Protein AF-0000000087316301 (afdb_homodimer)

Sequence (924 aa):
MLRKTLFSRLWYKPDTMFFTPKVFIKMDFHCPLSNSSPESSVLTDVFTRLLMDYLNDYAYDAEVAGLYYAVRPNDTGFHTMVGYNDKMRTLLDTVIGKIADFEVKIDRFSVIKETMTKGYENFKFRQPYQQAMYNCTLILEEQTWPWDEELAALSNLEARNLEDFLPRMLAKTFIECYFAGNIEPSEAESVVQHIEGILFNSSTSVCKSLPPSQHLTKRIVKLERGLRYYYPAMCLNQQDENSSLLHYIQIHQDDLKQNVLLQLLAVVAKQPAFHQLRSVEQLGYIALLRQRNDSGVRGLQFIIQSTVKDPSNLDARVEAFLKMFEVTLHEMPDAEFKSNVNALIDMKREKYKNIREESAFFWGEISQGTLKFDRKETEIAALEELKKEELIEFFDNHVKVGAPEKKILSIQIYGGLHSSEYEKIIHDAPPPHSHRITDIFSFRRSRPLYGSFRGGAGQMKLMLRKTLFSRLWYKPDTMFFTPKVFIKMDFHCPLSNSSPESSVLTDVFTRLLMDYLNDYAYDAEVAGLYYAVRPNDTGFHTMVGYNDKMRTLLDTVIGKIADFEVKIDRFSVIKETMTKGYENFKFRQPYQQAMYNCTLILEEQTWPWDEELAALSNLEARNLEDFLPRMLAKTFIECYFAGNIEPSEAESVVQHIEGILFNSSTSVCKSLPPSQHLTKRIVKLERGLRYYYPAMCLNQQDENSSLLHYIQIHQDDLKQNVLLQLLAVVAKQPAFHQLRSVEQLGYIALLRQRNDSGVRGLQFIIQSTVKDPSNLDARVEAFLKMFEVTLHEMPDAEFKSNVNALIDMKREKYKNIREESAFFWGEISQGTLKFDRKETEIAALEELKKEELIEFFDNHVKVGAPEKKILSIQIYGGLHSSEYEKIIHDAPPPHSHRITDIFSFRRSRPLYGSFRGGAGQMKL

pLDDT: mean 93.16, std 8.97, range [37.94, 98.81]

Foldseek 3Di:
DQDDDLAEDEAEAEDPDDPDLKKKKKKDKFFLQCQVDLLSVLLLQLQQVVLCVVCVVVQVVQVVQVWDKGWGADLGGIMIIIMDGDCRLVSVCVSLLCLQVPDQDQVSSVVSLVVVLVVLVCVLVDDQLVVLVVLVCLQWWQRDDDSVRSSVSSVPDGSVNSVVNSLNRQLEIHMYMYMYYPDDSVRSVVSVVVSCCRQDVDPSHSHDGHDLVSQDFIWTFDFDFLFAEEEEDARSPQQDLKKKKKKKKWADFADLLLVLLQVLCLLVCFVLQCCVCCPVVNFDPDWGWDWDDRLRTITIITMTMGNPDFHVVVVVSVLVSLQVVLVVLVPPDPVNSVVSLVVVLVVLPDDDPDPVRLSVLQVVCVVSLVNPNCSSVSSNVSSVVDDSVSSSVSCQQAPHDSHRRIGIYMYIYGHNSCVVVSVVVVPDDDDPSYDYDPDSNVSSVPGDIDGGSGSDDPSPPD/DQDDDLAEDEAEAEDPDDQDLKKKKKKDKFFLQCQVDLLSVLLLQLQQVVLCVVCVVVQVVQVVQVWDKGWGADLGGIMIIIMDGDCRLVSVCVSLLCLQVPDQDQVSSVVSLVVVLVVLVCVLVDDQLVVLVVLVCLQWWQRDDDSVRSSVSSVPDGSVNSVVNSLNRQLEIHMYMYMYYPDDSVRSVVSVVVSCCRQDVDPSHSHDGHDLVSQDFIWTFDFDFLFAEEEEDARSPQQDLKKKKKKKKWFDFADLLLVLLQVLCLLVCFVLQCCVCCPVVNFDPDWGWDWDDRLRTITIITMTMGNPDFHVVVVVSVLVSLQVVLVVLVPPDPVNSVVSLVVVLVVLPDDDDDPVRLSVLQVVCVVSLVNPNCSSVSSNVSSVPDDSVSSSVSCQQAPHDSHRRIGIYMYIYGHNSCVVVSVVVVPDDDDPSYDYDPDSNVSSVPGDIDGGSGSDDPSPPD

Nearest PDB structures (foldseek):
  4pfc-assembly1_B  TM=9.594E-01  e=7.165E-40  Homo sapiens
  4pf9-assembly1_A  TM=9.540E-01  e=2.425E-39  Homo sapiens
  5wob-assembly1_B  TM=9.587E-01  e=7.667E-38  Homo sapiens
  5wob-assembly3_F  TM=9.455E-01  e=6.927E-35  Homo sapiens
  1q2l-assembly1_A  TM=9.052E-01  e=5.558E-25  Escherichia coli str. K-12 substr. W3110

Organism: Triticum turgidum subsp. durum (NCBI:txid4567)

InterPro domains:
  IPR011249 Metalloenzyme, LuxS/M16 peptidase-like [SSF63411] (7-204)
  IPR011249 Metalloenzyme, LuxS/M16 peptidase-like [SSF63411] (237-450)
  IPR032632 Peptidase M16, middle/third domain [PF16187] (2-153)
  IPR050626 Peptidase M16 [PTHR43690] (2-448)
  IPR054734 Coenzyme PQQ synthesis protein F-like, C-terminal lobe, domain 4 [PF22456] (264-363)

Structure (mmCIF, N/CA/C/O backbone):
data_AF-0000000087316301-model_v1
#
loop_
_entity.id
_entity.type
_entity.pdbx_description
1 polymer 'Insulin-degrading enzyme-like 1, peroxisomal'
#
loop_
_atom_site.group_PDB
_atom_site.id
_atom_site.type_symbol
_atom_site.label_atom_id
_atom_site.label_alt_id
_atom_site.label_comp_id
_atom_site.label_asym_id
_atom_site.label_entity_id
_atom_site.label_seq_id
_atom_site.pdbx_PDB_ins_code
_atom_site.Cartn_x
_atom_site.Cartn_y
_atom_site.Cartn_z
_atom_site.occupancy
_atom_site.B_iso_or_equiv
_atom_site.auth_seq_id
_atom_site.auth_comp_id
_atom_site.auth_asym_id
_atom_site.auth_atom_id
_atom_site.pdbx_PDB_model_num
ATOM 1 N N . MET A 1 1 ? -8.906 21.391 -16.766 1 91.38 1 MET A N 1
ATOM 2 C CA . MET A 1 1 ? -7.625 20.891 -17.25 1 91.38 1 MET A CA 1
ATOM 3 C C . MET A 1 1 ? -7.328 21.391 -18.656 1 91.38 1 MET A C 1
ATOM 5 O O . MET A 1 1 ? -8.117 21.188 -19.578 1 91.38 1 MET A O 1
ATOM 9 N N . LEU A 1 2 ? -6.117 22.031 -18.797 1 91.94 2 LEU A N 1
ATOM 10 C CA . LEU A 1 2 ? -5.785 22.703 -20.047 1 91.94 2 LEU A CA 1
ATOM 11 C C . LEU A 1 2 ? -4.875 21.844 -20.906 1 91.94 2 LEU A C 1
ATOM 13 O O . LEU A 1 2 ? -4.891 21.938 -22.125 1 91.94 2 LEU A O 1
ATOM 17 N N . ARG A 1 3 ? -4.07 21.062 -20.266 1 92.56 3 ARG A N 1
ATOM 18 C CA . ARG A 1 3 ? -3.059 20.312 -21.016 1 92.56 3 ARG A CA 1
ATOM 19 C C . ARG A 1 3 ? -2.65 19.047 -20.266 1 92.56 3 ARG A C 1
ATOM 21 O O . ARG A 1 3 ? -2.584 19.047 -19.031 1 92.56 3 ARG A O 1
ATOM 28 N N . LYS A 1 4 ? -2.48 18.016 -21.031 1 92.69 4 LYS A N 1
ATOM 29 C CA . LYS A 1 4 ? -1.951 16.781 -20.484 1 92.69 4 LYS A CA 1
ATOM 30 C C . LYS A 1 4 ? -1.02 16.078 -21.484 1 92.69 4 LYS A C 1
ATOM 32 O O . LYS A 1 4 ? -1.376 15.891 -22.641 1 92.69 4 LYS A O 1
ATOM 37 N N . THR A 1 5 ? 0.149 15.812 -21.047 1 94.25 5 THR A N 1
ATOM 38 C CA . THR A 1 5 ? 1.132 15.07 -21.828 1 94.25 5 THR A CA 1
ATOM 39 C C . THR A 1 5 ? 1.73 13.93 -21.016 1 94.25 5 THR A C 1
ATOM 41 O O . THR A 1 5 ? 1.266 13.648 -19.906 1 94.25 5 THR A O 1
ATOM 44 N N . LEU A 1 6 ? 2.699 13.266 -21.562 1 92.75 6 LEU A N 1
ATOM 45 C CA . LEU A 1 6 ? 3.422 12.227 -20.828 1 92.75 6 LEU A CA 1
ATOM 46 C C . LEU A 1 6 ? 4.277 12.828 -19.719 1 92.75 6 LEU A C 1
ATOM 48 O O . LEU A 1 6 ? 4.672 12.133 -18.781 1 92.75 6 LEU A O 1
ATOM 52 N N . PHE A 1 7 ? 4.453 14.172 -19.828 1 95.5 7 PHE A N 1
ATOM 53 C CA . PHE A 1 7 ? 5.422 14.797 -18.938 1 95.5 7 PHE A CA 1
ATOM 54 C C . PHE A 1 7 ? 4.719 15.609 -17.859 1 95.5 7 PHE A C 1
ATOM 56 O O . PHE A 1 7 ? 5.254 15.797 -16.766 1 95.5 7 PHE A O 1
ATOM 63 N N . SER A 1 8 ? 3.504 16.109 -18.219 1 95.25 8 SER A N 1
ATOM 64 C CA . SER A 1 8 ? 2.904 17.031 -17.25 1 95.25 8 SER A CA 1
ATOM 65 C C . SER A 1 8 ? 1.4 17.156 -17.469 1 95.25 8 SER A C 1
ATOM 67 O O . SER A 1 8 ? 0.871 16.656 -18.469 1 95.25 8 SER A O 1
ATOM 69 N N . ARG A 1 9 ? 0.824 17.641 -16.469 1 95.56 9 ARG A N 1
ATOM 70 C CA . ARG A 1 9 ? -0.578 18.047 -16.5 1 95.56 9 ARG A CA 1
ATOM 71 C C . ARG A 1 9 ? -0.749 19.469 -15.984 1 95.56 9 ARG A C 1
ATOM 73 O O . ARG A 1 9 ? -0.106 19.859 -15.008 1 95.56 9 ARG A O 1
ATOM 80 N N . LEU A 1 10 ? -1.616 20.266 -16.688 1 97.25 10 LEU A N 1
ATOM 81 C CA . LEU A 1 10 ? -1.793 21.672 -16.328 1 97.25 10 LEU A CA 1
ATOM 82 C C . LEU A 1 10 ? -3.248 21.969 -15.992 1 97.25 10 LEU A C 1
ATOM 84 O O . LEU A 1 10 ? -4.129 21.859 -16.844 1 97.25 10 LEU A O 1
ATOM 88 N N . TRP A 1 11 ? -3.441 22.25 -14.695 1 96.94 11 TRP A N 1
ATOM 89 C CA . TRP A 1 11 ? -4.707 22.828 -14.25 1 96.94 11 TRP A CA 1
ATOM 90 C C . TRP A 1 11 ? -4.66 24.344 -14.312 1 96.94 11 TRP A C 1
ATOM 92 O O . TRP A 1 11 ? -3.639 24.953 -13.977 1 96.94 11 TRP A O 1
ATOM 102 N N . TYR A 1 12 ? -5.816 24.953 -14.812 1 95.81 12 TYR A N 1
ATOM 103 C CA . TYR A 1 12 ? -5.848 26.391 -15.055 1 95.81 12 TYR A CA 1
ATOM 104 C C . TYR A 1 12 ? -7.121 27.016 -14.484 1 95.81 12 TYR A C 1
ATOM 106 O O . TYR A 1 12 ? -8.211 26.469 -14.648 1 95.81 12 TYR A O 1
ATOM 114 N N . LYS A 1 13 ? -6.938 28.109 -13.695 1 94.81 13 LYS A N 1
ATOM 115 C CA . LYS A 1 13 ? -8.062 28.891 -13.172 1 94.81 13 LYS A CA 1
ATOM 116 C C . LYS A 1 13 ? -7.859 30.375 -13.406 1 94.81 13 LYS A C 1
ATOM 118 O O . LYS A 1 13 ? -7.062 31.016 -12.719 1 94.81 13 LYS A O 1
ATOM 123 N N . PRO A 1 14 ? -8.625 30.953 -14.305 1 91.44 14 PRO A N 1
ATOM 124 C CA . PRO A 1 14 ? -8.508 32.406 -14.508 1 91.44 14 PRO A CA 1
ATOM 125 C C . PRO A 1 14 ? -9.016 33.219 -13.32 1 91.44 14 PRO A C 1
ATOM 127 O O . PRO A 1 14 ? -9.859 32.719 -12.555 1 91.44 14 PRO A O 1
ATOM 130 N N . ASP A 1 15 ? -8.414 34.406 -13.203 1 89.5 15 ASP A N 1
ATOM 131 C CA . ASP A 1 15 ? -8.922 35.281 -12.164 1 89.5 15 ASP A CA 1
ATOM 132 C C . ASP A 1 15 ? -10.273 35.875 -12.555 1 89.5 15 ASP A C 1
ATOM 134 O O . ASP A 1 15 ? -10.344 36.75 -13.422 1 89.5 15 ASP A O 1
ATOM 138 N N . THR A 1 16 ? -11.266 35.5 -11.977 1 86.12 16 THR A N 1
ATOM 139 C CA . THR A 1 16 ? -12.594 36.031 -12.281 1 86.12 16 THR A CA 1
ATOM 140 C C . THR A 1 16 ? -13.148 36.812 -11.094 1 86.12 16 THR A C 1
ATOM 142 O O . THR A 1 16 ? -14.289 37.281 -11.133 1 86.12 16 THR A O 1
ATOM 145 N N . MET A 1 17 ? -12.406 36.969 -10.156 1 87.94 17 MET A N 1
ATOM 146 C CA . MET A 1 17 ? -12.969 37.5 -8.922 1 87.94 17 MET A CA 1
ATOM 147 C C . MET A 1 17 ? -12.156 38.688 -8.414 1 87.94 17 MET A C 1
ATOM 149 O O . MET A 1 17 ? -12.719 39.656 -7.918 1 87.94 17 MET A O 1
ATOM 153 N N . PHE A 1 18 ? -10.852 38.75 -8.578 1 88.69 18 PHE A N 1
ATOM 154 C CA . PHE A 1 18 ? -10.008 39.688 -7.867 1 88.69 18 PHE A CA 1
ATOM 155 C C . PHE A 1 18 ? -9.477 40.75 -8.82 1 88.69 18 PHE A C 1
ATOM 157 O O . PHE A 1 18 ? -9.148 41.875 -8.398 1 88.69 18 PHE A O 1
ATOM 164 N N . PHE A 1 19 ? -9.227 40.469 -10.008 1 86.44 19 PHE A N 1
ATOM 165 C CA . PHE A 1 19 ? -8.773 41.344 -11.055 1 86.44 19 PHE A CA 1
ATOM 166 C C . PHE A 1 19 ? -7.477 42.062 -10.648 1 86.44 19 PHE A C 1
ATOM 168 O O . PHE A 1 19 ? -7.348 43.281 -10.789 1 86.44 19 PHE A O 1
ATOM 175 N N . THR A 1 20 ? -6.68 41.281 -10.016 1 84.12 20 THR A N 1
ATOM 176 C CA . THR A 1 20 ? -5.34 41.75 -9.68 1 84.12 20 THR A CA 1
ATOM 177 C C . THR A 1 20 ? -4.316 41.25 -10.688 1 84.12 20 THR A C 1
ATOM 179 O O . THR A 1 20 ? -4.527 40.219 -11.328 1 84.12 20 THR A O 1
ATOM 182 N N . PRO A 1 21 ? -3.301 42.031 -10.922 1 84.56 21 PRO A N 1
ATOM 183 C CA . PRO A 1 21 ? -2.262 41.594 -11.859 1 84.56 21 PRO A CA 1
ATOM 184 C C . PRO A 1 21 ? -1.325 40.562 -11.258 1 84.56 21 PRO A C 1
ATOM 186 O O . PRO A 1 21 ? -0.102 40.688 -11.328 1 84.56 21 PRO A O 1
ATOM 189 N N . LYS A 1 22 ? -1.913 39.594 -10.562 1 86.19 22 LYS A N 1
ATOM 190 C CA . LYS A 1 22 ? -1.122 38.562 -9.875 1 86.19 22 LYS A CA 1
ATOM 191 C C . LYS A 1 22 ? -1.354 37.188 -10.477 1 86.19 22 LYS A C 1
ATOM 193 O O . LYS A 1 22 ? -2.453 36.875 -10.953 1 86.19 22 LYS A O 1
ATOM 198 N N . VAL A 1 23 ? -0.251 36.438 -10.531 1 89 23 VAL A N 1
ATOM 199 C CA . VAL A 1 23 ? -0.302 35.031 -10.992 1 89 23 VAL A CA 1
ATOM 200 C C . VAL A 1 23 ? 0.226 34.094 -9.906 1 89 23 VAL A C 1
ATOM 202 O O . VAL A 1 23 ? 1.167 34.469 -9.188 1 89 23 VAL A O 1
ATOM 205 N N . PHE A 1 24 ? -0.445 33.062 -9.734 1 90.75 24 PHE A N 1
ATOM 206 C CA . PHE A 1 24 ? -0.028 32.031 -8.781 1 90.75 24 PHE A CA 1
ATOM 207 C C . PHE A 1 24 ? 0.254 30.734 -9.5 1 90.75 24 PHE A C 1
ATOM 209 O O . PHE A 1 24 ? -0.617 30.188 -10.188 1 90.75 24 PHE A O 1
ATOM 216 N N . ILE A 1 25 ? 1.518 30.234 -9.328 1 93.19 25 ILE A N 1
ATOM 217 C CA . ILE A 1 25 ? 1.913 29 -10.008 1 93.19 25 ILE A CA 1
ATOM 218 C C . ILE A 1 25 ? 2.393 27.984 -8.977 1 93.19 25 ILE A C 1
ATOM 220 O O . ILE A 1 25 ? 3.217 28.297 -8.117 1 93.19 25 ILE A O 1
ATOM 224 N N . LYS A 1 26 ? 1.819 26.828 -9.031 1 94.44 26 LYS A N 1
ATOM 225 C CA . LYS A 1 26 ? 2.297 25.688 -8.258 1 94.44 26 LYS A CA 1
ATOM 226 C C . LYS A 1 26 ? 2.67 24.516 -9.172 1 94.44 26 LYS A C 1
ATOM 228 O O . LYS A 1 26 ? 1.974 24.25 -10.148 1 94.44 26 LYS A O 1
ATOM 233 N N . MET A 1 27 ? 3.812 23.938 -8.938 1 95.38 27 MET A N 1
ATOM 234 C CA . MET A 1 27 ? 4.258 22.766 -9.68 1 95.38 27 MET A CA 1
ATOM 235 C C . MET A 1 27 ? 4.699 21.656 -8.719 1 95.38 27 MET A C 1
ATOM 237 O O . MET A 1 27 ? 5.562 21.875 -7.871 1 95.38 27 MET A O 1
ATOM 241 N N . ASP A 1 28 ? 4.074 20.547 -8.852 1 95.56 28 ASP A N 1
ATOM 242 C CA . ASP A 1 28 ? 4.453 19.359 -8.086 1 95.56 28 ASP A CA 1
ATOM 243 C C . ASP A 1 28 ? 5.242 18.375 -8.938 1 95.56 28 ASP A C 1
ATOM 245 O O . ASP A 1 28 ? 4.742 17.891 -9.953 1 95.56 28 ASP A O 1
ATOM 249 N N . PHE A 1 29 ? 6.496 18.156 -8.57 1 96.56 29 PHE A N 1
ATOM 250 C CA . PHE A 1 29 ? 7.344 17.172 -9.242 1 96.56 29 PHE A CA 1
ATOM 251 C C . PHE A 1 29 ? 7.219 15.805 -8.578 1 96.56 29 PHE A C 1
ATOM 253 O O . PHE A 1 29 ? 7.672 15.617 -7.445 1 96.56 29 PHE A O 1
ATOM 260 N N . HIS A 1 30 ? 6.578 14.883 -9.297 1 95.81 30 HIS A N 1
ATOM 261 C CA . HIS A 1 30 ? 6.457 13.516 -8.812 1 95.81 30 HIS A CA 1
ATOM 262 C C . HIS A 1 30 ? 7.668 12.68 -9.211 1 95.81 30 HIS A C 1
ATOM 264 O O . HIS A 1 30 ? 7.887 12.43 -10.398 1 95.81 30 HIS A O 1
ATOM 270 N N . CYS A 1 31 ? 8.414 12.312 -8.25 1 96.56 31 CYS A N 1
ATOM 271 C CA . CYS A 1 31 ? 9.602 11.484 -8.43 1 96.56 31 CYS A CA 1
ATOM 272 C C . CYS A 1 31 ? 9.57 10.281 -7.492 1 96.56 31 CYS A C 1
ATOM 274 O O . CYS A 1 31 ? 9.938 10.391 -6.32 1 96.56 31 CYS A O 1
ATOM 276 N N . PRO A 1 32 ? 9.352 9.094 -7.977 1 94.31 32 PRO A N 1
ATOM 277 C CA . PRO A 1 32 ? 9.148 7.918 -7.133 1 94.31 32 PRO A CA 1
ATOM 278 C C . PRO A 1 32 ? 10.328 7.66 -6.191 1 94.31 32 PRO A C 1
ATOM 280 O O . PRO A 1 32 ? 10.133 7.211 -5.059 1 94.31 32 PRO A O 1
ATOM 283 N N . LEU A 1 33 ? 11.5 8.008 -6.578 1 95.44 33 LEU A N 1
ATOM 284 C CA . LEU A 1 33 ? 12.688 7.695 -5.793 1 95.44 33 LEU A CA 1
ATOM 285 C C . LEU A 1 33 ? 12.836 8.664 -4.625 1 95.44 33 LEU A C 1
ATOM 287 O O . LEU A 1 33 ? 13.586 8.398 -3.684 1 95.44 33 LEU A O 1
ATOM 291 N N . SER A 1 34 ? 12.117 9.781 -4.641 1 96.69 34 SER A N 1
ATOM 292 C CA . SER A 1 34 ? 12.32 10.883 -3.705 1 96.69 34 SER A CA 1
ATOM 293 C C . SER A 1 34 ? 12.062 10.445 -2.268 1 96.69 34 SER A C 1
ATOM 295 O O . SER A 1 34 ? 12.648 10.984 -1.331 1 96.69 34 SER A O 1
ATOM 297 N N . ASN A 1 35 ? 11.188 9.492 -2.09 1 95.44 35 ASN A N 1
ATOM 298 C CA . ASN A 1 35 ? 10.789 9.094 -0.746 1 95.44 35 ASN A CA 1
ATOM 299 C C . ASN A 1 35 ? 10.766 7.57 -0.604 1 95.44 35 ASN A C 1
ATOM 301 O O . ASN A 1 35 ? 9.961 7.027 0.158 1 95.44 35 ASN A O 1
ATOM 305 N N . SER A 1 36 ? 11.648 6.895 -1.312 1 93.62 36 SER A N 1
ATOM 306 C CA . SER A 1 36 ? 11.641 5.438 -1.368 1 93.62 36 SER A CA 1
ATOM 307 C C . SER A 1 36 ? 12.352 4.832 -0.162 1 93.62 36 SER A C 1
ATOM 309 O O . SER A 1 36 ? 12.219 3.635 0.107 1 93.62 36 SER A O 1
ATOM 311 N N . SER A 1 37 ? 13.094 5.57 0.572 1 94.81 37 SER A N 1
ATOM 312 C CA . SER A 1 37 ? 13.836 5.191 1.771 1 94.81 37 SER A CA 1
ATOM 313 C C . SER A 1 37 ? 14.156 6.41 2.631 1 94.81 37 SER A C 1
ATOM 315 O O . SER A 1 37 ? 13.992 7.551 2.188 1 94.81 37 SER A O 1
ATOM 317 N N . PRO A 1 38 ? 14.578 6.184 3.889 1 96 38 PRO A N 1
ATOM 318 C CA . PRO A 1 38 ? 15.008 7.332 4.691 1 96 38 PRO A CA 1
ATOM 319 C C . PRO A 1 38 ? 16.109 8.141 4.016 1 96 38 PRO A C 1
ATOM 321 O O . PRO A 1 38 ? 16.094 9.375 4.039 1 96 38 PRO A O 1
ATOM 324 N N . GLU A 1 39 ? 17.062 7.461 3.342 1 96.25 39 GLU A N 1
ATOM 325 C CA . GLU A 1 39 ? 18.141 8.133 2.641 1 96.25 39 GLU A CA 1
ATOM 326 C C . GLU A 1 39 ? 17.625 8.992 1.498 1 96.25 39 GLU A C 1
ATOM 328 O O . GLU A 1 39 ? 18.031 10.141 1.339 1 96.25 39 GLU A O 1
ATOM 333 N N . SER A 1 40 ? 16.719 8.398 0.729 1 96.56 40 SER A N 1
ATOM 334 C CA . SER A 1 40 ? 16.141 9.125 -0.398 1 96.56 40 SER A CA 1
ATOM 335 C C . SER A 1 40 ? 15.383 10.359 0.071 1 96.56 40 SER A C 1
ATOM 337 O O . SER A 1 40 ? 15.477 11.422 -0.545 1 96.56 40 SER A O 1
ATOM 339 N N . SER A 1 41 ? 14.625 10.148 1.132 1 97.38 41 SER A N 1
ATOM 340 C CA . SER A 1 41 ? 13.852 11.258 1.688 1 97.38 41 SER A CA 1
ATOM 341 C C . SER A 1 41 ? 14.766 12.391 2.141 1 97.38 41 SER A C 1
ATOM 343 O O . SER A 1 41 ? 14.516 13.562 1.835 1 97.38 41 SER A O 1
ATOM 345 N N . VAL A 1 42 ? 15.828 12.055 2.811 1 98.12 42 VAL A N 1
ATOM 346 C CA . VAL A 1 42 ? 16.781 13.031 3.328 1 98.12 42 VAL A CA 1
ATOM 347 C C . VAL A 1 42 ? 17.5 13.719 2.17 1 98.12 42 VAL A C 1
ATOM 349 O O . VAL A 1 42 ? 17.641 14.945 2.156 1 98.12 42 VAL A O 1
ATOM 352 N N . LEU A 1 43 ? 17.906 12.961 1.189 1 98.5 43 LEU A N 1
ATOM 353 C CA . LEU A 1 43 ? 18.609 13.523 0.037 1 98.5 43 LEU A CA 1
ATOM 354 C C . LEU A 1 43 ? 17.703 14.477 -0.738 1 98.5 43 LEU A C 1
ATOM 356 O O . LEU A 1 43 ? 18.156 15.508 -1.229 1 98.5 43 LEU A O 1
ATOM 360 N N . THR A 1 44 ? 16.453 14.102 -0.868 1 98.44 44 THR A N 1
ATOM 361 C CA . THR A 1 44 ? 15.492 14.992 -1.521 1 98.44 44 THR A CA 1
ATOM 362 C C . THR A 1 44 ? 15.352 16.297 -0.744 1 98.44 44 THR A C 1
ATOM 364 O O . THR A 1 44 ? 15.297 17.375 -1.338 1 98.44 44 THR A O 1
ATOM 367 N N . ASP A 1 45 ? 15.305 16.188 0.572 1 98.25 45 ASP A N 1
ATOM 368 C CA . ASP A 1 45 ? 15.227 17.375 1.421 1 98.25 45 ASP A CA 1
ATOM 369 C C . ASP A 1 45 ? 16.469 18.234 1.272 1 98.25 45 ASP A C 1
ATOM 371 O O . ASP A 1 45 ? 16.375 19.453 1.134 1 98.25 45 ASP A O 1
ATOM 375 N N . VAL A 1 46 ? 17.656 17.625 1.272 1 98.5 46 VAL A N 1
ATOM 376 C CA . VAL A 1 46 ? 18.906 18.359 1.078 1 98.5 46 VAL A CA 1
ATOM 377 C C . VAL A 1 46 ? 18.891 19.078 -0.271 1 98.5 46 VAL A C 1
ATOM 379 O O . VAL A 1 46 ? 19.25 20.25 -0.363 1 98.5 46 VAL A O 1
ATOM 382 N N . PHE A 1 47 ? 18.484 18.406 -1.303 1 98.25 47 PHE A N 1
ATOM 383 C CA . PHE A 1 47 ? 18.406 18.969 -2.648 1 98.25 47 PHE A CA 1
ATOM 384 C C . PHE A 1 47 ? 17.547 20.234 -2.658 1 98.25 47 PHE A C 1
ATOM 386 O O . PHE A 1 47 ? 17.984 21.266 -3.164 1 98.25 47 PHE A O 1
ATOM 393 N N . THR A 1 48 ? 16.297 20.109 -2.094 1 97.81 48 THR A N 1
ATOM 394 C CA . THR A 1 48 ? 15.383 21.234 -2.143 1 97.81 48 THR A CA 1
ATOM 395 C C . THR A 1 48 ? 15.914 22.406 -1.317 1 97.81 48 THR A C 1
ATOM 397 O O . THR A 1 48 ? 15.773 23.562 -1.707 1 97.81 48 THR A O 1
ATOM 400 N N . ARG A 1 49 ? 16.547 22.141 -0.212 1 96.94 49 ARG A N 1
ATOM 401 C CA . ARG A 1 49 ? 17.125 23.188 0.606 1 96.94 49 ARG A CA 1
ATOM 402 C C . ARG A 1 49 ? 18.312 23.844 -0.104 1 96.94 49 ARG A C 1
ATOM 404 O O . ARG A 1 49 ? 18.5 25.062 -0.043 1 96.94 49 ARG A O 1
ATOM 411 N N . LEU A 1 50 ? 19.156 23.047 -0.754 1 97 50 LEU A N 1
ATOM 412 C CA . LEU A 1 50 ? 20.266 23.578 -1.533 1 97 50 LEU A CA 1
ATOM 413 C C . LEU A 1 50 ? 19.766 24.453 -2.668 1 97 50 LEU A C 1
ATOM 415 O O . LEU A 1 50 ? 20.328 25.531 -2.922 1 97 50 LEU A O 1
ATOM 419 N N . LEU A 1 51 ? 18.75 23.953 -3.328 1 95.06 51 LEU A N 1
ATOM 420 C CA . LEU A 1 51 ? 18.172 24.719 -4.414 1 95.06 51 LEU A CA 1
ATOM 421 C C . LEU A 1 51 ? 17.703 26.094 -3.916 1 95.06 51 LEU A C 1
ATOM 423 O O . LEU A 1 51 ? 17.953 27.109 -4.559 1 95.06 51 LEU A O 1
ATOM 427 N N . MET A 1 52 ? 17.031 26.109 -2.768 1 93.31 52 MET A N 1
ATOM 428 C CA . MET A 1 52 ? 16.594 27.359 -2.16 1 93.31 52 MET A CA 1
ATOM 429 C C . MET A 1 52 ? 17.781 28.234 -1.808 1 93.31 52 MET A C 1
ATOM 431 O O . MET A 1 52 ? 17.734 29.453 -1.963 1 93.31 52 MET A O 1
ATOM 435 N N . ASP A 1 53 ? 18.797 27.578 -1.356 1 93 53 ASP A N 1
ATOM 436 C CA . ASP A 1 53 ? 20.031 28.297 -1.029 1 93 53 ASP A CA 1
ATOM 437 C C . ASP A 1 53 ? 20.625 28.953 -2.27 1 93 53 ASP A C 1
ATOM 439 O O . ASP A 1 53 ? 21.094 30.094 -2.213 1 93 53 ASP A O 1
ATOM 443 N N . TYR A 1 54 ? 20.609 28.234 -3.361 1 91.81 54 TYR A N 1
ATOM 444 C CA . TYR A 1 54 ? 21.156 28.75 -4.613 1 91.81 54 TYR A CA 1
ATOM 445 C C . TYR A 1 54 ? 20.312 29.906 -5.148 1 91.81 54 TYR A C 1
ATOM 447 O O . TYR A 1 54 ? 20.844 30.797 -5.82 1 91.81 54 TYR A O 1
ATOM 455 N N . LEU A 1 55 ? 19.078 29.859 -4.844 1 88.44 55 LEU A N 1
ATOM 456 C CA . LEU A 1 55 ? 18.156 30.859 -5.367 1 88.44 55 LEU A CA 1
ATOM 457 C C . LEU A 1 55 ? 18.141 32.094 -4.488 1 88.44 55 LEU A C 1
ATOM 459 O O . LEU A 1 55 ? 17.516 33.094 -4.832 1 88.44 55 LEU A O 1
ATOM 463 N N . ASN A 1 56 ? 18.781 32.031 -3.367 1 81.19 56 ASN A N 1
ATOM 464 C CA . ASN A 1 56 ? 18.75 33.125 -2.396 1 81.19 56 ASN A CA 1
ATOM 465 C C . ASN A 1 56 ? 19.219 34.438 -3.02 1 81.19 56 ASN A C 1
ATOM 467 O O . ASN A 1 56 ? 18.688 35.5 -2.699 1 81.19 56 ASN A O 1
ATOM 471 N N . ASP A 1 57 ? 20.188 34.344 -3.91 1 70.94 57 ASP A N 1
ATOM 472 C CA . ASP A 1 57 ? 20.656 35.594 -4.539 1 70.94 57 ASP A CA 1
ATOM 473 C C . ASP A 1 57 ? 19.547 36.219 -5.359 1 70.94 57 ASP A C 1
ATOM 475 O O . ASP A 1 57 ? 19.484 37.469 -5.488 1 70.94 57 ASP A O 1
ATOM 479 N N . TYR A 1 58 ? 18.641 35.375 -5.766 1 68 58 TYR A N 1
ATOM 480 C CA . TYR A 1 58 ? 17.516 35.875 -6.551 1 68 58 TYR A CA 1
ATOM 481 C C . TYR A 1 58 ? 16.359 36.281 -5.648 1 68 58 TYR A C 1
ATOM 483 O O . TYR A 1 58 ? 15.539 37.125 -6.02 1 68 58 TYR A O 1
ATOM 491 N N . ALA A 1 59 ? 16.281 35.625 -4.496 1 62.19 59 ALA A N 1
ATOM 492 C CA . ALA A 1 59 ? 15.188 35.781 -3.539 1 62.19 59 ALA A CA 1
ATOM 493 C C . ALA A 1 59 ? 15.141 37.219 -3.018 1 62.19 59 ALA A C 1
ATOM 495 O O . ALA A 1 59 ? 14.055 37.781 -2.877 1 62.19 59 ALA A O 1
ATOM 496 N N . TYR A 1 60 ? 16.297 37.688 -2.779 1 56.06 60 TYR A N 1
ATOM 497 C CA . TYR A 1 60 ? 16.328 39.062 -2.25 1 56.06 60 TYR A CA 1
ATOM 498 C C . TYR A 1 60 ? 15.656 40.031 -3.211 1 56.06 60 TYR A C 1
ATOM 500 O O . TYR A 1 60 ? 14.828 40.844 -2.799 1 56.06 60 TYR A O 1
ATOM 508 N N . ASP A 1 61 ? 15.953 39.875 -4.375 1 59.78 61 ASP A N 1
ATOM 509 C CA . ASP A 1 61 ? 15.359 40.75 -5.363 1 59.78 61 ASP A CA 1
ATOM 510 C C . ASP A 1 61 ? 13.867 40.5 -5.516 1 59.78 61 ASP A C 1
ATOM 512 O O . ASP A 1 61 ? 13.078 41.438 -5.652 1 59.78 61 ASP A O 1
ATOM 516 N N . ALA A 1 62 ? 13.547 39.25 -5.301 1 60.25 62 ALA A N 1
ATOM 517 C CA . ALA A 1 62 ? 12.156 38.812 -5.484 1 60.25 62 ALA A CA 1
ATOM 518 C C . ALA A 1 62 ? 11.281 39.281 -4.332 1 60.25 62 ALA A C 1
ATOM 520 O O . ALA A 1 62 ? 10.148 39.719 -4.547 1 60.25 62 ALA A O 1
ATOM 521 N N . GLU A 1 63 ? 11.805 39.125 -3.164 1 59.41 63 GLU A N 1
ATOM 522 C CA . GLU A 1 63 ? 11.031 39.531 -2.004 1 59.41 63 GLU A CA 1
ATOM 523 C C . GLU A 1 63 ? 10.75 41.031 -2.055 1 59.41 63 GLU A C 1
ATOM 525 O O . GLU A 1 63 ? 9.648 41.5 -1.735 1 59.41 63 GLU A O 1
ATOM 530 N N . VAL A 1 64 ? 11.734 41.75 -2.502 1 53.66 64 VAL A N 1
ATOM 531 C CA . VAL A 1 64 ? 11.617 43.188 -2.596 1 53.66 64 VAL A CA 1
ATOM 532 C C . VAL A 1 64 ? 10.539 43.562 -3.615 1 53.66 64 VAL A C 1
ATOM 534 O O . VAL A 1 64 ? 9.781 44.531 -3.42 1 53.66 64 VAL A O 1
ATOM 537 N N . ALA A 1 65 ? 10.383 42.781 -4.535 1 57.41 65 ALA A N 1
ATOM 538 C CA . ALA A 1 65 ? 9.438 43.094 -5.609 1 57.41 65 ALA A CA 1
ATOM 539 C C . ALA A 1 65 ? 8.086 42.438 -5.352 1 57.41 65 ALA A C 1
ATOM 541 O O . ALA A 1 65 ? 7.16 42.562 -6.156 1 57.41 65 ALA A O 1
ATOM 542 N N . GLY A 1 66 ? 7.941 41.844 -4.184 1 64.94 66 GLY A N 1
ATOM 543 C CA . GLY A 1 66 ? 6.688 41.188 -3.9 1 64.94 66 GLY A CA 1
ATOM 544 C C . GLY A 1 66 ? 6.594 39.812 -4.539 1 64.94 66 GLY A C 1
ATOM 545 O O . GLY A 1 66 ? 5.496 39.281 -4.723 1 64.94 66 GLY A O 1
ATOM 546 N N . LEU A 1 67 ? 7.762 39.406 -5 1 68.75 67 LEU A N 1
ATOM 547 C CA . LEU A 1 67 ? 7.859 38.062 -5.59 1 68.75 67 LEU A CA 1
ATOM 548 C C . LEU A 1 67 ? 8.211 37.031 -4.527 1 68.75 67 LEU A C 1
ATOM 550 O O . LEU A 1 67 ? 8.992 37.312 -3.613 1 68.75 67 LEU A O 1
ATOM 554 N N . TYR A 1 68 ? 7.328 35.969 -4.473 1 79.19 68 TYR A N 1
ATOM 555 C CA . TYR A 1 68 ? 7.734 34.938 -3.545 1 79.19 68 TYR A CA 1
ATOM 556 C C . TYR A 1 68 ? 7.82 33.594 -4.246 1 79.19 68 TYR A C 1
ATOM 558 O O . TYR A 1 68 ? 7.16 33.375 -5.266 1 79.19 68 TYR A O 1
ATOM 566 N N . TYR A 1 69 ? 8.859 32.875 -3.936 1 84.25 69 TYR A N 1
ATOM 567 C CA . TYR A 1 69 ? 9.047 31.516 -4.438 1 84.25 69 TYR A CA 1
ATOM 568 C C . TYR A 1 69 ? 9.438 30.562 -3.311 1 84.25 69 TYR A C 1
ATOM 570 O O . TYR A 1 69 ? 9.961 31 -2.279 1 84.25 69 TYR A O 1
ATOM 578 N N . ALA A 1 70 ? 9.078 29.359 -3.473 1 89.25 70 ALA A N 1
ATOM 579 C CA . ALA A 1 70 ? 9.469 28.344 -2.51 1 89.25 70 ALA A CA 1
ATOM 580 C C . ALA A 1 70 ? 9.633 26.984 -3.189 1 89.25 70 ALA A C 1
ATOM 582 O O . ALA A 1 70 ? 8.93 26.672 -4.156 1 89.25 70 ALA A O 1
ATOM 583 N N . VAL A 1 71 ? 10.641 26.234 -2.785 1 93.88 71 VAL A N 1
ATOM 584 C CA . VAL A 1 71 ? 10.844 24.844 -3.162 1 93.88 71 VAL A CA 1
ATOM 585 C C . VAL A 1 71 ? 10.906 23.969 -1.91 1 93.88 71 VAL A C 1
ATOM 587 O O . VAL A 1 71 ? 11.711 24.219 -1.011 1 93.88 71 VAL A O 1
ATOM 590 N N . ARG A 1 72 ? 10.055 23.016 -1.83 1 95.62 72 ARG A N 1
ATOM 591 C CA . ARG A 1 72 ? 9.992 22.156 -0.652 1 95.62 72 ARG A CA 1
ATOM 592 C C . ARG A 1 72 ? 9.75 20.703 -1.047 1 95.62 72 ARG A C 1
ATOM 594 O O . ARG A 1 72 ? 9.102 20.422 -2.059 1 95.62 72 ARG A O 1
ATOM 601 N N . PRO A 1 73 ? 10.312 19.781 -0.243 1 96 73 PRO A N 1
ATOM 602 C CA . PRO A 1 73 ? 9.961 18.391 -0.49 1 96 73 PRO A CA 1
ATOM 603 C C . PRO A 1 73 ? 8.508 18.062 -0.125 1 96 73 PRO A C 1
ATOM 605 O O . PRO A 1 73 ? 7.883 18.812 0.628 1 96 73 PRO A O 1
ATOM 608 N N . ASN A 1 74 ? 7.969 17.062 -0.72 1 91.31 74 ASN A N 1
ATOM 609 C CA . ASN A 1 74 ? 6.691 16.5 -0.308 1 91.31 74 ASN A CA 1
ATOM 610 C C . ASN A 1 74 ? 6.699 14.969 -0.402 1 91.31 74 ASN A C 1
ATOM 612 O O . ASN A 1 74 ? 7.758 14.359 -0.568 1 91.31 74 ASN A O 1
ATOM 616 N N . ASP A 1 75 ? 5.645 14.328 -0.248 1 88.44 75 ASP A N 1
ATOM 617 C CA . ASP A 1 75 ? 5.582 12.875 -0.105 1 88.44 75 ASP A CA 1
ATOM 618 C C . ASP A 1 75 ? 5.824 12.18 -1.442 1 88.44 75 ASP A C 1
ATOM 620 O O . ASP A 1 75 ? 6.105 10.984 -1.482 1 88.44 75 ASP A O 1
ATOM 624 N N . THR A 1 76 ? 5.73 12.859 -2.52 1 91.19 76 THR A N 1
ATOM 625 C CA . THR A 1 76 ? 5.859 12.227 -3.824 1 91.19 76 THR A CA 1
ATOM 626 C C . THR A 1 76 ? 7.035 12.812 -4.602 1 91.19 76 THR A C 1
ATOM 628 O O . THR A 1 76 ? 7.27 12.445 -5.754 1 91.19 76 THR A O 1
ATOM 631 N N . GLY A 1 77 ? 7.711 13.695 -4.051 1 95.38 77 GLY A N 1
ATOM 632 C CA . GLY A 1 77 ? 8.812 14.406 -4.68 1 95.38 77 GLY A CA 1
ATOM 633 C C . GLY A 1 77 ? 9.102 15.75 -4.043 1 95.38 77 GLY A C 1
ATOM 634 O O . GLY A 1 77 ? 9.477 15.82 -2.873 1 95.38 77 GLY A O 1
ATOM 635 N N . PHE A 1 78 ? 8.812 16.766 -4.832 1 96.5 78 PHE A N 1
ATOM 636 C CA . PHE A 1 78 ? 8.961 18.125 -4.336 1 96.5 78 PHE A CA 1
ATOM 637 C C . PHE A 1 78 ? 8.102 19.094 -5.141 1 96.5 78 PHE A C 1
ATOM 639 O O . PHE A 1 78 ? 7.59 18.734 -6.207 1 96.5 78 PHE A O 1
ATOM 646 N N . HIS A 1 79 ? 7.836 20.188 -4.531 1 94.69 79 HIS A N 1
ATOM 647 C CA . HIS A 1 79 ? 7.004 21.156 -5.246 1 94.69 79 HIS A CA 1
ATOM 648 C C . HIS A 1 79 ? 7.652 22.531 -5.254 1 94.69 79 HIS A C 1
ATOM 650 O O . HIS A 1 79 ? 8.492 22.844 -4.402 1 94.69 79 HIS A O 1
ATOM 656 N N . THR A 1 80 ? 7.27 23.359 -6.273 1 91.44 80 THR A N 1
ATOM 657 C CA . THR A 1 80 ? 7.66 24.75 -6.406 1 91.44 80 THR A CA 1
ATOM 658 C C . THR A 1 80 ? 6.434 25.656 -6.426 1 91.44 80 THR A C 1
ATOM 660 O O . THR A 1 80 ? 5.367 25.266 -6.906 1 91.44 80 THR A O 1
ATOM 663 N N . MET A 1 81 ? 6.598 26.719 -5.793 1 87.81 81 MET A N 1
ATOM 664 C CA . MET A 1 81 ? 5.551 27.75 -5.801 1 87.81 81 MET A CA 1
ATOM 665 C C . MET A 1 81 ? 6.121 29.109 -6.191 1 87.81 81 MET A C 1
ATOM 667 O O . MET A 1 81 ? 7.195 29.484 -5.727 1 87.81 81 MET A O 1
ATOM 671 N N . VAL A 1 82 ? 5.395 29.703 -7.125 1 81.31 82 VAL A N 1
ATOM 672 C CA . VAL A 1 82 ? 5.77 31.047 -7.551 1 81.31 82 VAL A CA 1
ATOM 673 C C . VAL A 1 82 ? 4.535 31.953 -7.555 1 81.31 82 VAL A C 1
ATOM 675 O O . VAL A 1 82 ? 3.473 31.562 -8.039 1 81.31 82 VAL A O 1
ATOM 678 N N . GLY A 1 83 ? 4.68 33.062 -6.828 1 78 83 GLY A N 1
ATOM 679 C CA . GLY A 1 83 ? 3.586 34 -6.801 1 78 83 GLY A CA 1
ATOM 680 C C . GLY A 1 83 ? 4.016 35.406 -7.164 1 78 83 GLY A C 1
ATOM 681 O O . GLY A 1 83 ? 5.059 35.906 -6.703 1 78 83 GLY A O 1
ATOM 682 N N . TYR A 1 84 ? 3.736 35.969 -8.305 1 71.19 84 TYR A N 1
ATOM 683 C CA . TYR A 1 84 ? 4.109 37.375 -8.508 1 71.19 84 TYR A CA 1
ATOM 684 C C . TYR A 1 84 ? 3.42 37.938 -9.75 1 71.19 84 TYR A C 1
ATOM 686 O O . TYR A 1 84 ? 2.789 37.219 -10.508 1 71.19 84 TYR A O 1
ATOM 694 N N . ASN A 1 85 ? 3.477 39.281 -9.867 1 65.88 85 ASN A N 1
ATOM 695 C CA . ASN A 1 85 ? 2.855 40.062 -10.93 1 65.88 85 ASN A CA 1
ATOM 696 C C . ASN A 1 85 ? 3.668 40 -12.219 1 65.88 85 ASN A C 1
ATOM 698 O O . ASN A 1 85 ? 3.4 39.156 -13.086 1 65.88 85 ASN A O 1
ATOM 702 N N . ASP A 1 86 ? 4.684 40.656 -12.406 1 64 86 ASP A N 1
ATOM 703 C CA . ASP A 1 86 ? 5.176 41 -13.734 1 64 86 ASP A CA 1
ATOM 704 C C . ASP A 1 86 ? 6.418 40.188 -14.094 1 64 86 ASP A C 1
ATOM 706 O O . ASP A 1 86 ? 6.766 40.062 -15.273 1 64 86 ASP A O 1
ATOM 710 N N . LYS A 1 87 ? 6.914 39.5 -13.102 1 74.44 87 LYS A N 1
ATOM 711 C CA . LYS A 1 87 ? 8.164 38.812 -13.414 1 74.44 87 LYS A CA 1
ATOM 712 C C . LYS A 1 87 ? 8.07 37.312 -13.117 1 74.44 87 LYS A C 1
ATOM 714 O O . LYS A 1 87 ? 9.078 36.688 -12.828 1 74.44 87 LYS A O 1
ATOM 719 N N . MET A 1 88 ? 6.887 36.875 -13.242 1 78.25 88 MET A N 1
ATOM 720 C CA . MET A 1 88 ? 6.66 35.469 -12.898 1 78.25 88 MET A CA 1
ATOM 721 C C . MET A 1 88 ? 7.406 34.531 -13.852 1 78.25 88 MET A C 1
ATOM 723 O O . MET A 1 88 ? 8.031 33.562 -13.43 1 78.25 88 MET A O 1
ATOM 727 N N . ARG A 1 89 ? 7.434 34.875 -15.07 1 80.19 89 ARG A N 1
ATOM 728 C CA . ARG A 1 89 ? 8.055 34.031 -16.094 1 80.19 89 ARG A CA 1
ATOM 729 C C . ARG A 1 89 ? 9.562 33.938 -15.883 1 80.19 89 ARG A C 1
ATOM 731 O O . ARG A 1 89 ? 10.133 32.844 -15.961 1 80.19 89 ARG A O 1
ATOM 738 N N . THR A 1 90 ? 10.141 35.094 -15.617 1 82.38 90 THR A N 1
ATOM 739 C CA . THR A 1 90 ? 11.586 35.125 -15.406 1 82.38 90 THR A CA 1
ATOM 740 C C . THR A 1 90 ? 11.969 34.312 -14.172 1 82.38 90 THR A C 1
ATOM 742 O O . THR A 1 90 ? 12.953 33.562 -14.188 1 82.38 90 THR A O 1
ATOM 745 N N . LEU A 1 91 ? 11.219 34.5 -13.148 1 83.31 91 LEU A N 1
ATOM 746 C CA . LEU A 1 91 ? 11.5 33.781 -11.914 1 83.31 91 LEU A CA 1
ATOM 747 C C . LEU A 1 91 ? 11.328 32.281 -12.117 1 83.31 91 LEU A C 1
ATOM 749 O O . LEU A 1 91 ? 12.164 31.484 -11.664 1 83.31 91 LEU A O 1
ATOM 753 N N . LEU A 1 92 ? 10.25 31.938 -12.766 1 88.38 92 LEU A N 1
ATOM 754 C CA . LEU A 1 92 ? 9.992 30.531 -13.023 1 88.38 92 LEU A CA 1
ATOM 755 C C . LEU A 1 92 ? 11.102 29.922 -13.875 1 88.38 92 LEU A C 1
ATOM 757 O O . LEU A 1 92 ? 11.57 28.812 -13.594 1 88.38 92 LEU A O 1
ATOM 761 N N . ASP A 1 93 ? 11.523 30.625 -14.797 1 88.62 93 ASP A N 1
ATOM 762 C CA . ASP A 1 93 ? 12.609 30.172 -15.664 1 88.62 93 ASP A CA 1
ATOM 763 C C . ASP A 1 93 ? 13.898 29.969 -14.859 1 88.62 93 ASP A C 1
ATOM 765 O O . ASP A 1 93 ? 14.656 29.047 -15.125 1 88.62 93 ASP A O 1
ATOM 769 N N . THR A 1 94 ? 14.086 30.859 -13.992 1 88.38 94 THR A N 1
ATOM 770 C CA . THR A 1 94 ? 15.273 30.75 -13.156 1 88.38 94 THR A CA 1
ATOM 771 C C . THR A 1 94 ? 15.227 29.5 -12.297 1 88.38 94 THR A C 1
ATOM 773 O O . THR A 1 94 ? 16.203 28.766 -12.203 1 88.38 94 THR A O 1
ATOM 776 N N . VAL A 1 95 ? 14.117 29.281 -11.656 1 90.88 95 VAL A N 1
ATOM 777 C CA . VAL A 1 95 ? 13.961 28.109 -10.797 1 90.88 95 VAL A CA 1
ATOM 778 C C . VAL A 1 95 ? 14.148 26.844 -11.617 1 90.88 95 VAL A C 1
ATOM 780 O O . VAL A 1 95 ? 14.922 25.953 -11.234 1 90.88 95 VAL A O 1
ATOM 783 N N . ILE A 1 96 ? 13.5 26.766 -12.758 1 93 96 ILE A N 1
ATOM 784 C CA . ILE A 1 96 ? 13.547 25.594 -13.625 1 93 96 ILE A CA 1
ATOM 785 C C . ILE A 1 96 ? 14.961 25.406 -14.172 1 93 96 ILE A C 1
ATOM 787 O O . ILE A 1 96 ? 15.461 24.281 -14.25 1 93 96 ILE A O 1
ATOM 791 N N . GLY A 1 97 ? 15.555 26.469 -14.547 1 91.31 97 GLY A N 1
ATOM 792 C CA . GLY A 1 97 ? 16.938 26.406 -15.016 1 91.31 97 GLY A CA 1
ATOM 793 C C . GLY A 1 97 ? 17.891 25.859 -13.969 1 91.31 97 GLY A C 1
ATOM 794 O O . GLY A 1 97 ? 18.781 25.062 -14.289 1 91.31 97 GLY A O 1
ATOM 795 N N . LYS A 1 98 ? 17.688 26.297 -12.719 1 91.94 98 LYS A N 1
ATOM 796 C CA . LYS A 1 98 ? 18.547 25.828 -11.633 1 91.94 98 LYS A CA 1
ATOM 797 C C . LYS A 1 98 ? 18.328 24.344 -11.383 1 91.94 98 LYS A C 1
ATOM 799 O O . LYS A 1 98 ? 19.266 23.625 -11 1 91.94 98 LYS A O 1
ATOM 804 N N . ILE A 1 99 ? 17.125 23.875 -11.516 1 93.62 99 ILE A N 1
ATOM 805 C CA . ILE A 1 99 ? 16.859 22.453 -11.383 1 93.62 99 ILE A CA 1
ATOM 806 C C . ILE A 1 99 ? 17.562 21.688 -12.492 1 93.62 99 ILE A C 1
ATOM 808 O O . ILE A 1 99 ? 18.203 20.672 -12.242 1 93.62 99 ILE A O 1
ATOM 812 N N . ALA A 1 100 ? 17.469 22.172 -13.688 1 92.75 100 ALA A N 1
ATOM 813 C CA . ALA A 1 100 ? 18.016 21.5 -14.867 1 92.75 100 ALA A CA 1
ATOM 814 C C . ALA A 1 100 ? 19.531 21.422 -14.789 1 92.75 100 ALA A C 1
ATOM 816 O O . ALA A 1 100 ? 20.141 20.406 -15.164 1 92.75 100 ALA A O 1
ATOM 817 N N . ASP A 1 101 ? 20.141 22.484 -14.258 1 91.38 101 ASP A N 1
ATOM 818 C CA . ASP A 1 101 ? 21.594 22.578 -14.234 1 91.38 101 ASP A CA 1
ATOM 819 C C . ASP A 1 101 ? 22.125 22.453 -12.812 1 91.38 101 ASP A C 1
ATOM 821 O O . ASP A 1 101 ? 23.141 23.062 -12.469 1 91.38 101 ASP A O 1
ATOM 825 N N . PHE A 1 102 ? 21.438 21.75 -12.062 1 94 102 PHE A N 1
ATOM 826 C CA . PHE A 1 102 ? 21.766 21.688 -10.648 1 94 102 PHE A CA 1
ATOM 827 C C . PHE A 1 102 ? 23.156 21.094 -10.438 1 94 102 PHE A C 1
ATOM 829 O O . PHE A 1 102 ? 23.484 20.062 -11.023 1 94 102 PHE A O 1
ATOM 836 N N . GLU A 1 103 ? 23.969 21.719 -9.664 1 95.12 103 GLU A N 1
ATOM 837 C CA . GLU A 1 103 ? 25.281 21.25 -9.266 1 95.12 103 GLU A CA 1
ATOM 838 C C . GLU A 1 103 ? 25.453 21.281 -7.746 1 95.12 103 GLU A C 1
ATOM 840 O O . GLU A 1 103 ? 25.094 22.266 -7.102 1 95.12 103 GLU A O 1
ATOM 845 N N . VAL A 1 104 ? 26.016 20.266 -7.203 1 97.44 104 VAL A N 1
ATOM 846 C CA . VAL A 1 104 ? 26.188 20.188 -5.758 1 97.44 104 VAL A CA 1
ATOM 847 C C . VAL A 1 104 ? 27.453 20.938 -5.352 1 97.44 104 VAL A C 1
ATOM 849 O O . VAL A 1 104 ? 28.562 20.594 -5.801 1 97.44 104 VAL A O 1
ATOM 852 N N . LYS A 1 105 ? 27.297 21.953 -4.602 1 97.06 105 LYS A N 1
ATOM 853 C CA . LYS A 1 105 ? 28.438 22.625 -3.977 1 97.06 105 LYS A CA 1
ATOM 854 C C . LYS A 1 105 ? 28.734 22.047 -2.6 1 97.06 105 LYS A C 1
ATOM 856 O O . LYS A 1 105 ? 27.922 22.172 -1.675 1 97.06 105 LYS A O 1
ATOM 861 N N . ILE A 1 106 ? 29.906 21.547 -2.428 1 97.5 106 ILE A N 1
ATOM 862 C CA . ILE A 1 106 ? 30.297 20.766 -1.257 1 97.5 106 ILE A CA 1
ATOM 863 C C . ILE A 1 106 ? 30.172 21.625 -0 1 97.5 106 ILE A C 1
ATOM 865 O O . ILE A 1 106 ? 29.703 21.156 1.039 1 97.5 106 ILE A O 1
ATOM 869 N N . ASP A 1 107 ? 30.641 22.828 -0.089 1 97.19 107 ASP A N 1
ATOM 870 C CA . ASP A 1 107 ? 30.609 23.719 1.069 1 97.19 107 ASP A CA 1
ATOM 871 C C . ASP A 1 107 ? 29.172 24 1.496 1 97.19 107 ASP A C 1
ATOM 873 O O . ASP A 1 107 ? 28.859 24 2.688 1 97.19 107 ASP A O 1
ATOM 877 N N . ARG A 1 108 ? 28.312 24.25 0.483 1 96.81 108 ARG A N 1
ATOM 878 C CA . ARG A 1 108 ? 26.906 24.531 0.792 1 96.81 108 ARG A CA 1
ATOM 879 C C . ARG A 1 108 ? 26.203 23.281 1.31 1 96.81 108 ARG A C 1
ATOM 881 O O . ARG A 1 108 ? 25.344 23.359 2.189 1 96.81 108 ARG A O 1
ATOM 888 N N . PHE A 1 109 ? 26.578 22.109 0.744 1 98.19 109 PHE A N 1
ATOM 889 C CA . PHE A 1 109 ? 26.047 20.844 1.238 1 98.19 109 PHE A CA 1
ATOM 890 C C . PHE A 1 109 ? 26.312 20.688 2.73 1 98.19 109 PHE A C 1
ATOM 892 O O . PHE A 1 109 ? 25.422 20.312 3.492 1 98.19 109 PHE A O 1
ATOM 899 N N . SER A 1 110 ? 27.5 21.016 3.135 1 97.88 110 SER A N 1
ATOM 900 C CA . SER A 1 110 ? 27.891 20.859 4.531 1 97.88 110 SER A CA 1
ATOM 901 C C . SER A 1 110 ? 27.078 21.75 5.441 1 97.88 110 SER A C 1
ATOM 903 O O . SER A 1 110 ? 26.703 21.359 6.547 1 97.88 110 SER A O 1
ATOM 905 N N . VAL A 1 111 ? 26.812 22.922 4.98 1 97.75 111 VAL A N 1
ATOM 906 C CA . VAL A 1 111 ? 26.031 23.875 5.762 1 97.75 111 VAL A CA 1
ATOM 907 C C . VAL A 1 111 ? 24.609 23.359 5.93 1 97.75 111 VAL A C 1
ATOM 909 O O . VAL A 1 111 ? 24.062 23.359 7.035 1 97.75 111 VAL A O 1
ATOM 912 N N . ILE A 1 112 ? 24 22.906 4.852 1 97.94 112 ILE A N 1
ATOM 913 C CA . ILE A 1 112 ? 22.625 22.391 4.875 1 97.94 112 ILE A CA 1
ATOM 914 C C . ILE A 1 112 ? 22.562 21.156 5.777 1 97.94 112 ILE A C 1
ATOM 916 O O . ILE A 1 112 ? 21.641 21.016 6.582 1 97.94 112 ILE A O 1
ATOM 920 N N . LYS A 1 113 ? 23.516 20.234 5.598 1 98.25 113 LYS A N 1
ATOM 921 C CA . LYS A 1 113 ? 23.578 19.031 6.418 1 98.25 113 LYS A CA 1
ATOM 922 C C . LYS A 1 113 ? 23.609 19.391 7.902 1 98.25 113 LYS A C 1
ATOM 924 O O . LYS A 1 113 ? 22.906 18.766 8.703 1 98.25 113 LYS A O 1
ATOM 929 N N . GLU A 1 114 ? 24.391 20.344 8.312 1 97.94 114 GLU A N 1
ATOM 930 C CA . GLU A 1 114 ? 24.484 20.766 9.703 1 97.94 114 GLU A CA 1
ATOM 931 C C . GLU A 1 114 ? 23.156 21.312 10.211 1 97.94 114 GLU A C 1
ATOM 933 O O . GLU A 1 114 ? 22.719 20.984 11.312 1 97.94 114 GLU A O 1
ATOM 938 N N . THR A 1 115 ? 22.594 22.188 9.383 1 97.69 115 THR A N 1
ATOM 939 C CA . THR A 1 115 ? 21.312 22.781 9.75 1 97.69 115 THR A CA 1
ATOM 940 C C . THR A 1 115 ? 20.25 21.703 9.938 1 97.69 115 THR A C 1
ATOM 942 O O . THR A 1 115 ? 19.484 21.734 10.898 1 97.69 115 THR A O 1
ATOM 945 N N . MET A 1 116 ? 20.203 20.781 9.031 1 97.88 116 MET A N 1
ATOM 946 C CA . MET A 1 116 ? 19.234 19.688 9.109 1 97.88 116 MET A CA 1
ATOM 947 C C . MET A 1 116 ? 19.5 18.828 10.336 1 97.88 116 MET A C 1
ATOM 949 O O . MET A 1 116 ? 18.562 18.375 11 1 97.88 116 MET A O 1
ATOM 953 N N . THR A 1 117 ? 20.766 18.5 10.586 1 98.25 117 THR A N 1
ATOM 954 C CA . THR A 1 117 ? 21.125 17.703 11.742 1 98.25 117 THR A CA 1
ATOM 955 C C . THR A 1 117 ? 20.609 18.344 13.031 1 98.25 117 THR A C 1
ATOM 957 O O . THR A 1 117 ? 20.016 17.656 13.867 1 98.25 117 THR A O 1
ATOM 960 N N . LYS A 1 118 ? 20.766 19.641 13.133 1 97.19 118 LYS A N 1
ATOM 961 C CA . LYS A 1 118 ? 20.25 20.359 14.289 1 97.19 118 LYS A CA 1
ATOM 962 C C . LYS A 1 118 ? 18.734 20.266 14.367 1 97.19 118 LYS A C 1
ATOM 964 O O . LYS A 1 118 ? 18.172 20.125 15.445 1 97.19 118 LYS A O 1
ATOM 969 N N . GLY A 1 119 ? 18.156 20.422 13.219 1 96.12 119 GLY A N 1
ATOM 970 C CA . GLY A 1 119 ? 16.719 20.281 13.172 1 96.12 119 GLY A CA 1
ATOM 971 C C . GLY A 1 119 ? 16.234 18.938 13.68 1 96.12 119 GLY A C 1
ATOM 972 O O . GLY A 1 119 ? 15.273 18.875 14.461 1 96.12 119 GLY A O 1
ATOM 973 N N . TYR A 1 120 ? 16.828 17.844 13.234 1 95.75 120 TYR A N 1
ATOM 974 C CA . TYR A 1 120 ? 16.484 16.516 13.688 1 95.75 120 TYR A CA 1
ATOM 975 C C . TYR A 1 120 ? 16.734 16.344 15.18 1 95.75 120 TYR A C 1
ATOM 977 O O . TYR A 1 120 ? 15.922 15.773 15.898 1 95.75 120 TYR A O 1
ATOM 985 N N . GLU A 1 121 ? 17.828 16.875 15.672 1 94.62 121 GLU A N 1
ATOM 986 C CA . GLU A 1 121 ? 18.188 16.75 17.078 1 94.62 121 GLU A CA 1
ATOM 987 C C . GLU A 1 121 ? 17.203 17.516 17.969 1 94.62 121 GLU A C 1
ATOM 989 O O . GLU A 1 121 ? 16.953 17.109 19.109 1 94.62 121 GLU A O 1
ATOM 994 N N . ASN A 1 122 ? 16.672 18.531 17.422 1 94.5 122 ASN A N 1
ATOM 995 C CA . ASN A 1 122 ? 15.734 19.344 18.172 1 94.5 122 ASN A CA 1
ATOM 996 C C . ASN A 1 122 ? 14.359 18.688 18.25 1 94.5 122 ASN A C 1
ATOM 998 O O . ASN A 1 122 ? 13.484 19.156 18.984 1 94.5 122 ASN A O 1
ATOM 1002 N N . PHE A 1 123 ? 14.227 17.672 17.531 1 93.44 123 PHE A N 1
ATOM 1003 C CA . PHE A 1 123 ? 12.953 16.953 17.562 1 93.44 123 PHE A CA 1
ATOM 1004 C C . PHE A 1 123 ? 12.609 16.5 18.969 1 93.44 123 PHE A C 1
ATOM 1006 O O . PHE A 1 123 ? 11.445 16.516 19.375 1 93.44 123 PHE A O 1
ATOM 1013 N N . LYS A 1 124 ? 13.547 16.109 19.734 1 92.06 124 LYS A N 1
ATOM 1014 C CA . LYS A 1 124 ? 13.359 15.57 21.078 1 92.06 124 LYS A CA 1
ATOM 1015 C C . LYS A 1 124 ? 12.797 16.625 22.016 1 92.06 124 LYS A C 1
ATOM 1017 O O . LYS A 1 124 ? 12.242 16.312 23.078 1 92.06 124 LYS A O 1
ATOM 1022 N N . PHE A 1 125 ? 12.906 17.875 21.641 1 94.25 125 PHE A N 1
ATOM 1023 C CA . PHE A 1 125 ? 12.492 18.969 22.516 1 94.25 125 PHE A CA 1
ATOM 1024 C C . PHE A 1 125 ? 11.141 19.531 22.078 1 94.25 125 PHE A C 1
ATOM 1026 O O . PHE A 1 125 ? 10.656 20.5 22.641 1 94.25 125 PHE A O 1
ATOM 1033 N N . ARG A 1 126 ? 10.594 18.906 21.078 1 95.56 126 ARG A N 1
ATOM 1034 C CA . ARG A 1 126 ? 9.234 19.297 20.719 1 95.56 126 ARG A CA 1
ATOM 1035 C C . ARG A 1 126 ? 8.258 19 21.844 1 95.56 126 ARG A C 1
ATOM 1037 O O . ARG A 1 126 ? 8.469 18.062 22.625 1 95.56 126 ARG A O 1
ATOM 1044 N N . GLN A 1 127 ? 7.207 19.766 21.844 1 96.12 127 GLN A N 1
ATOM 1045 C CA . GLN A 1 127 ? 6.199 19.562 22.875 1 96.12 127 GLN A CA 1
ATOM 1046 C C . GLN A 1 127 ? 5.508 18.219 22.719 1 96.12 127 GLN A C 1
ATOM 1048 O O . GLN A 1 127 ? 5.441 17.672 21.625 1 96.12 127 GLN A O 1
ATOM 1053 N N . PRO A 1 128 ? 5.004 17.703 23.844 1 97.38 128 PRO A N 1
ATOM 1054 C CA . PRO A 1 128 ? 4.383 16.375 23.812 1 97.38 128 PRO A CA 1
ATOM 1055 C C . PRO A 1 128 ? 3.248 16.281 22.797 1 97.38 128 PRO A C 1
ATOM 1057 O O . PRO A 1 128 ? 3.104 15.258 22.125 1 97.38 128 PRO A O 1
ATOM 1060 N N . TYR A 1 129 ? 2.42 17.328 22.688 1 97.81 129 TYR A N 1
ATOM 1061 C CA . TYR A 1 129 ? 1.319 17.234 21.734 1 97.81 129 TYR A CA 1
ATOM 1062 C C . TYR A 1 129 ? 1.841 17.156 20.312 1 97.81 129 TYR A C 1
ATOM 1064 O O . TYR A 1 129 ? 1.232 16.5 19.453 1 97.81 129 TYR A O 1
ATOM 1072 N N . GLN A 1 130 ? 2.973 17.812 20.031 1 97.88 130 GLN A N 1
ATOM 1073 C CA . GLN A 1 130 ? 3.59 17.719 18.719 1 97.88 130 GLN A CA 1
ATOM 1074 C C . GLN A 1 130 ? 4.121 16.312 18.469 1 97.88 130 GLN A C 1
ATOM 1076 O O . GLN A 1 130 ? 4.031 15.797 17.344 1 97.88 130 GLN A O 1
ATOM 1081 N N . GLN A 1 131 ? 4.676 15.695 19.484 1 97.94 131 GLN A N 1
ATOM 1082 C CA . GLN A 1 131 ? 5.152 14.32 19.359 1 97.94 131 GLN A CA 1
ATOM 1083 C C . GLN A 1 131 ? 3.994 13.352 19.141 1 97.94 131 GLN A C 1
ATOM 1085 O O . GLN A 1 131 ? 4.125 12.383 18.391 1 97.94 131 GLN A O 1
ATOM 1090 N N . ALA A 1 132 ? 2.877 13.641 19.812 1 98.38 132 ALA A N 1
ATOM 1091 C CA . ALA A 1 132 ? 1.686 12.828 19.594 1 98.38 132 ALA A CA 1
ATOM 1092 C C . ALA A 1 132 ? 1.216 12.906 18.141 1 98.38 132 ALA A C 1
ATOM 1094 O O . ALA A 1 132 ? 0.902 11.883 17.531 1 98.38 132 ALA A O 1
ATOM 1095 N N . MET A 1 133 ? 1.2 14.117 17.656 1 97.94 133 MET A N 1
ATOM 1096 C CA . MET A 1 133 ? 0.778 14.312 16.281 1 97.94 133 MET A CA 1
ATOM 1097 C C . MET A 1 133 ? 1.721 13.609 15.312 1 97.94 133 MET A C 1
ATOM 1099 O O . MET A 1 133 ? 1.274 12.984 14.352 1 97.94 133 MET A O 1
ATOM 1103 N N . TYR A 1 134 ? 2.998 13.703 15.594 1 97.31 134 TYR A N 1
ATOM 1104 C CA . TYR A 1 134 ? 4.008 13.039 14.773 1 97.31 134 TYR A CA 1
ATOM 1105 C C . TYR A 1 134 ? 3.789 11.531 14.758 1 97.31 134 TYR A C 1
ATOM 1107 O O . TYR A 1 134 ? 3.771 10.914 13.695 1 97.31 134 TYR A O 1
ATOM 1115 N N . ASN A 1 135 ? 3.588 10.969 15.898 1 98.19 135 ASN A N 1
ATOM 1116 C CA . ASN A 1 135 ? 3.404 9.523 16 1 98.19 135 ASN A CA 1
ATOM 1117 C C . ASN A 1 135 ? 2.113 9.07 15.328 1 98.19 135 ASN A C 1
ATOM 1119 O O . ASN A 1 135 ? 2.055 7.988 14.742 1 98.19 135 ASN A O 1
ATOM 1123 N N . CYS A 1 136 ? 1.123 9.898 15.398 1 98.38 136 CYS A N 1
ATOM 1124 C CA . CYS A 1 136 ? -0.133 9.586 14.727 1 98.38 136 CYS A CA 1
ATOM 1125 C C . CYS A 1 136 ? 0.073 9.453 13.219 1 98.38 136 CYS A C 1
ATOM 1127 O O . CYS A 1 136 ? -0.388 8.484 12.609 1 98.38 136 CYS A O 1
ATOM 1129 N N . THR A 1 137 ? 0.806 10.383 12.664 1 97.44 137 THR A N 1
ATOM 1130 C CA . THR A 1 137 ? 1.103 10.352 11.234 1 97.44 137 THR A CA 1
ATOM 1131 C C . THR A 1 137 ? 1.947 9.133 10.883 1 97.44 137 THR A C 1
ATOM 1133 O O . THR A 1 137 ? 1.682 8.453 9.883 1 97.44 137 THR A O 1
ATOM 1136 N N . LEU A 1 138 ? 2.912 8.852 11.703 1 97.44 138 LEU A N 1
ATOM 1137 C CA . LEU A 1 138 ? 3.801 7.715 11.477 1 97.44 138 LEU A CA 1
ATOM 1138 C C . LEU A 1 138 ? 3.02 6.406 11.477 1 97.44 138 LEU A C 1
ATOM 1140 O O . LEU A 1 138 ? 3.309 5.508 10.688 1 97.44 138 LEU A O 1
ATOM 1144 N N . ILE A 1 139 ? 2.004 6.312 12.281 1 98.06 139 ILE A N 1
ATOM 1145 C CA . ILE A 1 139 ? 1.216 5.098 12.438 1 98.06 139 ILE A CA 1
ATOM 1146 C C . ILE A 1 139 ? 0.233 4.973 11.273 1 98.06 139 ILE A C 1
ATOM 1148 O O . ILE A 1 139 ? 0.015 3.875 10.75 1 98.06 139 ILE A O 1
ATOM 1152 N N . LEU A 1 140 ? -0.312 6.078 10.781 1 98.25 140 LEU A N 1
ATOM 1153 C CA . LEU A 1 140 ? -1.453 6.027 9.875 1 98.25 140 LEU A CA 1
ATOM 1154 C C . LEU A 1 140 ? -0.994 6.051 8.422 1 98.25 140 LEU A C 1
ATOM 1156 O O . LEU A 1 140 ? -1.66 5.496 7.547 1 98.25 140 LEU A O 1
ATOM 1160 N N . GLU A 1 141 ? 0.117 6.688 8.188 1 96.5 141 GLU A N 1
ATOM 1161 C CA . GLU A 1 141 ? 0.502 6.898 6.793 1 96.5 141 GLU A CA 1
ATOM 1162 C C . GLU A 1 141 ? 1.532 5.867 6.344 1 96.5 141 GLU A C 1
ATOM 1164 O O . GLU A 1 141 ? 2.576 5.703 6.977 1 96.5 141 GLU A O 1
ATOM 1169 N N . GLU A 1 142 ? 1.311 5.133 5.266 1 91.31 142 GLU A N 1
ATOM 1170 C CA . GLU A 1 142 ? 2.098 4 4.785 1 91.31 142 GLU A CA 1
ATOM 1171 C C . GLU A 1 142 ? 3.51 4.434 4.402 1 91.31 142 GLU A C 1
ATOM 1173 O O . GLU A 1 142 ? 4.477 3.721 4.676 1 91.31 142 GLU A O 1
ATOM 1178 N N . GLN A 1 143 ? 3.834 5.496 3.758 1 88.44 143 GLN A N 1
ATOM 1179 C CA . GLN A 1 143 ? 5.145 5.871 3.24 1 88.44 143 GLN A CA 1
ATOM 1180 C C . GLN A 1 143 ? 5.742 7.027 4.039 1 88.44 143 GLN A C 1
ATOM 1182 O O . GLN A 1 143 ? 6.09 8.062 3.477 1 88.44 143 GLN A O 1
ATOM 1187 N N . THR A 1 144 ? 5.902 6.762 5.309 1 94.81 144 THR A N 1
ATOM 1188 C CA . THR A 1 144 ? 6.566 7.711 6.191 1 94.81 144 THR A CA 1
ATOM 1189 C C . THR A 1 144 ? 7.742 7.051 6.91 1 94.81 144 THR A C 1
ATOM 1191 O O . THR A 1 144 ? 7.727 5.844 7.148 1 94.81 144 THR A O 1
ATOM 1194 N N . TRP A 1 145 ? 8.797 7.844 7.195 1 96.56 145 TRP A N 1
ATOM 1195 C CA . TRP A 1 145 ? 10.008 7.359 7.844 1 96.56 145 TRP A CA 1
ATOM 1196 C C . TRP A 1 145 ? 10.227 8.047 9.188 1 96.56 145 TRP A C 1
ATOM 1198 O O . TRP A 1 145 ? 9.984 9.25 9.32 1 96.56 145 TRP A O 1
ATOM 1208 N N . PRO A 1 146 ? 10.633 7.324 10.188 1 96.75 146 PRO A N 1
ATOM 1209 C CA . PRO A 1 146 ? 10.859 7.961 11.492 1 96.75 146 PRO A CA 1
ATOM 1210 C C . PRO A 1 146 ? 12.07 8.898 11.492 1 96.75 146 PRO A C 1
ATOM 1212 O O . PRO A 1 146 ? 13.055 8.633 10.797 1 96.75 146 PRO A O 1
ATOM 1215 N N . TRP A 1 147 ? 12.016 9.883 12.32 1 95.94 147 TRP A N 1
ATOM 1216 C CA . TRP A 1 147 ? 13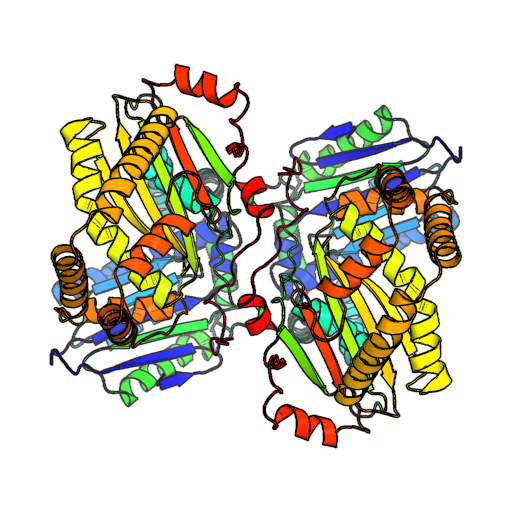.008 10.953 12.344 1 95.94 147 TRP A CA 1
ATOM 1217 C C . TRP A 1 147 ? 14.391 10.398 12.688 1 95.94 147 TRP A C 1
ATOM 1219 O O . TRP A 1 147 ? 15.406 10.883 12.188 1 95.94 147 TRP A O 1
ATOM 1229 N N . ASP A 1 148 ? 14.461 9.43 13.555 1 95.69 148 ASP A N 1
ATOM 1230 C CA . ASP A 1 148 ? 15.75 8.906 14.008 1 95.69 148 ASP A CA 1
ATOM 1231 C C . ASP A 1 148 ? 16.438 8.117 12.898 1 95.69 148 ASP A C 1
ATOM 1233 O O . ASP A 1 148 ? 17.672 8.156 12.781 1 95.69 148 ASP A O 1
ATOM 1237 N N . GLU A 1 149 ? 15.68 7.41 12.078 1 96.06 149 GLU A N 1
ATOM 1238 C CA . GLU A 1 149 ? 16.266 6.742 10.922 1 96.06 149 GLU A CA 1
ATOM 1239 C C . GLU A 1 149 ? 16.734 7.754 9.875 1 96.06 149 GLU A C 1
ATOM 1241 O O . GLU A 1 149 ? 17.766 7.555 9.227 1 96.06 149 GLU A O 1
ATOM 1246 N N . GLU A 1 150 ? 15.992 8.797 9.672 1 97.19 150 GLU A N 1
ATOM 1247 C CA . GLU A 1 150 ? 16.406 9.852 8.758 1 97.19 150 GLU A CA 1
ATOM 1248 C C . GLU A 1 150 ? 17.672 10.547 9.258 1 97.19 150 GLU A C 1
ATOM 1250 O O . GLU A 1 150 ? 18.578 10.859 8.461 1 97.19 150 GLU A O 1
ATOM 1255 N N . LEU A 1 151 ? 17.719 10.805 10.578 1 97.69 151 LEU A N 1
ATOM 1256 C CA . LEU A 1 151 ? 18.906 11.406 11.156 1 97.69 151 LEU A CA 1
ATOM 1257 C C . LEU A 1 151 ? 20.125 10.508 10.961 1 97.69 151 LEU A C 1
ATOM 1259 O O . LEU A 1 151 ? 21.203 10.977 10.602 1 97.69 151 LEU A O 1
ATOM 1263 N N . ALA A 1 152 ? 19.953 9.219 11.219 1 95.88 152 ALA A N 1
ATOM 1264 C CA . ALA A 1 152 ? 21.016 8.258 11.008 1 95.88 152 ALA A CA 1
ATOM 1265 C C . ALA A 1 152 ? 21.484 8.258 9.547 1 95.88 152 ALA A C 1
ATOM 1267 O O . ALA A 1 152 ? 22.688 8.219 9.273 1 95.88 152 ALA A O 1
ATOM 1268 N N . ALA A 1 153 ? 20.562 8.344 8.648 1 95.75 153 ALA A N 1
ATOM 1269 C CA . ALA A 1 153 ? 20.891 8.414 7.227 1 95.75 153 ALA A CA 1
ATOM 1270 C C . ALA A 1 153 ? 21.688 9.672 6.91 1 95.75 153 ALA A C 1
ATOM 1272 O O . ALA A 1 153 ? 22.719 9.609 6.23 1 95.75 153 ALA A O 1
ATOM 1273 N N . LEU A 1 154 ? 21.234 10.773 7.422 1 97.88 154 LEU A N 1
ATOM 1274 C CA . LEU A 1 154 ? 21.875 12.055 7.168 1 97.88 154 LEU A CA 1
ATOM 1275 C C . LEU A 1 154 ? 23.328 12.031 7.629 1 97.88 154 LEU A C 1
ATOM 1277 O O . LEU A 1 154 ? 24.203 12.57 6.949 1 97.88 154 LEU A O 1
ATOM 1281 N N . SER A 1 155 ? 23.562 11.461 8.75 1 96.62 155 SER A N 1
ATOM 1282 C CA . SER A 1 155 ? 24.906 11.43 9.344 1 96.62 155 SER A CA 1
ATOM 1283 C C . SER A 1 155 ? 25.906 10.742 8.43 1 96.62 155 SER A C 1
ATOM 1285 O O . SER A 1 155 ? 27.078 11.086 8.422 1 96.62 155 SER A O 1
ATOM 1287 N N . ASN A 1 156 ? 25.453 9.828 7.602 1 92.75 156 ASN A N 1
ATOM 1288 C CA . ASN A 1 156 ? 26.344 9.023 6.77 1 92.75 156 ASN A CA 1
ATOM 1289 C C . ASN A 1 156 ? 26.375 9.539 5.332 1 92.75 156 ASN A C 1
ATOM 1291 O O . ASN A 1 156 ? 27.047 8.953 4.477 1 92.75 156 ASN A O 1
ATOM 1295 N N . LEU A 1 157 ? 25.672 10.562 5.051 1 96.5 157 LEU A N 1
ATOM 1296 C CA . LEU A 1 157 ? 25.578 11.055 3.682 1 96.5 157 LEU A CA 1
ATOM 1297 C C . LEU A 1 157 ? 26.625 12.133 3.416 1 96.5 157 LEU A C 1
ATOM 1299 O O . LEU A 1 157 ? 26.969 12.914 4.309 1 96.5 157 LEU A O 1
ATOM 1303 N N . GLU A 1 158 ? 27.172 12.125 2.256 1 97.25 158 GLU A N 1
ATOM 1304 C CA . GLU A 1 158 ? 28.109 13.125 1.742 1 97.25 158 GLU A CA 1
ATOM 1305 C C . GLU A 1 158 ? 27.594 13.75 0.449 1 97.25 158 GLU A C 1
ATOM 1307 O O . GLU A 1 158 ? 26.594 13.289 -0.116 1 97.25 158 GLU A O 1
ATOM 1312 N N . ALA A 1 159 ? 28.297 14.812 0.05 1 98 159 ALA A N 1
ATOM 1313 C CA . ALA A 1 159 ? 27.891 15.539 -1.149 1 98 159 ALA A CA 1
ATOM 1314 C C . ALA A 1 159 ? 27.828 14.609 -2.359 1 98 159 ALA A C 1
ATOM 1316 O O . ALA A 1 159 ? 26.938 14.742 -3.197 1 98 159 ALA A O 1
ATOM 1317 N N . ARG A 1 160 ? 28.703 13.711 -2.414 1 96.69 160 ARG A N 1
ATOM 1318 C CA . ARG A 1 160 ? 28.781 12.773 -3.535 1 96.69 160 ARG A CA 1
ATOM 1319 C C . ARG A 1 160 ? 27.516 11.922 -3.619 1 96.69 160 ARG A C 1
ATOM 1321 O O . ARG A 1 160 ? 27.078 11.57 -4.711 1 96.69 160 ARG A O 1
ATOM 1328 N N . ASN A 1 161 ? 26.938 11.562 -2.502 1 96.5 161 ASN A N 1
ATOM 1329 C CA . ASN A 1 161 ? 25.703 10.789 -2.492 1 96.5 161 ASN A CA 1
ATOM 1330 C C . ASN A 1 161 ? 24.578 11.539 -3.199 1 96.5 161 ASN A C 1
ATOM 1332 O O . ASN A 1 161 ? 23.781 10.93 -3.924 1 96.5 161 ASN A O 1
ATOM 1336 N N . LEU A 1 162 ? 24.484 12.828 -2.967 1 98.06 162 LEU A N 1
ATOM 1337 C CA . LEU A 1 162 ? 23.484 13.633 -3.641 1 98.06 162 LEU A CA 1
ATOM 1338 C C . LEU A 1 162 ? 23.75 13.711 -5.137 1 98.06 162 LEU A C 1
ATOM 1340 O O . LEU A 1 162 ? 22.828 13.633 -5.953 1 98.06 162 LEU A O 1
ATOM 1344 N N . GLU A 1 163 ? 25.016 13.852 -5.492 1 96.94 163 GLU A N 1
ATOM 1345 C CA . GLU A 1 163 ? 25.422 13.922 -6.895 1 96.94 163 GLU A CA 1
ATOM 1346 C C . GLU A 1 163 ? 25 12.664 -7.648 1 96.94 163 GLU A C 1
ATOM 1348 O O . GLU A 1 163 ? 24.562 12.742 -8.805 1 96.94 163 GLU A O 1
ATOM 1353 N N . ASP A 1 164 ? 25.109 11.617 -7 1 93.81 164 ASP A N 1
ATOM 1354 C CA . ASP A 1 164 ? 24.766 10.336 -7.605 1 93.81 164 ASP A CA 1
ATOM 1355 C C . ASP A 1 164 ? 23.25 10.133 -7.617 1 93.81 164 ASP A C 1
ATOM 1357 O O . ASP A 1 164 ? 22.703 9.508 -8.531 1 93.81 164 ASP A O 1
ATOM 1361 N N . PHE A 1 165 ? 22.594 10.617 -6.637 1 95.94 165 PHE A N 1
ATOM 1362 C CA . PHE A 1 165 ? 21.188 10.383 -6.379 1 95.94 165 PHE A CA 1
ATOM 1363 C C . PHE A 1 165 ? 20.312 11.227 -7.309 1 95.94 165 PHE A C 1
ATOM 1365 O O . PHE A 1 165 ? 19.328 10.734 -7.855 1 95.94 165 PHE A O 1
ATOM 1372 N N . LEU A 1 166 ? 20.625 12.414 -7.488 1 96.19 166 LEU A N 1
ATOM 1373 C CA . LEU A 1 166 ? 19.734 13.398 -8.094 1 96.19 166 LEU A CA 1
ATOM 1374 C C . LEU A 1 166 ? 19.375 13.008 -9.523 1 96.19 166 LEU A C 1
ATOM 1376 O O . LEU A 1 166 ? 18.203 13 -9.891 1 96.19 166 LEU A O 1
ATOM 1380 N N . PRO A 1 167 ? 20.406 12.609 -10.359 1 93.81 167 PRO A N 1
ATOM 1381 C CA . PRO A 1 167 ? 20.031 12.195 -11.711 1 93.81 167 PRO A CA 1
ATOM 1382 C C . PRO A 1 167 ? 19.094 10.984 -11.727 1 93.81 167 PRO A C 1
ATOM 1384 O O . PRO A 1 167 ? 18.203 10.898 -12.578 1 93.81 167 PRO A O 1
ATOM 1387 N N . ARG A 1 168 ? 19.25 10.117 -10.828 1 92.62 168 ARG A N 1
ATOM 1388 C CA . ARG A 1 168 ? 18.375 8.938 -10.742 1 92.62 168 ARG A CA 1
ATOM 1389 C C . ARG A 1 168 ? 16.969 9.328 -10.328 1 92.62 168 ARG A C 1
ATOM 1391 O O . ARG A 1 168 ? 15.984 8.773 -10.836 1 92.62 168 ARG A O 1
ATOM 1398 N N . MET A 1 169 ? 16.875 10.227 -9.375 1 95.5 169 MET A N 1
ATOM 1399 C CA . MET A 1 169 ? 15.578 10.688 -8.898 1 95.5 169 MET A CA 1
ATOM 1400 C C . MET A 1 169 ? 14.812 11.383 -10.023 1 95.5 169 MET A C 1
ATOM 1402 O O . MET A 1 169 ? 13.625 11.117 -10.219 1 95.5 169 MET A O 1
ATOM 1406 N N . LEU A 1 170 ? 15.508 12.188 -10.789 1 95.5 170 LEU A N 1
ATOM 1407 C CA . LEU A 1 170 ? 14.867 13 -11.82 1 95.5 170 LEU A CA 1
ATOM 1408 C C . LEU A 1 170 ? 14.633 12.188 -13.086 1 95.5 170 LEU A C 1
ATOM 1410 O O . LEU A 1 170 ? 13.875 12.609 -13.969 1 95.5 170 LEU A O 1
ATOM 1414 N N . ALA A 1 171 ? 15.258 11.031 -13.18 1 92.69 171 ALA A N 1
ATOM 1415 C CA . ALA A 1 171 ? 15.133 10.172 -14.359 1 92.69 171 ALA A CA 1
ATOM 1416 C C . ALA A 1 171 ? 13.703 9.672 -14.523 1 92.69 171 ALA A C 1
ATOM 1418 O O . ALA A 1 171 ? 13.328 9.18 -15.594 1 92.69 171 ALA A O 1
ATOM 1419 N N . LYS A 1 172 ? 12.906 9.82 -13.594 1 94.62 172 LYS A N 1
ATOM 1420 C CA . LYS A 1 172 ? 11.469 9.57 -13.633 1 94.62 172 LYS A CA 1
ATOM 1421 C C . LYS A 1 172 ? 10.703 10.711 -12.961 1 94.62 172 LYS A C 1
ATOM 1423 O O . LYS A 1 172 ? 10.672 10.805 -11.734 1 94.62 172 LYS A O 1
ATOM 1428 N N . THR A 1 173 ? 10.062 11.484 -13.758 1 95.94 173 THR A N 1
ATOM 1429 C CA . THR A 1 173 ? 9.43 12.688 -13.219 1 95.94 173 THR A CA 1
ATOM 1430 C C . THR A 1 173 ? 8.125 12.992 -13.961 1 95.94 173 THR A C 1
ATOM 1432 O O . THR A 1 173 ? 8.047 12.828 -15.18 1 95.94 173 THR A O 1
ATOM 1435 N N . PHE A 1 174 ? 7.125 13.273 -13.305 1 96.06 174 PHE A N 1
ATOM 1436 C CA . PHE A 1 174 ? 5.883 13.82 -13.828 1 96.06 174 PHE A CA 1
ATOM 1437 C C . PHE A 1 174 ? 5.516 15.117 -13.109 1 96.06 174 PHE A C 1
ATOM 1439 O O . PHE A 1 174 ? 5.562 15.188 -11.883 1 96.06 174 PHE A O 1
ATOM 1446 N N . ILE A 1 175 ? 5.125 16.156 -13.828 1 96.12 175 ILE A N 1
ATOM 1447 C CA . ILE A 1 175 ? 4.895 17.453 -13.211 1 96.12 175 ILE A CA 1
ATOM 1448 C C . ILE A 1 175 ? 3.402 17.781 -13.25 1 96.12 175 ILE A C 1
ATOM 1450 O O . ILE A 1 175 ? 2.785 17.797 -14.312 1 96.12 175 ILE A O 1
ATOM 1454 N N . GLU A 1 176 ? 2.852 18.016 -12.109 1 95.38 176 GLU A N 1
ATOM 1455 C CA . GLU A 1 176 ? 1.501 18.562 -12 1 95.38 176 GLU A CA 1
ATOM 1456 C C . GLU A 1 176 ? 1.527 20.062 -11.781 1 95.38 176 GLU A C 1
ATOM 1458 O O . GLU A 1 176 ? 2.076 20.547 -10.789 1 95.38 176 GLU A O 1
ATOM 1463 N N . CYS A 1 177 ? 0.882 20.766 -12.703 1 96.12 177 CYS A N 1
ATOM 1464 C CA . CYS A 1 177 ? 0.944 22.219 -12.672 1 96.12 177 CYS A CA 1
ATOM 1465 C C . CYS A 1 177 ? -0.428 22.828 -12.383 1 96.12 177 CYS A C 1
ATOM 1467 O O . CYS A 1 177 ? -1.444 22.312 -12.867 1 96.12 177 CYS A O 1
ATOM 1469 N N . TYR A 1 178 ? -0.402 23.859 -11.609 1 96.44 178 TYR A N 1
ATOM 1470 C CA . TYR A 1 178 ? -1.576 24.688 -11.359 1 96.44 178 TYR A CA 1
ATOM 1471 C C . TYR A 1 178 ? -1.254 26.172 -11.547 1 96.44 178 TYR A C 1
ATOM 1473 O O . TYR A 1 178 ? -0.36 26.703 -10.891 1 96.44 178 TYR A O 1
ATOM 1481 N N . PHE A 1 179 ? -1.932 26.766 -12.547 1 94.69 179 PHE A N 1
ATOM 1482 C CA . PHE A 1 179 ? -1.793 28.188 -12.836 1 94.69 179 PHE A CA 1
ATOM 1483 C C . PHE A 1 179 ? -3.088 28.938 -12.531 1 94.69 179 PHE A C 1
ATOM 1485 O O . PHE A 1 179 ? -4.164 28.516 -12.961 1 94.69 179 PHE A O 1
ATOM 1492 N N . ALA A 1 180 ? -2.945 29.953 -11.789 1 93.31 180 ALA A N 1
ATOM 1493 C CA . ALA A 1 180 ? -4.113 30.766 -11.477 1 93.31 180 ALA A CA 1
ATOM 1494 C C . ALA A 1 180 ? -3.773 32.25 -11.523 1 93.31 180 ALA A C 1
ATOM 1496 O O . ALA A 1 180 ? -2.641 32.656 -11.234 1 93.31 180 ALA A O 1
ATOM 1497 N N . GLY A 1 181 ? -4.816 33.062 -11.891 1 91.69 181 GLY A N 1
ATOM 1498 C CA . GLY A 1 181 ? -4.648 34.5 -11.82 1 91.69 181 GLY A CA 1
ATOM 1499 C C . GLY A 1 181 ? -4.656 35.188 -13.18 1 91.69 181 GLY A C 1
ATOM 1500 O O . GLY A 1 181 ? -5.41 34.781 -14.07 1 91.69 181 GLY A O 1
ATOM 1501 N N . ASN A 1 182 ? -3.873 36.25 -13.273 1 89.31 182 ASN A N 1
ATOM 1502 C CA . ASN A 1 182 ? -3.857 37.094 -14.461 1 89.31 182 ASN A CA 1
ATOM 1503 C C . ASN A 1 182 ? -2.902 36.562 -15.523 1 89.31 182 ASN A C 1
ATOM 1505 O O . ASN A 1 182 ? -1.922 37.219 -15.875 1 89.31 182 ASN A O 1
ATOM 1509 N N . ILE A 1 183 ? -3.289 35.5 -16.125 1 90.44 183 ILE A N 1
ATOM 1510 C CA . ILE A 1 183 ? -2.539 34.844 -17.188 1 90.44 183 ILE A CA 1
ATOM 1511 C C . ILE A 1 183 ? -3.504 34.188 -18.188 1 90.44 183 ILE A C 1
ATOM 1513 O O . ILE A 1 183 ? -4.512 33.594 -17.781 1 90.44 183 ILE A O 1
ATOM 1517 N N . GLU A 1 184 ? -3.256 34.344 -19.391 1 92 184 GLU A N 1
ATOM 1518 C CA . GLU A 1 184 ? -4.098 33.719 -20.422 1 92 184 GLU A CA 1
ATOM 1519 C C . GLU A 1 184 ? -3.807 32.25 -20.562 1 92 184 GLU A C 1
ATOM 1521 O O . GLU A 1 184 ? -2.682 31.797 -20.328 1 92 184 GLU A O 1
ATOM 1526 N N . PRO A 1 185 ? -4.859 31.516 -20.906 1 94.56 185 PRO A N 1
ATOM 1527 C CA . PRO A 1 185 ? -4.672 30.062 -21.078 1 94.56 185 PRO A CA 1
ATOM 1528 C C . PRO A 1 185 ? -3.551 29.719 -22.062 1 94.56 185 PRO A C 1
ATOM 1530 O O . PRO A 1 185 ? -2.773 28.797 -21.812 1 94.56 185 PRO A O 1
ATOM 1533 N N . SER A 1 186 ? -3.465 30.438 -23.125 1 95.88 186 SER A N 1
ATOM 1534 C CA . SER A 1 186 ? -2.432 30.188 -24.125 1 95.88 186 SER A CA 1
ATOM 1535 C C . SER A 1 186 ? -1.039 30.453 -23.562 1 95.88 186 SER A C 1
ATOM 1537 O O . SER A 1 186 ? -0.09 29.719 -23.875 1 95.88 186 SER A O 1
ATOM 1539 N N . GLU A 1 187 ? -0.963 31.438 -22.797 1 92.81 187 GLU A N 1
ATOM 1540 C CA . GLU A 1 187 ? 0.31 31.75 -22.156 1 92.81 187 GLU A CA 1
ATOM 1541 C C . GLU A 1 187 ? 0.698 30.672 -21.141 1 92.81 187 GLU A C 1
ATOM 1543 O O . GLU A 1 187 ? 1.853 30.25 -21.094 1 92.81 187 GLU A O 1
ATOM 1548 N N . ALA A 1 188 ? -0.273 30.281 -20.344 1 93.88 188 ALA A N 1
ATOM 1549 C CA . ALA A 1 188 ? -0.025 29.219 -19.375 1 93.88 188 ALA A CA 1
ATOM 1550 C C . ALA A 1 188 ? 0.48 27.953 -20.047 1 93.88 188 ALA A C 1
ATOM 1552 O O . ALA A 1 188 ? 1.453 27.344 -19.609 1 93.88 188 ALA A O 1
ATOM 1553 N N . GLU A 1 189 ? -0.143 27.594 -21.125 1 96.44 189 GLU A N 1
ATOM 1554 C CA . GLU A 1 189 ? 0.259 26.406 -21.891 1 96.44 189 GLU A CA 1
ATOM 1555 C C . GLU A 1 189 ? 1.673 26.578 -22.453 1 96.44 189 GLU A C 1
ATOM 1557 O O . GLU A 1 189 ? 2.465 25.625 -22.422 1 96.44 189 GLU A O 1
ATOM 1562 N N . SER A 1 190 ? 1.936 27.781 -22.953 1 95.38 190 SER A N 1
ATOM 1563 C CA . SER A 1 190 ? 3.25 28.047 -23.516 1 95.38 190 SER A CA 1
ATOM 1564 C C . SER A 1 190 ? 4.348 27.938 -22.469 1 95.38 190 SER A C 1
ATOM 1566 O O . SER A 1 190 ? 5.438 27.438 -22.75 1 95.38 190 SER A O 1
ATOM 1568 N N . VAL A 1 191 ? 4.02 28.391 -21.312 1 94.06 191 VAL A N 1
ATOM 1569 C CA . VAL A 1 191 ? 4.98 28.312 -20.203 1 94.06 191 VAL A CA 1
ATOM 1570 C C . VAL A 1 191 ? 5.281 26.844 -19.891 1 94.06 191 VAL A C 1
ATOM 1572 O O . VAL A 1 191 ? 6.445 26.453 -19.766 1 94.06 191 VAL A O 1
ATOM 1575 N N . VAL A 1 192 ? 4.285 25.969 -19.781 1 95.94 192 VAL A N 1
ATOM 1576 C CA . VAL A 1 192 ? 4.457 24.562 -19.469 1 95.94 192 VAL A CA 1
ATOM 1577 C C . VAL A 1 192 ? 5.223 23.859 -20.578 1 95.94 192 VAL A C 1
ATOM 1579 O O . VAL A 1 192 ? 6.078 23.016 -20.328 1 95.94 192 VAL A O 1
ATOM 1582 N N . GLN A 1 193 ? 4.926 24.25 -21.812 1 95.81 193 GLN A N 1
ATOM 1583 C CA . GLN A 1 193 ? 5.656 23.703 -22.953 1 95.81 193 GLN A CA 1
ATOM 1584 C C . GLN A 1 193 ? 7.141 24.031 -22.859 1 95.81 193 GLN A C 1
ATOM 1586 O O . GLN A 1 193 ? 7.992 23.188 -23.156 1 95.81 193 GLN A O 1
ATOM 1591 N N . HIS A 1 194 ? 7.363 25.25 -22.516 1 94.62 194 HIS A N 1
ATOM 1592 C CA . HIS A 1 194 ? 8.742 25.703 -22.359 1 94.62 194 HIS A CA 1
ATOM 1593 C C . HIS A 1 194 ? 9.453 24.906 -21.266 1 94.62 194 HIS A C 1
ATOM 1595 O O . HIS A 1 194 ? 10.594 24.484 -21.453 1 94.62 194 HIS A O 1
ATOM 1601 N N . ILE A 1 195 ? 8.789 24.719 -20.203 1 94.75 195 ILE A N 1
ATOM 1602 C CA . ILE A 1 195 ? 9.344 23.984 -19.078 1 94.75 195 ILE A CA 1
ATOM 1603 C C . ILE A 1 195 ? 9.633 22.547 -19.5 1 94.75 195 ILE A C 1
ATOM 1605 O O . ILE A 1 195 ? 10.695 22 -19.203 1 94.75 195 ILE A O 1
ATOM 1609 N N . GLU A 1 196 ? 8.672 21.891 -20.188 1 95.62 196 GLU A N 1
ATOM 1610 C CA . GLU A 1 196 ? 8.883 20.547 -20.703 1 95.62 196 GLU A CA 1
ATOM 1611 C C . GLU A 1 196 ? 10.109 20.5 -21.625 1 95.62 196 GLU A C 1
ATOM 1613 O O . GLU A 1 196 ? 10.875 19.547 -21.594 1 95.62 196 GLU A O 1
ATOM 1618 N N . GLY A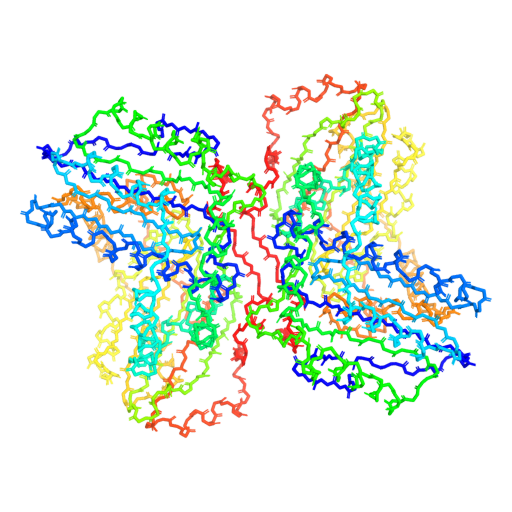 1 197 ? 10.289 21.531 -22.453 1 94.62 197 GLY A N 1
ATOM 1619 C CA . GLY A 1 197 ? 11.43 21.625 -23.344 1 94.62 197 GLY A CA 1
ATOM 1620 C C . GLY A 1 197 ? 12.758 21.656 -22.609 1 94.62 197 GLY A C 1
ATOM 1621 O O . GLY A 1 197 ? 13.711 21 -23.016 1 94.62 197 GLY A O 1
ATOM 1622 N N . ILE A 1 198 ? 12.766 22.359 -21.5 1 93.69 198 ILE A N 1
ATOM 1623 C CA . ILE A 1 198 ? 13.992 22.516 -20.734 1 93.69 198 ILE A CA 1
ATOM 1624 C C . ILE A 1 198 ? 14.32 21.234 -19.984 1 93.69 198 ILE A C 1
ATOM 1626 O O . ILE A 1 198 ? 15.461 20.766 -20 1 93.69 198 ILE A O 1
ATOM 1630 N N . LEU A 1 199 ? 13.352 20.609 -19.391 1 95.25 199 LEU A N 1
ATOM 1631 C CA . LEU A 1 199 ? 13.602 19.531 -18.422 1 95.25 199 LEU A CA 1
ATOM 1632 C C . LEU A 1 199 ? 13.633 18.172 -19.109 1 95.25 199 LEU A C 1
ATOM 1634 O O . LEU A 1 199 ? 14.32 17.266 -18.656 1 95.25 199 LEU A O 1
ATOM 1638 N N . PHE A 1 200 ? 12.859 18.016 -20.219 1 94.19 200 PHE A N 1
ATOM 1639 C CA . PHE A 1 200 ? 12.688 16.688 -20.781 1 94.19 200 PHE A CA 1
ATOM 1640 C C . PHE A 1 200 ? 13.289 16.594 -22.172 1 94.19 200 PHE A C 1
ATOM 1642 O O . PHE A 1 200 ? 13.727 15.531 -22.609 1 94.19 200 PHE A O 1
ATOM 1649 N N . ASN A 1 201 ? 13.242 17.641 -22.938 1 86.81 201 ASN A N 1
ATOM 1650 C CA . ASN A 1 201 ? 13.547 17.547 -24.375 1 86.81 201 ASN A CA 1
ATOM 1651 C C . ASN A 1 201 ? 14.93 18.109 -24.688 1 86.81 201 ASN A C 1
ATOM 1653 O O . ASN A 1 201 ? 15.352 18.109 -25.844 1 86.81 201 ASN A O 1
ATOM 1657 N N . SER A 1 202 ? 15.57 18.5 -23.688 1 82.06 202 SER A N 1
ATOM 1658 C CA . SER A 1 202 ? 16.938 18.969 -23.922 1 82.06 202 SER A CA 1
ATOM 1659 C C . SER A 1 202 ? 17.906 17.797 -24.031 1 82.06 202 SER A C 1
ATOM 1661 O O . SER A 1 202 ? 17.656 16.719 -23.484 1 82.06 202 SER A O 1
ATOM 1663 N N . SER A 1 203 ? 18.906 17.906 -24.859 1 77.88 203 SER A N 1
ATOM 1664 C CA . SER A 1 203 ? 19.891 16.859 -25.109 1 77.88 203 SER A CA 1
ATOM 1665 C C . SER A 1 203 ? 20.594 16.438 -23.828 1 77.88 203 SER A C 1
ATOM 1667 O O . SER A 1 203 ? 21.094 15.32 -23.719 1 77.88 203 SER A O 1
ATOM 1669 N N . THR A 1 204 ? 20.625 17.266 -22.938 1 74.88 204 THR A N 1
ATOM 1670 C CA . THR A 1 204 ? 21.359 16.984 -21.703 1 74.88 204 THR A CA 1
ATOM 1671 C C . THR A 1 204 ? 20.406 16.688 -20.562 1 74.88 204 THR A C 1
ATOM 1673 O O . THR A 1 204 ? 20.828 16.531 -19.406 1 74.88 204 THR A O 1
ATOM 1676 N N . SER A 1 205 ? 19.156 16.516 -20.938 1 82 205 SER A N 1
ATOM 1677 C CA . SER A 1 205 ? 18.172 16.406 -19.875 1 82 205 SER A CA 1
ATOM 1678 C C . SER A 1 205 ? 18.219 15.031 -19.219 1 82 205 SER A C 1
ATOM 1680 O O . SER A 1 205 ? 18.266 14.008 -19.906 1 82 205 SER A O 1
ATOM 1682 N N . VAL A 1 206 ? 18.219 15.133 -17.938 1 83.44 206 VAL A N 1
ATOM 1683 C CA . VAL A 1 206 ? 18.203 13.914 -17.141 1 83.44 206 VAL A CA 1
ATOM 1684 C C . VAL A 1 206 ? 16.75 13.484 -16.875 1 83.44 206 VAL A C 1
ATOM 1686 O O . VAL A 1 206 ? 16.484 12.305 -16.641 1 83.44 206 VAL A O 1
ATOM 1689 N N . CYS A 1 207 ? 15.812 14.367 -17.031 1 90.94 207 CYS A N 1
ATOM 1690 C CA . CYS A 1 207 ? 14.406 14.078 -16.75 1 90.94 207 CYS A CA 1
ATOM 1691 C C . CYS A 1 207 ? 13.789 13.242 -17.859 1 90.94 207 CYS A C 1
ATOM 1693 O O . CYS A 1 207 ? 13.992 13.516 -19.047 1 90.94 207 CYS A O 1
ATOM 1695 N N . LYS A 1 208 ? 13.195 12.211 -17.469 1 91.19 208 LYS A N 1
ATOM 1696 C CA . LYS A 1 208 ? 12.391 11.391 -18.375 1 91.19 208 LYS A CA 1
ATOM 1697 C C . LYS A 1 208 ? 10.984 11.195 -17.812 1 91.19 208 LYS A C 1
ATOM 1699 O O . LYS A 1 208 ? 10.711 11.508 -16.656 1 91.19 208 LYS A O 1
ATOM 1704 N N . SER A 1 209 ? 10.133 10.727 -18.719 1 92.81 209 SER A N 1
ATOM 1705 C CA . SER A 1 209 ? 8.742 10.555 -18.328 1 92.81 209 SER A CA 1
ATOM 1706 C C . SER A 1 209 ? 8.594 9.469 -17.266 1 92.81 209 SER A C 1
ATOM 1708 O O . SER A 1 209 ? 9.445 8.586 -17.156 1 92.81 209 SER A O 1
ATOM 1710 N N . LEU A 1 210 ? 7.57 9.539 -16.516 1 93.56 210 LEU A N 1
ATOM 1711 C CA . LEU A 1 210 ? 7.203 8.578 -15.477 1 93.56 210 LEU A CA 1
ATOM 1712 C C . LEU A 1 210 ? 6.234 7.535 -16.031 1 93.56 210 LEU A C 1
ATOM 1714 O O . LEU A 1 210 ? 5.117 7.875 -16.438 1 93.56 210 LEU A O 1
ATOM 1718 N N . PRO A 1 211 ? 6.664 6.23 -16.047 1 92.75 211 PRO A N 1
ATOM 1719 C CA . PRO A 1 211 ? 5.734 5.207 -16.531 1 92.75 211 PRO A CA 1
ATOM 1720 C C . PRO A 1 211 ? 4.496 5.066 -15.648 1 92.75 211 PRO A C 1
ATOM 1722 O O . PRO A 1 211 ? 4.559 5.332 -14.445 1 92.75 211 PRO A O 1
ATOM 1725 N N . PRO A 1 212 ? 3.389 4.57 -16.219 1 90.62 212 PRO A N 1
ATOM 1726 C CA . PRO A 1 212 ? 2.121 4.48 -15.492 1 90.62 212 PRO A CA 1
ATOM 1727 C C . PRO A 1 212 ? 2.221 3.619 -14.234 1 90.62 212 PRO A C 1
ATOM 1729 O O . PRO A 1 212 ? 1.598 3.93 -13.211 1 90.62 212 PRO A O 1
ATOM 1732 N N . SER A 1 213 ? 3.018 2.613 -14.242 1 93.5 213 SER A N 1
ATOM 1733 C CA . SER A 1 213 ? 3.084 1.672 -13.133 1 93.5 213 SER A CA 1
ATOM 1734 C C . SER A 1 213 ? 3.811 2.279 -11.938 1 93.5 213 SER A C 1
ATOM 1736 O O . SER A 1 213 ? 3.738 1.75 -10.82 1 93.5 213 SER A O 1
ATOM 1738 N N . GLN A 1 214 ? 4.48 3.426 -12.148 1 93.56 214 GLN A N 1
ATOM 1739 C CA . GLN A 1 214 ? 5.359 3.93 -11.094 1 93.56 214 GLN A CA 1
ATOM 1740 C C . GLN A 1 214 ? 4.785 5.188 -10.453 1 93.56 214 GLN A C 1
ATOM 1742 O O . GLN A 1 214 ? 5.418 5.793 -9.586 1 93.56 214 GLN A O 1
ATOM 1747 N N . HIS A 1 215 ? 3.578 5.582 -10.914 1 92.25 215 HIS A N 1
ATOM 1748 C CA . HIS A 1 215 ? 2.936 6.699 -10.227 1 92.25 215 HIS A CA 1
ATOM 1749 C C . HIS A 1 215 ? 2.701 6.383 -8.75 1 92.25 215 HIS A C 1
ATOM 1751 O O . HIS A 1 215 ? 2.342 5.258 -8.406 1 92.25 215 HIS A O 1
ATOM 1757 N N . LEU A 1 216 ? 2.918 7.352 -7.926 1 89.31 216 LEU A N 1
ATOM 1758 C CA . LEU A 1 216 ? 2.93 7.133 -6.484 1 89.31 216 LEU A CA 1
ATOM 1759 C C . LEU A 1 216 ? 1.517 7.199 -5.914 1 89.31 216 LEU A C 1
ATOM 1761 O O . LEU A 1 216 ? 0.627 7.805 -6.516 1 89.31 216 LEU A O 1
ATOM 1765 N N . THR A 1 217 ? 1.393 6.508 -4.832 1 91.94 217 THR A N 1
ATOM 1766 C CA . THR A 1 217 ? 0.146 6.504 -4.074 1 91.94 217 THR A CA 1
ATOM 1767 C C . THR A 1 217 ? 0.351 7.117 -2.693 1 91.94 217 THR A C 1
ATOM 1769 O O . THR A 1 217 ? 1.484 7.238 -2.223 1 91.94 217 THR A O 1
ATOM 1772 N N . LYS A 1 218 ? -0.657 7.652 -2.16 1 93.19 218 LYS A N 1
ATOM 1773 C CA . LYS A 1 218 ? -0.75 8.008 -0.748 1 93.19 218 LYS A CA 1
ATOM 1774 C C . LYS A 1 218 ? -1.861 7.223 -0.056 1 93.19 218 LYS A C 1
ATOM 1776 O O . LYS A 1 218 ? -3.045 7.492 -0.27 1 93.19 218 LYS A O 1
ATOM 1781 N N . ARG A 1 219 ? -1.423 6.273 0.725 1 95.81 219 ARG A N 1
ATOM 1782 C CA . ARG A 1 219 ? -2.414 5.406 1.356 1 95.81 219 ARG A CA 1
ATOM 1783 C C . ARG A 1 219 ? -2.395 5.566 2.873 1 95.81 219 ARG A C 1
ATOM 1785 O O . ARG A 1 219 ? -1.342 5.824 3.461 1 95.81 219 ARG A O 1
ATOM 1792 N N . ILE A 1 220 ? -3.578 5.422 3.451 1 97.88 220 ILE A N 1
ATOM 1793 C CA . ILE A 1 220 ? -3.779 5.594 4.883 1 97.88 220 ILE A CA 1
ATOM 1794 C C . ILE A 1 220 ? -4.281 4.293 5.5 1 97.88 220 ILE A C 1
ATOM 1796 O O . ILE A 1 220 ? -5.121 3.605 4.91 1 97.88 220 ILE A O 1
ATOM 1800 N N . VAL A 1 221 ? -3.754 3.967 6.641 1 98.31 221 VAL A N 1
ATOM 1801 C CA . VAL A 1 221 ? -4.164 2.777 7.379 1 98.31 221 VAL A CA 1
ATOM 1802 C C . VAL A 1 221 ? -5.664 2.838 7.664 1 98.31 221 VAL A C 1
ATOM 1804 O O . VAL A 1 221 ? -6.188 3.887 8.047 1 98.31 221 VAL A O 1
ATOM 1807 N N . LYS A 1 222 ? -6.383 1.777 7.438 1 98 222 LYS A N 1
ATOM 1808 C CA . LYS A 1 222 ? -7.785 1.642 7.82 1 98 222 LYS A CA 1
ATOM 1809 C C . LYS A 1 222 ? -7.918 0.959 9.18 1 98 222 LYS A C 1
ATOM 1811 O O . LYS A 1 222 ? -7.582 -0.218 9.32 1 98 222 LYS A O 1
ATOM 1816 N N . LEU A 1 223 ? -8.398 1.682 10.133 1 98.12 223 LEU A N 1
ATOM 1817 C CA . LEU A 1 223 ? -8.578 1.136 11.477 1 98.12 223 LEU A CA 1
ATOM 1818 C C . LEU A 1 223 ? -9.789 0.215 11.531 1 98.12 223 LEU A C 1
ATOM 1820 O O . LEU A 1 223 ? -10.672 0.292 10.672 1 98.12 223 LEU A O 1
ATOM 1824 N N . GLU A 1 224 ? -9.828 -0.653 12.516 1 95.88 224 GLU A N 1
ATOM 1825 C CA . GLU A 1 224 ? -10.883 -1.658 12.641 1 95.88 224 GLU A CA 1
ATOM 1826 C C . GLU A 1 224 ? -12.086 -1.104 13.398 1 95.88 224 GLU A C 1
ATOM 1828 O O . GLU A 1 224 ? -11.93 -0.398 14.391 1 95.88 224 GLU A O 1
ATOM 1833 N N . ARG A 1 225 ? -13.25 -1.408 12.906 1 95.19 225 ARG A N 1
ATOM 1834 C CA . ARG A 1 225 ? -14.484 -0.975 13.555 1 95.19 225 ARG A CA 1
ATOM 1835 C C . ARG A 1 225 ? -14.656 -1.655 14.906 1 95.19 225 ARG A C 1
ATOM 1837 O O . ARG A 1 225 ? -14.344 -2.838 15.055 1 95.19 225 ARG A O 1
ATOM 1844 N N . GLY A 1 226 ? -15.07 -0.929 15.844 1 91.88 226 GLY A N 1
ATOM 1845 C CA . GLY A 1 226 ? -15.406 -1.475 17.141 1 91.88 226 GLY A CA 1
ATOM 1846 C C . GLY A 1 226 ? -14.188 -1.784 18 1 91.88 226 GLY A C 1
ATOM 1847 O O . GLY A 1 226 ? -14.297 -2.418 19.047 1 91.88 226 GLY A O 1
ATOM 1848 N N . LEU A 1 227 ? -13.039 -1.418 17.547 1 91.94 227 LEU A N 1
ATOM 1849 C CA . LEU A 1 227 ? -11.797 -1.69 18.266 1 91.94 227 LEU A CA 1
ATOM 1850 C C . LEU A 1 227 ? -11.062 -0.394 18.594 1 91.94 227 LEU A C 1
ATOM 1852 O O . LEU A 1 227 ? -11.109 0.562 17.812 1 91.94 227 LEU A O 1
ATOM 1856 N N . ARG A 1 228 ? -10.438 -0.405 19.734 1 95.38 228 ARG A N 1
ATOM 1857 C CA . ARG A 1 228 ? -9.648 0.736 20.188 1 95.38 228 ARG A CA 1
ATOM 1858 C C . ARG A 1 228 ? -8.156 0.413 20.188 1 95.38 228 ARG A C 1
ATOM 1860 O O . ARG A 1 228 ? -7.711 -0.502 20.875 1 95.38 228 ARG A O 1
ATOM 1867 N N . TYR A 1 229 ? -7.457 1.147 19.391 1 97.62 229 TYR A N 1
ATOM 1868 C CA . TYR A 1 229 ? -6 1.043 19.406 1 97.62 229 TYR A CA 1
ATOM 1869 C C . TYR A 1 229 ? -5.383 2.152 20.25 1 97.62 229 TYR A C 1
ATOM 1871 O O . TYR A 1 229 ? -5.887 3.277 20.266 1 97.62 229 TYR A O 1
ATOM 1879 N N . TYR A 1 230 ? -4.336 1.845 20.969 1 98.06 230 TYR A N 1
ATOM 1880 C CA . TYR A 1 230 ? -3.611 2.895 21.672 1 98.06 230 TYR A CA 1
ATOM 1881 C C . TYR A 1 230 ? -2.109 2.637 21.641 1 98.06 230 TYR A C 1
ATOM 1883 O O . TYR A 1 230 ? -1.67 1.486 21.578 1 98.06 230 TYR A O 1
ATOM 1891 N N . TYR A 1 231 ? -1.317 3.684 21.594 1 98.5 231 TYR A N 1
ATOM 1892 C CA . TYR A 1 231 ? 0.141 3.672 21.547 1 98.5 231 TYR A CA 1
ATOM 1893 C C . TYR A 1 231 ? 0.73 4.539 22.656 1 98.5 231 TYR A C 1
ATOM 1895 O O . TYR A 1 231 ? 0.867 5.754 22.484 1 98.5 231 TYR A O 1
ATOM 1903 N N . PRO A 1 232 ? 1.115 3.893 23.734 1 98.44 232 PRO A N 1
ATOM 1904 C CA . PRO A 1 232 ? 1.8 4.629 24.797 1 98.44 232 PRO A CA 1
ATOM 1905 C C . PRO A 1 232 ? 3.293 4.801 24.531 1 98.44 232 PRO A C 1
ATOM 1907 O O . PRO A 1 232 ? 3.955 3.863 24.078 1 98.44 232 PRO A O 1
ATOM 1910 N N . ALA A 1 233 ? 3.789 5.957 24.766 1 97.94 233 ALA A N 1
ATOM 1911 C CA . ALA A 1 233 ? 5.219 6.238 24.656 1 97.94 233 ALA A CA 1
ATOM 1912 C C . ALA A 1 233 ? 5.648 7.305 25.656 1 97.94 233 ALA A C 1
ATOM 1914 O O . ALA A 1 233 ? 4.855 8.172 26.031 1 97.94 233 ALA A O 1
ATOM 1915 N N . MET A 1 234 ? 6.859 7.227 26.109 1 97.44 234 MET A N 1
ATOM 1916 C CA . MET A 1 234 ? 7.434 8.297 26.922 1 97.44 234 MET A CA 1
ATOM 1917 C C . MET A 1 234 ? 7.836 9.484 26.047 1 97.44 234 MET A C 1
ATOM 1919 O O . MET A 1 234 ? 8.289 9.305 24.922 1 97.44 234 MET A O 1
ATOM 1923 N N . CYS A 1 235 ? 7.613 10.602 26.594 1 97.06 235 CYS A N 1
ATOM 1924 C CA . CYS A 1 235 ? 8.125 11.797 25.922 1 97.06 235 CYS A CA 1
ATOM 1925 C C . CYS A 1 235 ? 9.625 11.68 25.688 1 97.06 235 CYS A C 1
ATOM 1927 O O . CYS A 1 235 ? 10.359 11.188 26.547 1 97.06 235 CYS A O 1
ATOM 1929 N N . LEU A 1 236 ? 10.102 12.156 24.547 1 95.69 236 LEU A N 1
ATOM 1930 C CA . LEU A 1 236 ? 11.516 12.047 24.203 1 95.69 236 LEU A CA 1
ATOM 1931 C C . LEU A 1 236 ? 12.375 12.852 25.172 1 95.69 236 LEU A C 1
ATOM 1933 O O . LEU A 1 236 ? 13.492 12.445 25.516 1 95.69 236 LEU A O 1
ATOM 1937 N N . ASN A 1 237 ? 11.883 14.039 25.547 1 95 237 ASN A N 1
ATOM 1938 C CA . ASN A 1 237 ? 12.484 14.797 26.641 1 95 237 ASN A CA 1
ATOM 1939 C C . ASN A 1 237 ? 11.875 14.43 27.984 1 95 237 ASN A C 1
ATOM 1941 O O . ASN A 1 237 ? 10.836 14.977 28.375 1 95 237 ASN A O 1
ATOM 1945 N N . GLN A 1 238 ? 12.523 13.703 28.688 1 89.38 238 GLN A N 1
ATOM 1946 C CA . GLN A 1 238 ? 11.969 13.133 29.906 1 89.38 238 GLN A CA 1
ATOM 1947 C C . GLN A 1 238 ? 11.781 14.203 30.984 1 89.38 238 GLN A C 1
ATOM 1949 O O . GLN A 1 238 ? 11.062 13.992 31.969 1 89.38 238 GLN A O 1
ATOM 1954 N N . GLN A 1 239 ? 12.406 15.289 30.812 1 92.94 239 GLN A N 1
ATOM 1955 C CA . GLN A 1 239 ? 12.266 16.375 31.781 1 92.94 239 GLN A CA 1
ATOM 1956 C C . GLN A 1 239 ? 10.969 17.141 31.562 1 92.94 239 GLN A C 1
ATOM 1958 O O . GLN A 1 239 ? 10.555 17.938 32.406 1 92.94 239 GLN A O 1
ATOM 1963 N N . ASP A 1 240 ? 10.406 16.938 30.406 1 95.06 240 ASP A N 1
ATOM 1964 C CA . ASP A 1 240 ? 9.133 17.609 30.141 1 95.06 240 ASP A CA 1
ATOM 1965 C C . ASP A 1 240 ? 8.039 17.109 31.078 1 95.06 240 ASP A C 1
ATOM 1967 O O . ASP A 1 240 ? 7.758 15.914 31.141 1 95.06 240 ASP A O 1
ATOM 1971 N N . GLU A 1 241 ? 7.418 18 31.797 1 95.75 241 GLU A N 1
ATOM 1972 C CA . GLU A 1 241 ? 6.402 17.656 32.781 1 95.75 241 GLU A CA 1
ATOM 1973 C C . GLU A 1 241 ? 5.059 17.359 32.125 1 95.75 241 GLU A C 1
ATOM 1975 O O . GLU A 1 241 ? 4.215 16.656 32.688 1 95.75 241 GLU A O 1
ATOM 1980 N N . ASN A 1 242 ? 4.914 17.844 30.922 1 96.62 242 ASN A N 1
ATOM 1981 C CA . ASN A 1 242 ? 3.631 17.719 30.234 1 96.62 242 ASN A CA 1
ATOM 1982 C C . ASN A 1 242 ? 3.463 16.328 29.625 1 96.62 242 ASN A C 1
ATOM 1984 O O . ASN A 1 242 ? 4.434 15.727 29.156 1 96.62 242 ASN A O 1
ATOM 1988 N N . SER A 1 243 ? 2.305 15.781 29.797 1 98.19 243 SER A N 1
ATOM 1989 C CA . SER A 1 243 ? 1.853 14.648 29 1 98.19 243 SER A CA 1
ATOM 1990 C C . SER A 1 243 ? 0.872 15.094 27.906 1 98.19 243 SER A C 1
ATOM 1992 O O . SER A 1 243 ? 0.45 16.25 27.891 1 98.19 243 SER A O 1
ATOM 1994 N N . SER A 1 244 ? 0.588 14.219 26.984 1 98.62 244 SER A N 1
ATOM 1995 C CA . SER A 1 244 ? -0.351 14.602 25.938 1 98.62 244 SER A CA 1
ATOM 1996 C C . SER A 1 244 ? -1.135 13.391 25.438 1 98.62 244 SER A C 1
ATOM 1998 O O . SER A 1 244 ? -0.626 12.266 25.438 1 98.62 244 SER A O 1
ATOM 2000 N N . LEU A 1 245 ? -2.365 13.672 25.047 1 98.75 245 LEU A N 1
ATOM 2001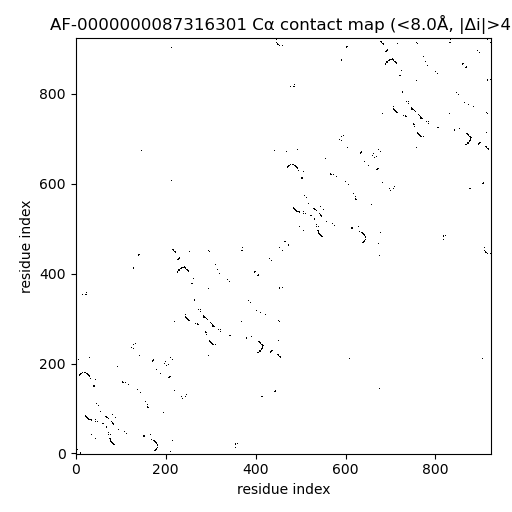 C CA . LEU A 1 245 ? -3.242 12.695 24.422 1 98.75 245 LEU A CA 1
ATOM 2002 C C . LEU A 1 245 ? -3.711 13.188 23.047 1 98.75 245 LEU A C 1
ATOM 2004 O O . LEU A 1 245 ? -4.133 14.336 22.922 1 98.75 245 LEU A O 1
ATOM 2008 N N . LEU A 1 246 ? -3.533 12.398 22.062 1 98.81 246 LEU A N 1
ATOM 2009 C CA . LEU A 1 246 ? -4.258 12.539 20.797 1 98.81 246 LEU A CA 1
ATOM 2010 C C . LEU A 1 246 ? -5.242 11.391 20.609 1 98.81 246 LEU A C 1
ATOM 2012 O O . LEU A 1 246 ? -4.836 10.242 20.422 1 98.81 246 LEU A O 1
ATOM 2016 N N . HIS A 1 247 ? -6.48 11.672 20.797 1 98.81 247 HIS A N 1
ATOM 2017 C CA . HIS A 1 247 ? -7.574 10.734 20.609 1 98.81 247 HIS A CA 1
ATOM 2018 C C . HIS A 1 247 ? -8.219 10.906 19.25 1 98.81 247 HIS A C 1
ATOM 2020 O O . HIS A 1 247 ? -9.008 11.844 19.031 1 98.81 247 HIS A O 1
ATOM 2026 N N . TYR A 1 248 ? -7.914 10.008 18.328 1 98.75 248 TYR A N 1
ATOM 2027 C CA . TYR A 1 248 ? -8.352 10.102 16.938 1 98.75 248 TYR A CA 1
ATOM 2028 C C . TYR A 1 248 ? -9.477 9.117 16.656 1 98.75 248 TYR A C 1
ATOM 2030 O O . TYR A 1 248 ? -9.383 7.938 17 1 98.75 248 TYR A O 1
ATOM 2038 N N . ILE A 1 249 ? -10.539 9.578 16.109 1 98.69 249 ILE A N 1
ATOM 2039 C CA . ILE A 1 249 ? -11.648 8.766 15.617 1 98.69 249 ILE A CA 1
ATOM 2040 C C . ILE A 1 249 ? -11.695 8.812 14.094 1 98.69 249 ILE A C 1
ATOM 2042 O O . ILE A 1 249 ? -12.07 9.828 13.508 1 98.69 249 ILE A O 1
ATOM 2046 N N . GLN A 1 250 ? -11.32 7.73 13.438 1 98.62 250 GLN A N 1
ATOM 2047 C CA . GLN A 1 250 ? -11.352 7.645 11.977 1 98.62 250 GLN A CA 1
ATOM 2048 C C . GLN A 1 250 ? -12.758 7.344 11.469 1 98.62 250 GLN A C 1
ATOM 2050 O O . GLN A 1 250 ? -13.43 6.449 11.992 1 98.62 250 GLN A O 1
ATOM 2055 N N . ILE A 1 251 ? -13.18 7.996 10.477 1 98 251 ILE A N 1
ATOM 2056 C CA . ILE A 1 251 ? -14.594 7.883 10.156 1 98 251 ILE A CA 1
ATOM 2057 C C . ILE A 1 251 ? -14.758 7.348 8.734 1 98 251 ILE A C 1
ATOM 2059 O O . ILE A 1 251 ? -15.32 6.273 8.531 1 98 251 ILE A O 1
ATOM 2063 N N . HIS A 1 252 ? -14.328 8.109 7.688 1 96.94 252 HIS A N 1
ATOM 2064 C CA . HIS A 1 252 ? -14.609 7.73 6.309 1 96.94 252 HIS A CA 1
ATOM 2065 C C . HIS A 1 252 ? -13.555 8.297 5.359 1 96.94 252 HIS A C 1
ATOM 2067 O O . HIS A 1 252 ? -12.664 9.031 5.781 1 96.94 252 HIS A O 1
ATOM 2073 N N . GLN A 1 253 ? -13.703 7.902 4.098 1 96.31 253 GLN A N 1
ATOM 2074 C CA . GLN A 1 253 ? -12.867 8.508 3.07 1 96.31 253 GLN A CA 1
ATOM 2075 C C . GLN A 1 253 ? -13.703 9.305 2.076 1 96.31 253 GLN A C 1
ATOM 2077 O O . GLN A 1 253 ? -14.422 8.727 1.262 1 96.31 253 GLN A O 1
ATOM 2082 N N . ASP A 1 254 ? -13.688 10.508 2.143 1 94.81 254 ASP A N 1
ATOM 2083 C CA . ASP A 1 254 ? -14.211 11.586 1.303 1 94.81 254 ASP A CA 1
ATOM 2084 C C . ASP A 1 254 ? -15.578 11.219 0.733 1 94.81 254 ASP A C 1
ATOM 2086 O O . ASP A 1 254 ? -15.789 11.289 -0.479 1 94.81 254 ASP A O 1
ATOM 2090 N N . ASP A 1 255 ? -16.562 11.094 1.421 1 95.31 255 ASP A N 1
ATOM 2091 C CA . ASP A 1 255 ? -17.969 10.93 1.091 1 95.31 255 ASP A CA 1
ATOM 2092 C C . ASP A 1 255 ? -18.75 12.211 1.368 1 95.31 255 ASP A C 1
ATOM 2094 O O . ASP A 1 255 ? -18.656 12.781 2.455 1 95.31 255 ASP A O 1
ATOM 2098 N N . LEU A 1 256 ? -19.5 12.688 0.422 1 97.12 256 LEU A N 1
ATOM 2099 C CA . LEU A 1 256 ? -20.141 13.992 0.495 1 97.12 256 LEU A CA 1
ATOM 2100 C C . LEU A 1 256 ? -20.969 14.117 1.764 1 97.12 256 LEU A C 1
ATOM 2102 O O . LEU A 1 256 ? -20.781 15.039 2.557 1 97.12 256 LEU A O 1
ATOM 2106 N N . LYS A 1 257 ? -21.891 13.195 1.957 1 97.62 257 LYS A N 1
ATOM 2107 C CA . LYS A 1 257 ? -22.781 13.258 3.109 1 97.62 257 LYS A CA 1
ATOM 2108 C C . LYS A 1 257 ? -22.016 13.125 4.414 1 97.62 257 LYS A C 1
ATOM 2110 O O . LYS A 1 257 ? -22.234 13.883 5.359 1 97.62 257 LYS A O 1
ATOM 2115 N N . GLN A 1 258 ? -21.094 12.188 4.473 1 97.88 258 GLN A N 1
ATOM 2116 C CA . GLN A 1 258 ? -20.297 11.992 5.676 1 97.88 258 GLN A CA 1
ATOM 2117 C C . GLN A 1 258 ? -19.422 13.211 5.957 1 97.88 258 GLN A C 1
ATOM 2119 O O . GLN A 1 258 ? -19.188 13.562 7.117 1 97.88 258 GLN A O 1
ATOM 2124 N N . ASN A 1 259 ? -18.922 13.836 4.887 1 98.06 259 ASN A N 1
ATOM 2125 C CA . ASN A 1 259 ? -18.109 15.047 5.047 1 98.06 259 ASN A CA 1
ATOM 2126 C C . ASN A 1 259 ? -18.891 16.141 5.789 1 98.06 259 ASN A C 1
ATOM 2128 O O . ASN A 1 259 ? -18.406 16.688 6.777 1 98.06 259 ASN A O 1
ATOM 2132 N N . VAL A 1 260 ? -20.078 16.406 5.309 1 98.44 260 VAL A N 1
ATOM 2133 C CA . VAL A 1 260 ? -20.828 17.516 5.867 1 98.44 260 VAL A CA 1
ATOM 2134 C C . VAL A 1 260 ? -21.297 17.172 7.281 1 98.44 260 VAL A C 1
ATOM 2136 O O . VAL A 1 260 ? -21.359 18.047 8.148 1 98.44 260 VAL A O 1
ATOM 2139 N N . LEU A 1 261 ? -21.625 15.898 7.508 1 98.69 261 LEU A N 1
ATOM 2140 C CA . LEU A 1 261 ? -22.016 15.477 8.844 1 98.69 261 LEU A CA 1
ATOM 2141 C C . LEU A 1 261 ? -20.844 15.625 9.82 1 98.69 261 LEU A C 1
ATOM 2143 O O . LEU A 1 261 ? -21.031 16.109 10.945 1 98.69 261 LEU A O 1
ATOM 2147 N N . LEU A 1 262 ? -19.688 15.242 9.422 1 98.56 262 LEU A N 1
ATOM 2148 C CA . LEU A 1 262 ? -18.484 15.359 10.25 1 98.56 262 LEU A CA 1
ATOM 2149 C C . LEU A 1 262 ? -18.188 16.828 10.547 1 98.56 262 LEU A C 1
ATOM 2151 O O . LEU A 1 262 ? -17.875 17.188 11.68 1 98.56 262 LEU A O 1
ATOM 2155 N N . GLN A 1 263 ? -18.219 17.641 9.539 1 98.44 263 GLN A N 1
ATOM 2156 C CA . GLN A 1 263 ? -17.953 19.078 9.703 1 98.44 263 GLN A CA 1
ATOM 2157 C C . GLN A 1 263 ? -18.953 19.703 10.672 1 98.44 263 GLN A C 1
ATOM 2159 O O . GLN A 1 263 ? -18.562 20.484 11.547 1 98.44 263 GLN A O 1
ATOM 2164 N N . LEU A 1 264 ? -20.203 19.359 10.461 1 98.56 264 LEU A N 1
ATOM 2165 C CA . LEU A 1 264 ? -21.234 19.922 11.328 1 98.56 264 LEU A CA 1
ATOM 2166 C C . LEU A 1 264 ? -21.031 19.469 12.766 1 98.56 264 LEU A C 1
ATOM 2168 O O . LEU A 1 264 ? -21.172 20.266 13.695 1 98.56 264 LEU A O 1
ATOM 2172 N N . LEU A 1 265 ? -20.734 18.203 12.922 1 98.44 265 LEU A N 1
ATOM 2173 C CA . LEU A 1 265 ? -20.469 17.688 14.266 1 98.44 265 LEU A CA 1
ATOM 2174 C C . LEU A 1 265 ? -19.328 18.453 14.93 1 98.44 265 LEU A C 1
ATOM 2176 O O . LEU A 1 265 ? -19.391 18.766 16.109 1 98.44 265 LEU A O 1
ATOM 2180 N N . ALA A 1 266 ? -18.25 18.672 14.188 1 97.81 266 ALA A N 1
ATOM 2181 C CA . ALA A 1 266 ? -17.109 19.406 14.711 1 97.81 266 ALA A CA 1
ATOM 2182 C C . ALA A 1 266 ? -17.531 20.812 15.164 1 97.81 266 ALA A C 1
ATOM 2184 O O . ALA A 1 266 ? -17.062 21.297 16.203 1 97.81 266 ALA A O 1
ATOM 2185 N N . VAL A 1 267 ? -18.391 21.438 14.414 1 96.5 267 VAL A N 1
ATOM 2186 C CA . VAL A 1 267 ? -18.859 22.781 14.734 1 96.5 267 VAL A CA 1
ATOM 2187 C C . VAL A 1 267 ? -19.688 22.75 16.016 1 96.5 267 VAL A C 1
ATOM 2189 O O . VAL A 1 267 ? -19.484 23.562 16.922 1 96.5 267 VAL A O 1
ATOM 2192 N N . VAL A 1 268 ? -20.547 21.781 16.125 1 97.19 268 VAL A N 1
ATOM 2193 C CA . VAL A 1 268 ? -21.484 21.703 17.25 1 97.19 268 VAL A CA 1
ATOM 2194 C C . VAL A 1 268 ? -20.734 21.312 18.516 1 97.19 268 VAL A C 1
ATOM 2196 O O . VAL A 1 268 ? -21.078 21.766 19.609 1 97.19 268 VAL A O 1
ATOM 2199 N N . ALA A 1 269 ? -19.719 20.531 18.375 1 97.62 269 ALA A N 1
ATOM 2200 C CA . ALA A 1 269 ? -19.078 19.938 19.547 1 97.62 269 ALA A CA 1
ATOM 2201 C C . ALA A 1 269 ? -17.891 20.766 20 1 97.62 269 ALA A C 1
ATOM 2203 O O . ALA A 1 269 ? -17.375 20.594 21.109 1 97.62 269 ALA A O 1
ATOM 2204 N N . LYS A 1 270 ? -17.391 21.625 19.219 1 96.81 270 LYS A N 1
ATOM 2205 C CA . LYS A 1 270 ? -16.141 22.344 19.484 1 96.81 270 LYS A CA 1
ATOM 2206 C C . LYS A 1 270 ? -16.203 23.094 20.812 1 96.81 270 LYS A C 1
ATOM 2208 O O . LYS A 1 270 ? -15.367 22.891 21.688 1 96.81 270 LYS A O 1
ATOM 2213 N N . GLN A 1 271 ? -17.203 23.953 20.969 1 95.62 271 GLN A N 1
ATOM 2214 C CA . GLN A 1 271 ? -17.312 24.781 22.172 1 95.62 271 GLN A CA 1
ATOM 2215 C C . GLN A 1 271 ? -17.609 23.938 23.406 1 95.62 271 GLN A C 1
ATOM 2217 O O . GLN A 1 271 ? -17 24.109 24.453 1 95.62 271 GLN A O 1
ATOM 2222 N N . PRO A 1 272 ? -18.562 23.016 23.281 1 97.06 272 PRO A N 1
ATOM 2223 C CA . PRO A 1 272 ? -18.797 22.141 24.422 1 97.06 272 PRO A CA 1
ATOM 2224 C C . PRO A 1 272 ? -17.547 21.375 24.859 1 97.06 272 PRO A C 1
ATOM 2226 O O . PRO A 1 272 ? -17.281 21.219 26.047 1 97.06 272 PRO A O 1
ATOM 2229 N N . ALA A 1 273 ? -16.781 20.859 23.953 1 97.75 273 ALA A N 1
ATOM 2230 C CA . ALA A 1 273 ? -15.57 20.125 24.266 1 97.75 273 ALA A CA 1
ATOM 2231 C C . ALA A 1 273 ? -14.555 21 24.969 1 97.75 273 ALA A C 1
ATOM 2233 O O . ALA A 1 273 ? -13.977 20.609 25.984 1 97.75 273 ALA A O 1
ATOM 2234 N N . PHE A 1 274 ? -14.375 22.172 24.422 1 96.88 274 PHE A N 1
ATOM 2235 C CA . PHE A 1 274 ? -13.445 23.125 25.047 1 96.88 274 PHE A CA 1
ATOM 2236 C C . PHE A 1 274 ? -13.898 23.484 26.453 1 96.88 274 PHE A C 1
ATOM 2238 O O . PHE A 1 274 ? -13.094 23.453 27.391 1 96.88 274 PHE A O 1
ATOM 2245 N N . HIS A 1 275 ? -15.148 23.844 26.547 1 96.69 275 HIS A N 1
ATOM 2246 C CA . HIS A 1 275 ? -15.688 24.25 27.844 1 96.69 275 HIS A CA 1
ATOM 2247 C C . HIS A 1 275 ? -15.523 23.141 28.891 1 96.69 275 HIS A C 1
ATOM 2249 O O . HIS A 1 275 ? -15.07 23.391 30 1 96.69 275 HIS A O 1
ATOM 2255 N N . GLN A 1 276 ? -15.828 21.938 28.531 1 97.62 276 GLN A N 1
ATOM 2256 C CA . GLN A 1 276 ? -15.797 20.828 29.469 1 97.62 276 GLN A CA 1
ATOM 2257 C C . GLN A 1 276 ? -14.367 20.422 29.812 1 97.62 276 GLN A C 1
ATOM 2259 O O . GLN A 1 276 ? -14 20.328 30.984 1 97.62 276 GLN A O 1
ATOM 2264 N N . LEU A 1 277 ? -13.5 20.219 28.828 1 97.94 277 LEU A N 1
ATOM 2265 C CA . LEU A 1 277 ? -12.18 19.625 29.031 1 97.94 277 LEU A CA 1
ATOM 2266 C C . LEU A 1 277 ? -11.188 20.672 29.531 1 97.94 277 LEU A C 1
ATOM 2268 O O . LEU A 1 277 ? -10.336 20.375 30.359 1 97.94 277 LEU A O 1
ATOM 2272 N N . ARG A 1 278 ? -11.297 21.891 28.984 1 97 278 ARG A N 1
ATOM 2273 C CA . ARG A 1 278 ? -10.352 22.938 29.344 1 97 278 ARG A CA 1
ATOM 2274 C C . ARG A 1 278 ? -10.836 23.734 30.562 1 97 278 ARG A C 1
ATOM 2276 O O . ARG A 1 278 ? -10.117 23.891 31.547 1 97 278 ARG A O 1
ATOM 2283 N N . SER A 1 279 ? -12.094 24.219 30.531 1 96.5 279 SER A N 1
ATOM 2284 C CA . SER A 1 279 ? -12.555 25.188 31.516 1 96.5 279 SER A CA 1
ATOM 2285 C C . SER A 1 279 ? -13.062 24.5 32.781 1 96.5 279 SER A C 1
ATOM 2287 O O . SER A 1 279 ? -12.734 24.906 33.906 1 96.5 279 SER A O 1
ATOM 2289 N N . VAL A 1 280 ? -13.875 23.516 32.594 1 97.5 280 VAL A N 1
ATOM 2290 C CA . VAL A 1 280 ? -14.5 22.859 33.75 1 97.5 280 VAL A CA 1
ATOM 2291 C C . VAL A 1 280 ? -13.508 21.891 34.375 1 97.5 280 VAL A C 1
ATOM 2293 O O . VAL A 1 280 ? -13.219 21.984 35.594 1 97.5 280 VAL A O 1
ATOM 2296 N N . GLU A 1 281 ? -12.875 21.016 33.625 1 97.12 281 GLU A N 1
ATOM 2297 C CA . GLU A 1 281 ? -12 19.984 34.156 1 97.12 281 GLU A CA 1
ATOM 2298 C C . GLU A 1 281 ? -10.562 20.484 34.281 1 97.12 281 GLU A C 1
ATOM 2300 O O . GLU A 1 281 ? -9.75 19.875 35 1 97.12 281 GLU A O 1
ATOM 2305 N N . GLN A 1 282 ? -10.242 21.516 33.562 1 96.88 282 GLN A N 1
ATOM 2306 C CA . GLN A 1 282 ? -8.945 22.172 33.625 1 96.88 282 GLN A CA 1
ATOM 2307 C C . GLN A 1 282 ? -7.816 21.203 33.312 1 96.88 282 GLN A C 1
ATOM 2309 O O . GLN A 1 282 ? -6.836 21.109 34.062 1 96.88 282 GLN A O 1
ATOM 2314 N N . LEU A 1 283 ? -7.992 20.469 32.25 1 95.62 283 LEU A N 1
ATOM 2315 C CA . LEU A 1 283 ? -7.043 19.406 31.922 1 95.62 283 LEU A CA 1
ATOM 2316 C C . LEU A 1 283 ? -5.777 19.984 31.297 1 95.62 283 LEU A C 1
ATOM 2318 O O . LEU A 1 283 ? -4.758 19.312 31.203 1 95.62 283 LEU A O 1
ATOM 2322 N N . GLY A 1 284 ? -5.754 21.219 30.906 1 88.88 284 GLY A N 1
ATOM 2323 C CA . GLY A 1 284 ? -4.566 21.844 30.328 1 88.88 284 GLY A CA 1
ATOM 2324 C C . GLY A 1 284 ? -4.887 23 29.406 1 88.88 284 GLY A C 1
ATOM 2325 O O . GLY A 1 284 ? -6.055 23.25 29.094 1 88.88 284 GLY A O 1
ATOM 2326 N N . TYR A 1 285 ? -3.781 23.656 29.031 1 88.25 285 TYR A N 1
ATOM 2327 C CA . TYR A 1 285 ? -3.93 24.828 28.156 1 88.25 285 TYR A CA 1
ATOM 2328 C C . TYR A 1 285 ? -4.332 24.406 26.75 1 88.25 285 TYR A C 1
ATOM 2330 O O . TYR A 1 285 ? -5.078 25.109 26.078 1 88.25 285 TYR A O 1
ATOM 2338 N N . ILE A 1 286 ? -3.822 23.328 26.375 1 96.25 286 ILE A N 1
ATOM 2339 C CA . ILE A 1 286 ? -4.18 22.812 25.062 1 96.25 286 ILE A CA 1
ATOM 2340 C C . ILE A 1 286 ? -5.246 21.719 25.203 1 96.25 286 ILE A C 1
ATOM 2342 O O . ILE A 1 286 ? -4.973 20.641 25.719 1 96.25 286 ILE A O 1
ATOM 2346 N N . ALA A 1 287 ? -6.387 21.953 24.875 1 97.06 287 ALA A N 1
ATOM 2347 C CA . ALA A 1 287 ? -7.523 21.047 24.75 1 97.06 287 ALA A CA 1
ATOM 2348 C C . ALA A 1 287 ? -8.383 21.391 23.547 1 97.06 287 ALA A C 1
ATOM 2350 O O . ALA A 1 287 ? -9.25 22.266 23.625 1 97.06 287 ALA A O 1
ATOM 2351 N N . LEU A 1 288 ? -8.148 20.672 22.516 1 96 288 LEU A N 1
ATOM 2352 C CA . LEU A 1 288 ? -8.719 21.047 21.234 1 96 288 LEU A CA 1
ATOM 2353 C C . LEU A 1 288 ? -9.469 19.891 20.594 1 96 288 LEU A C 1
ATOM 2355 O O . LEU A 1 288 ? -9.086 18.734 20.781 1 96 288 LEU A O 1
ATOM 2359 N N . LEU A 1 289 ? -10.602 20.188 19.984 1 97.88 289 LEU A N 1
ATOM 2360 C CA . LEU A 1 289 ? -11.289 19.297 19.062 1 97.88 289 LEU A CA 1
ATOM 2361 C C . LEU A 1 289 ? -11.133 19.781 17.625 1 97.88 289 LEU A C 1
ATOM 2363 O O . LEU A 1 289 ? -11.445 20.938 17.312 1 97.88 289 LEU A O 1
ATOM 2367 N N . ARG A 1 290 ? -10.586 18.922 16.797 1 96.5 290 ARG A N 1
ATOM 2368 C CA . ARG A 1 290 ? -10.336 19.297 15.406 1 96.5 290 ARG A CA 1
ATOM 2369 C C . ARG A 1 290 ? -10.688 18.141 14.461 1 96.5 290 ARG A C 1
ATOM 2371 O O . ARG A 1 290 ? -10.758 16.984 14.883 1 96.5 290 ARG A O 1
ATOM 2378 N N . GLN A 1 291 ? -11.039 18.562 13.242 1 97.19 291 GLN A N 1
ATOM 2379 C CA . GLN A 1 291 ? -11.117 17.562 12.18 1 97.19 291 GLN A CA 1
ATOM 2380 C C . GLN A 1 291 ? -9.727 17.172 11.695 1 97.19 291 GLN A C 1
ATOM 2382 O O . GLN A 1 291 ? -8.773 17.938 11.836 1 97.19 291 GLN A O 1
ATOM 2387 N N . ARG A 1 292 ? -9.641 16.016 11.281 1 96.69 292 ARG A N 1
ATOM 2388 C CA . ARG A 1 292 ? -8.406 15.531 10.664 1 96.69 292 ARG A CA 1
ATOM 2389 C C . ARG A 1 292 ? -8.672 15.023 9.25 1 96.69 292 ARG A C 1
ATOM 2391 O O . ARG A 1 292 ? -9.695 14.398 8.992 1 96.69 292 ARG A O 1
ATOM 2398 N N . ASN A 1 293 ? -7.809 15.344 8.375 1 96 293 ASN A N 1
ATOM 2399 C CA . ASN A 1 293 ? -7.871 14.898 6.988 1 96 293 ASN A CA 1
ATOM 2400 C C . ASN A 1 293 ? -6.535 14.328 6.52 1 96 293 ASN A C 1
ATOM 2402 O O . ASN A 1 293 ? -5.559 15.07 6.363 1 96 293 ASN A O 1
ATOM 2406 N N . ASP A 1 294 ? -6.488 13.07 6.359 1 95.12 294 ASP A N 1
ATOM 2407 C CA . ASP A 1 294 ? -5.312 12.383 5.828 1 95.12 294 ASP A CA 1
ATOM 2408 C C . ASP A 1 294 ? -5.559 11.898 4.402 1 95.12 294 ASP A C 1
ATOM 2410 O O . ASP A 1 294 ? -5.988 10.758 4.195 1 95.12 294 ASP A O 1
ATOM 2414 N N . SER A 1 295 ? -5.191 12.672 3.445 1 92.81 295 SER A N 1
ATOM 2415 C CA . SER A 1 295 ? -5.348 12.312 2.039 1 92.81 295 SER A CA 1
ATOM 2416 C C . SER A 1 295 ? -6.754 11.781 1.758 1 92.81 295 SER A C 1
ATOM 2418 O O . SER A 1 295 ? -6.914 10.719 1.156 1 92.81 295 SER A O 1
ATOM 2420 N N . GLY A 1 296 ? -7.727 12.453 2.314 1 94.38 296 GLY A N 1
ATOM 2421 C CA . GLY A 1 296 ? -9.117 12.117 2.043 1 94.38 296 GLY A CA 1
ATOM 2422 C C . GLY A 1 296 ? -9.758 11.297 3.145 1 94.38 296 GLY A C 1
ATOM 2423 O O . GLY A 1 296 ? -10.984 11.188 3.209 1 94.38 296 GLY A O 1
ATOM 2424 N N . VAL A 1 297 ? -8.953 10.641 3.943 1 97.5 297 VAL A N 1
ATOM 2425 C CA . VAL A 1 297 ? -9.492 9.922 5.094 1 97.5 297 VAL A CA 1
ATOM 2426 C C . VAL A 1 297 ? -9.742 10.898 6.242 1 97.5 297 VAL A C 1
ATOM 2428 O O . VAL A 1 297 ? -8.812 11.555 6.723 1 97.5 297 VAL A O 1
ATOM 2431 N N . ARG A 1 298 ? -10.977 10.953 6.676 1 97.94 298 ARG A N 1
ATOM 2432 C CA . ARG A 1 298 ? -11.375 12.016 7.598 1 97.94 298 ARG A CA 1
ATOM 2433 C C . ARG A 1 298 ? -11.797 11.445 8.945 1 97.94 298 ARG A C 1
ATOM 2435 O O . ARG A 1 298 ? -12.211 10.281 9.031 1 97.94 298 ARG A O 1
ATOM 2442 N N . GLY A 1 299 ? -11.617 12.266 9.914 1 98.19 299 GLY A N 1
ATOM 2443 C CA . GLY A 1 299 ? -12.023 11.906 11.266 1 98.19 299 GLY A CA 1
ATOM 2444 C C . GLY A 1 299 ? -11.969 13.07 12.234 1 98.19 299 GLY A C 1
ATOM 2445 O O . GLY A 1 299 ? -11.883 14.227 11.82 1 98.19 299 GLY A O 1
ATOM 2446 N N . LEU A 1 300 ? -12.211 12.766 13.484 1 98.12 300 LEU A N 1
ATOM 2447 C CA . LEU A 1 300 ? -12.172 13.703 14.602 1 98.12 300 LEU A CA 1
ATOM 2448 C C . LEU A 1 300 ? -10.992 13.406 15.523 1 98.12 300 LEU A C 1
ATOM 2450 O O . LEU A 1 300 ? -10.648 12.242 15.742 1 98.12 300 LEU A O 1
ATOM 2454 N N . GLN A 1 301 ? -10.438 14.484 16.016 1 98.5 301 GLN A N 1
ATOM 2455 C CA . GLN A 1 301 ? -9.359 14.227 16.969 1 98.5 301 GLN A CA 1
ATOM 2456 C C . GLN A 1 301 ? -9.406 15.203 18.141 1 98.5 301 GLN A C 1
ATOM 2458 O O . GLN A 1 301 ? -9.695 16.391 17.953 1 98.5 301 GLN A O 1
ATOM 2463 N N . PHE A 1 302 ? -9.258 14.719 19.297 1 98.62 302 PHE A N 1
ATOM 2464 C CA . PHE A 1 302 ? -9.039 15.492 20.516 1 98.62 302 PHE A CA 1
ATOM 2465 C C . PHE A 1 302 ? -7.555 15.57 20.844 1 98.62 302 PHE A C 1
ATOM 2467 O O . PHE A 1 302 ? -6.863 14.547 20.859 1 98.62 302 PHE A O 1
ATOM 2474 N N . ILE A 1 303 ? -7.047 16.688 21.047 1 98.62 303 ILE A N 1
ATOM 2475 C CA . ILE A 1 303 ? -5.66 16.891 21.453 1 98.62 303 ILE A CA 1
ATOM 2476 C C . ILE A 1 303 ? -5.605 17.594 22.797 1 98.62 303 ILE A C 1
ATOM 2478 O O . ILE A 1 303 ? -6.125 18.703 22.953 1 98.62 303 ILE A O 1
ATOM 2482 N N . ILE A 1 304 ? -5.039 16.938 23.75 1 98.69 304 ILE A N 1
ATOM 2483 C CA . ILE A 1 304 ? -4.945 17.5 25.094 1 98.69 304 ILE A CA 1
ATOM 2484 C C . ILE A 1 304 ? -3.508 17.391 25.609 1 98.69 304 ILE A C 1
ATOM 2486 O O . ILE A 1 304 ? -2.879 16.344 25.484 1 98.69 304 ILE A O 1
ATOM 2490 N N . GLN A 1 305 ? -2.936 18.438 25.984 1 98.38 305 GLN A N 1
ATOM 2491 C CA . GLN A 1 305 ? -1.667 18.453 26.703 1 98.38 305 GLN A CA 1
ATOM 2492 C C . GLN A 1 305 ? -1.871 18.844 28.172 1 98.38 305 GLN A C 1
ATOM 2494 O O . GLN A 1 305 ? -2.508 19.859 28.453 1 98.38 305 GLN A O 1
ATOM 2499 N N . SER A 1 306 ? -1.329 18 29.125 1 97.75 306 SER A N 1
ATOM 2500 C CA . SER A 1 306 ? -1.729 18.172 30.516 1 97.75 306 SER A CA 1
ATOM 2501 C C . SER A 1 306 ? -0.596 17.797 31.469 1 97.75 306 SER A C 1
ATOM 2503 O O . SER A 1 306 ? 0.17 16.875 31.188 1 97.75 306 SER A O 1
ATOM 2505 N N . THR A 1 307 ? -0.483 18.547 32.594 1 96.94 307 THR A N 1
ATOM 2506 C CA . THR A 1 307 ? 0.342 18.141 33.719 1 96.94 307 THR A CA 1
ATOM 2507 C C . THR A 1 307 ? -0.515 17.5 34.812 1 96.94 307 THR A C 1
ATOM 2509 O O . THR A 1 307 ? 0.013 16.938 35.781 1 96.94 307 THR A O 1
ATOM 2512 N N . VAL A 1 308 ? -1.77 17.547 34.594 1 96.69 308 VAL A N 1
ATOM 2513 C CA . VAL A 1 308 ? -2.713 17.219 35.656 1 96.69 308 VAL A CA 1
ATOM 2514 C C . VAL A 1 308 ? -3.027 15.719 35.594 1 96.69 308 VAL A C 1
ATOM 2516 O O . VAL A 1 308 ? -3.086 15.062 36.625 1 96.69 308 VAL A O 1
ATOM 2519 N N . LYS A 1 309 ? -3.273 15.203 34.438 1 97.38 309 LYS A N 1
ATOM 2520 C CA . LYS A 1 309 ? -3.648 13.805 34.281 1 97.38 309 LYS A CA 1
ATOM 2521 C C . LYS A 1 309 ? -2.758 13.102 33.281 1 97.38 309 LYS A C 1
ATOM 2523 O O . LYS A 1 309 ? -2.277 13.719 32.312 1 97.38 309 LYS A O 1
ATOM 2528 N N . ASP A 1 310 ? -2.543 11.805 33.5 1 97.88 310 ASP A N 1
ATOM 2529 C CA . ASP A 1 310 ? -1.798 11.016 32.531 1 97.88 310 ASP A CA 1
ATOM 2530 C C . ASP A 1 310 ? -2.652 10.703 31.297 1 97.88 310 ASP A C 1
ATOM 2532 O O . ASP A 1 310 ? -3.881 10.805 31.344 1 97.88 310 ASP A O 1
ATOM 2536 N N . PRO A 1 311 ? -2.082 10.312 30.219 1 98.38 311 PRO A N 1
ATOM 2537 C CA . PRO A 1 311 ? -2.777 10.18 28.938 1 98.38 311 PRO A CA 1
ATOM 2538 C C . PRO A 1 311 ? -3.914 9.156 28.984 1 98.38 311 PRO A C 1
ATOM 2540 O O . PRO A 1 311 ? -4.949 9.352 28.344 1 98.38 311 PRO A O 1
ATOM 2543 N N . SER A 1 312 ? -3.742 8.055 29.641 1 97.62 312 SER A N 1
ATOM 2544 C CA . SER A 1 312 ? -4.82 7.074 29.766 1 97.62 312 SER A CA 1
ATOM 2545 C C . SER A 1 312 ? -6.047 7.684 30.438 1 97.62 312 SER A C 1
ATOM 2547 O O . SER A 1 312 ? -7.176 7.453 30 1 97.62 312 SER A O 1
ATOM 2549 N N . ASN A 1 313 ? -5.836 8.422 31.453 1 97.81 313 ASN A N 1
ATOM 2550 C CA . ASN A 1 313 ? -6.934 9.102 32.125 1 97.81 313 ASN A CA 1
ATOM 2551 C C . ASN A 1 313 ? -7.52 10.211 31.266 1 97.81 313 ASN A C 1
ATOM 2553 O O . ASN A 1 313 ? -8.719 10.484 31.312 1 97.81 313 ASN A O 1
ATOM 2557 N N . LEU A 1 314 ? -6.633 10.938 30.562 1 98.38 314 LEU A N 1
ATOM 2558 C CA . LEU A 1 314 ? -7.141 11.914 29.609 1 98.38 314 LEU A CA 1
ATOM 2559 C C . LEU A 1 314 ? -8.086 11.258 28.609 1 98.38 314 LEU A C 1
ATOM 2561 O O . LEU A 1 314 ? -9.125 11.836 28.266 1 98.38 314 LEU A O 1
ATOM 2565 N N . ASP A 1 315 ? -7.715 10.078 28.125 1 97.62 315 ASP A N 1
ATOM 2566 C CA . ASP A 1 315 ? -8.57 9.312 27.234 1 97.62 315 ASP A CA 1
ATOM 2567 C C . ASP A 1 315 ? -9.938 9.047 27.859 1 97.62 315 ASP A C 1
ATOM 2569 O O . ASP A 1 315 ? -10.969 9.172 27.188 1 97.62 315 ASP A O 1
ATOM 2573 N N . ALA A 1 316 ? -9.906 8.703 29.094 1 97.31 316 ALA A N 1
ATOM 2574 C CA . ALA A 1 316 ? -11.148 8.453 29.828 1 97.31 316 ALA A CA 1
ATOM 2575 C C . ALA A 1 316 ? -12 9.719 29.906 1 97.31 316 ALA A C 1
ATOM 2577 O O . ALA A 1 316 ? -13.227 9.648 29.875 1 97.31 316 ALA A O 1
ATOM 2578 N N . ARG A 1 317 ? -11.352 10.828 30.047 1 98.12 317 ARG A N 1
ATOM 2579 C CA . ARG A 1 317 ? -12.086 12.086 30.141 1 98.12 317 ARG A CA 1
ATOM 2580 C C . ARG A 1 317 ? -12.734 12.43 28.797 1 98.12 317 ARG A C 1
ATOM 2582 O O . ARG A 1 317 ? -13.828 13 28.766 1 98.12 317 ARG A O 1
ATOM 2589 N N . VAL A 1 318 ? -12.055 12.141 27.688 1 98.25 318 VAL A N 1
ATOM 2590 C CA . VAL A 1 318 ? -12.648 12.344 26.375 1 98.25 318 VAL A CA 1
ATOM 2591 C C . VAL A 1 318 ? -13.898 11.477 26.234 1 98.25 318 VAL A C 1
ATOM 2593 O O . VAL A 1 318 ? -14.938 11.945 25.75 1 98.25 318 VAL A O 1
ATOM 2596 N N . GLU A 1 319 ? -13.844 10.258 26.641 1 97.5 319 GLU A N 1
ATOM 2597 C CA . GLU A 1 319 ? -14.992 9.359 26.578 1 97.5 319 GLU A CA 1
ATOM 2598 C C . GLU A 1 319 ? -16.141 9.875 27.453 1 97.5 319 GLU A C 1
ATOM 2600 O O . GLU A 1 319 ? -17.297 9.789 27.047 1 97.5 319 GLU A O 1
ATOM 2605 N N . ALA A 1 320 ? -15.766 10.352 28.578 1 98.06 320 ALA A N 1
ATOM 2606 C CA . ALA A 1 320 ? -16.781 10.93 29.453 1 98.06 320 ALA A CA 1
ATOM 2607 C C . ALA A 1 320 ? -17.453 12.125 28.797 1 98.06 320 ALA A C 1
ATOM 2609 O O . ALA A 1 320 ? -18.672 12.297 28.906 1 98.06 320 ALA A O 1
ATOM 2610 N N . PHE A 1 321 ? -16.719 12.969 28.266 1 98.31 321 PHE A N 1
ATOM 2611 C CA . PHE A 1 321 ? -17.281 14.102 27.547 1 98.31 321 PHE A CA 1
ATOM 2612 C C . PHE A 1 321 ? -18.25 13.633 26.453 1 98.31 321 PHE A C 1
ATOM 2614 O O . PHE A 1 321 ? -19.328 14.188 26.312 1 98.31 321 PHE A O 1
ATOM 2621 N N . LEU A 1 322 ? -17.797 12.617 25.625 1 98.31 322 LEU A N 1
ATOM 2622 C CA . LEU A 1 322 ? -18.625 12.117 24.531 1 98.31 322 LEU A CA 1
ATOM 2623 C C . LEU A 1 322 ? -19.953 11.578 25.047 1 98.31 322 LEU A C 1
ATOM 2625 O O . LEU A 1 322 ? -21 11.742 24.406 1 98.31 322 LEU A O 1
ATOM 2629 N N . LYS A 1 323 ? -19.891 10.953 26.203 1 97.69 323 LYS A N 1
ATOM 2630 C CA . LYS A 1 323 ? -21.109 10.469 26.828 1 97.69 323 LYS A CA 1
ATOM 2631 C C . LYS A 1 323 ? -22.047 11.625 27.203 1 97.69 323 LYS A C 1
ATOM 2633 O O . LYS A 1 323 ? -23.25 11.57 26.953 1 97.69 323 LYS A O 1
ATOM 2638 N N . MET A 1 324 ? -21.453 12.609 27.781 1 96.81 324 MET A N 1
ATOM 2639 C CA . MET A 1 324 ? -22.219 13.805 28.141 1 96.81 324 MET A CA 1
ATOM 2640 C C . MET A 1 324 ? -22.781 14.484 26.891 1 96.81 324 MET A C 1
ATOM 2642 O O . MET A 1 324 ? -23.922 14.945 26.891 1 96.81 324 MET A O 1
ATOM 2646 N N . PHE A 1 325 ? -21.969 14.562 25.922 1 97.62 325 PHE A N 1
ATOM 2647 C CA . PHE A 1 325 ? -22.328 15.266 24.688 1 97.62 325 PHE A CA 1
ATOM 2648 C C . PHE A 1 325 ? -23.453 14.547 23.969 1 97.62 325 PHE A C 1
ATOM 2650 O O . PHE A 1 325 ? -24.234 15.172 23.25 1 97.62 325 PHE A O 1
ATOM 2657 N N . GLU A 1 326 ? -23.516 13.242 24.094 1 97.38 326 GLU A N 1
ATOM 2658 C CA . GLU A 1 326 ? -24.609 12.461 23.531 1 97.38 326 GLU A CA 1
ATOM 2659 C C . GLU A 1 326 ? -25.953 13.016 23.953 1 97.38 326 GLU A C 1
ATOM 2661 O O . GLU A 1 326 ? -26.859 13.188 23.125 1 97.38 326 GLU A O 1
ATOM 2666 N N . VAL A 1 327 ? -26.094 13.328 25.188 1 96.56 327 VAL A N 1
ATOM 2667 C CA . VAL A 1 327 ? -27.344 13.875 25.703 1 96.56 327 VAL A CA 1
ATOM 2668 C C . VAL A 1 327 ? -27.609 15.25 25.094 1 96.5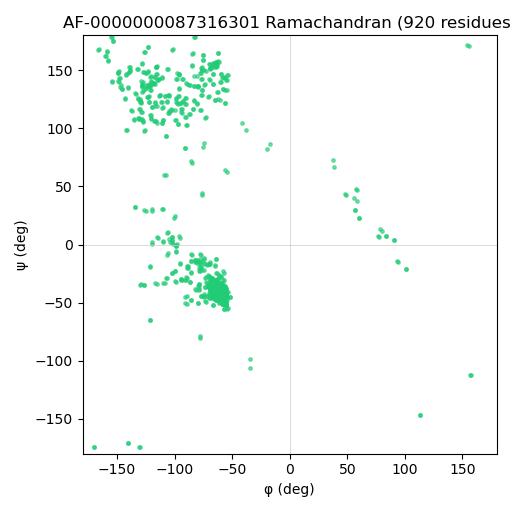6 327 VAL A C 1
ATOM 2670 O O . VAL A 1 327 ? -28.719 15.539 24.656 1 96.56 327 VAL A O 1
ATOM 2673 N N . THR A 1 328 ? -26.531 16.031 25.078 1 95.25 328 THR A N 1
ATOM 2674 C CA . THR A 1 328 ? -26.625 17.375 24.516 1 95.25 328 THR A CA 1
ATOM 2675 C C . THR A 1 328 ? -27.094 17.312 23.062 1 95.25 328 THR A C 1
ATOM 2677 O O . THR A 1 328 ? -27.953 18.094 22.641 1 95.25 328 THR A O 1
ATOM 2680 N N . LEU A 1 329 ? -26.594 16.406 22.297 1 96.62 329 LEU A N 1
ATOM 2681 C CA . LEU A 1 329 ? -26.906 16.266 20.875 1 96.62 329 LEU A CA 1
ATOM 2682 C C . LEU A 1 329 ? -28.359 15.805 20.688 1 96.62 329 LEU A C 1
ATOM 2684 O O . LEU A 1 329 ? -29.078 16.344 19.844 1 96.62 329 LEU A O 1
ATOM 2688 N N . HIS A 1 330 ? -28.797 14.844 21.469 1 95.81 330 HIS A N 1
ATOM 2689 C CA . HIS A 1 330 ? -30.125 14.281 21.359 1 95.81 330 HIS A CA 1
ATOM 2690 C C . HIS A 1 330 ? -31.188 15.281 21.797 1 95.81 330 HIS A C 1
ATOM 2692 O O . HIS A 1 330 ? -32.312 15.266 21.297 1 95.81 330 HIS A O 1
ATOM 2698 N N . GLU A 1 331 ? -30.859 16.172 22.656 1 96.06 331 GLU A N 1
ATOM 2699 C CA . GLU A 1 331 ? -31.812 17.141 23.203 1 96.06 331 GLU A CA 1
ATOM 2700 C C . GLU A 1 331 ? -31.703 18.484 22.484 1 96.06 331 GLU A C 1
ATOM 2702 O O . GLU A 1 331 ? -32.406 19.438 22.828 1 96.06 331 GLU A O 1
ATOM 2707 N N . MET A 1 332 ? -30.844 18.594 21.547 1 96.25 332 MET A N 1
ATOM 2708 C CA . MET A 1 332 ? -30.656 19.844 20.828 1 96.25 332 MET A CA 1
ATOM 2709 C C . MET A 1 332 ? -31.938 20.266 20.109 1 96.25 332 MET A C 1
ATOM 2711 O O . MET A 1 332 ? -32.5 19.5 19.328 1 96.25 332 MET A O 1
ATOM 2715 N N . PRO A 1 333 ? -32.438 21.484 20.375 1 96.94 333 PRO A N 1
ATOM 2716 C CA . PRO A 1 333 ? -33.625 21.953 19.672 1 96.94 333 PRO A CA 1
ATOM 2717 C C . PRO A 1 333 ? -33.375 22.109 18.172 1 96.94 333 PRO A C 1
ATOM 2719 O O . PRO A 1 333 ? -32.25 22.438 17.75 1 96.94 333 PRO A O 1
ATOM 2722 N N . ASP A 1 334 ? -34.406 22 17.438 1 97 334 ASP A N 1
ATOM 2723 C CA . ASP A 1 334 ? -34.344 22.125 15.977 1 97 334 ASP A CA 1
ATOM 2724 C C . ASP A 1 334 ? -33.812 23.5 15.578 1 97 334 ASP A C 1
ATOM 2726 O O . ASP A 1 334 ? -33.062 23.609 14.594 1 97 334 ASP A O 1
ATOM 2730 N N . ALA A 1 335 ? -34.219 24.453 16.344 1 97.31 335 ALA A N 1
ATOM 2731 C CA . ALA A 1 335 ? -33.75 25.797 16.047 1 97.31 335 ALA A CA 1
ATOM 2732 C C . ALA A 1 335 ? -32.25 25.906 16.188 1 97.31 335 ALA A C 1
ATOM 2734 O O . ALA A 1 335 ? -31.578 26.578 15.375 1 97.31 335 ALA A O 1
ATOM 2735 N N . GLU A 1 336 ? -31.719 25.344 17.172 1 97 336 GLU A N 1
ATOM 2736 C CA . GLU A 1 336 ? -30.281 25.344 17.391 1 97 336 GLU A CA 1
ATOM 2737 C C . GLU A 1 336 ? -29.562 24.547 16.297 1 97 336 GLU A C 1
ATOM 2739 O O . GLU A 1 336 ? -28.5 24.953 15.82 1 97 336 GLU A O 1
ATOM 2744 N N . PHE A 1 337 ? -30.109 23.422 15.953 1 97.81 337 PHE A N 1
ATOM 2745 C CA . PHE A 1 337 ? -29.578 22.625 14.852 1 97.81 337 PHE A CA 1
ATOM 2746 C C . PHE A 1 337 ? -29.5 23.453 13.578 1 97.81 337 PHE A C 1
ATOM 2748 O O . PHE A 1 337 ? -28.453 23.516 12.93 1 97.81 337 PHE A O 1
ATOM 2755 N N . LYS A 1 338 ? -30.562 24.047 13.25 1 97.81 338 LYS A N 1
ATOM 2756 C CA . LYS A 1 338 ? -30.625 24.859 12.031 1 97.81 338 LYS A CA 1
ATOM 2757 C C . LYS A 1 338 ? -29.641 26.016 12.086 1 97.81 338 LYS A C 1
ATOM 2759 O O . LYS A 1 338 ? -29.047 26.375 11.07 1 97.81 338 LYS A O 1
ATOM 2764 N N . SER A 1 339 ? -29.547 26.578 13.25 1 97.88 339 SER A N 1
ATOM 2765 C CA . SER A 1 339 ? -28.578 27.656 13.422 1 97.88 339 SER A CA 1
ATOM 2766 C C . SER A 1 339 ? -27.156 27.188 13.141 1 97.88 339 SER A C 1
ATOM 2768 O O . SER A 1 339 ? -26.375 27.891 12.5 1 97.88 339 SER A O 1
ATOM 2770 N N . ASN A 1 340 ? -26.812 26.047 13.664 1 97.81 340 ASN A N 1
ATOM 2771 C CA . ASN A 1 340 ? -25.5 25.484 13.43 1 97.81 340 ASN A CA 1
ATOM 2772 C C . ASN A 1 340 ? -25.281 25.156 11.953 1 97.81 340 ASN A C 1
ATOM 2774 O O . ASN A 1 340 ? -24.188 25.375 11.422 1 97.81 340 ASN A O 1
ATOM 2778 N N . VAL A 1 341 ? -26.25 24.562 11.297 1 98.56 341 VAL A N 1
ATOM 2779 C CA . VAL A 1 341 ? -26.172 24.281 9.867 1 98.56 341 VAL A CA 1
ATOM 2780 C C . VAL A 1 341 ? -25.906 25.578 9.094 1 98.56 341 VAL A C 1
ATOM 2782 O O . VAL A 1 341 ? -25.016 25.609 8.234 1 98.56 341 VAL A O 1
ATOM 2785 N N . ASN A 1 342 ? -26.672 26.594 9.445 1 98.19 342 ASN A N 1
ATOM 2786 C CA . ASN A 1 342 ? -26.531 27.875 8.758 1 98.19 342 ASN A CA 1
ATOM 2787 C C . ASN A 1 342 ? -25.156 28.484 9.016 1 98.19 342 ASN A C 1
ATOM 2789 O O . ASN A 1 342 ? -24.578 29.109 8.125 1 98.19 342 ASN A O 1
ATOM 2793 N N . ALA A 1 343 ? -24.734 28.375 10.18 1 97.5 343 ALA A N 1
ATOM 2794 C CA . ALA A 1 343 ? -23.391 28.859 10.5 1 97.5 343 ALA A CA 1
ATOM 2795 C C . ALA A 1 343 ? -22.344 28.203 9.617 1 97.5 343 ALA A C 1
ATOM 2797 O O . ALA A 1 343 ? -21.438 28.875 9.102 1 97.5 343 ALA A O 1
ATOM 2798 N N . LEU A 1 344 ? -22.422 26.891 9.508 1 98.12 344 LEU A N 1
ATOM 2799 C CA . LEU A 1 344 ? -21.484 26.156 8.672 1 98.12 344 LEU A CA 1
ATOM 2800 C C . LEU A 1 344 ? -21.609 26.562 7.211 1 98.12 344 LEU A C 1
ATOM 2802 O O . LEU A 1 344 ? -20.609 26.703 6.5 1 98.12 344 LEU A O 1
ATOM 2806 N N . ILE A 1 345 ? -22.812 26.703 6.719 1 98.44 345 ILE A N 1
ATOM 2807 C CA . ILE A 1 345 ? -23.062 27.125 5.348 1 98.44 345 ILE A CA 1
ATOM 2808 C C . ILE A 1 345 ? -22.438 28.5 5.117 1 98.44 345 ILE A C 1
ATOM 2810 O O . ILE A 1 345 ? -21.781 28.734 4.098 1 98.44 345 ILE A O 1
ATOM 2814 N N . ASP A 1 346 ? -22.609 29.406 6.082 1 97.56 346 ASP A N 1
ATOM 2815 C CA . ASP A 1 346 ? -22.062 30.75 5.973 1 97.56 346 ASP A CA 1
ATOM 2816 C C . ASP A 1 346 ? -20.531 30.719 5.91 1 97.56 346 ASP A C 1
ATOM 2818 O O . ASP A 1 346 ? -19.922 31.469 5.145 1 97.56 346 ASP A O 1
ATOM 2822 N N . MET A 1 347 ? -20.047 29.906 6.707 1 96.38 347 MET A N 1
ATOM 2823 C CA . MET A 1 347 ? -18.594 29.75 6.672 1 96.38 347 MET A CA 1
ATOM 2824 C C . MET A 1 347 ? -18.141 29.281 5.297 1 96.38 347 MET A C 1
ATOM 2826 O O . MET A 1 347 ? -17.125 29.781 4.781 1 96.38 347 MET A O 1
ATOM 2830 N N . LYS A 1 348 ? -18.812 28.359 4.699 1 96.56 348 LYS A N 1
ATOM 2831 C CA . LYS A 1 348 ? -18.438 27.797 3.402 1 96.56 348 LYS A CA 1
ATOM 2832 C C . LYS A 1 348 ? -18.703 28.797 2.277 1 96.56 348 LYS A C 1
ATOM 2834 O O . LYS A 1 348 ? -18.047 28.766 1.238 1 96.56 348 LYS A O 1
ATOM 2839 N N . ARG A 1 349 ? -19.672 29.656 2.49 1 95.19 349 ARG A N 1
ATOM 2840 C CA . ARG A 1 349 ? -20.031 30.625 1.476 1 95.19 349 ARG A CA 1
ATOM 2841 C C . ARG A 1 349 ? -19.078 31.812 1.485 1 95.19 349 ARG A C 1
ATOM 2843 O O . ARG A 1 349 ? -19.047 32.594 0.531 1 95.19 349 ARG A O 1
ATOM 2850 N N . GLU A 1 350 ? -18.359 31.875 2.506 1 94.38 350 GLU A N 1
ATOM 2851 C CA . GLU A 1 350 ? -17.422 33 2.588 1 94.38 350 GLU A CA 1
ATOM 2852 C C . GLU A 1 350 ? -16.531 33.062 1.357 1 94.38 350 GLU A C 1
ATOM 2854 O O . GLU A 1 350 ? -15.992 32.031 0.919 1 94.38 350 GLU A O 1
ATOM 2859 N N . LYS A 1 351 ? -16.406 34.25 0.796 1 92.75 351 LYS A N 1
ATOM 2860 C CA . LYS A 1 351 ? -15.586 34.438 -0.392 1 92.75 351 LYS A CA 1
ATOM 2861 C C . LYS A 1 351 ? -14.102 34.406 -0.041 1 92.75 351 LYS A C 1
ATOM 2863 O O . LYS A 1 351 ? -13.711 34.812 1.059 1 92.75 351 LYS A O 1
ATOM 2868 N N . TYR A 1 352 ? -13.383 33.969 -0.989 1 93.25 352 TYR A N 1
ATOM 2869 C CA . TYR A 1 352 ? -11.93 34 -0.81 1 93.25 352 TYR A CA 1
ATOM 2870 C C . TYR A 1 352 ? -11.438 35.438 -0.746 1 93.25 352 TYR A C 1
ATOM 2872 O O . TYR A 1 352 ? -11.914 36.312 -1.481 1 93.25 352 TYR A O 1
ATOM 2880 N N . LYS A 1 353 ? -10.461 35.688 -0.018 1 92.62 353 LYS A N 1
ATOM 2881 C CA . LYS A 1 353 ? -9.953 37.062 0.191 1 92.62 353 LYS A CA 1
ATOM 2882 C C . LYS A 1 353 ? -8.961 37.438 -0.898 1 92.62 353 LYS A C 1
ATOM 2884 O O . LYS A 1 353 ? -8.812 38.625 -1.215 1 92.62 353 LYS A O 1
ATOM 2889 N N . ASN A 1 354 ? -8.25 36.562 -1.384 1 90.25 354 ASN A N 1
ATOM 2890 C CA . ASN A 1 354 ? -7.254 36.781 -2.422 1 90.25 354 ASN A CA 1
ATOM 2891 C C . ASN A 1 354 ? -6.992 35.531 -3.238 1 90.25 354 ASN A C 1
ATOM 2893 O O . ASN A 1 354 ? -7.57 34.469 -2.959 1 90.25 354 ASN A O 1
ATOM 2897 N N . ILE A 1 355 ? -6.156 35.656 -4.172 1 88.44 355 ILE A N 1
ATOM 2898 C CA . ILE A 1 355 ? -5.883 34.594 -5.129 1 88.44 355 ILE A CA 1
ATOM 2899 C C . ILE A 1 355 ? -5.156 33.438 -4.426 1 88.44 355 ILE A C 1
ATOM 2901 O O . ILE A 1 355 ? -5.348 32.281 -4.77 1 88.44 355 ILE A O 1
ATOM 2905 N N . ARG A 1 356 ? -4.367 33.781 -3.479 1 87.5 356 ARG A N 1
ATOM 2906 C CA . ARG A 1 356 ? -3.635 32.75 -2.744 1 87.5 356 ARG A CA 1
ATOM 2907 C C . ARG A 1 356 ? -4.594 31.828 -2.006 1 87.5 356 ARG A C 1
ATOM 2909 O O . ARG A 1 356 ? -4.43 30.609 -2.039 1 87.5 356 ARG A O 1
ATOM 2916 N N . GLU A 1 357 ? -5.551 32.438 -1.38 1 91.94 357 GLU A N 1
ATOM 2917 C CA . GLU A 1 357 ? -6.543 31.656 -0.647 1 91.94 357 GLU A CA 1
ATOM 2918 C C . GLU A 1 357 ? -7.355 30.766 -1.589 1 91.94 357 GLU A C 1
ATOM 2920 O O . GLU A 1 357 ? -7.598 29.594 -1.291 1 91.94 357 GLU A O 1
ATOM 2925 N N . GLU A 1 358 ? -7.789 31.359 -2.66 1 93.44 358 GLU A N 1
ATOM 2926 C CA . GLU A 1 358 ? -8.531 30.578 -3.646 1 93.44 358 GLU A CA 1
ATOM 2927 C C . GLU A 1 358 ? -7.676 29.453 -4.219 1 93.44 358 GLU A C 1
ATOM 2929 O O . GLU A 1 358 ? -8.148 28.312 -4.367 1 93.44 358 GLU A O 1
ATOM 2934 N N . SER A 1 359 ? -6.41 29.797 -4.492 1 92.5 359 SER A N 1
ATOM 2935 C CA . SER A 1 359 ? -5.492 28.812 -5.059 1 92.5 359 SER A CA 1
ATOM 2936 C C . SER A 1 359 ? -5.223 27.672 -4.078 1 92.5 359 SER A C 1
ATOM 2938 O O . SER A 1 359 ? -5.023 26.531 -4.488 1 92.5 359 SER A O 1
ATOM 2940 N N . ALA A 1 360 ? -5.242 28.016 -2.869 1 93.69 360 ALA A N 1
ATOM 2941 C CA . ALA A 1 360 ? -5.031 26.984 -1.854 1 93.69 360 ALA A CA 1
ATOM 2942 C C . ALA A 1 360 ? -6.137 25.938 -1.902 1 93.69 360 ALA A C 1
ATOM 2944 O O . ALA A 1 360 ? -5.871 24.734 -1.729 1 93.69 360 ALA A O 1
ATOM 2945 N N . PHE A 1 361 ? -7.32 26.344 -2.176 1 94.94 361 PHE A N 1
ATOM 2946 C CA . PHE A 1 361 ? -8.438 25.406 -2.277 1 94.94 361 PHE A CA 1
ATOM 2947 C C . PHE A 1 361 ? -8.258 24.484 -3.48 1 94.94 361 PHE A C 1
ATOM 2949 O O . PHE A 1 361 ? -8.281 23.25 -3.34 1 94.94 361 PHE A O 1
ATOM 2956 N N . PHE A 1 362 ? -8.039 25.047 -4.602 1 95.12 362 PHE A N 1
ATOM 2957 C CA . PHE A 1 362 ? -7.957 24.25 -5.828 1 95.12 362 PHE A CA 1
ATOM 2958 C C . PHE A 1 362 ? -6.727 23.359 -5.816 1 95.12 362 PHE A C 1
ATOM 2960 O O . PHE A 1 362 ? -6.797 22.188 -6.219 1 95.12 362 PHE A O 1
ATOM 2967 N N . TRP A 1 363 ? -5.688 23.906 -5.336 1 94.19 363 TRP A N 1
ATOM 2968 C CA . TRP A 1 363 ? -4.48 23.094 -5.238 1 94.19 363 TRP A CA 1
ATOM 2969 C C . TRP A 1 363 ? -4.68 21.938 -4.258 1 94.19 363 TRP A C 1
ATOM 2971 O O . TRP A 1 363 ? -4.148 20.844 -4.461 1 94.19 363 TRP A O 1
ATOM 2981 N N . GLY A 1 364 ? -5.375 22.219 -3.193 1 93.31 364 GLY A N 1
ATOM 2982 C CA . GLY A 1 364 ? -5.688 21.156 -2.248 1 93.31 364 GLY A CA 1
ATOM 2983 C C . GLY A 1 364 ? -6.395 19.984 -2.887 1 93.31 364 GLY A C 1
ATOM 2984 O O . GLY A 1 364 ? -6.051 18.828 -2.621 1 93.31 364 GLY A O 1
ATOM 2985 N N . GLU A 1 365 ? -7.359 20.234 -3.773 1 94.25 365 GLU A N 1
ATOM 2986 C CA . GLU A 1 365 ? -8.078 19.188 -4.504 1 94.25 365 GLU A CA 1
ATOM 2987 C C . GLU A 1 365 ? -7.145 18.438 -5.441 1 94.25 365 GLU A C 1
ATOM 2989 O O . GLU A 1 365 ? -7.207 17.203 -5.527 1 94.25 365 GLU A O 1
ATOM 2994 N N . ILE A 1 366 ? -6.258 19.188 -6.059 1 93.06 366 ILE A N 1
ATOM 2995 C CA . ILE A 1 366 ? -5.344 18.594 -7.031 1 93.06 366 ILE A CA 1
ATOM 2996 C C . ILE A 1 366 ? -4.312 17.734 -6.312 1 93.06 366 ILE A C 1
ATOM 2998 O O . ILE A 1 366 ? -4.082 16.578 -6.695 1 93.06 366 ILE A O 1
ATOM 3002 N N . SER A 1 367 ? -3.773 18.234 -5.234 1 91.06 367 SER A N 1
ATOM 3003 C CA . SER A 1 367 ? -2.693 17.562 -4.523 1 91.06 367 SER A CA 1
ATOM 3004 C C . SER A 1 367 ? -3.191 16.281 -3.85 1 91.06 367 SER A C 1
ATOM 3006 O O . SER A 1 367 ? -2.453 15.305 -3.746 1 91.06 367 SER A O 1
ATOM 3008 N N . GLN A 1 368 ? -4.469 16.281 -3.461 1 90.62 368 GLN A N 1
ATOM 3009 C CA . GLN A 1 368 ? -5.043 15.102 -2.824 1 90.62 368 GLN A CA 1
ATOM 3010 C C . GLN A 1 368 ? -5.555 14.109 -3.865 1 90.62 368 GLN A C 1
ATOM 3012 O O . GLN A 1 368 ? -5.754 12.93 -3.564 1 90.62 368 GLN A O 1
ATOM 3017 N N . GLY A 1 369 ? -5.848 14.586 -5 1 91.56 369 GLY A N 1
ATOM 3018 C CA . GLY A 1 369 ? -6.348 13.734 -6.07 1 91.56 369 GLY A CA 1
ATOM 3019 C C . GLY A 1 369 ? -7.863 13.625 -6.082 1 91.56 369 GLY A C 1
ATOM 3020 O O . GLY A 1 369 ? -8.422 12.859 -6.875 1 91.56 369 GLY A O 1
ATOM 3021 N N . THR A 1 370 ? -8.625 14.336 -5.211 1 92.38 370 THR A N 1
ATOM 3022 C CA . THR A 1 370 ? -10.078 14.25 -5.152 1 92.38 370 THR A CA 1
ATOM 3023 C C . THR A 1 370 ? -10.711 14.961 -6.344 1 92.38 370 THR A C 1
ATOM 3025 O O . THR A 1 370 ? -11.781 14.562 -6.812 1 92.38 370 THR A O 1
ATOM 3028 N N . LEU A 1 371 ? -10.141 16.078 -6.785 1 93.06 371 LEU A N 1
ATOM 3029 C CA . LEU A 1 371 ? -10.516 16.844 -7.977 1 93.06 371 LEU A CA 1
ATOM 3030 C C . LEU A 1 371 ? -11.984 17.25 -7.914 1 93.06 371 LEU A C 1
ATOM 3032 O O . LEU A 1 371 ? -12.688 17.219 -8.93 1 93.06 371 LEU A O 1
ATOM 3036 N N . LYS A 1 372 ? -12.484 17.422 -6.727 1 94.38 372 LYS A N 1
ATOM 3037 C CA . LYS A 1 372 ? -13.836 17.938 -6.547 1 94.38 372 LYS A CA 1
ATOM 3038 C C . LYS A 1 372 ? -13.828 19.469 -6.438 1 94.38 372 LYS A C 1
ATOM 3040 O O . LYS A 1 372 ? -14 20.016 -5.352 1 94.38 372 LYS A O 1
ATOM 3045 N N . PHE A 1 373 ? -13.812 20.109 -7.543 1 95.12 373 PHE A N 1
ATOM 3046 C CA . PHE A 1 373 ? -13.609 21.547 -7.598 1 95.12 373 PHE A CA 1
ATOM 3047 C C . PHE A 1 373 ? -14.875 22.297 -7.207 1 95.12 373 PHE A C 1
ATOM 3049 O O . PHE A 1 373 ? -14.844 23.484 -6.91 1 95.12 373 PHE A O 1
ATOM 3056 N N . ASP A 1 374 ? -16.031 21.625 -7.25 1 96.06 374 ASP A N 1
ATOM 3057 C CA . ASP A 1 374 ? -17.297 22.219 -6.836 1 96.06 374 ASP A CA 1
ATOM 3058 C C . ASP A 1 374 ? -17.672 21.766 -5.43 1 96.06 374 ASP A C 1
ATOM 3060 O O . ASP A 1 374 ? -18.859 21.688 -5.094 1 96.06 374 ASP A O 1
ATOM 3064 N N . ARG A 1 375 ? -16.734 21.359 -4.641 1 96.25 375 ARG A N 1
ATOM 3065 C CA . ARG A 1 375 ? -16.984 20.797 -3.318 1 96.25 375 ARG A CA 1
ATOM 3066 C C . ARG A 1 375 ? -17.781 21.75 -2.449 1 96.25 375 ARG A C 1
ATOM 3068 O O . ARG A 1 375 ? -18.734 21.344 -1.769 1 96.25 375 ARG A O 1
ATOM 3075 N N . LYS A 1 376 ? -17.453 23.031 -2.4 1 96 376 LYS A N 1
ATOM 3076 C CA . LYS A 1 376 ? -18.156 24.016 -1.576 1 96 376 LYS A CA 1
ATOM 3077 C C . LYS A 1 376 ? -19.656 24.031 -1.892 1 96 376 LYS A C 1
ATOM 3079 O O . LYS A 1 376 ? -20.484 23.906 -0.989 1 96 376 LYS A O 1
ATOM 3084 N N . GLU A 1 377 ? -19.969 24.125 -3.18 1 97.12 377 GLU A N 1
ATOM 3085 C CA . GLU A 1 377 ? -21.359 24.203 -3.613 1 97.12 377 GLU A CA 1
ATOM 3086 C C . GLU A 1 377 ? -22.094 22.906 -3.305 1 97.12 377 GLU A C 1
ATOM 3088 O O . GLU A 1 377 ? -23.234 22.938 -2.828 1 97.12 377 GLU A O 1
ATOM 3093 N N . THR A 1 378 ? -21.453 21.828 -3.586 1 97.75 378 THR A N 1
ATOM 3094 C CA . THR A 1 378 ? -22.094 20.531 -3.377 1 97.75 378 THR A CA 1
ATOM 3095 C C . THR A 1 378 ? -22.312 20.281 -1.889 1 97.75 378 THR A C 1
ATOM 3097 O O . THR A 1 378 ? -23.344 19.719 -1.495 1 97.75 378 THR A O 1
ATOM 3100 N N . GLU A 1 379 ? -21.391 20.641 -1.077 1 98.12 379 GLU A N 1
ATOM 3101 C CA . GLU A 1 379 ? -21.531 20.45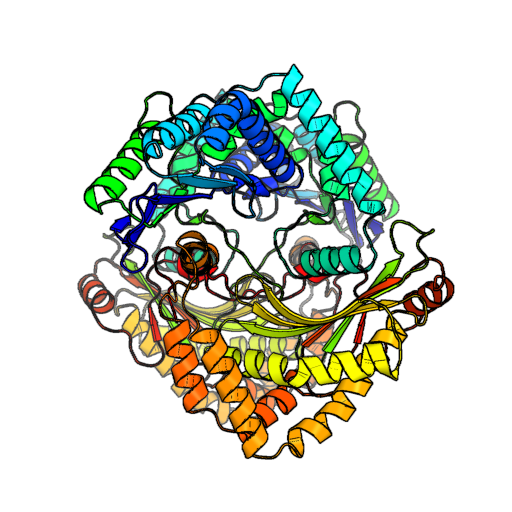3 0.362 1 98.12 379 GLU A CA 1
ATOM 3102 C C . GLU A 1 379 ? -22.594 21.375 0.939 1 98.12 379 GLU A C 1
ATOM 3104 O O . GLU A 1 379 ? -23.344 21 1.848 1 98.12 379 GLU A O 1
ATOM 3109 N N . ILE A 1 380 ? -22.656 22.578 0.454 1 98.38 380 ILE A N 1
ATOM 3110 C CA . ILE A 1 380 ? -23.688 23.516 0.896 1 98.38 380 ILE A CA 1
ATOM 3111 C C . ILE A 1 380 ? -25.062 22.938 0.572 1 98.38 380 ILE A C 1
ATOM 3113 O O . ILE A 1 380 ? -25.969 22.938 1.416 1 98.38 380 ILE A O 1
ATOM 3117 N N . ALA A 1 381 ? -25.203 22.438 -0.679 1 98.5 381 ALA A N 1
ATOM 3118 C CA . ALA A 1 381 ? -26.469 21.828 -1.084 1 98.5 381 ALA A CA 1
ATOM 3119 C C . ALA A 1 381 ? -26.828 20.672 -0.171 1 98.5 381 ALA A C 1
ATOM 3121 O O . ALA A 1 381 ? -28 20.516 0.212 1 98.5 381 ALA A O 1
ATOM 3122 N N . ALA A 1 382 ? -25.859 19.891 0.145 1 98.31 382 ALA A N 1
ATOM 3123 C CA . ALA A 1 382 ? -26.094 18.766 1.035 1 98.31 382 ALA A CA 1
ATOM 3124 C C . ALA A 1 382 ? -26.484 19.234 2.432 1 98.31 382 ALA A C 1
ATOM 3126 O O . ALA A 1 382 ? -27.344 18.625 3.078 1 98.31 382 ALA A O 1
ATOM 3127 N N . LEU A 1 383 ? -25.875 20.297 2.918 1 98.5 383 LEU A N 1
ATOM 3128 C CA . LEU A 1 383 ? -26.172 20.859 4.234 1 98.5 383 LEU A CA 1
ATOM 3129 C C . LEU A 1 383 ? -27.609 21.375 4.293 1 98.5 383 LEU A C 1
ATOM 3131 O O . LEU A 1 383 ? -28.281 21.219 5.305 1 98.5 383 LEU A O 1
ATOM 3135 N N . GLU A 1 384 ? -28 22 3.238 1 98 384 GLU A N 1
ATOM 3136 C CA . GLU A 1 384 ? -29.344 22.578 3.188 1 98 384 GLU A CA 1
ATOM 3137 C C . GLU A 1 384 ? -30.422 21.516 3.334 1 98 384 GLU A C 1
ATOM 3139 O O . GLU A 1 384 ? -31.5 21.781 3.855 1 98 384 GLU A O 1
ATOM 3144 N N . GLU A 1 385 ? -30.078 20.297 2.939 1 97.75 385 GLU A N 1
ATOM 3145 C CA . GLU A 1 385 ? -31.062 19.219 2.965 1 97.75 385 GLU A CA 1
ATOM 3146 C C . GLU A 1 385 ? -30.906 18.359 4.215 1 97.75 385 GLU A C 1
ATOM 3148 O O . GLU A 1 385 ? -31.688 17.438 4.445 1 97.75 385 GLU A O 1
ATOM 3153 N N . LEU A 1 386 ? -29.984 18.656 5.008 1 97.81 386 LEU A N 1
ATOM 3154 C CA . LEU A 1 386 ? -29.609 17.797 6.129 1 97.81 386 LEU A CA 1
ATOM 3155 C C . LEU A 1 386 ? -30.656 17.875 7.238 1 97.81 386 LEU A C 1
ATOM 3157 O O . LEU A 1 386 ? -31.156 18.953 7.559 1 97.81 386 LEU A O 1
ATOM 3161 N N . LYS A 1 387 ? -30.984 16.734 7.805 1 97.38 387 LYS A N 1
ATOM 3162 C CA . LYS A 1 387 ? -31.906 16.656 8.938 1 97.38 387 LYS A CA 1
ATOM 3163 C C . LYS A 1 387 ? -31.156 16.344 10.234 1 97.38 387 LYS A C 1
ATOM 3165 O O . LYS A 1 387 ? -30.109 15.703 10.211 1 97.38 387 LYS A O 1
ATOM 3170 N N . LYS A 1 388 ? -31.75 16.844 11.312 1 97.62 388 LYS A N 1
ATOM 3171 C CA . LYS A 1 388 ? -31.156 16.656 12.625 1 97.62 388 LYS A CA 1
ATOM 3172 C C . LYS A 1 388 ? -30.938 15.18 12.93 1 97.62 388 LYS A C 1
ATOM 3174 O O . LYS A 1 388 ? -29.922 14.797 13.508 1 97.62 388 LYS A O 1
ATOM 3179 N N . GLU A 1 389 ? -31.859 14.312 12.5 1 97.88 389 GLU A N 1
ATOM 3180 C CA . GLU A 1 389 ? -31.797 12.875 12.75 1 97.88 389 GLU A CA 1
ATOM 3181 C C . GLU A 1 389 ? -30.562 12.258 12.102 1 97.88 389 GLU A C 1
ATOM 3183 O O . GLU A 1 389 ? -30 11.297 12.625 1 97.88 389 GLU A O 1
ATOM 3188 N N . GLU A 1 390 ? -30.141 12.781 11 1 98.19 390 GLU A N 1
ATOM 3189 C CA . GLU A 1 390 ? -28.969 12.258 10.305 1 98.19 390 GLU A CA 1
ATOM 3190 C C . GLU A 1 390 ? -27.688 12.531 11.094 1 98.19 390 GLU A C 1
ATOM 3192 O O . GLU A 1 390 ? -26.781 11.695 11.117 1 98.19 390 GLU A O 1
ATOM 3197 N N . LEU A 1 391 ? -27.625 13.727 11.711 1 98.44 391 LEU A N 1
ATOM 3198 C CA . LEU A 1 391 ? -26.484 14.055 12.547 1 98.44 391 LEU A CA 1
ATOM 3199 C C . LEU A 1 391 ? -26.422 13.133 13.766 1 98.44 391 LEU A C 1
ATOM 3201 O O . LEU A 1 391 ? -25.344 12.656 14.141 1 98.44 391 LEU A O 1
ATOM 3205 N N . ILE A 1 392 ? -27.578 12.93 14.367 1 98.19 392 ILE A N 1
ATOM 3206 C CA . ILE A 1 392 ? -27.656 12.07 15.539 1 98.19 392 ILE A CA 1
ATOM 3207 C C . ILE A 1 392 ? -27.25 10.648 15.164 1 98.19 392 ILE A C 1
ATOM 3209 O O . ILE A 1 392 ? -26.469 10.008 15.875 1 98.19 392 ILE A O 1
ATOM 3213 N N . GLU A 1 393 ? -27.766 10.164 14.047 1 98.06 393 GLU A N 1
ATOM 3214 C CA . GLU A 1 393 ? -27.422 8.828 13.57 1 98.06 393 GLU A CA 1
ATOM 3215 C C . GLU A 1 393 ? -25.922 8.711 13.289 1 98.06 393 GLU A C 1
ATOM 3217 O O . GLU A 1 393 ? -25.312 7.688 13.594 1 98.06 393 GLU A O 1
ATOM 3222 N N . PHE A 1 394 ? -25.438 9.719 12.688 1 98.31 394 PHE A N 1
ATOM 3223 C CA . PHE A 1 394 ? -24 9.766 12.406 1 98.31 394 PHE A CA 1
ATOM 3224 C C . PHE A 1 394 ? -23.188 9.656 13.695 1 98.31 394 PHE A C 1
ATOM 3226 O O . PHE A 1 394 ? -22.266 8.844 13.789 1 98.31 394 PHE A O 1
ATOM 3233 N N . PHE A 1 395 ? -23.5 10.461 14.672 1 98.56 395 PHE A N 1
ATOM 3234 C CA . PHE A 1 395 ? -22.844 10.438 15.969 1 98.56 395 PHE A CA 1
ATOM 3235 C C . PHE A 1 395 ? -22.984 9.07 16.625 1 98.56 395 PHE A C 1
ATOM 3237 O O . PHE A 1 395 ? -22 8.508 17.125 1 98.56 395 PHE A O 1
ATOM 3244 N N . ASP A 1 396 ? -24.156 8.484 16.531 1 97.94 396 ASP A N 1
ATOM 3245 C CA . ASP A 1 396 ? -24.469 7.223 17.203 1 97.94 396 ASP A CA 1
ATOM 3246 C C . ASP A 1 396 ? -23.734 6.055 16.547 1 97.94 396 ASP A C 1
ATOM 3248 O O . ASP A 1 396 ? -23.438 5.059 17.203 1 97.94 396 ASP A O 1
ATOM 3252 N N . ASN A 1 397 ? -23.422 6.176 15.32 1 97.19 397 ASN A N 1
ATOM 3253 C CA . ASN A 1 397 ? -22.812 5.066 14.594 1 97.19 397 ASN A CA 1
ATOM 3254 C C . ASN A 1 397 ? -21.281 5.16 14.602 1 97.19 397 ASN A C 1
ATOM 3256 O O . ASN A 1 397 ? -20.594 4.137 14.578 1 97.19 397 ASN A O 1
ATOM 3260 N N . HIS A 1 398 ? -20.719 6.414 14.648 1 97.75 398 HIS A N 1
ATOM 3261 C CA . HIS A 1 398 ? -19.297 6.535 14.352 1 97.75 398 HIS A CA 1
ATOM 3262 C C . HIS A 1 398 ? -18.531 7.145 15.523 1 97.75 398 HIS A C 1
ATOM 3264 O O . HIS A 1 398 ? -17.312 7.02 15.609 1 97.75 398 HIS A O 1
ATOM 3270 N N . VAL A 1 399 ? -19.203 7.859 16.516 1 98.12 399 VAL A N 1
ATOM 3271 C CA . VAL A 1 399 ? -18.453 8.68 17.453 1 98.12 399 VAL A CA 1
ATOM 3272 C C . VAL A 1 399 ? -18.828 8.305 18.875 1 98.12 399 VAL A C 1
ATOM 3274 O O . VAL A 1 399 ? -17.969 8.242 19.766 1 98.12 399 VAL A O 1
ATOM 3277 N N . LYS A 1 400 ? -20.062 7.953 19.078 1 96.81 400 LYS A N 1
ATOM 3278 C CA . LYS A 1 400 ? -20.609 7.629 20.391 1 96.81 400 LYS A CA 1
ATOM 3279 C C . LYS A 1 400 ? -19.781 6.551 21.078 1 96.81 400 LYS A C 1
ATOM 3281 O O . LYS A 1 400 ? -19.172 5.711 20.422 1 96.81 400 LYS A O 1
ATOM 3286 N N . VAL A 1 401 ? -19.719 6.707 22.422 1 95.44 401 VAL A N 1
ATOM 3287 C CA . VAL A 1 401 ? -19.031 5.668 23.188 1 95.44 401 VAL A CA 1
ATOM 3288 C C . VAL A 1 401 ? -19.672 4.312 22.891 1 95.44 401 VAL A C 1
ATOM 3290 O O . VAL A 1 401 ? -20.891 4.152 23.016 1 95.44 401 VAL A O 1
ATOM 3293 N N . GLY A 1 402 ? -18.859 3.381 22.406 1 92.38 402 GLY A N 1
ATOM 3294 C CA . GLY A 1 402 ? -19.359 2.041 22.141 1 92.38 402 GLY A CA 1
ATOM 3295 C C . GLY A 1 402 ? -20.047 1.916 20.797 1 92.38 402 GLY A C 1
ATOM 3296 O O . GLY A 1 402 ? -20.719 0.915 20.516 1 92.38 402 GLY A O 1
ATOM 3297 N N . ALA A 1 403 ? -19.969 2.951 20 1 95.44 403 ALA A N 1
ATOM 3298 C CA . ALA A 1 403 ? -20.609 2.9 18.688 1 95.44 403 ALA A CA 1
ATOM 3299 C C . ALA A 1 403 ? -20.062 1.735 17.859 1 95.44 403 ALA A C 1
ATOM 3301 O O . ALA A 1 403 ? -18.859 1.436 17.906 1 95.44 403 ALA A O 1
ATOM 3302 N N . PRO A 1 404 ? -20.906 1.057 17.031 1 93.81 404 PRO A N 1
ATOM 3303 C CA . PRO A 1 404 ? -20.516 -0.146 16.297 1 93.81 404 PRO A CA 1
ATOM 3304 C C . PRO A 1 404 ? -19.469 0.139 15.219 1 93.81 404 PRO A C 1
ATOM 3306 O O . PRO A 1 404 ? -18.656 -0.729 14.898 1 93.81 404 PRO A O 1
ATOM 3309 N N . GLU A 1 405 ? -19.5 1.306 14.648 1 95.56 405 GLU A N 1
ATOM 3310 C CA . GLU A 1 405 ? -18.594 1.611 13.539 1 95.56 405 GLU A CA 1
ATOM 3311 C C . GLU A 1 405 ? -17.422 2.465 14.008 1 95.56 405 GLU A C 1
ATOM 3313 O O . GLU A 1 405 ? -16.656 2.982 13.18 1 95.56 405 GLU A O 1
ATOM 3318 N N . LYS A 1 406 ? -17.344 2.66 15.32 1 97 406 LYS A N 1
ATOM 3319 C CA . LYS A 1 406 ? -16.328 3.566 15.859 1 97 406 LYS A CA 1
ATOM 3320 C C . LYS A 1 406 ? -14.93 2.973 15.719 1 97 406 LYS A C 1
ATOM 3322 O O . LYS A 1 406 ? -14.711 1.805 16.047 1 97 406 LYS A O 1
ATOM 3327 N N . LYS A 1 407 ? -14 3.725 15.141 1 97.44 407 LYS A N 1
ATOM 3328 C CA . LYS A 1 407 ? -12.586 3.373 14.977 1 97.44 407 LYS A CA 1
ATOM 3329 C C . LYS A 1 407 ? -11.688 4.34 15.75 1 97.44 407 LYS A C 1
ATOM 3331 O O . LYS A 1 407 ? -11.594 5.516 15.391 1 97.44 407 LYS A O 1
ATOM 3336 N N . ILE A 1 408 ? -10.914 3.783 16.719 1 98.12 408 ILE A N 1
ATOM 3337 C CA . ILE A 1 408 ? -10.203 4.688 17.609 1 98.12 408 ILE A CA 1
ATOM 3338 C C . ILE A 1 408 ? -8.711 4.395 17.562 1 98.12 408 ILE A C 1
ATOM 3340 O O . ILE A 1 408 ? -8.297 3.232 17.531 1 98.12 408 ILE A O 1
ATOM 3344 N N . LEU A 1 409 ? -7.941 5.445 17.5 1 98.69 409 LEU A N 1
ATOM 3345 C CA . LEU A 1 409 ? -6.5 5.422 17.719 1 98.69 409 LEU A CA 1
ATOM 3346 C C . LEU A 1 409 ? -6.09 6.469 18.75 1 98.69 409 LEU A C 1
ATOM 3348 O O . LEU A 1 409 ? -6.266 7.672 18.531 1 98.69 409 LEU A O 1
ATOM 3352 N N . SER A 1 410 ? -5.617 6.023 19.875 1 98.5 410 SER A N 1
ATOM 3353 C CA . SER A 1 410 ? -5.164 6.902 20.938 1 98.5 410 SER A CA 1
ATOM 3354 C C . SER A 1 410 ? -3.643 6.934 21.031 1 98.5 410 SER A C 1
ATOM 3356 O O . SER A 1 410 ? -3.01 5.914 21.312 1 98.5 410 SER A O 1
ATOM 3358 N N . ILE A 1 411 ? -3.057 8.078 20.719 1 98.81 411 ILE A N 1
ATOM 3359 C CA . ILE A 1 411 ? -1.628 8.273 20.938 1 98.81 411 ILE A CA 1
ATOM 3360 C C . ILE A 1 411 ? -1.395 8.898 22.312 1 98.81 411 ILE A C 1
ATOM 3362 O O . ILE A 1 411 ? -1.898 9.992 22.594 1 98.81 411 ILE A O 1
ATOM 3366 N N . GLN A 1 412 ? -0.607 8.219 23.094 1 98.75 412 GLN A N 1
ATOM 3367 C CA . GLN A 1 412 ? -0.426 8.609 24.484 1 98.75 412 GLN A CA 1
ATOM 3368 C C . GLN A 1 412 ? 1.039 8.922 24.781 1 98.75 412 GLN A C 1
ATOM 3370 O O . GLN A 1 412 ? 1.874 8.016 24.828 1 98.75 412 GLN A O 1
ATOM 3375 N N . ILE A 1 413 ? 1.334 10.211 24.984 1 98.69 413 ILE A N 1
ATOM 3376 C CA . ILE A 1 413 ? 2.697 10.625 25.297 1 98.69 413 ILE A CA 1
ATOM 3377 C C . ILE A 1 413 ? 2.805 10.961 26.781 1 98.69 413 ILE A C 1
ATOM 3379 O O . ILE A 1 413 ? 2.18 11.914 27.25 1 98.69 413 ILE A O 1
ATOM 3383 N N . TYR A 1 414 ? 3.59 10.188 27.516 1 98.44 414 TYR A N 1
ATOM 3384 C CA . TYR A 1 414 ? 3.732 10.352 28.969 1 98.44 414 TYR A CA 1
ATOM 3385 C C . TYR A 1 414 ? 4.941 11.219 29.297 1 98.44 414 TYR A C 1
ATOM 3387 O O . TYR A 1 414 ? 6.062 10.906 28.891 1 98.44 414 TYR A O 1
ATOM 3395 N N . GLY A 1 415 ? 4.699 12.305 29.984 1 97.31 415 GLY A N 1
ATOM 3396 C CA . GLY A 1 415 ? 5.77 13.164 30.469 1 97.31 415 GLY A CA 1
ATOM 3397 C C . GLY A 1 415 ? 6.387 12.664 31.766 1 97.31 415 GLY A C 1
ATOM 3398 O O . GLY A 1 415 ? 6 11.617 32.281 1 97.31 415 GLY A O 1
ATOM 3399 N N . GLY A 1 416 ? 7.387 13.414 32.219 1 96 416 GLY A N 1
ATOM 3400 C CA . GLY A 1 416 ? 8.148 13.016 33.406 1 96 416 GLY A CA 1
ATOM 3401 C C . GLY A 1 416 ? 7.277 12.828 34.625 1 96 416 GLY A C 1
ATOM 3402 O O . GLY A 1 416 ? 7.52 11.922 35.438 1 96 416 GLY A O 1
ATOM 3403 N N . LEU A 1 417 ? 6.223 13.648 34.781 1 96.88 417 LEU A N 1
ATOM 3404 C CA . LEU A 1 417 ? 5.363 13.602 35.969 1 96.88 417 LEU A CA 1
ATOM 3405 C C . LEU A 1 417 ? 4.527 12.328 35.969 1 96.88 417 LEU A C 1
ATOM 3407 O O . LEU A 1 417 ? 3.973 11.961 37 1 96.88 417 LEU A O 1
ATOM 3411 N N . HIS A 1 418 ? 4.434 11.695 34.844 1 97.69 418 HIS A N 1
ATOM 3412 C CA . HIS A 1 418 ? 3.545 10.547 34.719 1 97.69 418 HIS A CA 1
ATOM 3413 C C . HIS A 1 418 ? 4.316 9.289 34.344 1 97.69 418 HIS A C 1
ATOM 3415 O O . HIS A 1 418 ? 3.777 8.406 33.688 1 97.69 418 HIS A O 1
ATOM 3421 N N . SER A 1 419 ? 5.555 9.188 34.719 1 96.81 419 SER A N 1
ATOM 3422 C CA . SER A 1 419 ? 6.414 8.055 34.375 1 96.81 419 SER A CA 1
ATOM 3423 C C . SER A 1 419 ? 5.914 6.77 35.031 1 96.81 419 SER A C 1
ATOM 3425 O O . SER A 1 419 ? 6.016 5.691 34.438 1 96.81 419 SER A O 1
ATOM 3427 N N . SER A 1 420 ? 5.383 6.879 36.219 1 97.06 420 SER A N 1
ATOM 3428 C CA . SER A 1 420 ? 4.867 5.703 36.906 1 97.06 420 SER A CA 1
ATOM 3429 C C . SER A 1 420 ? 3.643 5.133 36.219 1 97.06 420 SER A C 1
ATOM 3431 O O . SER A 1 420 ? 3.486 3.914 36.125 1 97.06 420 SER A O 1
ATOM 3433 N N . GLU A 1 421 ? 2.814 5.973 35.75 1 97.25 421 GLU A N 1
ATOM 3434 C CA . GLU A 1 421 ? 1.633 5.543 35.031 1 97.25 421 GLU A CA 1
ATOM 3435 C C . GLU A 1 421 ? 2.021 4.863 33.719 1 97.25 421 GLU A C 1
ATOM 3437 O O . GLU A 1 421 ? 1.369 3.908 33.281 1 97.25 421 GLU A O 1
ATOM 3442 N N . TYR A 1 422 ? 3.074 5.352 33.094 1 97.5 422 TYR A N 1
ATOM 3443 C CA . TYR A 1 422 ? 3.574 4.727 31.859 1 97.5 422 TYR A CA 1
ATOM 3444 C C . TYR A 1 422 ? 4.02 3.293 32.125 1 97.5 422 TYR A C 1
ATOM 3446 O O . TYR A 1 422 ? 3.68 2.381 31.375 1 97.5 422 TYR A O 1
ATOM 3454 N N . GLU A 1 423 ? 4.766 3.111 33.156 1 97 423 GLU A N 1
ATOM 3455 C CA . GLU A 1 423 ? 5.238 1.776 33.531 1 97 423 GLU A CA 1
ATOM 3456 C C . GLU A 1 423 ? 4.066 0.825 33.75 1 97 423 GLU A C 1
ATOM 3458 O O . GLU A 1 423 ? 4.125 -0.344 33.375 1 97 423 GLU A O 1
ATOM 3463 N N . LYS A 1 424 ? 3.082 1.374 34.281 1 96.38 424 LYS A N 1
ATOM 3464 C CA . LYS A 1 424 ? 1.905 0.56 34.594 1 96.38 424 LYS A CA 1
ATOM 3465 C C . LYS A 1 424 ? 1.205 0.125 33.312 1 96.38 424 LYS A C 1
ATOM 3467 O O . LYS A 1 424 ? 0.852 -1.046 33.156 1 96.38 424 LYS A O 1
ATOM 3472 N N . ILE A 1 425 ? 1.023 1.042 32.406 1 95.38 425 ILE A N 1
ATOM 3473 C CA . ILE A 1 425 ? 0.245 0.773 31.219 1 95.38 425 ILE A CA 1
ATOM 3474 C C . ILE A 1 425 ? 0.991 -0.22 30.328 1 95.38 425 ILE A C 1
ATOM 3476 O O . ILE A 1 425 ? 0.372 -1.045 29.656 1 95.38 425 ILE A O 1
ATOM 3480 N N . ILE A 1 426 ? 2.297 -0.18 30.25 1 94.75 426 ILE A N 1
ATOM 3481 C CA . ILE A 1 426 ? 3.057 -1.054 29.359 1 94.75 426 ILE A CA 1
ATOM 3482 C C . ILE A 1 426 ? 3.09 -2.469 29.938 1 94.75 426 ILE A C 1
ATOM 3484 O O . ILE A 1 426 ? 3.33 -3.434 29.203 1 94.75 426 ILE A O 1
ATOM 3488 N N . HIS A 1 427 ? 2.875 -2.645 31.25 1 94.38 427 HIS A N 1
ATOM 3489 C CA . HIS A 1 427 ? 2.959 -3.957 31.875 1 94.38 427 HIS A CA 1
ATOM 3490 C C . HIS A 1 427 ? 1.574 -4.566 32.062 1 94.38 427 HIS A C 1
ATOM 3492 O O . HIS A 1 427 ? 1.437 -5.785 32.156 1 94.38 427 HIS A O 1
ATOM 3498 N N . ASP A 1 428 ? 0.61 -3.699 32.094 1 93.31 428 ASP A N 1
ATOM 3499 C CA . ASP A 1 428 ? -0.756 -4.18 32.281 1 93.31 428 ASP A CA 1
ATOM 3500 C C . ASP A 1 428 ? -1.305 -4.777 30.984 1 93.31 428 ASP A C 1
ATOM 3502 O O . ASP A 1 428 ? -0.886 -4.395 29.891 1 93.31 428 ASP A O 1
ATOM 3506 N N . ALA A 1 429 ? -2.23 -5.719 31.172 1 91.62 429 ALA A N 1
ATOM 3507 C CA . ALA A 1 429 ? -2.955 -6.246 30.016 1 91.62 429 ALA A CA 1
ATOM 3508 C C . ALA A 1 429 ? -3.891 -5.191 29.438 1 91.62 429 ALA A C 1
ATOM 3510 O O . ALA A 1 429 ? -4.496 -4.41 30.172 1 91.62 429 ALA A O 1
ATOM 3511 N N . PRO A 1 430 ? -4 -5.137 28.125 1 92.06 430 PRO A N 1
ATOM 3512 C CA . PRO A 1 430 ? -4.934 -4.18 27.531 1 92.06 430 PRO A CA 1
ATOM 3513 C C . PRO A 1 430 ? -6.375 -4.398 27.969 1 92.06 430 PRO A C 1
ATOM 3515 O O . PRO A 1 430 ? -6.789 -5.539 28.203 1 92.06 430 PRO A O 1
ATOM 3518 N N . PRO A 1 431 ? -7.094 -3.336 28.078 1 89.44 431 PRO A N 1
ATOM 3519 C CA . PRO A 1 431 ? -8.516 -3.479 28.375 1 89.44 431 PRO A CA 1
ATOM 3520 C C . PRO A 1 431 ? -9.273 -4.234 27.281 1 89.44 431 PRO A C 1
ATOM 3522 O O . PRO A 1 431 ? -8.75 -4.426 26.188 1 89.44 431 PRO A O 1
ATOM 3525 N N . PRO A 1 432 ? -10.484 -4.676 27.625 1 88 432 PRO A N 1
ATOM 3526 C CA . PRO A 1 432 ? -11.289 -5.363 26.609 1 88 432 PRO A CA 1
ATOM 3527 C C . PRO A 1 432 ? -11.492 -4.523 25.359 1 88 432 PRO A C 1
ATOM 3529 O O . PRO A 1 432 ? -11.664 -3.303 25.438 1 88 432 PRO A O 1
ATOM 3532 N N . HIS A 1 433 ? -11.5 -5.129 24.203 1 89.75 433 HIS A N 1
ATOM 3533 C CA . HIS A 1 433 ? -11.727 -4.52 22.906 1 89.75 433 HIS A CA 1
ATOM 3534 C C . HIS A 1 433 ? -10.68 -3.451 22.609 1 89.75 433 HIS A C 1
ATOM 3536 O O . HIS A 1 433 ? -10.977 -2.438 21.969 1 89.75 433 HIS A O 1
ATOM 3542 N N . SER A 1 434 ? -9.562 -3.559 23.266 1 93.88 434 SER A N 1
ATOM 3543 C CA . SER A 1 434 ? -8.461 -2.637 23 1 93.88 434 SER A CA 1
ATOM 3544 C C . SER A 1 434 ? -7.191 -3.385 22.594 1 93.88 434 SER A C 1
ATOM 3546 O O . SER A 1 434 ? -7.016 -4.551 22.953 1 93.88 434 SER A O 1
ATOM 3548 N N . HIS A 1 435 ? -6.453 -2.754 21.812 1 94.81 435 HIS A N 1
ATOM 3549 C CA . HIS A 1 435 ? -5.176 -3.297 21.375 1 94.81 435 HIS A CA 1
ATOM 3550 C C . HIS A 1 435 ? -4.055 -2.281 21.547 1 94.81 435 HIS A C 1
ATOM 3552 O O . HIS A 1 435 ? -4.145 -1.158 21.047 1 94.81 435 HIS A O 1
ATOM 3558 N N . ARG A 1 436 ? -3.035 -2.664 22.281 1 96.81 436 ARG A N 1
ATOM 3559 C CA . ARG A 1 436 ? -1.87 -1.802 22.438 1 96.81 436 ARG A CA 1
ATOM 3560 C C . ARG A 1 436 ? -0.907 -1.955 21.266 1 96.81 436 ARG A C 1
ATOM 3562 O O . ARG A 1 436 ? -0.51 -3.07 20.938 1 96.81 436 ARG A O 1
ATOM 3569 N N . ILE A 1 437 ? -0.584 -0.927 20.609 1 96.75 437 ILE A N 1
ATOM 3570 C CA . ILE A 1 437 ? 0.433 -0.934 19.578 1 96.75 437 ILE A CA 1
ATOM 3571 C C . ILE A 1 437 ? 1.822 -0.937 20.203 1 96.75 437 ILE A C 1
ATOM 3573 O O . ILE A 1 437 ? 2.217 0.033 20.859 1 96.75 437 ILE A O 1
ATOM 3577 N N . THR A 1 438 ? 2.594 -1.948 20.016 1 94.06 438 THR A N 1
ATOM 3578 C CA . THR A 1 438 ? 3.912 -2.08 20.625 1 94.06 438 THR A CA 1
ATOM 3579 C C . THR A 1 438 ? 5.008 -1.758 19.609 1 94.06 438 THR A C 1
ATOM 3581 O O . THR A 1 438 ? 6.137 -1.444 20 1 94.06 438 THR A O 1
ATOM 3584 N N . ASP A 1 439 ? 4.715 -1.918 18.328 1 93.81 439 ASP A N 1
ATOM 3585 C CA . ASP A 1 439 ? 5.594 -1.594 17.203 1 93.81 439 ASP A CA 1
ATOM 3586 C C . ASP A 1 439 ? 4.824 -0.901 16.078 1 93.81 439 ASP A C 1
ATOM 3588 O O . ASP A 1 439 ? 3.965 -1.512 15.445 1 93.81 439 ASP A O 1
ATOM 3592 N N . ILE A 1 440 ? 5.176 0.293 15.859 1 96 440 ILE A N 1
ATOM 3593 C CA . ILE A 1 440 ? 4.449 1.143 14.93 1 96 440 ILE A CA 1
ATOM 3594 C C . ILE A 1 440 ? 4.469 0.512 13.539 1 96 440 ILE A C 1
ATOM 3596 O O . ILE A 1 440 ? 3.436 0.439 12.867 1 96 440 ILE A O 1
ATOM 3600 N N . PHE A 1 441 ? 5.57 0.023 13.117 1 95.12 441 PHE A N 1
ATOM 3601 C CA . PHE A 1 441 ? 5.734 -0.403 11.734 1 95.12 441 PHE A CA 1
ATOM 3602 C C . PHE A 1 441 ? 5.098 -1.77 11.508 1 95.12 441 PHE A C 1
ATOM 3604 O O . PHE A 1 441 ? 4.512 -2.023 10.453 1 95.12 441 PHE A O 1
ATOM 3611 N N . SER A 1 442 ? 5.223 -2.658 12.461 1 93.5 442 SER A N 1
ATOM 3612 C CA . SER A 1 442 ? 4.504 -3.926 12.359 1 93.5 442 SER A CA 1
ATOM 3613 C C . SER A 1 442 ? 2.998 -3.707 12.297 1 93.5 442 SER A C 1
ATOM 3615 O O . SER A 1 442 ? 2.299 -4.375 11.531 1 93.5 442 SER A O 1
ATOM 3617 N N . PHE A 1 443 ? 2.518 -2.789 13.148 1 95.75 443 PHE A N 1
ATOM 3618 C CA . PHE A 1 443 ? 1.102 -2.441 13.133 1 95.75 443 PHE A CA 1
ATOM 3619 C C . PHE A 1 443 ? 0.683 -1.928 11.758 1 95.75 443 PHE A C 1
ATOM 3621 O O . PHE A 1 443 ? -0.296 -2.406 11.188 1 95.75 443 PHE A O 1
ATOM 3628 N N . ARG A 1 444 ? 1.416 -0.991 11.266 1 95.56 444 ARG A N 1
ATOM 3629 C CA . ARG A 1 444 ? 1.117 -0.381 9.969 1 95.56 444 ARG A CA 1
ATOM 3630 C C . ARG A 1 444 ? 1.067 -1.433 8.867 1 95.56 444 ARG A C 1
ATOM 3632 O O . ARG A 1 444 ? 0.155 -1.429 8.039 1 95.56 444 ARG A O 1
ATOM 3639 N N . ARG A 1 445 ? 1.989 -2.348 8.812 1 94.44 445 ARG A N 1
ATOM 3640 C CA . ARG A 1 445 ? 2.074 -3.365 7.77 1 94.44 445 ARG A CA 1
ATOM 3641 C C . ARG A 1 445 ? 0.913 -4.348 7.867 1 94.44 445 ARG A C 1
ATOM 3643 O O . ARG A 1 445 ? 0.45 -4.871 6.852 1 94.44 445 ARG A O 1
ATOM 3650 N N . SER A 1 446 ? 0.404 -4.539 9.062 1 94.31 446 SER A N 1
ATOM 3651 C CA . SER A 1 446 ? -0.596 -5.578 9.297 1 94.31 446 SER A CA 1
ATOM 3652 C C . SER A 1 446 ? -2 -5.074 8.984 1 94.31 446 SER A C 1
ATOM 3654 O O . SER A 1 446 ? -2.934 -5.867 8.844 1 94.31 446 SER A O 1
ATOM 3656 N N . ARG A 1 447 ? -2.164 -3.791 8.844 1 96 447 ARG A N 1
ATOM 3657 C CA . ARG A 1 447 ? -3.504 -3.23 8.703 1 96 447 ARG A CA 1
ATOM 3658 C C . ARG A 1 447 ? -3.852 -3.014 7.23 1 96 447 ARG A C 1
ATOM 3660 O O . ARG A 1 447 ? -2.969 -2.762 6.41 1 96 447 ARG A O 1
ATOM 3667 N N . PRO A 1 448 ? -5.164 -3.182 6.914 1 97.12 448 PRO A N 1
ATOM 3668 C CA . PRO A 1 448 ? -5.582 -2.801 5.562 1 97.12 448 PRO A CA 1
ATOM 3669 C C . PRO A 1 448 ? -5.383 -1.314 5.281 1 97.12 448 PRO A C 1
ATOM 3671 O O . PRO A 1 448 ? -5.238 -0.519 6.211 1 97.12 448 PRO A O 1
ATOM 3674 N N . LEU A 1 449 ? -5.289 -0.967 4.008 1 98 449 LEU A N 1
ATOM 3675 C CA . LEU A 1 449 ? -5.105 0.418 3.588 1 98 449 LEU A CA 1
ATOM 3676 C C . LEU A 1 449 ? -6.285 0.889 2.744 1 98 449 LEU A C 1
ATOM 3678 O O . LEU A 1 449 ? -6.855 0.11 1.976 1 98 449 LEU A O 1
ATOM 3682 N N . TYR A 1 450 ? -6.637 2.176 2.91 1 97.75 450 TYR A N 1
ATOM 3683 C CA . TYR A 1 450 ? -7.578 2.809 1.994 1 97.75 450 TYR A CA 1
ATOM 3684 C C . TYR A 1 450 ? -6.98 2.934 0.598 1 97.75 450 TYR A C 1
ATOM 3686 O O . TYR A 1 450 ? -5.762 2.898 0.433 1 97.75 450 TYR A O 1
ATOM 3694 N N . GLY A 1 451 ? -7.879 3.021 -0.392 1 96.06 451 GLY A N 1
ATOM 3695 C CA . GLY A 1 451 ? -7.41 3.381 -1.722 1 96.06 451 GLY A CA 1
ATOM 3696 C C . GLY A 1 451 ? -6.816 4.773 -1.789 1 96.06 451 GLY A C 1
ATOM 3697 O O . GLY A 1 451 ? -7.066 5.605 -0.914 1 96.06 451 GLY A O 1
ATOM 3698 N N . SER A 1 452 ? -5.988 4.988 -2.75 1 95.31 452 SER A N 1
ATOM 3699 C CA . SER A 1 452 ? -5.363 6.293 -2.945 1 95.31 452 SER A CA 1
ATOM 3700 C C . SER A 1 452 ? -6.121 7.121 -3.98 1 95.31 452 SER A C 1
ATOM 3702 O O . SER A 1 452 ? -6.555 6.594 -5.008 1 95.31 452 SER A O 1
ATOM 3704 N N . PHE A 1 453 ? -6.359 8.383 -3.668 1 93.12 453 PHE A N 1
ATOM 3705 C CA . PHE A 1 453 ? -6.918 9.289 -4.664 1 93.12 453 PHE A CA 1
ATOM 3706 C C . PHE A 1 453 ? -5.84 9.766 -5.629 1 93.12 453 PHE A C 1
ATOM 3708 O O . PHE A 1 453 ? -6.137 10.133 -6.766 1 93.12 453 PHE A O 1
ATOM 3715 N N . ARG A 1 454 ? -4.555 9.672 -5.059 1 86.56 454 ARG A N 1
ATOM 3716 C CA . ARG A 1 454 ? -3.434 10.133 -5.867 1 86.56 454 ARG A CA 1
ATOM 3717 C C . ARG A 1 454 ? -2.957 9.047 -6.82 1 86.56 454 ARG A C 1
ATOM 3719 O O . ARG A 1 454 ? -3.105 7.855 -6.539 1 86.56 454 ARG A O 1
ATOM 3726 N N . GLY A 1 455 ? -2.139 9.43 -7.859 1 66.75 455 GLY A N 1
ATOM 3727 C CA . GLY A 1 455 ? -1.422 8.523 -8.742 1 66.75 455 GLY A CA 1
ATOM 3728 C C . GLY A 1 455 ? -2.188 8.203 -10.016 1 66.75 455 GLY A C 1
ATOM 3729 O O . GLY A 1 455 ? -1.742 7.387 -10.82 1 66.75 455 GLY A O 1
ATOM 3730 N N . GLY A 1 456 ? -3.586 8.508 -10.117 1 57.28 456 GLY A N 1
ATOM 3731 C CA . GLY A 1 456 ? -4.359 8.094 -11.281 1 57.28 456 GLY A CA 1
ATOM 3732 C C . GLY A 1 456 ? -4.516 9.195 -12.312 1 57.28 456 GLY A C 1
ATOM 3733 O O . GLY A 1 456 ? -4.418 10.383 -11.984 1 57.28 456 GLY A O 1
ATOM 3734 N N . ALA A 1 457 ? -4.066 8.867 -13.359 1 49.97 457 ALA A N 1
ATOM 3735 C CA . ALA A 1 457 ? -4.609 9.797 -14.344 1 49.97 457 ALA A CA 1
ATOM 3736 C C . ALA A 1 457 ? -6.035 10.211 -13.984 1 49.97 457 ALA A C 1
ATOM 3738 O O . ALA A 1 457 ? -6.273 11.336 -13.539 1 49.97 457 ALA A O 1
ATOM 3739 N N . GLY A 1 458 ? -7.133 9.734 -14.672 1 47 458 GLY A N 1
ATOM 3740 C CA . GLY A 1 458 ? -8.562 9.961 -14.578 1 47 458 GLY A CA 1
ATOM 3741 C C . GLY A 1 458 ? -9.203 9.273 -13.383 1 47 458 GLY A C 1
ATOM 3742 O O . GLY A 1 458 ? -8.977 8.086 -13.148 1 47 458 GLY A O 1
ATOM 3743 N N . GLN A 1 459 ? -9.234 9.977 -12.07 1 48.16 459 GLN A N 1
ATOM 3744 C CA . GLN A 1 459 ? -9.984 9.469 -10.93 1 48.16 459 GLN A CA 1
ATOM 3745 C C . GLN A 1 459 ? -11.023 8.438 -11.367 1 48.16 459 GLN A C 1
ATOM 3747 O O . GLN A 1 459 ? -11.93 8.75 -12.133 1 48.16 459 GLN A O 1
ATOM 3752 N N . MET A 1 460 ? -10.641 7.238 -11.461 1 45.22 460 MET A N 1
ATOM 3753 C CA . MET A 1 460 ? -11.727 6.301 -11.703 1 45.22 460 MET A CA 1
ATOM 3754 C C . MET A 1 460 ? -12.82 6.445 -10.648 1 45.22 460 MET A C 1
ATOM 3756 O O . MET A 1 460 ? -12.555 6.305 -9.453 1 45.22 460 MET A O 1
ATOM 3760 N N . LYS A 1 461 ? -13.469 7.496 -10.5 1 43.34 461 LYS A N 1
ATOM 3761 C CA . LYS A 1 461 ? -14.672 7.465 -9.672 1 43.34 461 LYS A CA 1
ATOM 3762 C C . LYS A 1 461 ? -15.438 6.16 -9.867 1 43.34 461 LYS A C 1
ATOM 3764 O O . LYS A 1 461 ? -15.781 5.801 -11 1 43.34 461 LYS A O 1
ATOM 3769 N N . LEU A 1 462 ? -15.281 5.191 -8.992 1 37.94 462 LEU A N 1
ATOM 3770 C CA . LEU A 1 462 ? -16.203 4.059 -9.055 1 37.94 462 LEU A CA 1
ATOM 3771 C C . LEU A 1 462 ? -17.641 4.523 -8.945 1 37.94 462 LEU A C 1
ATOM 3773 O O . LEU A 1 462 ? -17.938 5.453 -8.195 1 37.94 462 LEU A O 1
ATOM 3777 N N . MET B 1 1 ? 11.172 -21.312 16.25 1 91.38 1 MET B N 1
ATOM 3778 C CA . MET B 1 1 ? 12.195 -20.312 15.961 1 91.38 1 MET B CA 1
ATOM 3779 C C . MET B 1 1 ? 13.406 -20.5 16.859 1 91.38 1 MET B C 1
ATOM 3781 O O . MET B 1 1 ? 13.281 -20.484 18.094 1 91.38 1 MET B O 1
ATOM 3785 N N . LEU B 1 2 ? 14.586 -20.641 16.203 1 91.75 2 LEU B N 1
ATOM 3786 C CA . LEU B 1 2 ? 15.797 -20.984 16.938 1 91.75 2 LEU B CA 1
ATOM 3787 C C . LEU B 1 2 ? 16.641 -19.75 17.219 1 91.75 2 LEU B C 1
ATOM 3789 O O . LEU B 1 2 ? 17.375 -19.703 18.219 1 91.75 2 LEU B O 1
ATOM 3793 N N . ARG B 1 3 ? 16.594 -18.812 16.344 1 92.5 3 ARG B N 1
ATOM 3794 C CA . ARG B 1 3 ? 17.469 -17.656 16.469 1 92.5 3 ARG B CA 1
ATOM 3795 C C . ARG B 1 3 ? 16.875 -16.438 15.781 1 92.5 3 ARG B C 1
ATOM 3797 O O . ARG B 1 3 ? 16.219 -16.562 14.75 1 92.5 3 ARG B O 1
ATOM 3804 N N . LYS B 1 4 ? 17.062 -15.32 16.438 1 92.62 4 LYS B N 1
ATOM 3805 C CA . LYS B 1 4 ? 16.672 -14.047 15.836 1 92.62 4 LYS B CA 1
ATOM 3806 C C . LYS B 1 4 ? 17.672 -12.945 16.203 1 92.62 4 LYS B C 1
ATOM 3808 O O . LYS B 1 4 ? 18 -12.766 17.375 1 92.62 4 LYS B O 1
ATOM 3813 N N . THR B 1 5 ? 18.172 -12.312 15.227 1 94.12 5 THR B N 1
ATOM 3814 C CA . THR B 1 5 ? 19.062 -11.164 15.391 1 94.12 5 THR B CA 1
ATOM 3815 C C . THR B 1 5 ? 18.609 -10 14.523 1 94.12 5 THR B C 1
ATOM 3817 O O . THR B 1 5 ? 17.531 -10.039 13.93 1 94.12 5 THR B O 1
ATOM 3820 N N . LEU B 1 6 ? 19.375 -8.969 14.492 1 92.62 6 LEU B N 1
ATOM 3821 C CA . LEU B 1 6 ? 19.109 -7.828 13.625 1 92.62 6 LEU B CA 1
ATOM 3822 C C . LEU B 1 6 ? 19.312 -8.195 12.156 1 92.62 6 LEU B C 1
ATOM 3824 O O . LEU B 1 6 ? 18.812 -7.516 11.266 1 92.62 6 LEU B O 1
ATOM 3828 N N . PHE B 1 7 ? 20.016 -9.344 11.984 1 95.44 7 PHE B N 1
ATOM 3829 C CA . PHE B 1 7 ? 20.438 -9.664 10.633 1 95.44 7 PHE B CA 1
ATOM 3830 C C . PHE B 1 7 ? 19.609 -10.805 10.055 1 95.44 7 PHE B C 1
ATOM 3832 O O . PHE B 1 7 ? 19.453 -10.914 8.836 1 95.44 7 PHE B O 1
ATOM 3839 N N . SER B 1 8 ? 19.125 -11.672 10.969 1 95.19 8 SER B N 1
ATOM 3840 C CA . SER B 1 8 ? 18.484 -12.867 10.422 1 95.19 8 SER B CA 1
ATOM 3841 C C . SER B 1 8 ? 17.547 -13.516 11.438 1 95.19 8 SER B C 1
ATOM 3843 O O . SER B 1 8 ? 17.562 -13.141 12.609 1 95.19 8 SER B O 1
ATOM 3845 N N . ARG B 1 9 ? 16.734 -14.297 10.891 1 95.5 9 ARG B N 1
ATOM 3846 C CA . ARG B 1 9 ? 15.883 -15.188 11.664 1 95.5 9 ARG B CA 1
ATOM 3847 C C . ARG B 1 9 ? 15.984 -16.625 11.164 1 95.5 9 ARG B C 1
ATOM 3849 O O . ARG B 1 9 ? 16.047 -16.859 9.961 1 95.5 9 ARG B O 1
ATOM 3856 N N . LEU B 1 10 ? 16.062 -17.578 12.133 1 97.12 10 LEU B N 1
ATOM 3857 C CA . LEU B 1 10 ? 16.25 -18.984 11.781 1 97.12 10 LEU B CA 1
ATOM 3858 C C . LEU B 1 10 ? 15.102 -19.844 12.297 1 97.12 10 LEU B C 1
ATOM 3860 O O . LEU B 1 10 ? 14.898 -19.953 13.508 1 97.12 10 LEU B O 1
ATOM 3864 N N . TRP B 1 11 ? 14.336 -20.344 11.32 1 96.81 11 TRP B N 1
ATOM 3865 C CA . TRP B 1 11 ? 13.375 -21.391 11.625 1 96.81 11 TRP B CA 1
ATOM 3866 C C . TRP B 1 11 ? 14.016 -22.766 11.453 1 96.81 11 TRP B C 1
ATOM 3868 O O . TRP B 1 11 ? 14.797 -22.984 10.523 1 96.81 11 TRP B O 1
ATOM 3878 N N . TYR B 1 12 ? 13.672 -23.703 12.445 1 95.69 12 TYR B N 1
ATOM 3879 C CA . TYR B 1 12 ? 14.328 -25.016 12.484 1 95.69 12 TYR B CA 1
ATOM 3880 C C . TYR B 1 12 ? 13.305 -26.125 12.68 1 95.69 12 TYR B C 1
ATOM 3882 O O . TYR B 1 12 ? 12.398 -26 13.5 1 95.69 12 TYR B O 1
ATOM 3890 N N . LYS B 1 13 ? 13.406 -27.172 11.797 1 94.69 13 LYS B N 1
ATOM 3891 C CA . LYS B 1 13 ? 12.57 -28.359 11.93 1 94.69 13 LYS B CA 1
ATOM 3892 C C . LYS B 1 13 ? 13.414 -29.641 11.82 1 94.69 13 LYS B C 1
ATOM 3894 O O . LYS B 1 13 ? 13.836 -30.016 10.727 1 94.69 13 LYS B O 1
ATOM 3899 N N . PRO B 1 14 ? 13.586 -30.344 12.914 1 91.19 14 PRO B N 1
ATOM 3900 C CA . PRO B 1 14 ? 14.328 -31.594 12.836 1 91.19 14 PRO B CA 1
ATOM 3901 C C . PRO B 1 14 ? 13.578 -32.688 12.062 1 91.19 14 PRO B C 1
ATOM 3903 O O . PRO B 1 14 ? 12.344 -32.656 11.984 1 91.19 14 PRO B O 1
ATOM 3906 N N . ASP B 1 15 ? 14.398 -33.562 11.469 1 89.19 15 ASP B N 1
ATOM 3907 C CA . ASP B 1 15 ? 13.766 -34.688 10.805 1 89.19 15 ASP B CA 1
ATOM 3908 C C . ASP B 1 15 ? 13.227 -35.688 11.828 1 89.19 15 ASP B C 1
ATOM 3910 O O . ASP B 1 15 ? 13.992 -36.438 12.461 1 89.19 15 ASP B O 1
ATOM 3914 N N . THR B 1 16 ? 12.023 -35.812 11.977 1 85.94 16 THR B N 1
ATOM 3915 C CA . THR B 1 16 ? 11.422 -36.75 12.914 1 85.94 16 THR B CA 1
ATOM 3916 C C . THR B 1 16 ? 10.633 -37.812 12.172 1 85.94 16 THR B C 1
ATOM 3918 O O . THR B 1 16 ? 10 -38.656 12.797 1 85.94 16 THR B O 1
ATOM 3921 N N . MET B 1 17 ? 10.703 -37.812 10.969 1 87.75 17 MET B N 1
ATOM 3922 C CA . MET B 1 17 ? 9.781 -38.656 10.227 1 87.75 17 MET B CA 1
ATOM 3923 C C . MET B 1 17 ? 10.523 -39.5 9.203 1 87.75 17 MET B C 1
ATOM 3925 O O . MET B 1 17 ? 10.203 -40.688 9 1 87.75 17 MET B O 1
ATOM 3929 N N . PHE B 1 18 ? 11.586 -39.031 8.57 1 88.5 18 PHE B N 1
ATOM 3930 C CA . PHE B 1 18 ? 12.148 -39.688 7.395 1 88.5 18 PHE B CA 1
ATOM 3931 C C . PHE B 1 18 ? 13.477 -40.344 7.734 1 88.5 18 PHE B C 1
ATOM 3933 O O . PHE B 1 18 ? 13.891 -41.312 7.059 1 88.5 18 PHE B O 1
ATOM 3940 N N . PHE B 1 19 ? 14.234 -39.844 8.578 1 86.38 19 PHE B N 1
ATOM 3941 C CA . PHE B 1 19 ? 15.508 -40.375 9.055 1 86.38 19 PHE B CA 1
ATOM 3942 C C . PHE B 1 19 ? 16.484 -40.562 7.895 1 86.38 19 PHE B C 1
ATOM 3944 O O . PHE B 1 19 ? 17.109 -41.625 7.785 1 86.38 19 PHE B O 1
ATOM 3951 N N . THR B 1 20 ? 16.406 -39.656 7.016 1 84.06 20 THR B N 1
ATOM 3952 C CA . THR B 1 20 ? 17.359 -39.594 5.914 1 84.06 20 THR B CA 1
ATOM 3953 C C . THR B 1 20 ? 18.5 -38.625 6.207 1 84.06 20 THR B C 1
ATOM 3955 O O . THR B 1 20 ? 18.328 -37.688 6.98 1 84.06 20 THR B O 1
ATOM 3958 N N . PRO B 1 21 ? 19.656 -38.938 5.73 1 84.44 21 PRO B N 1
ATOM 3959 C CA . PRO B 1 21 ? 20.781 -38.031 5.949 1 84.44 21 PRO B CA 1
ATOM 3960 C C . PRO B 1 21 ? 20.734 -36.812 5.059 1 84.44 21 PRO B C 1
ATOM 3962 O O . PRO B 1 21 ? 21.719 -36.469 4.406 1 84.44 21 PRO B O 1
ATOM 3965 N N . LYS B 1 22 ? 19.531 -36.25 4.934 1 85.88 22 LYS B N 1
ATOM 3966 C CA . LYS B 1 22 ? 19.344 -35.094 4.051 1 85.88 22 LYS B CA 1
ATOM 3967 C C . LYS B 1 22 ? 19 -33.844 4.852 1 85.88 22 LYS B C 1
ATOM 3969 O O . LYS B 1 22 ? 18.359 -33.906 5.895 1 85.88 22 LYS B O 1
ATOM 3974 N N . VAL B 1 23 ? 19.562 -32.719 4.363 1 88.88 23 VAL B N 1
ATOM 3975 C CA . VAL B 1 23 ? 19.266 -31.406 4.941 1 88.88 23 VAL B CA 1
ATOM 3976 C C . VAL B 1 23 ? 18.688 -30.484 3.875 1 88.88 23 VAL B C 1
ATOM 3978 O O . VAL B 1 23 ? 19.078 -30.547 2.709 1 88.88 23 VAL B O 1
ATOM 3981 N N . PHE B 1 24 ? 17.703 -29.797 4.238 1 90.62 24 PHE B N 1
ATOM 3982 C CA . PHE B 1 24 ? 17.078 -28.812 3.359 1 90.62 24 PHE B CA 1
ATOM 3983 C C . PHE B 1 24 ? 17.203 -27.406 3.941 1 90.62 24 PHE B C 1
ATOM 3985 O O . PHE B 1 24 ? 16.766 -27.156 5.062 1 90.62 24 PHE B O 1
ATOM 3992 N N . ILE B 1 25 ? 17.844 -26.5 3.143 1 93.06 25 ILE B N 1
ATOM 3993 C CA . ILE B 1 25 ? 18.047 -25.141 3.615 1 93.06 25 ILE B CA 1
ATOM 3994 C C . ILE B 1 25 ? 17.422 -24.141 2.637 1 93.06 25 ILE B C 1
ATOM 3996 O O . ILE B 1 25 ? 17.641 -24.234 1.427 1 93.06 25 ILE B O 1
ATOM 4000 N N . LYS B 1 26 ? 16.609 -23.297 3.154 1 94.31 26 LYS B N 1
ATOM 4001 C CA . LYS B 1 26 ? 16.094 -22.156 2.398 1 94.31 26 LYS B CA 1
ATOM 4002 C C . LYS B 1 26 ? 16.453 -20.844 3.068 1 94.31 26 LYS B C 1
ATOM 4004 O O . LYS B 1 26 ? 16.406 -20.719 4.293 1 94.31 26 LYS B O 1
ATOM 4009 N N . MET B 1 27 ? 16.938 -19.906 2.297 1 95.25 27 MET B N 1
ATOM 4010 C CA . MET B 1 27 ? 17.25 -18.562 2.785 1 95.25 27 MET B CA 1
ATOM 4011 C C . MET B 1 27 ? 16.609 -17.5 1.899 1 95.25 27 MET B C 1
ATOM 4013 O O . MET B 1 27 ? 16.828 -17.484 0.687 1 95.25 27 MET B O 1
ATOM 4017 N N . ASP B 1 28 ? 15.828 -16.688 2.498 1 95.44 28 ASP B N 1
ATOM 4018 C CA . ASP B 1 28 ? 15.227 -15.547 1.804 1 95.44 28 ASP B CA 1
ATOM 4019 C C . ASP B 1 28 ? 15.93 -14.242 2.17 1 95.44 28 ASP B C 1
ATOM 4021 O O . ASP B 1 28 ? 15.969 -13.859 3.342 1 95.44 28 ASP B O 1
ATOM 4025 N N . PHE B 1 29 ? 16.547 -13.609 1.184 1 96.44 29 PHE B N 1
ATOM 4026 C CA . PHE B 1 29 ? 17.188 -12.312 1.362 1 96.44 29 PHE B CA 1
ATOM 4027 C C . PHE B 1 29 ? 16.203 -11.188 1.066 1 96.44 29 PHE B C 1
ATOM 4029 O O . PHE B 1 29 ? 15.812 -10.977 -0.085 1 96.44 29 PHE B O 1
ATOM 4036 N N . HIS B 1 30 ? 15.812 -10.484 2.127 1 95.75 30 HIS B N 1
ATOM 4037 C CA . HIS B 1 30 ? 14.938 -9.336 1.969 1 95.75 30 HIS B CA 1
ATOM 4038 C C . HIS B 1 30 ? 15.734 -8.062 1.708 1 95.75 30 HIS B C 1
ATOM 4040 O O . HIS B 1 30 ? 16.484 -7.609 2.574 1 95.75 30 HIS B O 1
ATOM 4046 N N . CYS B 1 31 ? 15.594 -7.551 0.55 1 96.5 31 CYS B N 1
ATOM 4047 C CA . CYS B 1 31 ? 16.266 -6.324 0.121 1 96.5 31 CYS B CA 1
ATOM 4048 C C . CYS B 1 31 ? 15.258 -5.34 -0.469 1 96.5 31 CYS B C 1
ATOM 4050 O O . CYS B 1 31 ? 14.883 -5.453 -1.638 1 96.5 31 CYS B O 1
ATOM 4052 N N . PRO B 1 32 ? 14.93 -4.281 0.198 1 94.25 32 PRO B N 1
ATOM 4053 C CA . PRO B 1 32 ? 13.859 -3.373 -0.228 1 94.25 32 PRO B CA 1
ATOM 4054 C C . PRO B 1 32 ? 14.086 -2.816 -1.631 1 94.25 32 PRO B C 1
ATOM 4056 O O . PRO B 1 32 ? 13.125 -2.613 -2.379 1 94.25 32 PRO B O 1
ATOM 4059 N N . LEU B 1 33 ? 15.297 -2.648 -2.029 1 95.44 33 LEU B N 1
ATOM 4060 C CA . LEU B 1 33 ? 15.594 -2.016 -3.309 1 95.44 33 LEU B CA 1
ATOM 4061 C C . LEU B 1 33 ? 15.391 -2.996 -4.461 1 95.44 33 LEU B C 1
ATOM 4063 O O . LEU B 1 33 ? 15.305 -2.588 -5.621 1 95.44 33 LEU B O 1
ATOM 4067 N N . SER B 1 34 ? 15.289 -4.289 -4.176 1 96.62 34 SER B N 1
ATOM 4068 C CA . SER B 1 34 ? 15.32 -5.344 -5.184 1 96.62 34 SER B CA 1
ATOM 4069 C C . SER B 1 34 ? 14.141 -5.211 -6.148 1 96.62 34 SER B C 1
ATOM 4071 O O . SER B 1 34 ? 14.242 -5.594 -7.316 1 96.62 34 SER B O 1
ATOM 4073 N N . ASN B 1 35 ? 13.047 -4.688 -5.688 1 95.38 35 ASN B N 1
ATOM 4074 C CA . ASN B 1 35 ? 11.844 -4.621 -6.504 1 95.38 35 ASN B CA 1
ATOM 4075 C C . ASN B 1 35 ? 11.18 -3.25 -6.418 1 95.38 35 ASN B C 1
ATOM 4077 O O . ASN B 1 35 ? 9.953 -3.141 -6.512 1 95.38 35 ASN B O 1
ATOM 4081 N N . SER B 1 36 ? 11.984 -2.221 -6.25 1 93.56 36 SER B N 1
ATOM 4082 C CA . SER B 1 36 ? 11.469 -0.874 -6.02 1 93.56 36 SER B CA 1
ATOM 4083 C C . SER B 1 36 ? 11.07 -0.202 -7.328 1 93.56 36 SER B C 1
ATOM 4085 O O . SER B 1 36 ? 10.375 0.816 -7.324 1 93.56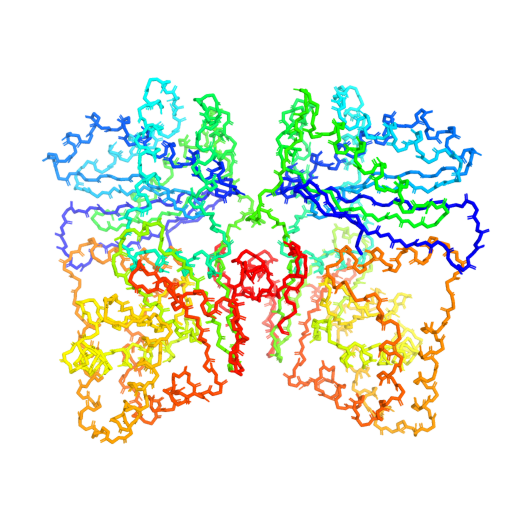 36 SER B O 1
ATOM 4087 N N . SER B 1 37 ? 11.469 -0.695 -8.445 1 94.75 37 SER B N 1
ATOM 4088 C CA . SER B 1 37 ? 11.188 -0.219 -9.797 1 94.75 37 SER B CA 1
ATOM 4089 C C . SER B 1 37 ? 11.383 -1.325 -10.828 1 94.75 37 SER B C 1
ATOM 4091 O O . SER B 1 37 ? 11.938 -2.379 -10.516 1 94.75 37 SER B O 1
ATOM 4093 N N . PRO B 1 38 ? 10.883 -1.114 -12.062 1 96 38 PRO B N 1
ATOM 4094 C CA . PRO B 1 38 ? 11.172 -2.107 -13.102 1 96 38 PRO B CA 1
ATOM 4095 C C . PRO B 1 38 ? 12.672 -2.354 -13.281 1 96 38 PRO B C 1
ATOM 4097 O O . PRO B 1 38 ? 13.094 -3.502 -13.438 1 96 38 PRO B O 1
ATOM 4100 N N . GLU B 1 39 ? 13.484 -1.287 -13.188 1 96.19 39 GLU B N 1
ATOM 4101 C CA . GLU B 1 39 ? 14.93 -1.41 -13.328 1 96.19 39 GLU B CA 1
ATOM 4102 C C . GLU B 1 39 ? 15.523 -2.26 -12.203 1 96.19 39 GLU B C 1
ATOM 4104 O O . GLU B 1 39 ? 16.344 -3.143 -12.461 1 96.19 39 GLU B O 1
ATOM 4109 N N . SER B 1 40 ? 15.078 -1.958 -10.992 1 96.5 40 SER B N 1
ATOM 4110 C CA . SER B 1 40 ? 15.57 -2.701 -9.836 1 96.5 40 SER B CA 1
ATOM 4111 C C . SER B 1 40 ? 15.211 -4.18 -9.938 1 96.5 40 SER B C 1
ATOM 4113 O O . SER B 1 40 ? 16.031 -5.047 -9.625 1 96.5 40 SER B O 1
ATOM 4115 N N . SER B 1 41 ? 13.969 -4.398 -10.336 1 97.38 41 SER B N 1
ATOM 4116 C CA . SER B 1 41 ? 13.5 -5.773 -10.484 1 97.38 41 SER B CA 1
ATOM 4117 C C . SER B 1 41 ? 14.336 -6.535 -11.516 1 97.38 41 SER B C 1
ATOM 4119 O O . SER B 1 41 ? 14.758 -7.664 -11.266 1 97.38 41 SER B O 1
ATOM 4121 N N . VAL B 1 42 ? 14.602 -5.906 -12.633 1 98.12 42 VAL B N 1
ATOM 4122 C CA . VAL B 1 42 ? 15.359 -6.523 -13.711 1 98.12 42 VAL B CA 1
ATOM 4123 C C . VAL B 1 42 ? 16.797 -6.746 -13.266 1 98.12 42 VAL B C 1
ATOM 4125 O O . VAL B 1 42 ? 17.375 -7.816 -13.484 1 98.12 42 VAL B O 1
ATOM 4128 N N . LEU B 1 43 ? 17.391 -5.77 -12.609 1 98.5 43 LEU B N 1
ATOM 4129 C CA . LEU B 1 43 ? 18.766 -5.883 -12.148 1 98.5 43 LEU B CA 1
ATOM 4130 C C . LEU B 1 43 ? 18.891 -7 -11.117 1 98.5 43 LEU B C 1
ATOM 4132 O O . LEU B 1 43 ? 19.891 -7.727 -11.109 1 98.5 43 LEU B O 1
ATOM 4136 N N . THR B 1 44 ? 17.922 -7.113 -10.25 1 98.38 44 THR B N 1
ATOM 4137 C CA . THR B 1 44 ? 17.922 -8.203 -9.281 1 98.38 44 THR B CA 1
ATOM 4138 C C . THR B 1 44 ? 17.859 -9.555 -9.992 1 98.38 44 THR B C 1
ATOM 4140 O O . THR B 1 44 ? 18.562 -10.492 -9.617 1 98.38 44 THR B O 1
ATOM 4143 N N . ASP B 1 45 ? 17.031 -9.641 -11.023 1 98.25 45 ASP B N 1
ATOM 4144 C CA . ASP B 1 45 ? 16.922 -10.859 -11.812 1 98.25 45 ASP B CA 1
ATOM 4145 C C . ASP B 1 45 ? 18.25 -11.172 -12.516 1 98.25 45 ASP B C 1
ATOM 4147 O O . ASP B 1 45 ? 18.703 -12.312 -12.492 1 98.25 45 ASP B O 1
ATOM 4151 N N . VAL B 1 46 ? 18.891 -10.172 -13.109 1 98.5 46 VAL B N 1
ATOM 4152 C CA . VAL B 1 46 ? 20.172 -10.352 -13.766 1 98.5 46 VAL B CA 1
ATOM 4153 C C . VAL B 1 46 ? 21.203 -10.852 -12.742 1 98.5 46 VAL B C 1
ATOM 4155 O O . VAL B 1 46 ? 21.953 -11.789 -13.023 1 98.5 46 VAL B O 1
ATOM 4158 N N . PHE B 1 47 ? 21.25 -10.266 -11.594 1 98.25 47 PHE B N 1
ATOM 4159 C CA . PHE B 1 47 ? 22.172 -10.641 -10.523 1 98.25 47 PHE B CA 1
ATOM 4160 C C . PHE B 1 47 ? 22.031 -12.117 -10.188 1 98.25 47 PHE B C 1
ATOM 4162 O O . PHE B 1 47 ? 23.016 -12.859 -10.156 1 98.25 47 PHE B O 1
ATOM 4169 N N . THR B 1 48 ? 20.75 -12.547 -9.922 1 97.75 48 THR B N 1
ATOM 4170 C CA . THR B 1 48 ? 20.516 -13.922 -9.492 1 97.75 48 THR B CA 1
ATOM 4171 C C . THR B 1 48 ? 20.875 -14.898 -10.617 1 97.75 48 THR B C 1
ATOM 4173 O O . THR B 1 48 ? 21.422 -15.969 -10.359 1 97.75 48 THR B O 1
ATOM 4176 N N . ARG B 1 49 ? 20.594 -14.547 -11.836 1 96.88 49 ARG B N 1
ATOM 4177 C CA . ARG B 1 49 ? 20.953 -15.398 -12.969 1 96.88 49 ARG B CA 1
ATOM 4178 C C . ARG B 1 49 ? 22.453 -15.469 -13.148 1 96.88 49 ARG B C 1
ATOM 4180 O O . ARG B 1 49 ? 23.016 -16.531 -13.453 1 96.88 49 ARG B O 1
ATOM 4187 N N . LEU B 1 50 ? 23.156 -14.344 -13.008 1 96.94 50 LEU B N 1
ATOM 4188 C CA . LEU B 1 50 ? 24.609 -14.32 -13.078 1 96.94 50 LEU B CA 1
ATOM 4189 C C . LEU B 1 50 ? 25.219 -15.18 -11.977 1 96.94 50 LEU B C 1
ATOM 4191 O O . LEU B 1 50 ? 26.172 -15.93 -12.227 1 96.94 50 LEU B O 1
ATOM 4195 N N . LEU B 1 51 ? 24.672 -15.016 -10.797 1 94.94 51 LEU B N 1
ATOM 4196 C CA . LEU B 1 51 ? 25.156 -15.82 -9.68 1 94.94 51 LEU B CA 1
ATOM 4197 C C . LEU B 1 51 ? 25.031 -17.312 -9.992 1 94.94 51 LEU B C 1
ATOM 4199 O O . LEU B 1 51 ? 25.969 -18.078 -9.75 1 94.94 51 LEU B O 1
ATOM 4203 N N . MET B 1 52 ? 23.891 -17.719 -10.539 1 93.19 52 MET B N 1
ATOM 4204 C CA . MET B 1 52 ? 23.688 -19.109 -10.938 1 93.19 52 MET B CA 1
ATOM 4205 C C . MET B 1 52 ? 24.688 -19.516 -12.016 1 93.19 52 MET B C 1
ATOM 4207 O O . MET B 1 52 ? 25.203 -20.641 -12.016 1 93.19 52 MET B O 1
ATOM 4211 N N . ASP B 1 53 ? 24.938 -18.578 -12.883 1 92.88 53 ASP B N 1
ATOM 4212 C CA . ASP B 1 53 ? 25.906 -18.812 -13.938 1 92.88 53 ASP B CA 1
ATOM 4213 C C . ASP B 1 53 ? 27.297 -19.047 -13.359 1 92.88 53 ASP B C 1
ATOM 4215 O O . ASP B 1 53 ? 28.031 -19.922 -13.812 1 92.88 53 ASP B O 1
ATOM 4219 N N . TYR B 1 54 ? 27.641 -18.266 -12.359 1 91.75 54 TYR B N 1
ATOM 4220 C CA . TYR B 1 54 ? 28.953 -18.375 -11.719 1 91.75 54 TYR B CA 1
ATOM 4221 C C . TYR B 1 54 ? 29.078 -19.688 -10.953 1 91.75 54 TYR B C 1
ATOM 4223 O O . TYR B 1 54 ? 30.172 -20.234 -10.82 1 91.75 54 TYR B O 1
ATOM 4231 N N . LEU B 1 55 ? 27.984 -20.141 -10.492 1 88.31 55 LEU B N 1
ATOM 4232 C CA . LEU B 1 55 ? 27.969 -21.344 -9.664 1 88.31 55 LEU B CA 1
ATOM 4233 C C . LEU B 1 55 ? 27.922 -22.594 -10.523 1 88.31 55 LEU B C 1
ATOM 4235 O O . LEU B 1 55 ? 28.016 -23.719 -10.008 1 88.31 55 LEU B O 1
ATOM 4239 N N . ASN B 1 56 ? 27.719 -22.422 -11.781 1 81 56 ASN B N 1
ATOM 4240 C CA . ASN B 1 56 ? 27.547 -23.547 -12.688 1 81 56 ASN B CA 1
ATOM 4241 C C . ASN B 1 56 ? 28.719 -24.516 -12.609 1 81 56 ASN B C 1
ATOM 4243 O O . ASN B 1 56 ? 28.531 -25.734 -12.703 1 81 56 ASN B O 1
ATOM 4247 N N . ASP B 1 57 ? 29.922 -23.969 -12.438 1 70.69 57 ASP B N 1
ATOM 4248 C CA . ASP B 1 57 ? 31.078 -24.859 -12.344 1 70.69 57 ASP B CA 1
ATOM 4249 C C . ASP B 1 57 ? 30.969 -25.766 -11.117 1 70.69 57 ASP B C 1
ATOM 4251 O O . ASP B 1 57 ? 31.469 -26.891 -11.125 1 70.69 57 ASP B O 1
ATOM 4255 N N . TYR B 1 58 ? 30.219 -25.25 -10.172 1 67.75 58 TYR B N 1
ATOM 4256 C CA . TYR B 1 58 ? 30.031 -26.031 -8.945 1 67.75 58 TYR B CA 1
ATOM 4257 C C . TYR B 1 58 ? 28.828 -26.953 -9.078 1 67.75 58 TYR B C 1
ATOM 4259 O O . TYR B 1 58 ? 28.766 -28 -8.406 1 67.75 58 TYR B O 1
ATOM 4267 N N . ALA B 1 59 ? 27.859 -26.516 -9.891 1 61.97 59 ALA B N 1
ATOM 4268 C CA . ALA B 1 59 ? 26.594 -27.203 -10.062 1 61.97 59 ALA B CA 1
ATOM 4269 C C . ALA B 1 59 ? 26.797 -28.594 -10.625 1 61.97 59 ALA B C 1
ATOM 4271 O O . ALA B 1 59 ? 26.125 -29.547 -10.195 1 61.97 59 ALA B O 1
ATOM 4272 N N . TYR B 1 60 ? 27.688 -28.625 -11.531 1 55.59 60 TYR B N 1
ATOM 4273 C CA . TYR B 1 60 ? 27.938 -29.938 -12.141 1 55.59 60 TYR B CA 1
ATOM 4274 C C . TYR B 1 60 ? 28.344 -30.953 -11.094 1 55.59 60 TYR B C 1
ATOM 4276 O O . TYR B 1 60 ? 27.812 -32.062 -11.055 1 55.59 60 TYR B O 1
ATOM 4284 N N . ASP B 1 61 ? 29.172 -30.562 -10.289 1 59.56 61 ASP B N 1
ATOM 4285 C CA . ASP B 1 61 ? 29.625 -31.484 -9.258 1 59.56 61 ASP B CA 1
ATOM 4286 C C . ASP B 1 61 ? 28.516 -31.781 -8.25 1 59.56 61 ASP B C 1
ATOM 4288 O O . ASP B 1 61 ? 28.359 -32.906 -7.793 1 59.56 61 ASP B O 1
ATOM 4292 N N . ALA B 1 62 ? 27.672 -30.766 -8.094 1 60.06 62 ALA B N 1
ATOM 4293 C CA . ALA B 1 62 ? 26.594 -30.875 -7.109 1 60.06 62 ALA B CA 1
ATOM 4294 C C . ALA B 1 62 ? 25.484 -31.797 -7.613 1 60.06 62 ALA B C 1
ATOM 4296 O O . ALA B 1 62 ? 24.938 -32.594 -6.848 1 60.06 62 ALA B O 1
ATOM 4297 N N . GLU B 1 63 ? 25.141 -31.594 -8.844 1 59.06 63 GLU B N 1
ATOM 4298 C CA . GLU B 1 63 ? 24.094 -32.438 -9.398 1 59.06 63 GLU B CA 1
ATOM 4299 C C . GLU B 1 63 ? 24.484 -33.906 -9.367 1 59.06 63 GLU B C 1
ATOM 4301 O O . GLU B 1 63 ? 23.656 -34.75 -9.055 1 59.06 63 GLU B O 1
ATOM 4306 N N . VAL B 1 64 ? 25.719 -34.125 -9.656 1 53.69 64 VAL B N 1
ATOM 4307 C CA . VAL B 1 64 ? 26.234 -35.469 -9.672 1 53.69 64 VAL B CA 1
ATOM 4308 C C . VAL B 1 64 ? 26.156 -36.094 -8.266 1 53.69 64 VAL B C 1
ATOM 4310 O O . VAL B 1 64 ? 25.859 -37.281 -8.109 1 53.69 64 VAL B O 1
ATOM 4313 N N . ALA B 1 65 ? 26.25 -35.281 -7.348 1 56.69 65 ALA B N 1
ATOM 4314 C CA . ALA B 1 65 ? 26.281 -35.781 -5.973 1 56.69 65 ALA B CA 1
ATOM 4315 C C . ALA B 1 65 ? 24.891 -35.75 -5.34 1 56.69 65 ALA B C 1
ATOM 4317 O O . ALA B 1 65 ? 24.719 -36.094 -4.168 1 56.69 65 ALA B O 1
ATOM 4318 N N . GLY B 1 66 ? 23.906 -35.406 -6.141 1 64.25 66 GLY B N 1
ATOM 4319 C CA . GLY B 1 66 ? 22.578 -35.281 -5.59 1 64.25 66 GLY B CA 1
ATOM 4320 C C . GLY B 1 66 ? 22.344 -34 -4.848 1 64.25 66 GLY B C 1
ATOM 4321 O O . GLY B 1 66 ? 21.438 -33.875 -4.02 1 64.25 66 GLY B O 1
ATOM 4322 N N . LEU B 1 67 ? 23.312 -33.125 -5.105 1 67.75 67 LEU B N 1
ATOM 4323 C CA . LEU B 1 67 ? 23.219 -31.781 -4.508 1 67.75 67 LEU B CA 1
ATOM 4324 C C . LEU B 1 67 ? 22.484 -30.828 -5.438 1 67.75 67 LEU B C 1
ATOM 4326 O O . LEU B 1 67 ? 22.625 -30.906 -6.66 1 67.75 67 LEU B O 1
ATOM 4330 N N . TYR B 1 68 ? 21.422 -30.188 -4.852 1 78.94 68 TYR B N 1
ATOM 4331 C CA . TYR B 1 68 ? 20.797 -29.188 -5.707 1 78.94 68 TYR B CA 1
ATOM 4332 C C . TYR B 1 68 ? 20.766 -27.828 -5.016 1 78.94 68 TYR B C 1
ATOM 4334 O O . TYR B 1 68 ? 20.797 -27.75 -3.785 1 78.94 68 TYR B O 1
ATOM 4342 N N . TYR B 1 69 ? 21.094 -26.828 -5.77 1 84 69 TYR B N 1
ATOM 4343 C CA . TYR B 1 69 ? 21 -25.453 -5.297 1 84 69 TYR B CA 1
ATOM 4344 C C . TYR B 1 69 ? 20.297 -24.562 -6.316 1 84 69 TYR B C 1
ATOM 4346 O O . TYR B 1 69 ? 20.234 -24.891 -7.504 1 84 69 TYR B O 1
ATOM 4354 N N . ALA B 1 70 ? 19.672 -23.578 -5.832 1 89.19 70 ALA B N 1
ATOM 4355 C CA . ALA B 1 70 ? 19.016 -22.609 -6.707 1 89.19 70 ALA B CA 1
ATOM 4356 C C . ALA B 1 70 ? 19.031 -21.219 -6.082 1 89.19 70 ALA B C 1
ATOM 4358 O O . ALA B 1 70 ? 18.938 -21.078 -4.855 1 89.19 70 ALA B O 1
ATOM 4359 N N . VAL B 1 71 ? 19.266 -20.203 -6.891 1 93.69 71 VAL B N 1
ATOM 4360 C CA . VAL B 1 71 ? 19.109 -18.812 -6.52 1 93.69 71 VAL B CA 1
ATOM 4361 C C . VAL B 1 71 ? 18.109 -18.125 -7.461 1 93.69 71 VAL B C 1
ATOM 4363 O O . VAL B 1 71 ? 18.281 -18.172 -8.68 1 93.69 71 VAL B O 1
ATOM 4366 N N . ARG B 1 72 ? 17.078 -17.578 -6.918 1 95.5 72 ARG B N 1
ATOM 4367 C CA . ARG B 1 72 ? 16.047 -16.938 -7.734 1 95.5 72 ARG B CA 1
ATOM 4368 C C . ARG B 1 72 ? 15.555 -15.648 -7.09 1 95.5 72 ARG B C 1
ATOM 4370 O O . ARG B 1 72 ? 15.555 -15.523 -5.863 1 95.5 72 ARG B O 1
ATOM 4377 N N . PRO B 1 73 ? 15.172 -14.695 -7.949 1 95.94 73 PRO B N 1
ATOM 4378 C CA . PRO B 1 73 ? 14.531 -13.508 -7.371 1 95.94 73 PRO B CA 1
ATOM 4379 C C . PRO B 1 73 ? 13.148 -13.805 -6.797 1 95.94 73 PRO B C 1
ATOM 4381 O O . PRO B 1 73 ? 12.539 -14.82 -7.137 1 95.94 73 PRO B O 1
ATOM 4384 N N . ASN B 1 74 ? 12.727 -13.008 -5.875 1 91.25 74 ASN B N 1
ATOM 4385 C CA . ASN B 1 74 ? 11.344 -13.016 -5.406 1 91.25 74 ASN B CA 1
ATOM 4386 C C . ASN B 1 74 ? 10.836 -11.602 -5.148 1 91.25 74 ASN B C 1
ATOM 4388 O O . ASN B 1 74 ? 11.477 -10.625 -5.539 1 91.25 74 ASN B O 1
ATOM 4392 N N . ASP B 1 75 ? 9.734 -11.422 -4.586 1 88.31 75 ASP B N 1
ATOM 4393 C CA . ASP B 1 75 ? 9.07 -10.125 -4.484 1 88.31 75 ASP B CA 1
ATOM 4394 C C . ASP B 1 75 ? 9.758 -9.227 -3.461 1 88.31 75 ASP B C 1
ATOM 4396 O O . ASP B 1 75 ? 9.539 -8.016 -3.445 1 88.31 75 ASP B O 1
ATOM 4400 N N . THR B 1 76 ? 10.562 -9.758 -2.619 1 91.19 76 THR B N 1
ATOM 4401 C CA . THR B 1 76 ? 11.164 -8.961 -1.559 1 91.19 76 THR B CA 1
ATOM 4402 C C . THR B 1 76 ? 12.688 -8.977 -1.673 1 91.19 76 THR B C 1
ATOM 4404 O O . THR B 1 76 ? 13.383 -8.422 -0.82 1 91.19 76 THR B O 1
ATOM 4407 N N . GLY B 1 77 ? 13.195 -9.594 -2.621 1 95.25 77 GLY B N 1
ATOM 4408 C CA . GLY B 1 77 ? 14.625 -9.766 -2.83 1 95.25 77 GLY B CA 1
ATOM 4409 C C . GLY B 1 77 ? 14.969 -10.977 -3.676 1 95.25 77 GLY B C 1
ATOM 4410 O O . GLY B 1 77 ? 14.602 -11.047 -4.848 1 95.25 77 GLY B O 1
ATOM 4411 N N . PHE B 1 78 ? 15.586 -11.914 -2.998 1 96.38 78 PHE B N 1
ATOM 4412 C CA . PHE B 1 78 ? 15.914 -13.172 -3.656 1 96.38 78 PHE B CA 1
ATOM 4413 C C . PHE B 1 78 ? 16.109 -14.289 -2.633 1 96.38 78 PHE B C 1
ATOM 4415 O O . PHE B 1 78 ? 16.203 -14.023 -1.433 1 96.38 78 PHE B O 1
ATOM 4422 N N . HIS B 1 79 ? 15.961 -15.484 -3.113 1 94.56 79 HIS B N 1
ATOM 4423 C CA . HIS B 1 79 ? 16.125 -16.594 -2.184 1 94.56 79 HIS B CA 1
ATOM 4424 C C . HIS B 1 79 ? 17.109 -17.625 -2.717 1 94.56 79 HIS B C 1
ATOM 4426 O O . HIS B 1 79 ? 17.344 -17.703 -3.926 1 94.56 79 HIS B O 1
ATOM 4432 N N . THR B 1 80 ? 17.719 -18.391 -1.766 1 91.25 80 THR B N 1
ATOM 4433 C CA . THR B 1 80 ? 18.609 -19.516 -2.057 1 91.25 80 THR B CA 1
ATOM 4434 C C . THR B 1 80 ? 18.062 -20.812 -1.45 1 91.25 80 THR B C 1
ATOM 4436 O O . THR B 1 80 ? 17.422 -20.781 -0.396 1 91.25 80 THR B O 1
ATOM 4439 N N . MET B 1 81 ? 18.203 -21.797 -2.193 1 87.5 81 MET B N 1
ATOM 4440 C CA . MET B 1 81 ? 17.828 -23.125 -1.719 1 87.5 81 MET B CA 1
ATOM 4441 C C . MET B 1 81 ? 18.969 -24.109 -1.897 1 87.5 81 MET B C 1
ATOM 4443 O O . MET B 1 81 ? 19.641 -24.125 -2.938 1 87.5 81 MET B O 1
ATOM 4447 N N . VAL B 1 82 ? 19.203 -24.828 -0.796 1 80.81 82 VAL B N 1
ATOM 4448 C CA . VAL B 1 82 ? 20.219 -25.875 -0.832 1 80.81 82 VAL B CA 1
ATOM 4449 C C . VAL B 1 82 ? 19.656 -27.156 -0.236 1 80.81 82 VAL B C 1
ATOM 4451 O O . VAL B 1 82 ? 19.016 -27.141 0.817 1 80.81 82 VAL B O 1
ATOM 4454 N N . GLY B 1 83 ? 19.766 -28.203 -1.047 1 77.94 83 GLY B N 1
ATOM 4455 C CA . GLY B 1 83 ? 19.297 -29.5 -0.564 1 77.94 83 GLY B CA 1
ATOM 4456 C C . GLY B 1 83 ? 20.344 -30.594 -0.693 1 77.94 83 GLY B C 1
ATOM 4457 O O . GLY B 1 83 ? 21.031 -30.688 -1.716 1 77.94 83 GLY B O 1
ATOM 4458 N N . TYR B 1 84 ? 21 -31.062 0.342 1 71 84 TYR B N 1
ATOM 4459 C CA . TYR B 1 84 ? 21.906 -32.188 0.116 1 71 84 TYR B CA 1
ATOM 4460 C C . TYR B 1 84 ? 22.312 -32.844 1.435 1 71 84 TYR B C 1
ATOM 4462 O O . TYR B 1 84 ? 22.016 -32.312 2.51 1 71 84 TYR B O 1
ATOM 4470 N N . ASN B 1 85 ? 22.922 -34 1.319 1 66.56 85 ASN B N 1
ATOM 4471 C CA . ASN B 1 85 ? 23.375 -34.844 2.424 1 66.56 85 ASN B CA 1
ATOM 4472 C C . ASN B 1 85 ? 24.672 -34.344 3.037 1 66.56 85 ASN B C 1
ATOM 4474 O O . ASN B 1 85 ? 24.641 -33.406 3.844 1 66.56 85 ASN B O 1
ATOM 4478 N N . ASP B 1 86 ? 25.797 -34.562 2.545 1 64 86 ASP B N 1
ATOM 4479 C CA . ASP B 1 86 ? 27.047 -34.531 3.303 1 64 86 ASP B CA 1
ATOM 4480 C C . ASP B 1 86 ? 27.859 -33.281 2.99 1 64 86 ASP B C 1
ATOM 4482 O O . ASP B 1 86 ? 28.734 -32.875 3.771 1 64 86 ASP B O 1
ATOM 4486 N N . LYS B 1 87 ? 27.375 -32.562 2.004 1 74.44 87 LYS B N 1
ATOM 4487 C CA . LYS B 1 87 ? 28.219 -31.422 1.635 1 74.44 87 LYS B CA 1
ATOM 4488 C C . LYS B 1 87 ? 27.438 -30.109 1.639 1 74.44 87 LYS B C 1
ATOM 4490 O O . LYS B 1 87 ? 27.75 -29.188 0.885 1 74.44 87 LYS B O 1
ATOM 4495 N N . MET B 1 88 ? 26.484 -30.109 2.482 1 78.12 88 MET B N 1
ATOM 4496 C CA . MET B 1 88 ? 25.594 -28.953 2.512 1 78.12 88 MET B CA 1
ATOM 4497 C C . MET B 1 88 ? 26.344 -27.703 2.963 1 78.12 88 MET B C 1
ATOM 4499 O O . MET B 1 88 ? 26.188 -26.625 2.373 1 78.12 88 MET B O 1
ATOM 4503 N N . ARG B 1 89 ? 27.203 -27.844 3.895 1 80.12 89 ARG B N 1
ATOM 4504 C CA . ARG B 1 89 ? 27.922 -26.719 4.461 1 80.12 89 ARG B CA 1
ATOM 4505 C C . ARG B 1 89 ? 28.859 -26.094 3.434 1 80.12 89 ARG B C 1
ATOM 4507 O O . ARG B 1 89 ? 28.922 -24.875 3.295 1 80.12 89 ARG B O 1
ATOM 4514 N N . THR B 1 90 ? 29.562 -26.969 2.744 1 82.31 90 THR B N 1
ATOM 4515 C CA . THR B 1 90 ? 30.5 -26.484 1.737 1 82.31 90 THR B CA 1
ATOM 4516 C C . THR B 1 90 ? 29.766 -25.766 0.615 1 82.31 90 THR B C 1
ATOM 4518 O O . THR B 1 90 ? 30.219 -24.703 0.155 1 82.31 90 THR B O 1
ATOM 4521 N N . LEU B 1 91 ? 28.703 -26.344 0.202 1 83.31 91 LEU B N 1
ATOM 4522 C CA . LEU B 1 91 ? 27.922 -25.734 -0.872 1 83.31 91 LEU B CA 1
ATOM 4523 C C . LEU B 1 91 ? 27.359 -24.391 -0.435 1 83.31 91 LEU B C 1
ATOM 4525 O O . LEU B 1 91 ? 27.422 -23.406 -1.186 1 83.31 91 LEU B O 1
ATOM 4529 N N . LEU B 1 92 ? 26.812 -24.391 0.754 1 88.31 92 LEU B N 1
ATOM 4530 C CA . LEU B 1 92 ? 26.25 -23.156 1.282 1 88.31 92 LEU B CA 1
ATOM 4531 C C . LEU B 1 92 ? 27.328 -22.078 1.409 1 88.31 92 LEU B C 1
ATOM 4533 O O . LEU B 1 92 ? 27.094 -20.922 1.047 1 88.31 92 LEU B O 1
ATOM 4537 N N . ASP B 1 93 ? 28.422 -22.453 1.832 1 88.56 93 ASP B N 1
ATOM 4538 C CA . ASP B 1 93 ? 29.547 -21.531 1.959 1 88.56 93 ASP B CA 1
ATOM 4539 C C . ASP B 1 93 ? 29.953 -20.969 0.599 1 88.56 93 ASP B C 1
ATOM 4541 O O . ASP B 1 93 ? 30.312 -19.797 0.49 1 88.56 93 ASP B O 1
ATOM 4545 N N . THR B 1 94 ? 29.922 -21.828 -0.325 1 88.31 94 THR B N 1
ATOM 4546 C CA . THR B 1 94 ? 30.281 -21.391 -1.675 1 88.31 94 THR B CA 1
ATOM 4547 C C . THR B 1 94 ? 29.281 -20.359 -2.188 1 88.31 94 THR B C 1
ATOM 4549 O O . THR B 1 94 ? 29.672 -19.328 -2.734 1 88.31 94 THR B O 1
ATOM 4552 N N . VAL B 1 95 ? 28.031 -20.641 -2.049 1 90.81 95 VAL B N 1
ATOM 4553 C CA . VAL B 1 95 ? 26.984 -19.734 -2.51 1 90.81 95 VAL B CA 1
ATOM 4554 C C . VAL B 1 95 ? 27.125 -18.391 -1.799 1 90.81 95 VAL B C 1
ATOM 4556 O O . VAL B 1 95 ? 27.125 -17.344 -2.443 1 90.81 95 VAL B O 1
ATOM 4559 N N . ILE B 1 96 ? 27.266 -18.422 -0.495 1 92.94 96 ILE B N 1
ATOM 4560 C CA . ILE B 1 96 ? 27.359 -17.219 0.326 1 92.94 96 ILE B CA 1
ATOM 4561 C C . ILE B 1 96 ? 28.641 -16.453 -0.018 1 92.94 96 ILE B C 1
ATOM 4563 O O . ILE B 1 96 ? 28.625 -15.219 -0.105 1 92.94 96 ILE B O 1
ATOM 4567 N N . GLY B 1 97 ? 29.688 -17.172 -0.175 1 91.25 97 GLY B N 1
ATOM 4568 C CA . GLY B 1 97 ? 30.938 -16.531 -0.578 1 91.25 97 GLY B CA 1
ATOM 4569 C C . GLY B 1 97 ? 30.828 -15.805 -1.904 1 91.25 97 GLY B C 1
ATOM 4570 O O . GLY B 1 97 ? 31.359 -14.703 -2.053 1 91.25 97 GLY B O 1
ATOM 4571 N N . LYS B 1 98 ? 30.141 -16.438 -2.863 1 91.88 98 LYS B N 1
ATOM 4572 C CA . LYS B 1 98 ? 29.969 -15.82 -4.176 1 91.88 98 LYS B CA 1
ATOM 4573 C C . LYS B 1 98 ? 29.109 -14.562 -4.082 1 91.88 98 LYS B C 1
ATOM 4575 O O . LYS B 1 98 ? 29.312 -13.609 -4.836 1 91.88 98 LYS B O 1
ATOM 4580 N N . ILE B 1 99 ? 28.125 -14.562 -3.227 1 93.38 99 ILE B N 1
ATOM 4581 C CA . ILE B 1 99 ? 27.312 -13.375 -3 1 93.38 99 ILE B CA 1
ATOM 4582 C C . ILE B 1 99 ? 28.188 -12.266 -2.402 1 93.38 99 ILE B C 1
ATOM 4584 O O . ILE B 1 99 ? 28.141 -11.125 -2.857 1 93.38 99 ILE B O 1
ATOM 4588 N N . ALA B 1 100 ? 28.984 -12.602 -1.443 1 92.62 100 ALA B N 1
ATOM 4589 C CA . ALA B 1 100 ? 29.812 -11.641 -0.723 1 92.62 100 ALA B CA 1
ATOM 4590 C C . ALA B 1 100 ? 30.859 -11.016 -1.646 1 92.62 100 ALA B C 1
ATOM 4592 O O . ALA B 1 100 ? 31.125 -9.812 -1.565 1 92.62 100 ALA B O 1
ATOM 4593 N N . ASP B 1 101 ? 31.391 -11.828 -2.541 1 91.19 101 ASP B N 1
ATOM 4594 C CA . ASP B 1 101 ? 32.469 -11.375 -3.406 1 91.19 101 ASP B CA 1
ATOM 4595 C C . ASP B 1 101 ? 32 -11.242 -4.852 1 91.19 101 ASP B C 1
ATOM 4597 O O . ASP B 1 101 ? 32.781 -11.484 -5.789 1 91.19 101 ASP B O 1
ATOM 4601 N N . PHE B 1 102 ? 30.812 -10.938 -4.98 1 93.88 102 PHE B N 1
ATOM 4602 C CA . PHE B 1 102 ? 30.219 -10.93 -6.312 1 93.88 102 PHE B CA 1
ATOM 4603 C C . PHE B 1 102 ? 30.891 -9.883 -7.195 1 93.88 102 PHE B C 1
ATOM 4605 O O . PHE B 1 102 ? 31.078 -8.742 -6.781 1 93.88 102 PHE B O 1
ATOM 4612 N N . GLU B 1 103 ? 31.281 -10.25 -8.375 1 95 103 GLU B N 1
ATOM 4613 C CA . GLU B 1 103 ? 31.844 -9.367 -9.391 1 95 103 GLU B CA 1
ATOM 4614 C C . GLU B 1 103 ? 31.109 -9.523 -10.719 1 95 103 GLU B C 1
ATOM 4616 O O . GLU B 1 103 ? 30.844 -10.648 -11.164 1 95 103 GLU B O 1
ATOM 4621 N N . VAL B 1 104 ? 30.812 -8.445 -11.344 1 97.38 104 VAL B N 1
ATOM 4622 C CA . VAL B 1 104 ? 30.078 -8.492 -12.609 1 97.38 104 VAL B CA 1
ATOM 4623 C C . VAL B 1 104 ? 31.062 -8.742 -13.758 1 97.38 104 VAL B C 1
ATOM 4625 O O . VAL B 1 104 ? 31.969 -7.953 -13.984 1 97.38 104 VAL B O 1
ATOM 4628 N N . LYS B 1 105 ? 30.906 -9.82 -14.398 1 97 105 LYS B N 1
ATOM 4629 C CA . LYS B 1 105 ? 31.625 -10.094 -15.641 1 97 105 LYS B CA 1
ATOM 4630 C C . LYS B 1 105 ? 30.844 -9.609 -16.859 1 97 105 LYS B C 1
ATOM 4632 O O . LYS B 1 105 ? 29.766 -10.148 -17.156 1 97 105 LYS B O 1
ATOM 4637 N N . ILE B 1 106 ? 31.422 -8.734 -17.609 1 97.5 106 ILE B N 1
ATOM 4638 C CA . ILE B 1 106 ? 30.734 -8.016 -18.672 1 97.5 106 ILE B CA 1
ATOM 4639 C C . ILE B 1 106 ? 30.25 -9 -19.734 1 97.5 106 ILE B C 1
ATOM 4641 O O . ILE B 1 106 ? 29.141 -8.875 -20.25 1 97.5 106 ILE B O 1
ATOM 4645 N N . ASP B 1 107 ? 31.094 -9.922 -20.078 1 97.12 107 ASP B N 1
ATOM 4646 C CA . ASP B 1 107 ? 30.734 -10.898 -21.109 1 97.12 107 ASP B CA 1
ATOM 4647 C C . ASP B 1 107 ? 29.547 -11.75 -20.656 1 97.12 107 ASP B C 1
ATOM 4649 O O . ASP B 1 107 ? 28.625 -12.008 -21.453 1 97.12 107 ASP B O 1
ATOM 4653 N N . ARG B 1 108 ? 29.578 -12.172 -19.391 1 96.75 108 ARG B N 1
ATOM 4654 C CA . ARG B 1 108 ? 28.484 -12.992 -18.875 1 96.75 108 ARG B CA 1
ATOM 4655 C C . ARG B 1 108 ? 27.219 -12.172 -18.734 1 96.75 108 ARG B C 1
ATOM 4657 O O . ARG B 1 108 ? 26.109 -12.68 -18.969 1 96.75 108 ARG B O 1
ATOM 4664 N N . PHE B 1 109 ? 27.375 -10.891 -18.344 1 98.19 109 PHE B N 1
ATOM 4665 C CA . PHE B 1 109 ? 26.219 -9.984 -18.281 1 98.19 109 PHE B CA 1
ATOM 4666 C C . PHE B 1 109 ? 25.516 -9.922 -19.625 1 98.19 109 PHE B C 1
ATOM 4668 O O . PHE B 1 109 ? 24.281 -10 -19.688 1 98.19 109 PHE B O 1
ATOM 4675 N N . SER B 1 110 ? 26.266 -9.828 -20.656 1 97.88 110 SER B N 1
ATOM 4676 C CA . SER B 1 110 ? 25.703 -9.711 -22 1 97.88 110 SER B CA 1
ATOM 4677 C C . SER B 1 110 ? 24.922 -10.961 -22.375 1 97.88 110 SER B C 1
ATOM 4679 O O . SER B 1 110 ? 23.859 -10.867 -23.016 1 97.88 110 SER B O 1
ATOM 4681 N N . VAL B 1 111 ? 25.438 -12.07 -22.016 1 97.69 111 VAL B N 1
ATOM 4682 C CA . VAL B 1 111 ? 24.766 -13.336 -22.312 1 97.69 111 VAL B CA 1
ATOM 4683 C C . VAL B 1 111 ? 23.438 -13.406 -21.578 1 97.69 111 VAL B C 1
ATOM 4685 O O . VAL B 1 111 ? 22.406 -13.75 -22.156 1 97.69 111 VAL B O 1
ATOM 4688 N N . ILE B 1 112 ? 23.438 -13.094 -20.297 1 97.88 112 ILE B N 1
ATOM 4689 C CA . ILE B 1 112 ? 22.234 -13.133 -19.469 1 97.88 112 ILE B CA 1
ATOM 4690 C C . ILE B 1 112 ? 21.219 -12.133 -20.016 1 97.88 112 ILE B C 1
ATOM 4692 O O . ILE B 1 112 ? 20.031 -12.453 -20.109 1 97.88 112 ILE B O 1
ATOM 4696 N N . LYS B 1 113 ? 21.672 -10.914 -20.297 1 98.25 113 LYS B N 1
ATOM 4697 C CA . LYS B 1 113 ? 20.797 -9.883 -20.844 1 98.25 113 LYS B CA 1
ATOM 4698 C C . LYS B 1 113 ? 20.094 -10.375 -22.109 1 98.25 113 LYS B C 1
ATOM 4700 O O . LYS B 1 113 ? 18.891 -10.172 -22.281 1 98.25 113 LYS B O 1
ATOM 4705 N N . GLU B 1 114 ? 20.797 -11.016 -23.016 1 97.94 114 GLU B N 1
ATOM 4706 C CA . GLU B 1 114 ? 20.234 -11.547 -24.25 1 97.94 114 GLU B CA 1
ATOM 4707 C C . GLU B 1 114 ? 19.172 -12.609 -23.969 1 97.94 114 GLU B C 1
ATOM 4709 O O . GLU B 1 114 ? 18.094 -12.609 -24.578 1 97.94 114 GLU B O 1
ATOM 4714 N N . THR B 1 115 ? 19.547 -13.523 -23.078 1 97.69 115 THR B N 1
ATOM 4715 C CA . THR B 1 115 ? 18.625 -14.586 -22.719 1 97.69 115 THR B CA 1
ATOM 4716 C C . THR B 1 115 ? 17.344 -14.016 -22.141 1 97.69 115 THR B C 1
ATOM 4718 O O . THR B 1 115 ? 16.25 -14.453 -22.484 1 97.69 115 THR B O 1
ATOM 4721 N N . MET B 1 116 ? 17.484 -13.07 -21.266 1 97.81 116 MET B N 1
ATOM 4722 C CA . MET B 1 116 ? 16.328 -12.438 -20.641 1 97.81 116 MET B CA 1
ATOM 4723 C C . MET B 1 116 ? 15.492 -11.688 -21.672 1 97.81 116 MET B C 1
ATOM 4725 O O . MET B 1 116 ? 14.266 -11.719 -21.609 1 97.81 116 MET B O 1
ATOM 4729 N N . THR B 1 117 ? 16.156 -10.953 -22.562 1 98.19 117 THR B N 1
ATOM 4730 C CA . THR B 1 117 ? 15.461 -10.227 -23.609 1 98.19 117 THR B CA 1
ATOM 4731 C C . THR B 1 117 ? 14.578 -11.164 -24.422 1 98.19 117 THR B C 1
ATOM 4733 O O . THR B 1 117 ? 13.414 -10.859 -24.688 1 98.19 117 THR B O 1
ATOM 4736 N N . LYS B 1 118 ? 15.133 -12.312 -24.766 1 97.19 118 LYS B N 1
ATOM 4737 C CA . LYS B 1 118 ? 14.359 -13.312 -25.5 1 97.19 118 LYS B CA 1
ATOM 4738 C C . LYS B 1 118 ? 13.172 -13.797 -24.688 1 97.19 118 LYS B C 1
ATOM 4740 O O . LYS B 1 118 ? 12.078 -14 -25.219 1 97.19 118 LYS B O 1
ATOM 4745 N N . GLY B 1 119 ? 13.453 -14.008 -23.453 1 96.12 119 GLY B N 1
ATOM 4746 C CA . GLY B 1 119 ? 12.375 -14.414 -22.562 1 96.12 119 GLY B CA 1
ATOM 4747 C C . GLY B 1 119 ? 11.227 -13.43 -22.531 1 96.12 119 GLY B C 1
ATOM 4748 O O . GLY B 1 119 ? 10.062 -13.82 -22.625 1 96.12 119 GLY B O 1
ATOM 4749 N N . TYR B 1 120 ? 11.523 -12.148 -22.375 1 95.62 120 TYR B N 1
ATOM 4750 C CA . TYR B 1 120 ? 10.508 -11.094 -22.375 1 95.62 120 TYR B CA 1
ATOM 4751 C C . TYR B 1 120 ? 9.781 -11.039 -23.719 1 95.62 120 TYR B C 1
ATOM 4753 O O . TYR B 1 120 ? 8.562 -10.898 -23.766 1 95.62 120 TYR B O 1
ATOM 4761 N N . GLU B 1 121 ? 10.492 -11.188 -24.797 1 94.5 121 GLU B N 1
ATOM 4762 C CA . GLU B 1 121 ? 9.906 -11.109 -26.141 1 94.5 121 GLU B CA 1
ATOM 4763 C C . GLU B 1 121 ? 8.961 -12.289 -26.391 1 94.5 121 GLU B C 1
ATOM 4765 O O . GLU B 1 121 ? 7.969 -12.148 -27.109 1 94.5 121 GLU B O 1
ATOM 4770 N N . ASN B 1 122 ? 9.281 -13.352 -25.766 1 94.38 122 ASN B N 1
ATOM 4771 C CA . ASN B 1 122 ? 8.469 -14.547 -25.938 1 94.38 122 ASN B CA 1
ATOM 4772 C C . ASN B 1 122 ? 7.172 -14.461 -25.141 1 94.38 122 ASN B C 1
ATOM 4774 O O . ASN B 1 122 ? 6.297 -15.32 -25.281 1 94.38 122 ASN B O 1
ATOM 4778 N N . PHE B 1 123 ? 7.098 -13.492 -24.359 1 93.38 123 PHE B N 1
ATOM 4779 C CA . PHE B 1 123 ? 5.891 -13.312 -23.562 1 93.38 123 PHE B CA 1
ATOM 4780 C C . PHE B 1 123 ? 4.664 -13.195 -24.453 1 93.38 123 PHE B C 1
ATOM 4782 O O . PHE B 1 123 ? 3.59 -13.695 -24.109 1 93.38 123 PHE B O 1
ATOM 4789 N N . LYS B 1 124 ? 4.766 -12.586 -25.562 1 91.94 124 LYS B N 1
ATOM 4790 C CA . LYS B 1 124 ? 3.656 -12.336 -26.484 1 91.94 124 LYS B CA 1
ATOM 4791 C C . LYS B 1 124 ? 3.105 -13.641 -27.047 1 91.94 124 LYS B C 1
ATOM 4793 O O . LYS B 1 124 ? 1.978 -13.68 -27.547 1 91.94 124 LYS B O 1
ATOM 4798 N N . PHE B 1 125 ? 3.883 -14.688 -26.953 1 94.19 125 PHE B N 1
ATOM 4799 C CA . PHE B 1 125 ? 3.488 -15.953 -27.562 1 94.19 125 PHE B CA 1
ATOM 4800 C C . PHE B 1 125 ? 2.953 -16.922 -26.5 1 94.19 125 PHE B C 1
ATOM 4802 O O . PHE B 1 125 ? 2.646 -18.078 -26.797 1 94.19 125 PHE B O 1
ATOM 4809 N N . ARG B 1 126 ? 2.883 -16.422 -25.297 1 95.44 126 ARG B N 1
ATOM 4810 C CA . ARG B 1 126 ? 2.246 -17.234 -24.281 1 95.44 126 ARG B CA 1
ATOM 4811 C C . ARG B 1 126 ? 0.773 -17.469 -24.594 1 95.44 126 ARG B C 1
ATOM 4813 O O . ARG B 1 126 ? 0.133 -16.641 -25.234 1 95.44 126 ARG B O 1
ATOM 4820 N N . GLN B 1 127 ? 0.293 -18.562 -24.094 1 96 127 GLN B N 1
ATOM 4821 C CA . GLN B 1 127 ? -1.11 -18.891 -24.328 1 96 127 GLN B CA 1
ATOM 4822 C C . GLN B 1 127 ? -2.029 -17.891 -23.641 1 96 127 GLN B C 1
ATOM 4824 O O . GLN B 1 127 ? -1.649 -17.281 -22.625 1 96 127 GLN B O 1
ATOM 4829 N N . PRO B 1 128 ? -3.223 -17.734 -24.203 1 97.38 128 PRO B N 1
ATOM 4830 C CA . PRO B 1 128 ? -4.148 -16.75 -23.656 1 97.38 128 PRO B CA 1
ATOM 4831 C C . PRO B 1 128 ? -4.434 -16.969 -22.172 1 97.38 128 PRO B C 1
ATOM 4833 O O . PRO B 1 128 ? -4.531 -15.992 -21.406 1 97.38 128 PRO B O 1
ATOM 4836 N N . TYR B 1 129 ? -4.582 -18.219 -21.734 1 97.75 129 TYR B N 1
ATOM 4837 C CA . TYR B 1 129 ? -4.867 -18.438 -20.328 1 97.75 129 TYR B CA 1
ATOM 4838 C C . TYR B 1 129 ? -3.705 -17.984 -19.453 1 97.75 129 TYR B C 1
ATOM 4840 O O . TYR B 1 129 ? -3.908 -17.5 -18.344 1 97.75 129 TYR B O 1
ATOM 4848 N N . GLN B 1 130 ? -2.477 -18.141 -19.969 1 97.81 130 GLN B N 1
ATOM 4849 C CA . GLN B 1 130 ? -1.309 -17.641 -19.25 1 97.81 130 GLN B CA 1
ATOM 4850 C C . GLN B 1 130 ? -1.305 -16.125 -19.172 1 97.81 130 GLN B C 1
ATOM 4852 O O . GLN B 1 130 ? -0.922 -15.547 -18.141 1 97.81 130 GLN B O 1
ATOM 4857 N N . GLN B 1 131 ? -1.716 -15.477 -20.234 1 97.88 131 GLN B N 1
ATOM 4858 C CA . GLN B 1 131 ? -1.814 -14.023 -20.25 1 97.88 131 GLN B CA 1
ATOM 4859 C C . GLN B 1 131 ? -2.891 -13.539 -19.281 1 97.88 131 GLN B C 1
ATOM 4861 O O . GLN B 1 131 ? -2.727 -12.508 -18.625 1 97.88 131 GLN B O 1
ATOM 4866 N N . ALA B 1 132 ? -3.979 -14.312 -19.203 1 98.38 132 ALA B N 1
ATOM 4867 C CA . ALA B 1 132 ? -5.031 -13.977 -18.25 1 98.38 132 ALA B CA 1
ATOM 4868 C C . ALA B 1 132 ? -4.516 -14.047 -16.828 1 98.38 132 ALA B C 1
ATOM 4870 O O . ALA B 1 132 ? -4.773 -13.148 -16.016 1 98.38 132 ALA B O 1
ATOM 4871 N N . MET B 1 133 ? -3.797 -15.109 -16.578 1 97.94 133 MET B N 1
ATOM 4872 C CA . MET B 1 133 ? -3.238 -15.281 -15.234 1 97.94 133 MET B CA 1
ATOM 4873 C C . MET B 1 133 ? -2.264 -14.156 -14.906 1 97.94 133 MET B C 1
ATOM 4875 O O . MET B 1 133 ? -2.268 -13.633 -13.789 1 97.94 133 MET B O 1
ATOM 4879 N N . TYR B 1 134 ? -1.447 -13.797 -15.867 1 97.31 134 TYR B N 1
ATOM 4880 C CA . TYR B 1 134 ? -0.491 -12.711 -15.703 1 97.31 134 TYR B CA 1
ATOM 4881 C C . TYR B 1 134 ? -1.204 -11.406 -15.375 1 97.31 134 TYR B C 1
ATOM 4883 O O . TYR B 1 134 ? -0.838 -10.711 -14.43 1 97.31 134 TYR B O 1
ATOM 4891 N N . ASN B 1 135 ? -2.221 -11.102 -16.125 1 98.19 135 ASN B N 1
ATOM 4892 C CA . ASN B 1 135 ? -2.951 -9.852 -15.914 1 98.19 135 ASN B CA 1
ATOM 4893 C C . ASN B 1 135 ? -3.68 -9.836 -14.578 1 98.19 135 ASN B C 1
ATOM 4895 O O . ASN B 1 135 ? -3.797 -8.789 -13.938 1 98.19 135 ASN B O 1
ATOM 4899 N N . CYS B 1 136 ? -4.133 -10.977 -14.172 1 98.38 136 CYS B N 1
ATOM 4900 C CA . CYS B 1 136 ? -4.781 -11.078 -12.867 1 98.38 136 CYS B CA 1
ATOM 4901 C C . CYS B 1 136 ? -3.82 -10.695 -11.75 1 98.38 136 CYS B C 1
ATOM 4903 O O . CYS B 1 136 ? -4.168 -9.898 -10.875 1 98.38 136 CYS B O 1
ATOM 4905 N N . THR B 1 137 ? -2.617 -11.203 -11.836 1 97.38 137 THR B N 1
ATOM 4906 C CA . THR B 1 137 ? -1.594 -10.891 -10.844 1 97.38 137 THR B CA 1
ATOM 4907 C C . THR B 1 137 ? -1.229 -9.406 -10.891 1 97.38 137 THR B C 1
ATOM 4909 O O . THR B 1 137 ? -1.107 -8.766 -9.844 1 97.38 137 THR B O 1
ATOM 4912 N N . LEU B 1 138 ? -1.105 -8.891 -12.07 1 97.44 138 LEU B N 1
ATOM 4913 C CA . LEU B 1 138 ? -0.751 -7.488 -12.258 1 97.44 138 LEU B CA 1
ATOM 4914 C C . LEU B 1 138 ? -1.809 -6.574 -11.648 1 97.44 138 LEU B C 1
ATOM 4916 O O . LEU B 1 138 ? -1.479 -5.543 -11.062 1 97.44 138 LEU B O 1
ATOM 4920 N N . ILE B 1 139 ? -3.045 -6.969 -11.711 1 98.06 139 ILE B N 1
ATOM 4921 C CA . ILE B 1 139 ? -4.16 -6.16 -11.234 1 98.06 139 ILE B CA 1
ATOM 4922 C C . ILE B 1 139 ? -4.262 -6.27 -9.719 1 98.06 139 ILE B C 1
ATOM 4924 O O . ILE B 1 139 ? -4.531 -5.277 -9.031 1 98.06 139 ILE B O 1
ATOM 4928 N N . LEU B 1 140 ? -3.969 -7.43 -9.141 1 98.25 140 LEU B N 1
ATOM 4929 C CA . LEU B 1 140 ? -4.305 -7.699 -7.746 1 98.25 140 LEU B CA 1
ATOM 4930 C C . LEU B 1 140 ? -3.129 -7.371 -6.832 1 98.25 140 LEU B C 1
ATOM 4932 O O . LEU B 1 140 ? -3.324 -7.004 -5.672 1 98.25 140 LEU B O 1
ATOM 4936 N N . GLU B 1 141 ? -1.942 -7.512 -7.352 1 96.56 141 GLU B N 1
ATOM 4937 C CA . GLU B 1 141 ? -0.786 -7.391 -6.469 1 96.56 141 GLU B CA 1
ATOM 4938 C C . GLU B 1 141 ? -0.165 -6 -6.562 1 96.56 141 GLU B C 1
ATOM 4940 O O . GLU B 1 141 ? 0.17 -5.535 -7.656 1 96.56 141 GLU B O 1
ATOM 4945 N N . GLU B 1 142 ? 0.01 -5.281 -5.469 1 91.5 142 GLU B N 1
ATOM 4946 C CA . GLU B 1 142 ? 0.433 -3.887 -5.387 1 91.5 142 GLU B CA 1
ATOM 4947 C C . GLU B 1 142 ? 1.842 -3.703 -5.941 1 91.5 142 GLU B C 1
ATOM 4949 O O . GLU B 1 142 ? 2.117 -2.725 -6.641 1 91.5 142 GLU B O 1
ATOM 4954 N N . GLN B 1 143 ? 2.861 -4.465 -5.723 1 88.5 143 GLN B N 1
ATOM 4955 C CA . GLN B 1 143 ? 4.254 -4.254 -6.109 1 88.5 143 GLN B CA 1
ATOM 4956 C C . GLN B 1 143 ? 4.66 -5.191 -7.242 1 88.5 143 GLN B C 1
ATOM 4958 O O . GLN B 1 143 ? 5.613 -5.961 -7.105 1 88.5 143 GLN B O 1
ATOM 4963 N N . THR B 1 144 ? 3.957 -5.043 -8.328 1 94.81 144 THR B N 1
ATOM 4964 C CA . THR B 1 144 ? 4.289 -5.781 -9.547 1 94.81 144 THR B CA 1
ATOM 4965 C C . THR B 1 144 ? 4.484 -4.828 -10.719 1 94.81 144 THR B C 1
ATOM 4967 O O . THR B 1 144 ? 3.879 -3.752 -10.758 1 94.81 144 THR B O 1
ATOM 4970 N N . TRP B 1 145 ? 5.391 -5.195 -11.641 1 96.5 145 TRP B N 1
ATOM 4971 C CA . TRP B 1 145 ? 5.727 -4.379 -12.805 1 96.5 145 TRP B CA 1
ATOM 4972 C C . TRP B 1 145 ? 5.375 -5.102 -14.102 1 96.5 145 TRP B C 1
ATOM 4974 O O . TRP B 1 145 ? 5.578 -6.312 -14.219 1 96.5 145 TRP B O 1
ATOM 4984 N N . PRO B 1 146 ? 4.82 -4.41 -15.062 1 96.69 146 PRO B N 1
ATOM 4985 C CA . PRO B 1 146 ? 4.48 -5.074 -16.312 1 96.69 146 PRO B CA 1
ATOM 4986 C C . PRO B 1 146 ? 5.711 -5.484 -17.125 1 96.69 146 PRO B C 1
ATOM 4988 O O . PRO B 1 146 ? 6.734 -4.793 -17.094 1 96.69 146 PRO B O 1
ATOM 4991 N N . TRP B 1 147 ? 5.57 -6.512 -17.891 1 95.81 147 TRP B N 1
ATOM 4992 C CA . TRP B 1 147 ? 6.68 -7.121 -18.609 1 95.81 147 TRP B CA 1
ATOM 4993 C C . TRP B 1 147 ? 7.281 -6.141 -19.609 1 95.81 147 TRP B C 1
ATOM 4995 O O . TRP B 1 147 ? 8.492 -6.145 -19.844 1 95.81 147 TRP B O 1
ATOM 5005 N N . ASP B 1 148 ? 6.473 -5.328 -20.234 1 95.62 148 ASP B N 1
ATOM 5006 C CA . ASP B 1 148 ? 6.957 -4.422 -21.281 1 95.62 148 ASP B CA 1
ATOM 5007 C C . ASP B 1 148 ? 7.809 -3.305 -20.672 1 95.62 148 ASP B C 1
ATOM 5009 O O . ASP B 1 148 ? 8.789 -2.867 -21.281 1 95.62 148 ASP B O 1
ATOM 5013 N N . GLU B 1 149 ? 7.453 -2.836 -19.484 1 95.94 149 GLU B N 1
ATOM 5014 C CA . GLU B 1 149 ? 8.297 -1.858 -18.797 1 95.94 149 GLU B CA 1
ATOM 5015 C C . GLU B 1 149 ? 9.609 -2.486 -18.344 1 95.94 149 GLU B C 1
ATOM 5017 O O . GLU B 1 149 ? 10.656 -1.84 -18.375 1 95.94 149 GLU B O 1
ATOM 5022 N N . GLU B 1 150 ? 9.586 -3.697 -17.891 1 97.12 150 GLU B N 1
ATOM 5023 C CA . GLU B 1 150 ? 10.805 -4.398 -17.516 1 97.12 150 GLU B CA 1
ATOM 5024 C C . GLU B 1 150 ? 11.703 -4.621 -18.719 1 97.12 150 GLU B C 1
ATOM 5026 O O . GLU B 1 150 ? 12.93 -4.477 -18.625 1 97.12 150 GLU B O 1
ATOM 5031 N N . LEU B 1 151 ? 11.07 -5.012 -19.844 1 97.69 151 LEU B N 1
ATOM 5032 C CA . LEU B 1 151 ? 11.844 -5.188 -21.078 1 97.69 151 LEU B CA 1
ATOM 5033 C C . LEU B 1 151 ? 12.5 -3.879 -21.5 1 97.69 151 LEU B C 1
ATOM 5035 O O . LEU B 1 151 ? 13.672 -3.867 -21.875 1 97.69 151 LEU B O 1
ATOM 5039 N N . ALA B 1 152 ? 11.742 -2.803 -21.453 1 95.81 152 ALA B N 1
ATOM 5040 C CA . ALA B 1 152 ? 12.289 -1.488 -21.766 1 95.81 152 ALA B CA 1
ATOM 5041 C C . ALA B 1 152 ? 13.461 -1.14 -20.859 1 95.81 152 ALA B C 1
ATOM 5043 O O . ALA B 1 152 ? 14.477 -0.623 -21.312 1 95.81 152 ALA B O 1
ATOM 5044 N N . ALA B 1 153 ? 13.328 -1.456 -19.594 1 95.69 153 ALA B N 1
ATOM 5045 C CA . ALA B 1 153 ? 14.406 -1.223 -18.641 1 95.69 153 ALA B CA 1
ATOM 5046 C C . ALA B 1 153 ? 15.641 -2.043 -19 1 95.69 153 ALA B C 1
ATOM 5048 O O . ALA B 1 153 ? 16.766 -1.52 -19.031 1 95.69 153 ALA B O 1
ATOM 5049 N N . LEU B 1 154 ? 15.43 -3.283 -19.297 1 97.88 154 LEU B N 1
ATOM 5050 C CA . LEU B 1 154 ? 16.531 -4.195 -19.609 1 97.88 154 LEU B CA 1
ATOM 5051 C C . LEU B 1 154 ? 17.312 -3.691 -20.812 1 97.88 154 LEU B C 1
ATOM 5053 O O . LEU B 1 154 ? 18.547 -3.771 -20.828 1 97.88 154 LEU B O 1
ATOM 5057 N N . SER B 1 155 ? 16.625 -3.211 -21.797 1 96.62 155 SER B N 1
ATOM 5058 C CA . SER B 1 155 ? 17.25 -2.764 -23.031 1 96.62 155 SER B CA 1
ATOM 5059 C C . SER B 1 155 ? 18.25 -1.642 -22.781 1 96.62 155 SER B C 1
ATOM 5061 O O . SER B 1 155 ? 19.25 -1.517 -23.484 1 96.62 155 SER B O 1
ATOM 5063 N N . ASN B 1 156 ? 18.062 -0.861 -21.734 1 92.75 156 ASN B N 1
ATOM 5064 C CA . ASN B 1 156 ? 18.891 0.31 -21.469 1 92.75 156 ASN B CA 1
ATOM 5065 C C . ASN B 1 156 ? 19.922 0.028 -20.375 1 92.75 156 ASN B C 1
ATOM 5067 O O . ASN B 1 156 ? 20.688 0.917 -20 1 92.75 156 ASN B O 1
ATOM 5071 N N . LEU B 1 157 ? 19.953 -1.148 -19.875 1 96.5 157 LEU B N 1
ATOM 5072 C CA . LEU B 1 157 ? 20.859 -1.467 -18.781 1 96.5 157 LEU B CA 1
ATOM 5073 C C . LEU B 1 157 ? 22.172 -2.037 -19.297 1 96.5 157 LEU B C 1
ATOM 5075 O O . LEU B 1 157 ? 22.203 -2.744 -20.297 1 96.5 157 LEU B O 1
ATOM 5079 N N . GLU B 1 158 ? 23.219 -1.682 -18.656 1 97.25 158 GLU B N 1
ATOM 5080 C CA . GLU B 1 158 ? 24.578 -2.189 -18.906 1 97.25 158 GLU B CA 1
ATOM 5081 C C . GLU B 1 158 ? 25.172 -2.799 -17.641 1 97.25 158 GLU B C 1
ATOM 5083 O O . GLU B 1 158 ? 24.594 -2.678 -16.547 1 97.25 158 GLU B O 1
ATOM 5088 N N . ALA B 1 159 ? 26.312 -3.471 -17.859 1 98 159 ALA B N 1
ATOM 5089 C CA . ALA B 1 159 ? 26.984 -4.145 -16.734 1 98 159 ALA B CA 1
ATOM 5090 C C . ALA B 1 159 ? 27.281 -3.168 -15.609 1 98 159 ALA B C 1
ATOM 5092 O O . ALA B 1 159 ? 27.156 -3.514 -14.43 1 98 159 ALA B O 1
ATOM 5093 N N . ARG B 1 160 ? 27.609 -2.008 -15.953 1 96.69 160 ARG B N 1
ATOM 5094 C CA . ARG B 1 160 ? 27.969 -0.988 -14.969 1 96.69 160 ARG B CA 1
ATOM 5095 C C . ARG B 1 160 ? 26.766 -0.666 -14.07 1 96.69 160 ARG B C 1
ATOM 5097 O O . ARG B 1 160 ? 26.938 -0.367 -12.883 1 96.69 160 ARG B O 1
ATOM 5104 N N . ASN B 1 161 ? 25.578 -0.679 -14.602 1 96.5 161 ASN B N 1
ATOM 5105 C CA . ASN B 1 161 ? 24.375 -0.434 -13.805 1 96.5 161 ASN B CA 1
ATOM 5106 C C . ASN B 1 161 ? 24.234 -1.455 -12.68 1 96.5 161 ASN B C 1
ATOM 5108 O O . ASN B 1 161 ? 23.844 -1.105 -11.57 1 96.5 161 ASN B O 1
ATOM 5112 N N . LEU B 1 162 ? 24.531 -2.701 -12.984 1 98.06 162 LEU B N 1
ATOM 5113 C CA . LEU B 1 162 ? 24.469 -3.738 -11.961 1 98.06 162 LEU B CA 1
ATOM 5114 C C . LEU B 1 162 ? 25.562 -3.527 -10.914 1 98.06 162 LEU B C 1
ATOM 5116 O O . LEU B 1 162 ? 25.328 -3.695 -9.719 1 98.06 162 LEU B O 1
ATOM 5120 N N . GLU B 1 163 ? 26.734 -3.139 -11.359 1 96.88 163 GLU B N 1
ATOM 5121 C CA . GLU B 1 163 ? 27.859 -2.879 -10.461 1 96.88 163 GLU B CA 1
ATOM 5122 C C . GLU B 1 163 ? 27.516 -1.79 -9.453 1 96.88 163 GLU B C 1
ATOM 5124 O O . GLU B 1 163 ? 27.875 -1.884 -8.281 1 96.88 163 GLU B O 1
ATOM 5129 N N . ASP B 1 164 ? 26.828 -0.86 -9.922 1 93.69 164 ASP B N 1
ATOM 5130 C CA . ASP B 1 164 ? 26.438 0.259 -9.07 1 93.69 164 ASP B CA 1
ATOM 5131 C C . ASP B 1 164 ? 25.266 -0.121 -8.172 1 93.69 164 ASP B C 1
ATOM 5133 O O . ASP B 1 164 ? 25.172 0.354 -7.035 1 93.69 164 ASP B O 1
ATOM 5137 N N . PHE B 1 165 ? 24.422 -0.927 -8.656 1 95.88 165 PHE B N 1
ATOM 5138 C CA . PHE B 1 165 ? 23.141 -1.269 -8.031 1 95.88 165 PHE B CA 1
ATOM 5139 C C . PHE B 1 165 ? 23.359 -2.252 -6.883 1 95.88 165 PHE B C 1
ATOM 5141 O O . PHE B 1 165 ? 22.766 -2.102 -5.812 1 95.88 165 PHE B O 1
ATOM 5148 N N . LEU B 1 166 ? 24.125 -3.205 -7.066 1 96.19 166 LEU B N 1
ATOM 5149 C CA . LEU B 1 166 ? 24.188 -4.371 -6.191 1 96.19 166 LEU B CA 1
ATOM 5150 C C . LEU B 1 166 ? 24.594 -3.969 -4.777 1 96.19 166 LEU B C 1
ATOM 5152 O O . LEU B 1 166 ? 23.938 -4.359 -3.807 1 96.19 166 LEU B O 1
ATOM 5156 N N . PRO B 1 167 ? 25.672 -3.125 -4.633 1 93.81 167 PRO B N 1
ATOM 5157 C CA . PRO B 1 167 ? 26.031 -2.715 -3.271 1 93.81 167 PRO B CA 1
ATOM 5158 C C . PRO B 1 167 ? 24.906 -1.953 -2.574 1 93.81 167 PRO B C 1
ATOM 5160 O O . PRO B 1 167 ? 24.703 -2.102 -1.365 1 93.81 167 PRO B O 1
ATOM 5163 N N . ARG B 1 168 ? 24.172 -1.202 -3.281 1 92.62 168 ARG B N 1
ATOM 5164 C CA . ARG B 1 168 ? 23.062 -0.452 -2.707 1 92.62 168 ARG B CA 1
ATOM 5165 C C . ARG B 1 168 ? 21.922 -1.387 -2.285 1 92.62 168 ARG B C 1
ATOM 5167 O O . ARG B 1 168 ? 21.297 -1.18 -1.243 1 92.62 168 ARG B O 1
ATOM 5174 N N . MET B 1 169 ? 21.656 -2.355 -3.119 1 95.44 169 MET B N 1
ATOM 5175 C CA . MET B 1 169 ? 20.609 -3.322 -2.814 1 95.44 169 MET B CA 1
ATOM 5176 C C . MET B 1 169 ? 20.938 -4.113 -1.556 1 95.44 169 MET B C 1
ATOM 5178 O O . MET B 1 169 ? 20.094 -4.293 -0.682 1 95.44 169 MET B O 1
ATOM 5182 N N . LEU B 1 170 ? 22.188 -4.504 -1.43 1 95.44 170 LEU B N 1
ATOM 5183 C CA . LEU B 1 170 ? 22.609 -5.363 -0.33 1 95.44 170 LEU B CA 1
ATOM 5184 C C . LEU B 1 170 ? 22.859 -4.551 0.934 1 95.44 170 LEU B C 1
ATOM 5186 O O . LEU B 1 170 ? 22.969 -5.109 2.027 1 95.44 170 LEU B O 1
ATOM 5190 N N . ALA B 1 171 ? 22.938 -3.232 0.792 1 92.62 171 ALA B N 1
ATOM 5191 C CA . ALA B 1 171 ? 23.203 -2.348 1.924 1 92.62 171 ALA B CA 1
ATOM 5192 C C . ALA B 1 171 ? 22.078 -2.4 2.939 1 92.62 171 ALA B C 1
ATOM 5194 O O . ALA B 1 171 ? 22.234 -1.958 4.078 1 92.62 171 ALA B O 1
ATOM 5195 N N . LYS B 1 172 ? 21.016 -2.947 2.627 1 94.62 172 LYS B N 1
ATOM 5196 C CA . LYS B 1 172 ? 19.891 -3.256 3.514 1 94.62 172 LYS B CA 1
ATOM 5197 C C . LYS B 1 172 ? 19.375 -4.668 3.27 1 94.62 172 LYS B C 1
ATOM 5199 O O . LYS B 1 172 ? 18.688 -4.918 2.271 1 94.62 172 LYS B O 1
ATOM 5204 N N . THR B 1 173 ? 19.641 -5.52 4.184 1 95.88 173 THR B N 1
ATOM 5205 C CA . THR B 1 173 ? 19.328 -6.922 3.961 1 95.88 173 THR B CA 1
ATOM 5206 C C . THR B 1 173 ? 18.906 -7.598 5.266 1 95.88 173 THR B C 1
ATOM 5208 O O . THR B 1 173 ? 19.484 -7.332 6.32 1 95.88 173 THR B O 1
ATOM 5211 N N . PHE B 1 174 ? 17.906 -8.312 5.266 1 96 174 PHE B N 1
ATOM 5212 C CA . PHE B 1 174 ? 17.5 -9.211 6.336 1 96 174 PHE B CA 1
ATOM 5213 C C . PHE B 1 174 ? 17.297 -10.625 5.805 1 96 174 PHE B C 1
ATOM 5215 O O . PHE B 1 174 ? 16.641 -10.82 4.773 1 96 174 PHE B O 1
ATOM 5222 N N . ILE B 1 175 ? 17.812 -11.641 6.477 1 96 175 ILE B N 1
ATOM 5223 C CA . ILE B 1 175 ? 17.781 -13.008 5.949 1 96 175 ILE B CA 1
ATOM 5224 C C . ILE B 1 175 ? 16.828 -13.859 6.793 1 96 175 ILE B C 1
ATOM 5226 O O . ILE B 1 175 ? 16.984 -13.953 8.008 1 96 175 ILE B O 1
ATOM 5230 N N . GLU B 1 176 ? 15.875 -14.422 6.16 1 95.25 176 GLU B N 1
ATOM 5231 C CA . GLU B 1 176 ? 15.031 -15.438 6.785 1 95.25 176 GLU B CA 1
ATOM 5232 C C . GLU B 1 176 ? 15.477 -16.844 6.395 1 95.25 176 GLU B C 1
ATOM 5234 O O . GLU B 1 176 ? 15.477 -17.188 5.215 1 95.25 176 GLU B O 1
ATOM 5239 N N . CYS B 1 177 ? 15.781 -17.609 7.426 1 96 177 CYS B N 1
ATOM 5240 C CA . CYS B 1 177 ? 16.359 -18.938 7.18 1 96 177 CYS B CA 1
ATOM 5241 C C . CYS B 1 177 ? 15.414 -20.031 7.66 1 96 177 CYS B C 1
ATOM 5243 O O . CYS B 1 177 ? 14.766 -19.891 8.703 1 96 177 CYS B O 1
ATOM 5245 N N . TYR B 1 178 ? 15.375 -21.078 6.883 1 96.31 178 TYR B N 1
ATOM 5246 C CA . TYR B 1 178 ? 14.688 -22.312 7.25 1 96.31 178 TYR B CA 1
ATOM 5247 C C . TYR B 1 178 ? 15.586 -23.531 7.039 1 96.31 178 TYR B C 1
ATOM 5249 O O . TYR B 1 178 ? 16.062 -23.766 5.93 1 96.31 178 TYR B O 1
ATOM 5257 N N . PHE B 1 179 ? 15.883 -24.203 8.164 1 94.56 179 PHE B N 1
ATOM 5258 C CA . PHE B 1 179 ? 16.688 -25.422 8.141 1 94.56 179 PHE B CA 1
ATOM 5259 C C . PHE B 1 179 ? 15.844 -26.625 8.547 1 94.56 179 PHE B C 1
ATOM 5261 O O . PHE B 1 179 ? 15.156 -26.594 9.57 1 94.56 179 PHE B O 1
ATOM 5268 N N . ALA B 1 180 ? 15.898 -27.609 7.734 1 93.19 180 ALA B N 1
ATOM 5269 C CA . ALA B 1 180 ? 15.18 -28.828 8.055 1 93.19 180 ALA B CA 1
ATOM 5270 C C . ALA B 1 180 ? 16 -30.062 7.707 1 93.19 180 ALA B C 1
ATOM 5272 O O . ALA B 1 180 ? 16.797 -30.047 6.766 1 93.19 180 ALA B O 1
ATOM 5273 N N . GLY B 1 181 ? 15.758 -31.156 8.508 1 91.56 181 GLY B N 1
ATOM 5274 C CA . GLY B 1 181 ? 16.375 -32.438 8.172 1 91.56 181 GLY B CA 1
ATOM 5275 C C . GLY B 1 181 ? 17.391 -32.875 9.195 1 91.56 181 GLY B C 1
ATOM 5276 O O . GLY B 1 181 ? 17.203 -32.688 10.398 1 91.56 181 GLY B O 1
ATOM 5277 N N . ASN B 1 182 ? 18.422 -33.562 8.688 1 89.19 182 ASN B N 1
ATOM 5278 C CA . ASN B 1 182 ? 19.438 -34.188 9.523 1 89.19 182 ASN B CA 1
ATOM 5279 C C . ASN B 1 182 ? 20.531 -33.219 9.906 1 89.19 182 ASN B C 1
ATOM 5281 O O . ASN B 1 182 ? 21.703 -33.406 9.547 1 89.19 182 ASN B O 1
ATOM 5285 N N . ILE B 1 183 ? 20.188 -32.281 10.758 1 90.31 183 ILE B N 1
ATOM 5286 C CA . ILE B 1 183 ? 21.109 -31.281 11.273 1 90.31 183 ILE B CA 1
ATOM 5287 C C . ILE B 1 183 ? 20.734 -30.922 12.711 1 90.31 183 ILE B C 1
ATOM 5289 O O . ILE B 1 183 ? 19.547 -30.812 13.031 1 90.31 183 ILE B O 1
ATOM 5293 N N . GLU B 1 184 ? 21.656 -30.812 13.531 1 91.88 184 GLU B N 1
ATOM 5294 C CA . GLU B 1 184 ? 21.406 -30.453 14.922 1 91.88 184 GLU B CA 1
ATOM 5295 C C . GLU B 1 184 ? 21.141 -28.953 15.055 1 91.88 184 GLU B C 1
ATOM 5297 O O . GLU B 1 184 ? 21.656 -28.156 14.273 1 91.88 184 GLU B O 1
ATOM 5302 N N . PRO B 1 185 ? 20.297 -28.641 16.031 1 94.38 185 PRO B N 1
ATOM 5303 C CA . PRO B 1 185 ? 20 -27.219 16.234 1 94.38 185 PRO B CA 1
ATOM 5304 C C . PRO B 1 185 ? 21.25 -26.359 16.422 1 94.38 185 PRO B C 1
ATOM 5306 O O . PRO B 1 185 ? 21.328 -25.25 15.906 1 94.38 185 PRO B O 1
ATOM 5309 N N . SER B 1 186 ? 22.188 -26.875 17.156 1 95.75 186 SER B N 1
ATOM 5310 C CA . SER B 1 186 ? 23.422 -26.125 17.406 1 95.75 186 SER B CA 1
ATOM 5311 C C . SER B 1 186 ? 24.203 -25.922 16.125 1 95.75 186 SER B C 1
ATOM 5313 O O . SER B 1 186 ? 24.797 -24.859 15.914 1 95.75 186 SER B O 1
ATOM 5315 N N . GLU B 1 187 ? 24.203 -26.891 15.336 1 92.75 187 GLU B N 1
ATOM 5316 C CA . GLU B 1 187 ? 24.875 -26.781 14.047 1 92.75 187 GLU B CA 1
ATOM 5317 C C . GLU B 1 187 ? 24.172 -25.766 13.141 1 92.75 187 GLU B C 1
ATOM 5319 O O . GLU B 1 187 ? 24.828 -24.938 12.5 1 92.75 187 GLU B O 1
ATOM 5324 N N . ALA B 1 188 ? 22.844 -25.859 13.094 1 93.75 188 ALA B N 1
ATOM 5325 C CA . ALA B 1 188 ? 22.078 -24.922 12.297 1 93.75 188 ALA B CA 1
ATOM 5326 C C . ALA B 1 188 ? 22.375 -23.484 12.727 1 93.75 188 ALA B C 1
ATOM 5328 O O . ALA B 1 188 ? 22.594 -22.609 11.875 1 93.75 188 ALA B O 1
ATOM 5329 N N . GLU B 1 189 ? 22.391 -23.25 13.992 1 96.25 189 GLU B N 1
ATOM 5330 C CA . GLU B 1 189 ? 22.688 -21.922 14.531 1 96.25 189 GLU B CA 1
ATOM 5331 C C . GLU B 1 189 ? 24.094 -21.469 14.148 1 96.25 189 GLU B C 1
ATOM 5333 O O . GLU B 1 189 ? 24.297 -20.312 13.789 1 96.25 189 GLU B O 1
ATOM 5338 N N . SER B 1 190 ? 25.031 -22.422 14.258 1 95.25 190 SER B N 1
ATOM 5339 C CA . SER B 1 190 ? 26.422 -22.109 13.93 1 95.25 190 SER B CA 1
ATOM 5340 C C . SER B 1 190 ? 26.562 -21.719 12.469 1 95.25 190 SER B C 1
ATOM 5342 O O . SER B 1 190 ? 27.344 -20.828 12.133 1 95.25 190 SER B O 1
ATOM 5344 N N . VAL B 1 191 ? 25.844 -22.391 11.656 1 94.06 191 VAL B N 1
ATOM 5345 C CA . VAL B 1 191 ? 25.875 -22.094 10.227 1 94.06 191 VAL B CA 1
ATOM 5346 C C . VAL B 1 191 ? 25.375 -20.672 9.984 1 94.06 191 VAL B C 1
ATOM 5348 O O . VAL B 1 191 ? 26.016 -19.906 9.266 1 94.06 191 VAL B O 1
ATOM 5351 N N . VAL B 1 192 ? 24.266 -20.266 10.578 1 95.75 192 VAL B N 1
ATOM 5352 C CA . VAL B 1 192 ? 23.672 -18.953 10.391 1 95.75 192 VAL B CA 1
ATOM 5353 C C . VAL B 1 192 ? 24.609 -17.875 10.953 1 95.75 192 VAL B C 1
ATOM 5355 O O . VAL B 1 192 ? 24.781 -16.812 10.352 1 95.75 192 VAL B O 1
ATOM 5358 N N . GLN B 1 193 ? 25.234 -18.188 12.062 1 95.75 193 GLN B N 1
ATOM 5359 C CA . GLN B 1 193 ? 26.219 -17.281 12.633 1 95.75 193 GLN B CA 1
ATOM 5360 C C . GLN B 1 193 ? 27.391 -17.047 11.68 1 95.75 193 GLN B C 1
ATOM 5362 O O . GLN B 1 193 ? 27.859 -15.914 11.531 1 95.75 193 GLN B O 1
ATOM 5367 N N . HIS B 1 194 ? 27.797 -18.125 11.117 1 94.56 194 HIS B N 1
ATOM 5368 C CA . HIS B 1 194 ? 28.875 -18.031 10.148 1 94.56 194 HIS B CA 1
ATOM 5369 C C . HIS B 1 194 ? 28.484 -17.188 8.953 1 94.56 194 HIS B C 1
ATOM 5371 O O . HIS B 1 194 ? 29.266 -16.344 8.492 1 94.56 194 HIS B O 1
ATOM 5377 N N . ILE B 1 195 ? 27.312 -17.391 8.484 1 94.62 195 ILE B N 1
ATOM 5378 C CA . ILE B 1 195 ? 26.797 -16.625 7.352 1 94.62 195 ILE B CA 1
ATOM 5379 C C . ILE B 1 195 ? 26.719 -15.148 7.711 1 94.62 195 ILE B C 1
ATOM 5381 O O . ILE B 1 195 ? 27.125 -14.289 6.922 1 94.62 195 ILE B O 1
ATOM 5385 N N . GLU B 1 196 ? 26.172 -14.828 8.891 1 95.5 196 GLU B N 1
ATOM 5386 C CA . GLU B 1 196 ? 26.125 -13.445 9.352 1 95.5 196 GLU B CA 1
ATOM 5387 C C . GLU B 1 196 ? 27.531 -12.836 9.406 1 95.5 196 GLU B C 1
ATOM 5389 O O . GLU B 1 196 ? 27.719 -11.672 9.062 1 95.5 196 GLU B O 1
ATOM 5394 N N . GLY B 1 197 ? 28.516 -13.625 9.852 1 94.5 197 GLY B N 1
ATOM 5395 C CA . GLY B 1 197 ? 29.891 -13.172 9.906 1 94.5 197 GLY B CA 1
ATOM 5396 C C . GLY B 1 197 ? 30.453 -12.797 8.547 1 94.5 197 GLY B C 1
ATOM 5397 O O . GLY B 1 197 ? 31.141 -11.781 8.414 1 94.5 197 GLY B O 1
ATOM 5398 N N . ILE B 1 198 ? 30.094 -13.57 7.559 1 93.56 198 ILE B N 1
ATOM 5399 C CA . ILE B 1 198 ? 30.609 -13.359 6.211 1 93.56 198 ILE B CA 1
ATOM 5400 C C . ILE B 1 198 ? 29.938 -12.141 5.582 1 93.56 198 ILE B C 1
ATOM 5402 O O . ILE B 1 198 ? 30.625 -11.289 5 1 93.56 198 ILE B O 1
ATOM 5406 N N . LEU B 1 199 ? 28.656 -12.008 5.723 1 95.12 199 LEU B N 1
ATOM 5407 C CA . LEU B 1 199 ? 27.891 -11.047 4.93 1 95.12 199 LEU B CA 1
ATOM 5408 C C . LEU B 1 199 ? 27.812 -9.703 5.641 1 95.12 199 LEU B C 1
ATOM 5410 O O . LEU B 1 199 ? 27.719 -8.656 4.992 1 95.12 199 LEU B O 1
ATOM 5414 N N . PHE B 1 200 ? 27.828 -9.703 7.008 1 94 200 PHE B N 1
ATOM 5415 C CA . PHE B 1 200 ? 27.516 -8.469 7.719 1 94 200 PHE B CA 1
ATOM 5416 C C . PHE B 1 200 ? 28.719 -7.996 8.523 1 94 200 PHE B C 1
ATOM 5418 O O . PHE B 1 200 ? 28.891 -6.797 8.742 1 94 200 PHE B O 1
ATOM 5425 N N . ASN B 1 201 ? 29.516 -8.875 9.039 1 86.56 201 ASN B N 1
ATOM 5426 C CA . ASN B 1 201 ? 30.516 -8.508 10.031 1 86.56 201 ASN B CA 1
ATOM 5427 C C . ASN B 1 201 ? 31.922 -8.484 9.422 1 86.56 201 ASN B C 1
ATOM 5429 O O . ASN B 1 201 ? 32.906 -8.18 10.117 1 86.56 201 ASN B O 1
ATOM 5433 N N . SER B 1 202 ? 31.969 -8.688 8.195 1 81.56 202 SER B N 1
ATOM 5434 C CA . SER B 1 202 ? 33.281 -8.586 7.551 1 81.56 202 SER B CA 1
ATOM 5435 C C . SER B 1 202 ? 33.625 -7.133 7.219 1 81.56 202 SER B C 1
ATOM 5437 O O . SER B 1 202 ? 32.719 -6.305 7.059 1 81.56 202 SER B O 1
ATOM 5439 N N . SER B 1 203 ? 34.875 -6.758 7.32 1 77.38 203 SER B N 1
ATOM 5440 C CA . SER B 1 203 ? 35.312 -5.391 7.086 1 77.38 203 SER B CA 1
ATOM 5441 C C . SER B 1 203 ? 34.938 -4.91 5.688 1 77.38 203 SER B C 1
ATOM 5443 O O . SER B 1 203 ? 34.844 -3.709 5.453 1 77.38 203 SER B O 1
ATOM 5445 N N . THR B 1 204 ? 34.75 -5.766 4.852 1 74 204 THR B N 1
ATOM 5446 C CA . THR B 1 204 ? 34.5 -5.398 3.467 1 74 204 THR B CA 1
ATOM 5447 C C . THR B 1 204 ? 33.031 -5.617 3.127 1 74 204 THR B C 1
ATOM 5449 O O . THR B 1 204 ? 32.625 -5.469 1.972 1 74 204 THR B O 1
ATOM 5452 N N . SER B 1 205 ? 32.281 -5.871 4.176 1 81.75 205 SER B N 1
ATOM 5453 C CA . SER B 1 205 ? 30.891 -6.281 3.887 1 81.75 205 SER B CA 1
ATOM 5454 C C . SER B 1 205 ? 30.031 -5.086 3.492 1 81.75 205 SER B C 1
ATOM 5456 O O . SER B 1 205 ? 30.094 -4.035 4.137 1 81.75 205 SER B O 1
ATOM 5458 N N . VAL B 1 206 ? 29.344 -5.352 2.439 1 83 206 VAL B N 1
ATOM 5459 C CA . VAL B 1 206 ? 28.406 -4.336 1.946 1 83 206 VAL B CA 1
ATOM 5460 C C . VAL B 1 206 ? 27.047 -4.504 2.619 1 83 206 VAL B C 1
ATOM 5462 O O . VAL B 1 206 ? 26.281 -3.549 2.715 1 83 206 VAL B O 1
ATOM 5465 N N . CYS B 1 207 ? 26.781 -5.645 3.189 1 90.69 207 CYS B N 1
ATOM 5466 C CA . CYS B 1 207 ? 25.484 -5.934 3.793 1 90.69 207 CYS B CA 1
ATOM 5467 C C . CYS B 1 207 ? 25.359 -5.254 5.152 1 90.69 207 CYS B C 1
ATOM 5469 O O . CYS B 1 207 ? 26.281 -5.293 5.961 1 90.69 207 CYS B O 1
ATOM 5471 N N . LYS B 1 208 ? 24.328 -4.566 5.305 1 91 208 LYS B N 1
ATOM 5472 C CA . LYS B 1 208 ? 23.953 -3.998 6.598 1 91 208 LYS B CA 1
ATOM 5473 C C . LYS B 1 208 ? 22.531 -4.41 6.984 1 91 208 LYS B C 1
ATOM 5475 O O . LYS B 1 208 ? 21.781 -4.938 6.156 1 91 208 LYS B O 1
ATOM 5480 N N . SER B 1 209 ? 22.25 -4.184 8.25 1 92.69 209 SER B N 1
ATOM 5481 C CA . SER B 1 209 ? 20.953 -4.59 8.758 1 92.69 209 SER B CA 1
ATOM 5482 C C . SER B 1 209 ? 19.828 -3.773 8.125 1 92.69 209 SER B C 1
ATOM 5484 O O . SER B 1 209 ? 20.062 -2.66 7.648 1 92.69 209 SER B O 1
ATOM 5486 N N . LEU B 1 210 ? 18.672 -4.316 8.086 1 93.62 210 LEU B N 1
ATOM 5487 C CA . LEU B 1 210 ? 17.453 -3.697 7.574 1 93.62 210 LEU B CA 1
ATOM 5488 C C . LEU B 1 210 ? 16.672 -3.029 8.695 1 93.62 210 LEU B C 1
ATOM 5490 O O . LEU B 1 210 ? 16.219 -3.699 9.633 1 93.62 210 LEU B O 1
ATOM 5494 N N . PRO B 1 211 ? 16.516 -1.661 8.625 1 92.75 211 PRO B N 1
ATOM 5495 C CA . PRO B 1 211 ? 15.734 -1 9.672 1 92.75 211 PRO B CA 1
ATOM 5496 C C . PRO B 1 211 ? 14.273 -1.444 9.688 1 92.75 211 PRO B C 1
ATOM 5498 O O . PRO B 1 211 ? 13.727 -1.819 8.648 1 92.75 211 PRO B O 1
ATOM 5501 N N . PRO B 1 212 ? 13.602 -1.322 10.844 1 90.75 212 PRO B N 1
ATOM 5502 C CA . PRO B 1 212 ? 12.227 -1.801 10.992 1 90.75 212 PRO B CA 1
ATOM 5503 C C . PRO B 1 212 ? 11.258 -1.129 10.016 1 90.75 212 PRO B C 1
ATOM 5505 O O . PRO B 1 212 ? 10.328 -1.773 9.523 1 90.75 212 PRO B O 1
ATOM 5508 N N . SER B 1 213 ? 11.477 0.09 9.695 1 93.62 213 SER B N 1
ATOM 5509 C CA . SER B 1 213 ? 10.531 0.84 8.867 1 93.62 213 SER B CA 1
ATOM 5510 C C . SER B 1 213 ? 10.609 0.404 7.41 1 93.62 213 SER B C 1
ATOM 5512 O O . SER B 1 213 ? 9.727 0.728 6.613 1 93.62 213 SER B O 1
ATOM 5514 N N . GLN B 1 214 ? 11.641 -0.383 7.059 1 93.62 214 GLN B N 1
ATOM 5515 C CA . GLN B 1 214 ? 11.875 -0.647 5.641 1 93.62 214 GLN B CA 1
ATOM 5516 C C . GLN B 1 214 ? 11.562 -2.1 5.297 1 93.62 214 GLN B C 1
ATOM 5518 O O . GLN B 1 214 ? 11.766 -2.531 4.16 1 93.62 214 GLN B O 1
ATOM 5523 N N . HIS B 1 215 ? 11.078 -2.852 6.312 1 92.31 215 HIS B N 1
ATOM 5524 C CA . HIS B 1 215 ? 10.633 -4.199 5.988 1 92.31 215 HIS B CA 1
ATOM 5525 C C . HIS B 1 215 ? 9.5 -4.172 4.965 1 92.31 215 HIS B C 1
ATOM 5527 O O . HIS B 1 215 ? 8.625 -3.311 5.027 1 92.31 215 HIS B O 1
ATOM 5533 N N . LEU B 1 216 ? 9.547 -5.078 4.043 1 89.44 216 LEU B N 1
ATOM 5534 C CA . LEU B 1 216 ? 8.648 -5.043 2.893 1 89.44 216 LEU B CA 1
ATOM 5535 C C . LEU B 1 216 ? 7.32 -5.707 3.225 1 89.44 216 LEU B C 1
ATOM 5537 O O . LEU B 1 216 ? 7.242 -6.531 4.141 1 89.44 216 LEU B O 1
ATOM 5541 N N . THR B 1 217 ? 6.348 -5.266 2.506 1 92.06 217 THR B N 1
ATOM 5542 C CA . THR B 1 217 ? 5.008 -5.828 2.602 1 92.06 217 THR B CA 1
ATOM 5543 C C . THR B 1 217 ? 4.605 -6.496 1.29 1 92.06 217 THR B C 1
ATOM 5545 O O . THR B 1 217 ? 5.219 -6.25 0.249 1 92.06 217 THR B O 1
ATOM 5548 N N . LYS B 1 218 ? 3.766 -7.418 1.362 1 93.31 218 LYS B N 1
ATOM 5549 C CA . LYS B 1 218 ? 3.023 -7.953 0.226 1 93.31 218 LYS B CA 1
ATOM 5550 C C . LYS B 1 218 ? 1.522 -7.73 0.396 1 93.31 218 LYS B C 1
ATOM 5552 O O . LYS B 1 218 ? 0.881 -8.383 1.22 1 93.31 218 LYS B O 1
ATOM 5557 N N . ARG B 1 219 ? 1.043 -6.793 -0.378 1 95.94 219 ARG B N 1
ATOM 5558 C CA . ARG B 1 219 ? -0.364 -6.441 -0.216 1 95.94 219 ARG B CA 1
ATOM 5559 C C . ARG B 1 219 ? -1.158 -6.762 -1.477 1 95.94 219 ARG B C 1
ATOM 5561 O O . ARG B 1 219 ? -0.634 -6.668 -2.588 1 95.94 219 ARG B O 1
ATOM 5568 N N . ILE B 1 220 ? -2.416 -7.141 -1.251 1 97.88 220 ILE B N 1
ATOM 5569 C CA . ILE B 1 220 ? -3.318 -7.551 -2.322 1 97.88 220 ILE B CA 1
ATOM 5570 C C . ILE B 1 220 ? -4.523 -6.617 -2.365 1 97.88 220 ILE B C 1
ATOM 5572 O O . ILE B 1 220 ? -5.055 -6.227 -1.322 1 97.88 220 ILE B O 1
ATOM 5576 N N . VAL B 1 221 ? -4.918 -6.273 -3.549 1 98.38 221 VAL B N 1
ATOM 5577 C CA . VAL B 1 221 ? -6.082 -5.426 -3.768 1 98.38 221 VAL B CA 1
ATOM 5578 C C . VAL B 1 221 ? -7.316 -6.07 -3.143 1 98.38 221 VAL B C 1
ATOM 5580 O O . VAL B 1 221 ? -7.531 -7.277 -3.283 1 98.38 221 VAL B O 1
ATOM 5583 N N . LYS B 1 222 ? -8.102 -5.332 -2.418 1 98.06 222 LYS B N 1
ATOM 5584 C CA . LYS B 1 222 ? -9.398 -5.773 -1.909 1 98.06 222 LYS B CA 1
ATOM 5585 C C . LYS B 1 222 ? -10.531 -5.367 -2.85 1 98.06 222 LYS B C 1
ATOM 5587 O O . LYS B 1 222 ? -10.805 -4.176 -3.014 1 98.06 222 LYS B O 1
ATOM 5592 N N . LEU B 1 223 ? -11.148 -6.328 -3.436 1 98.12 223 LEU B N 1
ATOM 5593 C CA . LEU B 1 223 ? -12.25 -6.059 -4.355 1 98.12 223 LEU B CA 1
ATOM 5594 C C . LEU B 1 223 ? -13.516 -5.676 -3.592 1 98.12 223 LEU B C 1
ATOM 5596 O O . LEU B 1 223 ? -13.641 -5.973 -2.402 1 98.12 223 LEU B O 1
ATOM 5600 N N . GLU B 1 224 ? -14.43 -5.016 -4.258 1 95.88 224 GLU B N 1
ATOM 5601 C CA . GLU B 1 224 ? -15.648 -4.5 -3.635 1 95.88 224 GLU B CA 1
ATOM 5602 C C . GLU B 1 224 ? -16.75 -5.551 -3.627 1 95.88 224 GLU B C 1
ATOM 5604 O O . GLU B 1 224 ? -16.953 -6.262 -4.613 1 95.88 224 GLU B O 1
ATOM 5609 N N . ARG B 1 225 ? -17.438 -5.648 -2.523 1 95.06 225 ARG B N 1
ATOM 5610 C CA . ARG B 1 225 ? -18.547 -6.582 -2.398 1 95.06 225 ARG B CA 1
ATOM 5611 C C . ARG B 1 225 ? -19.703 -6.188 -3.314 1 95.06 225 ARG B C 1
ATOM 5613 O O . ARG B 1 225 ? -20 -5 -3.477 1 95.06 225 ARG B O 1
ATOM 5620 N N . GLY B 1 226 ? -20.281 -7.129 -3.932 1 91.81 226 GLY B N 1
ATOM 5621 C CA . GLY B 1 226 ? -21.469 -6.914 -4.742 1 91.81 226 GLY B CA 1
ATOM 5622 C C . GLY B 1 226 ? -21.156 -6.277 -6.086 1 91.81 226 GLY B C 1
ATOM 5623 O O . GLY B 1 226 ? -22.078 -5.867 -6.801 1 91.81 226 GLY B O 1
ATOM 5624 N N . LEU B 1 227 ? -19.938 -6.133 -6.422 1 91.88 227 LEU B N 1
ATOM 5625 C CA . LEU B 1 227 ? -19.547 -5.504 -7.68 1 91.88 227 LEU B CA 1
ATOM 5626 C C . LEU B 1 227 ? -18.703 -6.461 -8.523 1 91.88 227 LEU B C 1
ATOM 5628 O O . LEU B 1 227 ? -17.938 -7.262 -7.988 1 91.88 227 LEU B O 1
ATOM 5632 N N . ARG B 1 228 ? -18.906 -6.363 -9.82 1 95.31 228 ARG B N 1
ATOM 5633 C CA . ARG B 1 228 ? -18.172 -7.172 -10.781 1 95.31 228 ARG B CA 1
ATOM 5634 C C . ARG B 1 228 ? -17.188 -6.312 -11.578 1 95.31 228 ARG B C 1
ATOM 5636 O O . ARG B 1 228 ? -17.609 -5.383 -12.273 1 95.31 228 ARG B O 1
ATOM 5643 N N . TYR B 1 229 ? -15.953 -6.633 -11.438 1 97.62 229 TYR B N 1
ATOM 5644 C CA . TYR B 1 229 ? -14.938 -5.996 -12.266 1 97.62 229 TYR B CA 1
ATOM 5645 C C . TYR B 1 229 ? -14.555 -6.887 -13.438 1 97.62 229 TYR B C 1
ATOM 5647 O O . TYR B 1 229 ? -14.516 -8.117 -13.312 1 97.62 229 TYR B O 1
ATOM 5655 N N . TYR B 1 230 ? -14.312 -6.305 -14.578 1 98.06 230 TYR B N 1
ATOM 5656 C CA . TYR B 1 230 ? -13.797 -7.086 -15.695 1 98.06 230 TYR B CA 1
ATOM 5657 C C . TYR B 1 230 ? -12.773 -6.285 -16.5 1 98.06 230 TYR B C 1
ATOM 5659 O O . TYR B 1 230 ? -12.852 -5.055 -16.547 1 98.06 230 TYR B O 1
ATOM 5667 N N . TYR B 1 231 ? -11.781 -6.945 -17.031 1 98.44 231 TYR B N 1
ATOM 5668 C CA . TYR B 1 231 ? -10.695 -6.387 -17.828 1 98.44 231 TYR B CA 1
ATOM 5669 C C . TYR B 1 231 ? -10.57 -7.098 -19.172 1 98.44 231 TYR B C 1
ATOM 5671 O O . TYR B 1 231 ? -9.922 -8.141 -19.266 1 98.44 231 TYR B O 1
ATOM 5679 N N . PRO B 1 232 ? -11.141 -6.488 -20.188 1 98.44 232 PRO B N 1
ATOM 5680 C CA . PRO B 1 232 ? -10.977 -7.039 -21.531 1 98.44 232 PRO B CA 1
ATOM 5681 C C . PRO B 1 232 ? -9.672 -6.605 -22.188 1 98.44 232 PRO B C 1
ATOM 5683 O O . PRO B 1 232 ? -9.273 -5.441 -22.078 1 98.44 232 PRO B O 1
ATOM 5686 N N . ALA B 1 233 ? -9.016 -7.52 -22.812 1 97.88 233 ALA B N 1
ATOM 5687 C CA . ALA B 1 233 ? -7.801 -7.23 -23.562 1 97.88 233 ALA B CA 1
ATOM 5688 C C . ALA B 1 233 ? -7.656 -8.18 -24.75 1 97.88 233 ALA B C 1
ATOM 5690 O O . ALA B 1 233 ? -8.125 -9.312 -24.703 1 97.88 233 ALA B O 1
ATOM 5691 N N . MET B 1 234 ? -7.059 -7.691 -25.812 1 97.38 234 MET B N 1
ATOM 5692 C CA . MET B 1 234 ? -6.707 -8.562 -26.922 1 97.38 234 MET B CA 1
ATOM 5693 C C . MET B 1 234 ? -5.473 -9.398 -26.594 1 97.38 234 MET B C 1
ATOM 5695 O O . MET B 1 234 ? -4.562 -8.922 -25.922 1 97.38 234 MET B O 1
ATOM 5699 N N . CYS B 1 235 ? -5.527 -10.586 -27.047 1 96.94 235 CYS B N 1
ATOM 5700 C CA . CYS B 1 235 ? -4.324 -11.406 -26.953 1 96.94 235 CYS B CA 1
ATOM 5701 C C . CYS B 1 235 ? -3.133 -10.711 -27.594 1 96.94 235 CYS B C 1
ATOM 5703 O O . CYS B 1 235 ? -3.271 -10.086 -28.656 1 96.94 235 CYS B O 1
ATOM 5705 N N . LEU B 1 236 ? -1.961 -10.828 -27.016 1 95.56 236 LEU B N 1
ATOM 5706 C CA . LEU B 1 236 ? -0.773 -10.156 -27.531 1 95.56 236 LEU B CA 1
ATOM 5707 C C . LEU B 1 236 ? -0.396 -10.703 -28.906 1 95.56 236 LEU B C 1
ATOM 5709 O O . LEU B 1 236 ? 0.081 -9.953 -29.766 1 95.56 236 LEU B O 1
ATOM 5713 N N . ASN B 1 237 ? -0.534 -12.023 -29.062 1 94.88 237 ASN B N 1
ATOM 5714 C CA . ASN B 1 237 ? -0.431 -12.633 -30.391 1 94.88 237 ASN B CA 1
ATOM 5715 C C . ASN B 1 237 ? -1.788 -12.695 -31.094 1 94.88 237 ASN B C 1
ATOM 5717 O O . ASN B 1 237 ? -2.562 -13.625 -30.859 1 94.88 237 ASN B O 1
ATOM 5721 N N . GLN B 1 238 ? -1.979 -11.875 -31.938 1 89.25 238 GLN B N 1
ATOM 5722 C CA . GLN B 1 238 ? -3.295 -11.703 -32.531 1 89.25 238 GLN B CA 1
ATOM 5723 C C . GLN B 1 238 ? -3.643 -12.891 -33.438 1 89.25 238 GLN B C 1
ATOM 5725 O O . GLN B 1 238 ? -4.805 -13.086 -33.812 1 89.25 238 GLN B O 1
ATOM 5730 N N . GLN B 1 239 ? -2.674 -13.641 -33.812 1 92.94 239 GLN B N 1
ATOM 5731 C CA . GLN B 1 239 ? -2.92 -14.82 -34.625 1 92.94 239 GLN B CA 1
ATOM 5732 C C . GLN B 1 239 ? -3.455 -15.977 -33.812 1 92.94 239 GLN B C 1
ATOM 5734 O O . GLN B 1 239 ? -3.951 -16.969 -34.344 1 92.94 239 GLN B O 1
ATOM 5739 N N . ASP B 1 240 ? -3.297 -15.852 -32.5 1 95 240 ASP B N 1
ATOM 5740 C CA . ASP B 1 240 ? -3.822 -16.906 -31.656 1 95 240 ASP B CA 1
ATOM 5741 C C . ASP B 1 240 ? -5.348 -16.984 -31.734 1 95 240 ASP B C 1
ATOM 5743 O O . ASP B 1 240 ? -6.031 -15.984 -31.469 1 95 240 ASP B O 1
ATOM 5747 N N . GLU B 1 241 ? -5.883 -18.109 -32.062 1 95.69 241 GLU B N 1
ATOM 5748 C CA . GLU B 1 241 ? -7.32 -18.297 -32.219 1 95.69 241 GLU B CA 1
ATOM 5749 C C . GLU B 1 241 ? -8.031 -18.438 -30.891 1 95.69 241 GLU B C 1
ATOM 5751 O O . GLU B 1 241 ? -9.234 -18.203 -30.781 1 95.69 241 GLU B O 1
ATOM 5756 N N . ASN B 1 242 ? -7.266 -18.797 -29.891 1 96.69 242 ASN B N 1
ATOM 5757 C CA . ASN B 1 242 ? -7.859 -19.062 -28.594 1 96.69 242 ASN B CA 1
ATOM 5758 C C . ASN B 1 242 ? -8.148 -17.781 -27.828 1 96.69 242 ASN B C 1
ATOM 5760 O O . ASN B 1 242 ? -7.402 -16.812 -27.938 1 96.69 242 ASN B O 1
ATOM 5764 N N . SER B 1 243 ? -9.297 -17.734 -27.234 1 98.19 243 SER B N 1
ATOM 5765 C CA . SER B 1 243 ? -9.594 -16.766 -26.188 1 98.19 243 SER B CA 1
ATOM 5766 C C . SER B 1 243 ? -9.531 -17.406 -24.812 1 98.19 243 SER B C 1
ATOM 5768 O O . SER B 1 243 ? -9.406 -18.625 -24.688 1 98.19 243 SER B O 1
ATOM 5770 N N . SER B 1 244 ? -9.531 -16.594 -23.797 1 98.62 244 SER B N 1
ATOM 5771 C CA . SER B 1 244 ? -9.477 -17.156 -22.453 1 98.62 244 SER B CA 1
ATOM 5772 C C . SER B 1 244 ? -10.211 -16.266 -21.453 1 98.62 244 SER B C 1
ATOM 5774 O O . SER B 1 244 ? -10.266 -15.047 -21.609 1 98.62 244 SER B O 1
ATOM 5776 N N . LEU B 1 245 ? -10.789 -16.938 -20.469 1 98.75 245 LEU B N 1
ATOM 5777 C CA . LEU B 1 245 ? -11.43 -16.297 -19.328 1 98.75 245 LEU B CA 1
ATOM 5778 C C . LEU B 1 245 ? -10.812 -16.75 -18.016 1 98.75 245 LEU B C 1
ATOM 5780 O O . LEU B 1 245 ? -10.617 -17.953 -17.812 1 98.75 245 LEU B O 1
ATOM 5784 N N . LEU B 1 246 ? -10.422 -15.836 -17.219 1 98.81 246 LEU B N 1
ATOM 5785 C CA . LEU B 1 246 ? -10.18 -16.078 -15.797 1 98.81 246 LEU B CA 1
ATOM 5786 C C . LEU B 1 246 ? -11.219 -15.375 -14.938 1 98.81 246 LEU B C 1
ATOM 5788 O O . LEU B 1 246 ? -11.242 -14.141 -14.867 1 98.81 246 LEU B O 1
ATOM 5792 N N . HIS B 1 247 ? -12.125 -16.125 -14.43 1 98.75 247 HIS B N 1
ATOM 5793 C CA . HIS B 1 247 ? -13.172 -15.648 -13.531 1 98.75 247 HIS B CA 1
ATOM 5794 C C . HIS B 1 247 ? -12.789 -15.883 -12.07 1 98.75 247 HIS B C 1
ATOM 5796 O O . HIS B 1 247 ? -12.898 -17 -11.57 1 98.75 247 HIS B O 1
ATOM 5802 N N . TYR B 1 248 ? -12.383 -14.828 -11.391 1 98.75 248 TYR B N 1
ATOM 5803 C CA . TYR B 1 248 ? -11.875 -14.898 -10.023 1 98.75 248 TYR B CA 1
ATOM 5804 C C . TYR B 1 248 ? -12.898 -14.383 -9.031 1 98.75 248 TYR B C 1
ATOM 5806 O O . TYR B 1 248 ? -13.461 -13.297 -9.211 1 98.75 248 TYR B O 1
ATOM 5814 N N . ILE B 1 249 ? -13.195 -15.125 -8.031 1 98.69 249 ILE B N 1
ATOM 5815 C CA . ILE B 1 249 ? -14.031 -14.734 -6.906 1 98.69 249 ILE B CA 1
ATOM 5816 C C . ILE B 1 249 ? -13.172 -14.602 -5.648 1 98.69 249 ILE B C 1
ATOM 5818 O O . ILE B 1 249 ? -12.734 -15.609 -5.082 1 98.69 249 ILE B O 1
ATOM 5822 N N . GLN B 1 250 ? -12.922 -13.391 -5.207 1 98.62 250 GLN B N 1
ATOM 5823 C CA . GLN B 1 250 ? -12.141 -13.141 -4 1 98.62 250 GLN B CA 1
ATOM 5824 C C . GLN B 1 250 ? -12.992 -13.328 -2.748 1 98.62 250 GLN B C 1
ATOM 5826 O O . GLN B 1 250 ? -14.117 -12.828 -2.674 1 98.62 250 GLN B O 1
ATOM 5831 N N . ILE B 1 251 ? -12.484 -13.961 -1.777 1 98 251 ILE B N 1
ATOM 5832 C CA . ILE B 1 251 ? -13.383 -14.344 -0.691 1 98 251 ILE B CA 1
ATOM 5833 C C . ILE B 1 251 ? -12.891 -13.734 0.621 1 98 251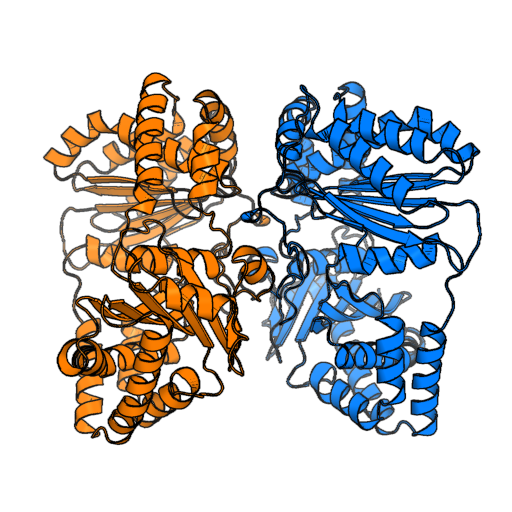 ILE B C 1
ATOM 5835 O O . ILE B 1 251 ? -13.586 -12.938 1.243 1 98 251 ILE B O 1
ATOM 5839 N N . HIS B 1 252 ? -11.695 -14.141 1.125 1 96.88 252 HIS B N 1
ATOM 5840 C CA . HIS B 1 252 ? -11.25 -13.734 2.453 1 96.88 252 HIS B CA 1
ATOM 5841 C C . HIS B 1 252 ? -9.727 -13.742 2.549 1 96.88 252 HIS B C 1
ATOM 5843 O O . HIS B 1 252 ? -9.039 -14.094 1.586 1 96.88 252 HIS B O 1
ATOM 5849 N N . GLN B 1 253 ? -9.25 -13.289 3.709 1 96.31 253 GLN B N 1
ATOM 5850 C CA . GLN B 1 253 ? -7.824 -13.406 3.986 1 96.31 253 GLN B CA 1
ATOM 5851 C C . GLN B 1 253 ? -7.57 -14.32 5.18 1 96.31 253 GLN B C 1
ATOM 5853 O O . GLN B 1 253 ? -7.848 -13.953 6.32 1 96.31 253 GLN B O 1
ATOM 5858 N N . ASP B 1 254 ? -7.137 -15.414 4.984 1 94.56 254 ASP B N 1
ATOM 5859 C CA . ASP B 1 254 ? -6.652 -16.484 5.848 1 94.56 254 ASP B CA 1
ATOM 5860 C C . ASP B 1 254 ? -7.484 -16.578 7.125 1 94.56 254 ASP B C 1
ATOM 5862 O O . ASP B 1 254 ? -6.949 -16.453 8.234 1 94.56 254 ASP B O 1
ATOM 5866 N N . ASP B 1 255 ? -8.609 -17.016 7.164 1 95.12 255 ASP B N 1
ATOM 5867 C CA . ASP B 1 255 ? -9.531 -17.344 8.25 1 95.12 255 ASP B CA 1
ATOM 5868 C C . ASP B 1 255 ? -9.797 -18.844 8.312 1 95.12 255 ASP B C 1
ATOM 5870 O O . ASP B 1 255 ? -10.148 -19.453 7.309 1 95.12 255 ASP B O 1
ATOM 5874 N N . LEU B 1 256 ? -9.617 -19.422 9.453 1 97 256 LEU B N 1
ATOM 5875 C CA . LEU B 1 256 ? -9.648 -20.875 9.602 1 97 256 LEU B CA 1
ATOM 5876 C C . LEU B 1 256 ? -10.938 -21.453 9.031 1 97 256 LEU B C 1
ATOM 5878 O O . LEU B 1 256 ? -10.898 -22.312 8.156 1 97 256 LEU B O 1
ATOM 5882 N N . LYS B 1 257 ? -12.062 -20.953 9.5 1 97.56 257 LYS B N 1
ATOM 5883 C CA . LYS B 1 257 ? -13.352 -21.484 9.062 1 97.56 257 LYS B CA 1
ATOM 5884 C C . LYS B 1 257 ? -13.578 -21.234 7.574 1 97.56 257 LYS B C 1
ATOM 5886 O O . LYS B 1 257 ? -14 -22.125 6.848 1 97.56 257 LYS B O 1
ATOM 5891 N N . GLN B 1 258 ? -13.281 -20.031 7.125 1 97.88 258 GLN B N 1
ATOM 5892 C CA . GLN B 1 258 ? -13.453 -19.703 5.715 1 97.88 258 GLN B CA 1
ATOM 5893 C C . GLN B 1 258 ? -12.523 -20.531 4.836 1 97.88 258 GLN B C 1
ATOM 5895 O O . GLN B 1 258 ? -12.891 -20.922 3.723 1 97.88 258 GLN B O 1
ATOM 5900 N N . ASN B 1 259 ? -11.312 -20.797 5.34 1 98 259 ASN B N 1
ATOM 5901 C CA . ASN B 1 259 ? -10.367 -21.625 4.602 1 98 259 ASN B CA 1
ATOM 5902 C C . ASN B 1 259 ? -10.953 -23 4.309 1 98 259 ASN B C 1
ATOM 5904 O O . ASN B 1 259 ? -10.953 -23.453 3.162 1 98 259 ASN B O 1
ATOM 5908 N N . VAL B 1 260 ? -11.445 -23.625 5.352 1 98.44 260 VAL B N 1
ATOM 5909 C CA . VAL B 1 260 ? -11.898 -25.016 5.188 1 98.44 260 VAL B CA 1
ATOM 5910 C C . VAL B 1 260 ? -13.172 -25.031 4.344 1 98.44 260 VAL B C 1
ATOM 5912 O O . VAL B 1 260 ? -13.383 -25.969 3.566 1 98.44 260 VAL B O 1
ATOM 5915 N N . LEU B 1 261 ? -14.016 -24.016 4.508 1 98.69 261 LEU B N 1
ATOM 5916 C CA . LEU B 1 261 ? -15.227 -23.938 3.693 1 98.69 261 LEU B CA 1
ATOM 5917 C C . LEU B 1 261 ? -14.875 -23.766 2.219 1 98.69 261 LEU B C 1
ATOM 5919 O O . LEU B 1 261 ? -15.469 -24.406 1.354 1 98.69 261 LEU B O 1
ATOM 5923 N N . LEU B 1 262 ? -13.938 -22.922 1.929 1 98.56 262 LEU B N 1
ATOM 5924 C CA . LEU B 1 262 ? -13.492 -22.688 0.558 1 98.56 262 LEU B CA 1
ATOM 5925 C C . LEU B 1 262 ? -12.891 -23.953 -0.037 1 98.56 262 LEU B C 1
ATOM 5927 O O . LEU B 1 262 ? -13.18 -24.312 -1.181 1 98.56 262 LEU B O 1
ATOM 5931 N N . GLN B 1 263 ? -12.039 -24.594 0.696 1 98.38 263 GLN B N 1
ATOM 5932 C CA . GLN B 1 263 ? -11.406 -25.828 0.24 1 98.38 263 GLN B CA 1
ATOM 5933 C C . GLN B 1 263 ? -12.453 -26.906 -0.055 1 98.38 263 GLN B C 1
ATOM 5935 O O . GLN B 1 263 ? -12.375 -27.594 -1.079 1 98.38 263 GLN B O 1
ATOM 5940 N N . LEU B 1 264 ? -13.359 -27.047 0.871 1 98.56 264 LEU B N 1
ATOM 5941 C CA . LEU B 1 264 ? -14.414 -28.047 0.693 1 98.56 264 LEU B CA 1
ATOM 5942 C C . LEU B 1 264 ? -15.258 -27.734 -0.539 1 98.56 264 LEU B C 1
ATOM 5944 O O . LEU B 1 264 ? -15.586 -28.625 -1.312 1 98.56 264 LEU B O 1
ATOM 5948 N N . LEU B 1 265 ? -15.602 -26.469 -0.689 1 98.44 265 LEU B N 1
ATOM 5949 C CA . LEU B 1 265 ? -16.359 -26.062 -1.862 1 98.44 265 LEU B CA 1
ATOM 5950 C C . LEU B 1 265 ? -15.625 -26.422 -3.146 1 98.44 265 LEU B C 1
ATOM 5952 O O . LEU B 1 265 ? -16.234 -26.891 -4.113 1 98.44 265 LEU B O 1
ATOM 5956 N N . ALA B 1 266 ? -14.336 -26.141 -3.182 1 97.75 266 ALA B N 1
ATOM 5957 C CA . ALA B 1 266 ? -13.523 -26.453 -4.355 1 97.75 266 ALA B CA 1
ATOM 5958 C C . ALA B 1 266 ? -13.562 -27.953 -4.656 1 97.75 266 ALA B C 1
ATOM 5960 O O . ALA B 1 266 ? -13.633 -28.359 -5.82 1 97.75 266 ALA B O 1
ATOM 5961 N N . VAL B 1 267 ? -13.531 -28.75 -3.631 1 96.5 267 VAL B N 1
ATOM 5962 C CA . VAL B 1 267 ? -13.555 -30.203 -3.785 1 96.5 267 VAL B CA 1
ATOM 5963 C C . VAL B 1 267 ? -14.906 -30.641 -4.352 1 96.5 267 VAL B C 1
ATOM 5965 O O . VAL B 1 267 ? -14.969 -31.422 -5.297 1 96.5 267 VAL B O 1
ATOM 5968 N N . VAL B 1 268 ? -15.953 -30.094 -3.838 1 97.19 268 VAL B N 1
ATOM 5969 C CA . VAL B 1 268 ? -17.312 -30.5 -4.195 1 97.19 268 VAL B CA 1
ATOM 5970 C C . VAL B 1 268 ? -17.641 -30.016 -5.605 1 97.19 268 VAL B C 1
ATOM 5972 O O . VAL B 1 268 ? -18.344 -30.703 -6.352 1 97.19 268 VAL B O 1
ATOM 5975 N N . ALA B 1 269 ? -17.109 -28.906 -5.969 1 97.62 269 ALA B N 1
ATOM 5976 C CA . ALA B 1 269 ? -17.531 -28.266 -7.211 1 97.62 269 ALA B CA 1
ATOM 5977 C C . ALA B 1 269 ? -16.609 -28.641 -8.367 1 97.62 269 ALA B C 1
ATOM 5979 O O . ALA B 1 269 ? -16.938 -28.422 -9.531 1 97.62 269 ALA B O 1
ATOM 5980 N N . LYS B 1 270 ? -15.477 -29.156 -8.125 1 96.75 270 LYS B N 1
ATOM 5981 C CA . LYS B 1 270 ? -14.453 -29.375 -9.133 1 96.75 270 LYS B CA 1
ATOM 5982 C C . LYS B 1 270 ? -14.977 -30.25 -10.266 1 96.75 270 LYS B C 1
ATOM 5984 O O . LYS B 1 270 ? -14.938 -29.859 -11.438 1 96.75 270 LYS B O 1
ATOM 5989 N N . GLN B 1 271 ? -15.484 -31.438 -9.93 1 95.56 271 GLN B N 1
ATOM 5990 C CA . GLN B 1 271 ? -15.938 -32.375 -10.938 1 95.56 271 GLN B CA 1
ATOM 5991 C C . GLN B 1 271 ? -17.188 -31.875 -11.664 1 95.56 271 GLN B C 1
ATOM 5993 O O . GLN B 1 271 ? -17.266 -31.938 -12.891 1 95.56 271 GLN B O 1
ATOM 5998 N N . PRO B 1 272 ? -18.156 -31.375 -10.914 1 97 272 PRO B N 1
ATOM 5999 C CA . PRO B 1 272 ? -19.297 -30.781 -11.602 1 97 272 PRO B CA 1
ATOM 6000 C C . PRO B 1 272 ? -18.906 -29.672 -12.57 1 97 272 PRO B C 1
ATOM 6002 O O . PRO B 1 272 ? -19.453 -29.594 -13.672 1 97 272 PRO B O 1
ATOM 6005 N N . ALA B 1 273 ? -18.031 -28.812 -12.203 1 97.75 273 ALA B N 1
ATOM 6006 C CA . ALA B 1 273 ? -17.594 -27.703 -13.062 1 97.75 273 ALA B CA 1
ATOM 6007 C C . ALA B 1 273 ? -16.922 -28.234 -14.328 1 97.75 273 ALA B C 1
ATOM 6009 O O . ALA B 1 273 ? -17.234 -27.797 -15.438 1 97.75 273 ALA B O 1
ATOM 6010 N N . PHE B 1 274 ? -16.047 -29.188 -14.125 1 96.81 274 PHE B N 1
ATOM 6011 C CA . PHE B 1 274 ? -15.367 -29.781 -15.266 1 96.81 274 PHE B CA 1
ATOM 6012 C C . PHE B 1 274 ? -16.359 -30.453 -16.203 1 96.81 274 PHE B C 1
ATOM 6014 O O . PHE B 1 274 ? -16.312 -30.25 -17.422 1 96.81 274 PHE B O 1
ATOM 6021 N N . HIS B 1 275 ? -17.203 -31.266 -15.625 1 96.62 275 HIS B N 1
ATOM 6022 C CA . HIS B 1 275 ? -18.188 -32 -16.422 1 96.62 275 HIS B CA 1
ATOM 6023 C C . HIS B 1 275 ? -19.078 -31.047 -17.219 1 96.62 275 HIS B C 1
ATOM 6025 O O . HIS B 1 275 ? -19.281 -31.234 -18.422 1 96.62 275 HIS B O 1
ATOM 6031 N N . GLN B 1 276 ? -19.547 -30 -16.609 1 97.62 276 GLN B N 1
ATOM 6032 C CA . GLN B 1 276 ? -20.469 -29.078 -17.266 1 97.62 276 GLN B CA 1
ATOM 6033 C C . GLN B 1 276 ? -19.766 -28.219 -18.297 1 97.62 276 GLN B C 1
ATOM 6035 O O . GLN B 1 276 ? -20.203 -28.141 -19.453 1 97.62 276 GLN B O 1
ATOM 6040 N N . LEU B 1 277 ? -18.641 -27.594 -17.969 1 97.94 277 LEU B N 1
ATOM 6041 C CA . LEU B 1 277 ? -18.016 -26.578 -18.797 1 97.94 277 LEU B CA 1
ATOM 6042 C C . LEU B 1 277 ? -17.172 -27.234 -19.906 1 97.94 277 LEU B C 1
ATOM 6044 O O . LEU B 1 277 ? -17.156 -26.75 -21.031 1 97.94 277 LEU B O 1
ATOM 6048 N N . ARG B 1 278 ? -16.5 -28.328 -19.562 1 96.88 278 ARG B N 1
ATOM 6049 C CA . ARG B 1 278 ? -15.617 -28.984 -20.516 1 96.88 278 ARG B CA 1
ATOM 6050 C C . ARG B 1 278 ? -16.359 -30.047 -21.312 1 96.88 278 ARG B C 1
ATOM 6052 O O . ARG B 1 278 ? -16.344 -30.031 -22.547 1 96.88 278 ARG B O 1
ATOM 6059 N N . SER B 1 279 ? -17.078 -30.953 -20.641 1 96.44 279 SER B N 1
ATOM 6060 C CA . SER B 1 279 ? -17.625 -32.156 -21.297 1 96.44 279 SER B CA 1
ATOM 6061 C C . SER B 1 279 ? -18.969 -31.859 -21.953 1 96.44 279 SER B C 1
ATOM 6063 O O . SER B 1 279 ? -19.219 -32.25 -23.094 1 96.44 279 SER B O 1
ATOM 6065 N N . VAL B 1 280 ? -19.844 -31.219 -21.219 1 97.5 280 VAL B N 1
ATOM 6066 C CA . VAL B 1 280 ? -21.188 -31 -21.719 1 97.5 280 VAL B CA 1
ATOM 6067 C C . VAL B 1 280 ? -21.188 -29.812 -22.688 1 97.5 280 VAL B C 1
ATOM 6069 O O . VAL B 1 280 ? -21.625 -29.953 -23.828 1 97.5 280 VAL B O 1
ATOM 6072 N N . GLU B 1 281 ? -20.625 -28.672 -22.297 1 97.12 281 GLU B N 1
ATOM 6073 C CA . GLU B 1 281 ? -20.688 -27.469 -23.125 1 97.12 281 GLU B CA 1
ATOM 6074 C C . GLU B 1 281 ? -19.516 -27.422 -24.109 1 97.12 281 GLU B C 1
ATOM 6076 O O . GLU B 1 281 ? -19.531 -26.641 -25.062 1 97.12 281 GLU B O 1
ATOM 6081 N N . GLN B 1 282 ? -18.484 -28.156 -23.828 1 96.94 282 GLN B N 1
ATOM 6082 C CA . GLN B 1 282 ? -17.312 -28.281 -24.703 1 96.94 282 GLN B CA 1
ATOM 6083 C C . GLN B 1 282 ? -16.672 -26.938 -24.969 1 96.94 282 GLN B C 1
ATOM 6085 O O . GLN B 1 282 ? -16.406 -26.578 -26.125 1 96.94 282 GLN B O 1
ATOM 6090 N N . LEU B 1 283 ? -16.484 -26.188 -23.922 1 95.75 283 LEU B N 1
ATOM 6091 C CA . LEU B 1 283 ? -15.992 -24.812 -24.062 1 95.75 283 LEU B CA 1
ATOM 6092 C C . LEU B 1 283 ? -14.5 -24.797 -24.359 1 95.75 283 LEU B C 1
ATOM 6094 O O . LEU B 1 283 ? -13.953 -23.781 -24.781 1 95.75 283 LEU B O 1
ATOM 6098 N N . GLY B 1 284 ? -13.789 -25.859 -24.188 1 89.19 284 GLY B N 1
ATOM 6099 C CA . GLY B 1 284 ? -12.367 -25.922 -24.469 1 89.19 284 GLY B CA 1
ATOM 6100 C C . GLY B 1 284 ? -11.641 -26.984 -23.688 1 89.19 284 GLY B C 1
ATOM 6101 O O . GLY B 1 284 ? -12.227 -27.609 -22.781 1 89.19 284 GLY B O 1
ATOM 6102 N N . TYR B 1 285 ? -10.383 -27.156 -24.109 1 88.19 285 TYR B N 1
ATOM 6103 C CA . TYR B 1 285 ? -9.562 -28.156 -23.453 1 88.19 285 TYR B CA 1
ATOM 6104 C C . TYR B 1 285 ? -9.203 -27.75 -22.031 1 88.19 285 TYR B C 1
ATOM 6106 O O . TYR B 1 285 ? -9.102 -28.594 -21.141 1 88.19 285 TYR B O 1
ATOM 6114 N N . ILE B 1 286 ? -9.016 -26.531 -21.891 1 96.19 286 ILE B N 1
ATOM 6115 C CA . ILE B 1 286 ? -8.719 -26.016 -20.562 1 96.19 286 ILE B CA 1
ATOM 6116 C C . ILE B 1 286 ? -9.984 -25.438 -19.938 1 96.19 286 ILE B C 1
ATOM 6118 O O . ILE B 1 286 ? -10.477 -24.391 -20.391 1 96.19 286 ILE B O 1
ATOM 6122 N N . ALA B 1 287 ? -10.539 -26.031 -19.047 1 96.94 287 ALA B N 1
ATOM 6123 C CA . ALA B 1 287 ? -11.648 -25.609 -18.203 1 96.94 287 ALA B CA 1
ATOM 6124 C C . ALA B 1 287 ? -11.461 -26.109 -16.766 1 96.94 287 ALA B C 1
ATOM 6126 O O . ALA B 1 287 ? -11.82 -27.234 -16.438 1 96.94 287 ALA B O 1
ATOM 6127 N N . LEU B 1 288 ? -10.969 -25.234 -15.969 1 95.88 288 LEU B N 1
ATOM 6128 C CA . LEU B 1 288 ? -10.523 -25.656 -14.648 1 95.88 288 LEU B CA 1
ATOM 6129 C C . LEU B 1 288 ? -11.133 -24.766 -13.562 1 95.88 288 LEU B C 1
ATOM 6131 O O . LEU B 1 288 ? -11.375 -23.578 -13.789 1 95.88 288 LEU B O 1
ATOM 6135 N N . LEU B 1 289 ? -11.508 -25.391 -12.453 1 97.88 289 LEU B N 1
ATOM 6136 C CA . LEU B 1 289 ? -11.805 -24.703 -11.203 1 97.88 289 LEU B CA 1
ATOM 6137 C C . LEU B 1 289 ? -10.688 -24.922 -10.188 1 97.88 289 LEU B C 1
ATOM 6139 O O . LEU B 1 289 ? -10.305 -26.047 -9.906 1 97.88 289 LEU B O 1
ATOM 6143 N N . ARG B 1 290 ? -10.141 -23.812 -9.719 1 96.5 290 ARG B N 1
ATOM 6144 C CA . ARG B 1 290 ? -9.023 -23.891 -8.773 1 96.5 290 ARG B CA 1
ATOM 6145 C C . ARG B 1 290 ? -9.164 -22.844 -7.672 1 96.5 290 ARG B C 1
ATOM 6147 O O . ARG B 1 290 ? -9.891 -21.859 -7.832 1 96.5 290 ARG B O 1
ATOM 6154 N N . GLN B 1 291 ? -8.57 -23.219 -6.531 1 97.19 291 GLN B N 1
ATOM 6155 C CA . GLN B 1 291 ? -8.398 -22.203 -5.508 1 97.19 291 GLN B CA 1
ATOM 6156 C C . GLN B 1 291 ? -7.25 -21.266 -5.863 1 97.19 291 GLN B C 1
ATOM 6158 O O . GLN B 1 291 ? -6.344 -21.625 -6.609 1 97.19 291 GLN B O 1
ATOM 6163 N N . ARG B 1 292 ? -7.379 -20.109 -5.438 1 96.69 292 ARG B N 1
ATOM 6164 C CA . ARG B 1 292 ? -6.309 -19.125 -5.586 1 96.69 292 ARG B CA 1
ATOM 6165 C C . ARG B 1 292 ? -5.875 -18.578 -4.227 1 96.69 292 ARG B C 1
ATOM 6167 O O . ARG B 1 292 ? -6.711 -18.359 -3.352 1 96.69 292 ARG B O 1
ATOM 6174 N N . ASN B 1 293 ? -4.629 -18.453 -4.055 1 96 293 ASN B N 1
ATOM 6175 C CA . ASN B 1 293 ? -4.043 -17.891 -2.838 1 96 293 ASN B CA 1
ATOM 6176 C C . ASN B 1 293 ? -3.01 -16.812 -3.154 1 96 293 ASN B C 1
ATOM 6178 O O . ASN B 1 293 ? -1.937 -17.109 -3.68 1 96 293 ASN B O 1
ATOM 6182 N N . ASP B 1 294 ? -3.352 -15.617 -2.895 1 95.19 294 ASP B N 1
ATOM 6183 C CA . ASP B 1 294 ? -2.441 -14.484 -3.051 1 95.19 294 ASP B CA 1
ATOM 6184 C C . ASP B 1 294 ? -1.987 -13.953 -1.692 1 95.19 294 ASP B C 1
ATOM 6186 O O . ASP B 1 294 ? -2.605 -13.047 -1.139 1 95.19 294 ASP B O 1
ATOM 6190 N N . SER B 1 295 ? -0.885 -14.422 -1.222 1 92.81 295 SER B N 1
ATOM 6191 C CA . SER B 1 295 ? -0.332 -13.969 0.053 1 92.81 295 SER B CA 1
ATOM 6192 C C . SER B 1 295 ? -1.393 -13.984 1.148 1 92.81 295 SER B C 1
ATOM 6194 O O . SER B 1 295 ? -1.564 -12.992 1.86 1 92.81 295 SER B O 1
ATOM 6196 N N . GLY B 1 296 ? -2.174 -15.023 1.169 1 94.44 296 GLY B N 1
ATOM 6197 C CA . GLY B 1 296 ? -3.16 -15.203 2.223 1 94.44 296 GLY B CA 1
ATOM 6198 C C . GLY B 1 296 ? -4.566 -14.828 1.797 1 94.44 296 GLY B C 1
ATOM 6199 O O . GLY B 1 296 ? -5.539 -15.195 2.455 1 94.44 296 GLY B O 1
ATOM 6200 N N . VAL B 1 297 ? -4.684 -14.023 0.777 1 97.5 297 VAL B N 1
ATOM 6201 C CA . VAL B 1 297 ? -6 -13.695 0.239 1 97.5 297 VAL B CA 1
ATOM 6202 C C . VAL B 1 297 ? -6.477 -14.828 -0.669 1 97.5 297 VAL B C 1
ATOM 6204 O O . VAL B 1 297 ? -5.828 -15.148 -1.669 1 97.5 297 VAL B O 1
ATOM 6207 N N . ARG B 1 298 ? -7.609 -15.391 -0.316 1 97.94 298 ARG B N 1
ATOM 6208 C CA . ARG B 1 298 ? -8.039 -16.625 -0.958 1 97.94 298 ARG B CA 1
ATOM 6209 C C . ARG B 1 298 ? -9.328 -16.422 -1.745 1 97.94 298 ARG B C 1
ATOM 6211 O O . ARG B 1 298 ? -10.109 -15.523 -1.436 1 97.94 298 ARG B O 1
ATOM 6218 N N . GLY B 1 299 ? -9.445 -17.234 -2.73 1 98.19 299 GLY B N 1
ATOM 6219 C CA . GLY B 1 299 ? -10.648 -17.219 -3.547 1 98.19 299 GLY B CA 1
ATOM 6220 C C . GLY B 1 299 ? -10.727 -18.391 -4.512 1 98.19 299 GLY B C 1
ATOM 6221 O O . GLY B 1 299 ? -9.992 -19.359 -4.367 1 98.19 299 GLY B O 1
ATOM 6222 N N . LEU B 1 300 ? -11.734 -18.359 -5.355 1 98.06 300 LEU B N 1
ATOM 6223 C CA . LEU B 1 300 ? -11.984 -19.344 -6.398 1 98.06 300 LEU B CA 1
ATOM 6224 C C . LEU B 1 300 ? -11.758 -18.734 -7.781 1 98.06 300 LEU B C 1
ATOM 6226 O O . LEU B 1 300 ? -12.062 -17.562 -8.008 1 98.06 300 LEU B O 1
ATOM 6230 N N . GLN B 1 301 ? -11.234 -19.594 -8.633 1 98.5 301 GLN B N 1
ATOM 6231 C CA . GLN B 1 301 ? -11.094 -19.078 -9.984 1 98.5 301 GLN B CA 1
ATOM 6232 C C . GLN B 1 301 ? -11.43 -20.141 -11.023 1 98.5 301 GLN B C 1
ATOM 6234 O O . GLN B 1 301 ? -11.102 -21.312 -10.844 1 98.5 301 GLN B O 1
ATOM 6239 N N . PHE B 1 302 ? -12.164 -19.766 -11.992 1 98.62 302 PHE B N 1
ATOM 6240 C CA . PHE B 1 302 ? -12.406 -20.547 -13.203 1 98.62 302 PHE B CA 1
ATOM 6241 C C . PHE B 1 302 ? -11.477 -20.109 -14.328 1 98.62 302 PHE B C 1
ATOM 6243 O O . PHE B 1 302 ? -11.359 -18.906 -14.602 1 98.62 302 PHE B O 1
ATOM 6250 N N . ILE B 1 303 ? -10.805 -20.969 -14.922 1 98.62 303 ILE B N 1
ATOM 6251 C CA . ILE B 1 303 ? -9.938 -20.688 -16.062 1 98.62 303 ILE B CA 1
ATOM 6252 C C . ILE B 1 303 ? -10.414 -21.484 -17.281 1 98.62 303 ILE B C 1
ATOM 6254 O O . ILE B 1 303 ? -10.469 -22.719 -17.25 1 98.62 303 ILE B O 1
ATOM 6258 N N . ILE B 1 304 ? -10.789 -20.781 -18.297 1 98.69 304 ILE B N 1
ATOM 6259 C CA . ILE B 1 304 ? -11.281 -21.438 -19.5 1 98.69 304 ILE B CA 1
ATOM 6260 C C . ILE B 1 304 ? -10.555 -20.859 -20.719 1 98.69 304 ILE B C 1
ATOM 6262 O O . ILE B 1 304 ? -10.422 -19.641 -20.859 1 98.69 304 ILE B O 1
ATOM 6266 N N . GLN B 1 305 ? -9.961 -21.656 -21.484 1 98.38 305 GLN B N 1
ATOM 6267 C CA . GLN B 1 305 ? -9.438 -21.281 -22.797 1 98.38 305 GLN B CA 1
ATOM 6268 C C . GLN B 1 305 ? -10.273 -21.906 -23.906 1 98.38 305 GLN B C 1
ATOM 6270 O O . GLN B 1 305 ? -10.531 -23.109 -23.906 1 98.38 305 GLN B O 1
ATOM 6275 N N . SER B 1 306 ? -10.75 -21.047 -24.891 1 97.81 306 SER B N 1
ATOM 6276 C CA . SER B 1 306 ? -11.766 -21.516 -25.812 1 97.81 306 SER B CA 1
ATOM 6277 C C . SER B 1 306 ? -11.625 -20.875 -27.188 1 97.81 306 SER B C 1
ATOM 6279 O O . SER B 1 306 ? -11.25 -19.703 -27.297 1 97.81 306 SER B O 1
ATOM 6281 N N . THR B 1 307 ? -11.898 -21.656 -28.25 1 97 307 THR B N 1
ATOM 6282 C CA . THR B 1 307 ? -12.094 -21.109 -29.594 1 97 307 THR B CA 1
ATOM 6283 C C . THR B 1 307 ? -13.586 -20.969 -29.906 1 97 307 THR B C 1
ATOM 6285 O O . THR B 1 307 ? -13.961 -20.375 -30.922 1 97 307 THR B O 1
ATOM 6288 N N . VAL B 1 308 ? -14.359 -21.469 -29.016 1 96.69 308 VAL B N 1
ATOM 6289 C CA . VAL B 1 308 ? -15.781 -21.641 -29.297 1 96.69 308 VAL B CA 1
ATOM 6290 C C . VAL B 1 308 ? -16.547 -20.375 -28.891 1 96.69 308 VAL B C 1
ATOM 6292 O O . VAL B 1 308 ? -17.438 -19.922 -29.625 1 96.69 308 VAL B O 1
ATOM 6295 N N . LYS B 1 309 ? -16.234 -19.859 -27.75 1 97.38 309 LYS B N 1
ATOM 6296 C CA . LYS B 1 309 ? -16.938 -18.688 -27.234 1 97.38 309 LYS B CA 1
ATOM 6297 C C . LYS B 1 309 ? -15.969 -17.578 -26.844 1 97.38 309 LYS B C 1
ATOM 6299 O O . LYS B 1 309 ? -14.844 -17.859 -26.422 1 97.38 309 LYS B O 1
ATOM 6304 N N . ASP B 1 310 ? -16.422 -16.344 -26.984 1 97.88 310 ASP B N 1
ATOM 6305 C CA . ASP B 1 310 ? -15.625 -15.219 -26.516 1 97.88 310 ASP B CA 1
ATOM 6306 C C . ASP B 1 310 ? -15.664 -15.102 -25 1 97.88 310 ASP B C 1
ATOM 6308 O O . ASP B 1 310 ? -16.547 -15.656 -24.359 1 97.88 310 ASP B O 1
ATOM 6312 N N . PRO B 1 311 ? -14.781 -14.391 -24.391 1 98.31 311 PRO B N 1
ATOM 6313 C CA . PRO B 1 311 ? -14.609 -14.367 -22.938 1 98.31 311 PRO B CA 1
ATOM 6314 C C . PRO B 1 311 ? -15.852 -13.859 -22.203 1 98.31 311 PRO B C 1
ATOM 6316 O O . PRO B 1 311 ? -16.172 -14.352 -21.125 1 98.31 311 PRO B O 1
ATOM 6319 N N . SER B 1 312 ? -16.516 -12.867 -22.703 1 97.62 312 SER B N 1
ATOM 6320 C CA . SER B 1 312 ? -17.734 -12.391 -22.062 1 97.62 312 SER B CA 1
ATOM 6321 C C . SER B 1 312 ? -18.781 -13.492 -21.984 1 97.62 312 SER B C 1
ATOM 6323 O O . SER B 1 312 ? -19.453 -13.648 -20.953 1 97.62 312 SER B O 1
ATOM 6325 N N . ASN B 1 313 ? -18.938 -14.211 -23.031 1 97.75 313 ASN B N 1
ATOM 6326 C CA . ASN B 1 313 ? -19.859 -15.336 -23.031 1 97.75 313 ASN B CA 1
ATOM 6327 C C . ASN B 1 313 ? -19.391 -16.469 -22.125 1 97.75 313 ASN B C 1
ATOM 6329 O O . ASN B 1 313 ? -20.203 -17.172 -21.516 1 97.75 313 ASN B O 1
ATOM 6333 N N . LEU B 1 314 ? -18.078 -16.703 -22.156 1 98.38 314 LEU B N 1
ATOM 6334 C CA . LEU B 1 314 ? -17.531 -17.672 -21.219 1 98.38 314 LEU B CA 1
ATOM 6335 C C . LEU B 1 314 ? -17.906 -17.312 -19.781 1 98.38 314 LEU B C 1
ATOM 6337 O O . LEU B 1 314 ? -18.25 -18.188 -18.984 1 98.38 314 LEU B O 1
ATOM 6341 N N . ASP B 1 315 ? -17.797 -16.031 -19.469 1 97.62 315 ASP B N 1
ATOM 6342 C CA . ASP B 1 315 ? -18.203 -15.523 -18.141 1 97.62 315 ASP B CA 1
ATOM 6343 C C . ASP B 1 315 ? -19.656 -15.875 -17.844 1 97.62 315 ASP B C 1
ATOM 6345 O O . ASP B 1 315 ? -19.984 -16.297 -16.734 1 97.62 315 ASP B O 1
ATOM 6349 N N . ALA B 1 316 ? -20.469 -15.703 -18.828 1 97.31 316 ALA B N 1
ATOM 6350 C CA . ALA B 1 316 ? -21.875 -16.016 -18.672 1 97.31 316 ALA B CA 1
ATOM 6351 C C . ALA B 1 316 ? -22.078 -17.516 -18.422 1 97.31 316 ALA B C 1
ATOM 6353 O O . ALA B 1 316 ? -22.984 -17.906 -17.672 1 97.31 316 ALA B O 1
ATOM 6354 N N . ARG B 1 317 ? -21.281 -18.312 -19.031 1 98.12 317 ARG B N 1
ATOM 6355 C CA . ARG B 1 317 ? -21.391 -19.75 -18.828 1 98.12 317 ARG B CA 1
ATOM 6356 C C . ARG B 1 317 ? -20.969 -20.141 -17.422 1 98.12 317 ARG B C 1
ATOM 6358 O O . ARG B 1 317 ? -21.531 -21.078 -16.828 1 98.12 317 ARG B O 1
ATOM 6365 N N . VAL B 1 318 ? -19.953 -19.5 -16.875 1 98.19 318 VAL B N 1
ATOM 6366 C CA . VAL B 1 318 ? -19.562 -19.734 -15.492 1 98.19 318 VAL B CA 1
ATOM 6367 C C . VAL B 1 318 ? -20.719 -19.391 -14.555 1 98.19 318 VAL B C 1
ATOM 6369 O O . VAL B 1 318 ? -21.031 -20.156 -13.641 1 98.19 318 VAL B O 1
ATOM 6372 N N . GLU B 1 319 ? -21.375 -18.297 -14.773 1 97.44 319 GLU B N 1
ATOM 6373 C CA . GLU B 1 319 ? -22.516 -17.891 -13.961 1 97.44 319 GLU B CA 1
ATOM 6374 C C . GLU B 1 319 ? -23.656 -18.891 -14.07 1 97.44 319 GLU B C 1
ATOM 6376 O O . GLU B 1 319 ? -24.312 -19.203 -13.078 1 97.44 319 GLU B O 1
ATOM 6381 N N . ALA B 1 320 ? -23.844 -19.344 -15.266 1 98.06 320 ALA B N 1
ATOM 6382 C CA . ALA B 1 320 ? -24.875 -20.359 -15.469 1 98.06 320 ALA B CA 1
ATOM 6383 C C . ALA B 1 320 ? -24.547 -21.625 -14.695 1 98.06 320 ALA B C 1
ATOM 6385 O O . ALA B 1 320 ? -25.438 -22.25 -14.109 1 98.06 320 ALA B O 1
ATOM 6386 N N . PHE B 1 321 ? -23.391 -22.047 -14.781 1 98.31 321 PHE B N 1
ATOM 6387 C CA . PHE B 1 321 ? -22.969 -23.219 -14.016 1 98.31 321 PHE B CA 1
ATOM 6388 C C . PHE B 1 321 ? -23.234 -23.016 -12.523 1 98.31 321 PHE B C 1
ATOM 6390 O O . PHE B 1 321 ? -23.734 -23.906 -11.852 1 98.31 321 PHE B O 1
ATOM 6397 N N . LEU B 1 322 ? -22.797 -21.812 -11.977 1 98.31 322 LEU B N 1
ATOM 6398 C CA . LEU B 1 322 ? -22.969 -21.531 -10.555 1 98.31 322 LEU B CA 1
ATOM 6399 C C . LEU B 1 322 ? -24.438 -21.594 -10.156 1 98.31 322 LEU B C 1
ATOM 6401 O O . LEU B 1 322 ? -24.766 -22.047 -9.062 1 98.31 322 LEU B O 1
ATOM 6405 N N . LYS B 1 323 ? -25.281 -21.141 -11.055 1 97.62 323 LYS B N 1
ATOM 6406 C CA . LYS B 1 323 ? -26.719 -21.234 -10.805 1 97.62 323 LYS B CA 1
ATOM 6407 C C . LYS B 1 323 ? -27.172 -22.688 -10.719 1 97.62 323 LYS B C 1
ATOM 6409 O O . LYS B 1 323 ? -27.938 -23.047 -9.82 1 97.62 323 LYS B O 1
ATOM 6414 N N . MET B 1 324 ? -26.703 -23.453 -11.648 1 96.81 324 MET B N 1
ATOM 6415 C CA . MET B 1 324 ? -27.031 -24.875 -11.648 1 96.81 324 MET B CA 1
ATOM 6416 C C . MET B 1 324 ? -26.469 -25.562 -10.398 1 96.81 324 MET B C 1
ATOM 6418 O O . MET B 1 324 ? -27.141 -26.406 -9.805 1 96.81 324 MET B O 1
ATOM 6422 N N . PHE B 1 325 ? -25.297 -25.203 -10.086 1 97.62 325 PHE B N 1
ATOM 6423 C CA . PHE B 1 325 ? -24.594 -25.828 -8.969 1 97.62 325 PHE B CA 1
ATOM 6424 C C . PHE B 1 325 ? -25.266 -25.5 -7.648 1 97.62 325 PHE B C 1
ATOM 6426 O O . PHE B 1 325 ? -25.203 -26.281 -6.699 1 97.62 325 PHE B O 1
ATOM 6433 N N . GLU B 1 326 ? -25.875 -24.344 -7.559 1 97.38 326 GLU B N 1
ATOM 6434 C CA . GLU B 1 326 ? -26.641 -23.953 -6.375 1 97.38 326 GLU B CA 1
ATOM 6435 C C . GLU B 1 326 ? -27.656 -25.031 -6.012 1 97.38 326 GLU B C 1
ATOM 6437 O O . GLU B 1 326 ? -27.781 -25.422 -4.848 1 97.38 326 GLU B O 1
ATOM 6442 N N . VAL B 1 327 ? -28.344 -25.516 -6.973 1 96.56 327 VAL B N 1
ATOM 6443 C CA . VAL B 1 327 ? -29.344 -26.547 -6.758 1 96.56 327 VAL B CA 1
ATOM 6444 C C . VAL B 1 327 ? -28.672 -27.828 -6.281 1 96.56 327 VAL B C 1
ATOM 6446 O O . VAL B 1 327 ? -29.125 -28.469 -5.324 1 96.56 327 VAL B O 1
ATOM 6449 N N . THR B 1 328 ? -27.594 -28.156 -6.977 1 95.25 328 THR B N 1
ATOM 6450 C CA . THR B 1 328 ? -26.828 -29.344 -6.621 1 95.25 328 THR B CA 1
ATOM 6451 C C . THR B 1 328 ? -26.375 -29.281 -5.164 1 95.25 328 THR B C 1
ATOM 6453 O O . THR B 1 328 ? -26.469 -30.281 -4.438 1 95.25 328 THR B O 1
ATOM 6456 N N . LEU B 1 329 ? -25.906 -28.172 -4.723 1 96.56 329 LEU B N 1
ATOM 6457 C CA . LEU B 1 329 ? -25.391 -27.984 -3.369 1 96.56 329 LEU B CA 1
ATOM 6458 C C . LEU B 1 329 ? -26.516 -28.078 -2.34 1 96.56 329 LEU B C 1
ATOM 6460 O O . LEU B 1 329 ? -26.359 -28.734 -1.307 1 96.56 329 LEU B O 1
ATOM 6464 N N . HIS B 1 330 ? -27.641 -27.469 -2.611 1 95.69 330 HIS B N 1
ATOM 6465 C CA . HIS B 1 330 ? -28.766 -27.438 -1.681 1 95.69 330 HIS B CA 1
ATOM 6466 C C . HIS B 1 330 ? -29.406 -28.812 -1.561 1 95.69 330 HIS B C 1
ATOM 6468 O O . HIS B 1 330 ? -29.953 -29.156 -0.506 1 95.69 330 HIS B O 1
ATOM 6474 N N . GLU B 1 331 ? -29.328 -29.609 -2.564 1 96 331 GLU B N 1
ATOM 6475 C CA . GLU B 1 331 ? -29.969 -30.922 -2.584 1 96 331 GLU B CA 1
ATOM 6476 C C . GLU B 1 331 ? -28.984 -32.031 -2.223 1 96 331 GLU B C 1
ATOM 6478 O O . GLU B 1 331 ? -29.344 -33.188 -2.195 1 96 331 GLU B O 1
ATOM 6483 N N . MET B 1 332 ? -27.781 -31.688 -1.955 1 96.19 332 MET B N 1
ATOM 6484 C CA . MET B 1 332 ? -26.766 -32.688 -1.629 1 96.19 332 MET B CA 1
ATOM 6485 C C . MET B 1 332 ? -27.141 -33.438 -0.373 1 96.19 332 MET B C 1
ATOM 6487 O O . MET B 1 332 ? -27.391 -32.844 0.678 1 96.19 332 MET B O 1
ATOM 6491 N N . PRO B 1 333 ? -27.203 -34.781 -0.45 1 96.94 333 PRO B N 1
ATOM 6492 C CA . PRO B 1 333 ? -27.484 -35.562 0.75 1 96.94 333 PRO B CA 1
ATOM 6493 C C . PRO B 1 333 ? -26.391 -35.438 1.813 1 96.94 333 PRO B C 1
ATOM 6495 O O . PRO B 1 333 ? -25.219 -35.25 1.479 1 96.94 333 PRO B O 1
ATOM 6498 N N . ASP B 1 334 ? -26.781 -35.625 3.02 1 97 334 ASP B N 1
ATOM 6499 C CA . ASP B 1 334 ? -25.844 -35.562 4.145 1 97 334 ASP B CA 1
ATOM 6500 C C . ASP B 1 334 ? -24.703 -36.562 3.992 1 97 334 ASP B C 1
ATOM 6502 O O . ASP B 1 334 ? -23.562 -36.25 4.355 1 97 334 ASP B O 1
ATOM 6506 N N . ALA B 1 335 ? -25.094 -37.656 3.477 1 97.25 335 ALA B N 1
ATOM 6507 C CA . ALA B 1 335 ? -24.078 -38.688 3.301 1 97.25 335 ALA B CA 1
ATOM 6508 C C . ALA B 1 335 ? -23.016 -38.25 2.309 1 97.25 335 ALA B C 1
ATOM 6510 O O . ALA B 1 335 ? -21.828 -38.531 2.506 1 97.25 335 ALA B O 1
ATOM 6511 N N . GLU B 1 336 ? -23.406 -37.656 1.278 1 96.94 336 GLU B N 1
ATOM 6512 C CA . GLU B 1 336 ? -22.469 -37.156 0.28 1 96.94 336 GLU B CA 1
ATOM 6513 C C . GLU B 1 336 ? -21.625 -36.031 0.848 1 96.94 336 GLU B C 1
ATOM 6515 O O . GLU B 1 336 ? -20.422 -35.938 0.578 1 96.94 336 GLU B O 1
ATOM 6520 N N . PHE B 1 337 ? -22.266 -35.156 1.583 1 97.81 337 PHE B N 1
ATOM 6521 C CA . PHE B 1 337 ? -21.531 -34.062 2.264 1 97.81 337 PHE B CA 1
ATOM 6522 C C . PHE B 1 337 ? -20.438 -34.656 3.158 1 97.81 337 PHE B C 1
ATOM 6524 O O . PHE B 1 337 ? -19.281 -34.25 3.076 1 97.81 337 PHE B O 1
ATOM 6531 N N . LYS B 1 338 ? -20.812 -35.562 3.957 1 97.75 338 LYS B N 1
ATOM 6532 C CA . LYS B 1 338 ? -19.859 -36.156 4.883 1 97.75 338 LYS B CA 1
ATOM 6533 C C . LYS B 1 338 ? -18.734 -36.875 4.129 1 97.75 338 LYS B C 1
ATOM 6535 O O . LYS B 1 338 ? -17.578 -36.844 4.57 1 97.75 338 LYS B O 1
ATOM 6540 N N . SER B 1 339 ? -19.109 -37.5 3.066 1 97.88 339 SER B N 1
ATOM 6541 C CA . SER B 1 339 ? -18.109 -38.156 2.24 1 97.88 339 SER B CA 1
ATOM 6542 C C . SER B 1 339 ? -17.078 -37.156 1.714 1 97.88 339 SER B C 1
ATOM 6544 O O . SER B 1 339 ? -15.883 -37.438 1.702 1 97.88 339 SER B O 1
ATOM 6546 N N . ASN B 1 340 ? -17.547 -36.062 1.243 1 97.81 340 ASN B N 1
ATOM 6547 C CA . ASN B 1 340 ? -16.656 -35 0.745 1 97.81 340 ASN B CA 1
ATOM 6548 C C . ASN B 1 340 ? -15.773 -34.438 1.856 1 97.81 340 ASN B C 1
ATOM 6550 O O . ASN B 1 340 ? -14.594 -34.156 1.641 1 97.81 340 ASN B O 1
ATOM 6554 N N . VAL B 1 341 ? -16.328 -34.188 3.012 1 98.56 341 VAL B N 1
ATOM 6555 C CA . VAL B 1 341 ? -15.57 -33.719 4.164 1 98.56 341 VAL B CA 1
ATOM 6556 C C . VAL B 1 341 ? -14.453 -34.688 4.48 1 98.56 341 VAL B C 1
ATOM 6558 O O . VAL B 1 341 ? -13.297 -34.312 4.672 1 98.56 341 VAL B O 1
ATOM 6561 N N . ASN B 1 342 ? -14.844 -35.969 4.516 1 98.19 342 ASN B N 1
ATOM 6562 C CA . ASN B 1 342 ? -13.859 -37 4.828 1 98.19 342 ASN B CA 1
ATOM 6563 C C . ASN B 1 342 ? -12.773 -37.094 3.764 1 98.19 342 ASN B C 1
ATOM 6565 O O . ASN B 1 342 ? -11.609 -37.344 4.078 1 98.19 342 ASN B O 1
ATOM 6569 N N . ALA B 1 343 ? -13.172 -36.969 2.592 1 97.44 343 ALA B N 1
ATOM 6570 C CA . ALA B 1 343 ? -12.188 -36.969 1.51 1 97.44 343 ALA B CA 1
ATOM 6571 C C . ALA B 1 343 ? -11.164 -35.844 1.705 1 97.44 343 ALA B C 1
ATOM 6573 O O . ALA B 1 343 ? -9.961 -36.062 1.529 1 97.44 343 ALA B O 1
ATOM 6574 N N . LEU B 1 344 ? -11.648 -34.688 2.002 1 98.12 344 LEU B N 1
ATOM 6575 C CA . LEU B 1 344 ? -10.758 -33.531 2.236 1 98.12 344 LEU B CA 1
ATOM 6576 C C . LEU B 1 344 ? -9.875 -33.781 3.453 1 98.12 344 LEU B C 1
ATOM 6578 O O . LEU B 1 344 ? -8.688 -33.469 3.439 1 98.12 344 LEU B O 1
ATOM 6582 N N . ILE B 1 345 ? -10.414 -34.281 4.516 1 98.44 345 ILE B N 1
ATOM 6583 C CA . ILE B 1 345 ? -9.656 -34.625 5.719 1 98.44 345 ILE B CA 1
ATOM 6584 C C . ILE B 1 345 ? -8.555 -35.625 5.379 1 98.44 345 ILE B C 1
ATOM 6586 O O . ILE B 1 345 ? -7.406 -35.438 5.805 1 98.44 345 ILE B O 1
ATOM 6590 N N . ASP B 1 346 ? -8.898 -36.625 4.598 1 97.56 346 ASP B N 1
ATOM 6591 C CA . ASP B 1 346 ? -7.93 -37.656 4.207 1 97.56 346 ASP B CA 1
ATOM 6592 C C . ASP B 1 346 ? -6.793 -37.031 3.391 1 97.56 346 ASP B C 1
ATOM 6594 O O . ASP B 1 346 ? -5.629 -37.406 3.568 1 97.56 346 ASP B O 1
ATOM 6598 N N . MET B 1 347 ? -7.188 -36.219 2.559 1 96.38 347 MET B N 1
ATOM 6599 C CA . MET B 1 347 ? -6.172 -35.531 1.774 1 96.38 347 MET B CA 1
ATOM 6600 C C . MET B 1 347 ? -5.215 -34.75 2.682 1 96.38 347 MET B C 1
ATOM 6602 O O . MET B 1 347 ? -4 -34.781 2.465 1 96.38 347 MET B O 1
ATOM 6606 N N . LYS B 1 348 ? -5.711 -34.094 3.67 1 96.56 348 LYS B N 1
ATOM 6607 C CA . LYS B 1 348 ? -4.906 -33.281 4.574 1 96.56 348 LYS B CA 1
ATOM 6608 C C . LYS B 1 348 ? -4.082 -34.156 5.516 1 96.56 348 LYS B C 1
ATOM 6610 O O . LYS B 1 348 ? -3.016 -33.75 5.977 1 96.56 348 LYS B O 1
ATOM 6615 N N . ARG B 1 349 ? -4.602 -35.312 5.789 1 95.19 349 ARG B N 1
ATOM 6616 C CA . ARG B 1 349 ? -3.928 -36.219 6.707 1 95.19 349 ARG B CA 1
ATOM 6617 C C . ARG B 1 349 ? -2.793 -36.969 6.008 1 95.19 349 ARG B C 1
ATOM 6619 O O . ARG B 1 349 ? -1.931 -37.562 6.664 1 95.19 349 ARG B O 1
ATOM 6626 N N . GLU B 1 350 ? -2.822 -36.875 4.758 1 94.31 350 GLU B N 1
ATOM 6627 C CA . GLU B 1 350 ? -1.774 -37.594 4.023 1 94.31 350 GLU B CA 1
ATOM 6628 C C . GLU B 1 350 ? -0.388 -37.156 4.496 1 94.31 350 GLU B C 1
ATOM 6630 O O . GLU B 1 350 ? -0.127 -35.969 4.672 1 94.31 350 GLU B O 1
ATOM 6635 N N . LYS B 1 351 ? 0.455 -38.125 4.742 1 92.69 351 LYS B N 1
ATOM 6636 C CA . LYS B 1 351 ? 1.812 -37.875 5.207 1 92.69 351 LYS B CA 1
ATOM 6637 C C . LYS B 1 351 ? 2.68 -37.312 4.074 1 92.69 351 LYS B C 1
ATOM 6639 O O . LYS B 1 351 ? 2.48 -37.656 2.91 1 92.69 351 LYS B O 1
ATOM 6644 N N . TYR B 1 352 ? 3.592 -36.531 4.488 1 93.19 352 TYR B N 1
ATOM 6645 C CA . TYR B 1 352 ? 4.562 -36.062 3.51 1 93.19 352 TYR B CA 1
ATOM 6646 C C . TYR B 1 352 ? 5.422 -37.188 2.99 1 93.19 352 TYR B C 1
ATOM 6648 O O . TYR B 1 352 ? 5.812 -38.094 3.754 1 93.19 352 TYR B O 1
ATOM 6656 N N . LYS B 1 353 ? 5.809 -37.125 1.808 1 92.56 353 LYS B N 1
ATOM 6657 C CA . LYS B 1 353 ? 6.559 -38.219 1.18 1 92.56 353 LYS B CA 1
ATOM 6658 C C . LYS B 1 353 ? 8.055 -38.094 1.438 1 92.56 353 LYS B C 1
ATOM 6660 O O . LYS B 1 353 ? 8.789 -39.062 1.456 1 92.56 353 LYS B O 1
ATOM 6665 N N . ASN B 1 354 ? 8.523 -36.969 1.538 1 90.06 354 ASN B N 1
ATOM 6666 C CA . ASN B 1 354 ? 9.938 -36.688 1.774 1 90.06 354 ASN B CA 1
ATOM 6667 C C . ASN B 1 354 ? 10.125 -35.312 2.441 1 90.06 354 ASN B C 1
ATOM 6669 O O . ASN B 1 354 ? 9.156 -34.594 2.676 1 90.06 354 ASN B O 1
ATOM 6673 N N . ILE B 1 355 ? 11.32 -35 2.703 1 88.31 355 ILE B N 1
ATOM 6674 C CA . ILE B 1 355 ? 11.672 -33.812 3.449 1 88.31 355 ILE B CA 1
ATOM 6675 C C . ILE B 1 355 ? 11.375 -32.562 2.605 1 88.31 355 ILE B C 1
ATOM 6677 O O . ILE B 1 355 ? 11 -31.531 3.139 1 88.31 355 ILE B O 1
ATOM 6681 N N . ARG B 1 356 ? 11.531 -32.688 1.338 1 87.38 356 ARG B N 1
ATOM 6682 C CA . ARG B 1 356 ? 11.258 -31.578 0.451 1 87.38 356 ARG B CA 1
ATOM 6683 C C . ARG B 1 356 ? 9.789 -31.156 0.52 1 87.38 356 ARG B C 1
ATOM 6685 O O . ARG B 1 356 ? 9.477 -29.969 0.607 1 87.38 356 ARG B O 1
ATOM 6692 N N . GLU B 1 357 ? 8.953 -32.156 0.491 1 91.75 357 GLU B N 1
ATOM 6693 C CA . GLU B 1 357 ? 7.523 -31.891 0.564 1 91.75 357 GLU B CA 1
ATOM 6694 C C . GLU B 1 357 ? 7.145 -31.266 1.902 1 91.75 357 GLU B C 1
ATOM 6696 O O . GLU B 1 357 ? 6.363 -30.312 1.947 1 91.75 357 GLU B O 1
ATOM 6701 N N . GLU B 1 358 ? 7.652 -31.828 2.949 1 93.25 358 GLU B N 1
ATOM 6702 C CA . GLU B 1 358 ? 7.391 -31.281 4.27 1 93.25 358 GLU B CA 1
ATOM 6703 C C . GLU B 1 358 ? 7.922 -29.844 4.383 1 93.25 358 GLU B C 1
ATOM 6705 O O . GLU B 1 358 ? 7.242 -28.969 4.91 1 93.25 358 GLU B O 1
ATOM 6710 N N . SER B 1 359 ? 9.133 -29.656 3.836 1 92.31 359 SER B N 1
ATOM 6711 C CA . SER B 1 359 ? 9.766 -28.344 3.893 1 92.31 359 SER B CA 1
ATOM 6712 C C . SER B 1 359 ? 8.977 -27.312 3.086 1 92.31 359 SER B C 1
ATOM 6714 O O . SER B 1 359 ? 8.938 -26.141 3.443 1 92.31 359 SER B O 1
ATOM 6716 N N . ALA B 1 360 ? 8.391 -27.797 2.072 1 93.44 360 ALA B N 1
ATOM 6717 C CA . ALA B 1 360 ? 7.586 -26.891 1.256 1 93.44 360 ALA B CA 1
ATOM 6718 C C . ALA B 1 360 ? 6.414 -26.328 2.057 1 93.44 360 ALA B C 1
ATOM 6720 O O . ALA B 1 360 ? 6.062 -25.156 1.914 1 93.44 360 ALA B O 1
ATOM 6721 N N . PHE B 1 361 ? 5.859 -27.109 2.908 1 94.81 361 PHE B N 1
ATOM 6722 C CA . PHE B 1 361 ? 4.754 -26.656 3.742 1 94.81 361 PHE B CA 1
ATOM 6723 C C . PHE B 1 361 ? 5.227 -25.594 4.73 1 94.81 361 PHE B C 1
ATOM 6725 O O . PHE B 1 361 ? 4.668 -24.484 4.785 1 94.81 361 PHE B O 1
ATOM 6732 N N . PHE B 1 362 ? 6.238 -25.875 5.441 1 95 362 PHE B N 1
ATOM 6733 C CA . PHE B 1 362 ? 6.707 -24.984 6.488 1 95 362 PHE B CA 1
ATOM 6734 C C . PHE B 1 362 ? 7.262 -23.703 5.887 1 95 362 PHE B C 1
ATOM 6736 O O . PHE B 1 362 ? 7.012 -22.609 6.398 1 95 362 PHE B O 1
ATOM 6743 N N . TRP B 1 363 ? 7.957 -23.875 4.84 1 94 363 TRP B N 1
ATOM 6744 C CA . TRP B 1 363 ? 8.477 -22.688 4.168 1 94 363 TRP B CA 1
ATOM 6745 C C . TRP B 1 363 ? 7.344 -21.828 3.627 1 94 363 TRP B C 1
ATOM 6747 O O . TRP B 1 363 ? 7.438 -20.594 3.625 1 94 363 TRP B O 1
ATOM 6757 N N . GLY B 1 364 ? 6.328 -22.469 3.127 1 93.25 364 GLY B N 1
ATOM 6758 C CA . GLY B 1 364 ? 5.164 -21.734 2.67 1 93.25 364 GLY B CA 1
ATOM 6759 C C . GLY B 1 364 ? 4.574 -20.828 3.736 1 93.25 364 GLY B C 1
ATOM 6760 O O . GLY B 1 364 ? 4.242 -19.672 3.465 1 93.25 364 GLY B O 1
ATOM 6761 N N . GLU B 1 365 ? 4.465 -21.312 4.984 1 94.12 365 GLU B N 1
ATOM 6762 C CA . GLU B 1 365 ? 3.973 -20.531 6.113 1 94.12 365 GLU B CA 1
ATOM 6763 C C . GLU B 1 365 ? 4.91 -19.359 6.43 1 94.12 365 GLU B C 1
ATOM 6765 O O . GLU B 1 365 ? 4.453 -18.25 6.684 1 94.12 365 GLU B O 1
ATOM 6770 N N . ILE B 1 366 ? 6.191 -19.656 6.316 1 92.94 366 ILE B N 1
ATOM 6771 C CA . ILE B 1 366 ? 7.199 -18.641 6.652 1 92.94 366 ILE B CA 1
ATOM 6772 C C . ILE B 1 366 ? 7.215 -17.562 5.582 1 92.94 366 ILE B C 1
ATOM 6774 O O . ILE B 1 366 ? 7.172 -16.359 5.902 1 92.94 366 ILE B O 1
ATOM 6778 N N . SER B 1 367 ? 7.184 -17.953 4.34 1 91.06 367 SER B N 1
ATOM 6779 C CA . SER B 1 367 ? 7.312 -17.031 3.227 1 91.06 367 SER B CA 1
ATOM 6780 C C . SER B 1 367 ? 6.086 -16.125 3.119 1 91.06 367 SER B C 1
ATOM 6782 O O . SER B 1 367 ? 6.199 -14.961 2.727 1 91.06 367 SER B O 1
ATOM 6784 N N . GLN B 1 368 ? 4.926 -16.641 3.539 1 90.62 368 GLN B N 1
ATOM 6785 C CA . GLN B 1 368 ? 3.701 -15.852 3.498 1 90.62 368 GLN B CA 1
ATOM 6786 C C . GLN B 1 368 ? 3.557 -14.992 4.754 1 90.62 368 GLN B C 1
ATOM 6788 O O . GLN B 1 368 ? 2.801 -14.016 4.762 1 90.62 368 GLN B O 1
ATOM 6793 N N . GLY B 1 369 ? 4.168 -15.398 5.789 1 91.5 369 GLY B N 1
ATOM 6794 C CA . GLY B 1 369 ? 4.102 -14.664 7.043 1 91.5 369 GLY B CA 1
ATOM 6795 C C . GLY B 1 369 ? 2.965 -15.117 7.938 1 91.5 369 GLY B C 1
ATOM 6796 O O . GLY B 1 369 ? 2.729 -14.523 8.992 1 91.5 369 GLY B O 1
ATOM 6797 N N . THR B 1 370 ? 2.176 -16.156 7.586 1 92.19 370 THR B N 1
ATOM 6798 C CA . THR B 1 370 ? 1.047 -16.625 8.383 1 92.19 370 THR B CA 1
ATOM 6799 C C . THR B 1 370 ? 1.532 -17.375 9.625 1 92.19 370 THR B C 1
ATOM 6801 O O . THR B 1 370 ? 0.873 -17.344 10.672 1 92.19 370 THR B O 1
ATOM 6804 N N . LEU B 1 371 ? 2.625 -18.141 9.516 1 92.94 371 LEU B N 1
ATOM 6805 C CA . LEU B 1 371 ? 3.312 -18.828 10.602 1 92.94 371 LEU B CA 1
ATOM 6806 C C . LEU B 1 371 ? 2.359 -19.75 11.344 1 92.94 371 LEU B C 1
ATOM 6808 O O . LEU B 1 371 ? 2.414 -19.859 12.57 1 92.94 371 LEU B O 1
ATOM 6812 N N . LYS B 1 372 ? 1.379 -20.25 10.641 1 94.25 372 LYS B N 1
ATOM 6813 C CA . LYS B 1 372 ? 0.481 -21.266 11.203 1 94.25 372 LYS B CA 1
ATOM 6814 C C . LYS B 1 372 ? 0.988 -22.672 10.93 1 94.25 372 LYS B C 1
ATOM 6816 O O . LYS B 1 372 ? 0.436 -23.375 10.086 1 94.25 372 LYS B O 1
ATOM 6821 N N . PHE B 1 373 ? 1.877 -23.125 11.742 1 94.94 373 PHE B N 1
ATOM 6822 C CA . PHE B 1 373 ? 2.594 -24.359 11.492 1 94.94 373 PHE B CA 1
ATOM 6823 C C . PHE B 1 373 ? 1.715 -25.578 11.805 1 94.94 373 PHE B C 1
ATOM 6825 O O . PHE B 1 373 ? 2.02 -26.688 11.398 1 94.94 373 PHE B O 1
ATOM 6832 N N . ASP B 1 374 ? 0.653 -25.391 12.586 1 95.88 374 ASP B N 1
ATOM 6833 C CA . ASP B 1 374 ? -0.291 -26.453 12.898 1 95.88 374 ASP B CA 1
ATOM 6834 C C . ASP B 1 374 ? -1.544 -26.344 12.031 1 95.88 374 ASP B C 1
ATOM 6836 O O . ASP B 1 374 ? -2.627 -26.766 12.445 1 95.88 374 ASP B O 1
ATOM 6840 N N . ARG B 1 375 ? -1.458 -25.734 10.898 1 96.19 375 ARG B N 1
ATOM 6841 C CA . ARG B 1 375 ? -2.602 -25.453 10.031 1 96.19 375 ARG B CA 1
ATOM 6842 C C . ARG B 1 375 ? -3.334 -26.75 9.68 1 96.19 375 ARG B C 1
ATOM 6844 O O . ARG B 1 375 ? -4.566 -26.797 9.719 1 96.19 375 ARG B O 1
ATOM 6851 N N . LYS B 1 376 ? -2.645 -27.797 9.297 1 96 376 LYS B N 1
ATOM 6852 C CA . LYS B 1 376 ? -3.268 -29.062 8.914 1 96 376 LYS B CA 1
ATOM 6853 C C . LYS B 1 376 ? -4.176 -29.594 10.023 1 96 376 LYS B C 1
ATOM 6855 O O . LYS B 1 376 ? -5.344 -29.906 9.781 1 96 376 LYS B O 1
ATOM 6860 N N . GLU B 1 377 ? -3.635 -29.641 11.234 1 97.06 377 GLU B N 1
ATOM 6861 C CA . GLU B 1 377 ? -4.379 -30.188 12.375 1 97.06 377 GLU B CA 1
ATOM 6862 C C . GLU B 1 377 ? -5.582 -29.297 12.703 1 97.06 377 GLU B C 1
ATOM 6864 O O . GLU B 1 377 ? -6.676 -29.812 12.961 1 97.06 377 GLU B O 1
ATOM 6869 N N . THR B 1 378 ? -5.355 -28.016 12.688 1 97.69 378 THR B N 1
ATOM 6870 C CA . THR B 1 378 ? -6.434 -27.109 13.047 1 97.69 378 THR B CA 1
ATOM 6871 C C . THR B 1 378 ? -7.539 -27.141 11.992 1 97.69 378 THR B C 1
ATOM 6873 O O . THR B 1 378 ? -8.727 -27.062 12.328 1 97.69 378 THR B O 1
ATOM 6876 N N . GLU B 1 379 ? -7.176 -27.234 10.758 1 98.06 379 GLU B N 1
ATOM 6877 C CA . GLU B 1 379 ? -8.18 -27.281 9.695 1 98.06 379 GLU B CA 1
ATOM 6878 C C . GLU B 1 379 ? -8.938 -28.609 9.719 1 98.06 379 GLU B C 1
ATOM 6880 O O . GLU B 1 379 ? -10.141 -28.641 9.453 1 98.06 379 GLU B O 1
ATOM 6885 N N . ILE B 1 380 ? -8.258 -29.672 10.008 1 98.31 380 ILE B N 1
ATOM 6886 C CA . ILE B 1 380 ? -8.922 -30.969 10.125 1 98.31 380 ILE B CA 1
ATOM 6887 C C . ILE B 1 380 ? -9.961 -30.906 11.25 1 98.31 380 ILE B C 1
ATOM 6889 O O . ILE B 1 380 ? -11.102 -31.344 11.07 1 98.31 380 ILE B O 1
ATOM 6893 N N . ALA B 1 381 ? -9.531 -30.344 12.398 1 98.44 381 ALA B N 1
ATOM 6894 C CA . ALA B 1 381 ? -10.453 -30.203 13.523 1 98.44 381 ALA B CA 1
ATOM 6895 C C . ALA B 1 381 ? -11.672 -29.391 13.133 1 98.44 381 ALA B C 1
ATOM 6897 O O . ALA B 1 381 ? -12.797 -29.719 13.5 1 98.44 381 ALA B O 1
ATOM 6898 N N . ALA B 1 382 ? -11.43 -28.359 12.414 1 98.31 382 ALA B N 1
ATOM 6899 C CA . ALA B 1 382 ? -12.531 -27.516 11.953 1 98.31 382 ALA B CA 1
ATOM 6900 C C . ALA B 1 382 ? -13.445 -28.266 10.992 1 98.31 382 ALA B C 1
ATOM 6902 O O . ALA B 1 382 ? -14.664 -28.109 11.031 1 98.31 382 ALA B O 1
ATOM 6903 N N . LEU B 1 383 ? -12.875 -29.078 10.125 1 98.5 383 LEU B N 1
ATOM 6904 C CA . LEU B 1 383 ? -13.633 -29.859 9.156 1 98.5 383 LEU B CA 1
ATOM 6905 C C . LEU B 1 383 ? -14.523 -30.875 9.859 1 98.5 383 LEU B C 1
ATOM 6907 O O . LEU B 1 383 ? -15.664 -31.109 9.453 1 98.5 383 LEU B O 1
ATOM 6911 N N . GLU B 1 384 ? -13.977 -31.469 10.867 1 98 384 GLU B N 1
ATOM 6912 C CA . GLU B 1 384 ? -14.711 -32.5 11.602 1 98 384 GLU B CA 1
ATOM 6913 C C . GLU B 1 384 ? -15.984 -31.938 12.227 1 98 384 GLU B C 1
ATOM 6915 O O . GLU B 1 384 ? -16.969 -32.656 12.391 1 98 384 GLU B O 1
ATOM 6920 N N . GLU B 1 385 ? -15.961 -30.656 12.5 1 97.75 385 GLU B N 1
ATOM 6921 C CA . GLU B 1 385 ? -17.094 -30.031 13.164 1 97.75 385 GLU B CA 1
ATOM 6922 C C . GLU B 1 385 ? -18.016 -29.328 12.164 1 97.75 385 GLU B C 1
ATOM 6924 O O . GLU B 1 385 ? -19.062 -28.812 12.539 1 97.75 385 GLU B O 1
ATOM 6929 N N . LEU B 1 386 ? -17.688 -29.359 10.961 1 97.81 386 LEU B N 1
ATOM 6930 C CA . LEU B 1 386 ? -18.375 -28.562 9.945 1 97.81 386 LEU B CA 1
ATOM 6931 C C . LEU B 1 386 ? -19.734 -29.156 9.633 1 97.81 386 LEU B C 1
ATOM 6933 O O . LEU B 1 386 ? -19.875 -30.375 9.523 1 97.81 386 LEU B O 1
ATOM 6937 N N . LYS B 1 387 ? -20.719 -28.312 9.508 1 97.38 387 LYS B N 1
ATOM 6938 C CA . LYS B 1 387 ? -22.078 -28.719 9.125 1 97.38 387 LYS B CA 1
ATOM 6939 C C . LYS B 1 387 ? -22.375 -28.312 7.68 1 97.38 387 LYS B C 1
ATOM 6941 O O . LYS B 1 387 ? -21.844 -27.328 7.172 1 97.38 387 LYS B O 1
ATOM 6946 N N . LYS B 1 388 ? -23.25 -29.125 7.09 1 97.62 388 LYS B N 1
ATOM 6947 C CA . LYS B 1 388 ? -23.625 -28.891 5.699 1 97.62 388 LYS B CA 1
ATOM 6948 C C . LYS B 1 388 ? -24.203 -27.484 5.512 1 97.62 388 LYS B C 1
ATOM 6950 O O . LYS B 1 388 ? -23.922 -26.828 4.508 1 97.62 388 LYS B O 1
ATOM 6955 N N . GLU B 1 389 ? -24.953 -26.984 6.496 1 97.88 389 GLU B N 1
ATOM 6956 C CA . GLU B 1 389 ? -25.594 -25.672 6.434 1 97.88 389 GLU B CA 1
ATOM 6957 C C . GLU B 1 389 ? -24.547 -24.562 6.328 1 97.88 389 GLU B C 1
ATOM 6959 O O . GLU B 1 389 ? -24.797 -23.531 5.703 1 97.88 389 GLU B O 1
ATOM 6964 N N . GLU B 1 390 ? -23.406 -24.75 6.922 1 98.19 390 GLU B N 1
ATOM 6965 C CA . GLU B 1 390 ? -22.344 -23.75 6.879 1 98.19 390 GLU B CA 1
ATOM 6966 C C . GLU B 1 390 ? -21.766 -23.625 5.477 1 98.19 390 GLU B C 1
ATOM 6968 O O . GLU B 1 390 ? -21.422 -22.516 5.039 1 98.19 390 GLU B O 1
ATOM 6973 N N . LEU B 1 391 ? -21.625 -24.781 4.785 1 98.44 391 LEU B N 1
ATOM 6974 C CA . LEU B 1 391 ? -21.141 -24.75 3.406 1 98.44 391 LEU B CA 1
ATOM 6975 C C . LEU B 1 391 ? -22.141 -24.031 2.498 1 98.44 391 LEU B C 1
ATOM 6977 O O . LEU B 1 391 ? -21.734 -23.25 1.639 1 98.44 391 LEU B O 1
ATOM 6981 N N . ILE B 1 392 ? -23.391 -24.359 2.695 1 98.12 392 ILE B N 1
ATOM 6982 C CA . ILE B 1 392 ? -24.453 -23.734 1.899 1 98.12 392 ILE B CA 1
ATOM 6983 C C . ILE B 1 392 ? -24.469 -22.234 2.146 1 98.12 392 ILE B C 1
ATOM 6985 O O . ILE B 1 392 ? -24.547 -21.438 1.201 1 98.12 392 ILE B O 1
ATOM 6989 N N . GLU B 1 393 ? -24.391 -21.844 3.414 1 98 393 GLU B N 1
ATOM 6990 C CA . GLU B 1 393 ? -24.359 -20.422 3.764 1 98 393 GLU B CA 1
ATOM 6991 C C . GLU B 1 393 ? -23.156 -19.719 3.15 1 98 393 GLU B C 1
ATOM 6993 O O . GLU B 1 393 ? -23.266 -18.594 2.676 1 98 393 GLU B O 1
ATOM 6998 N N . PHE B 1 394 ? -22.078 -20.406 3.236 1 98.19 394 PHE B N 1
ATOM 6999 C CA . PHE B 1 394 ? -20.844 -19.875 2.643 1 98.19 394 PHE B CA 1
ATOM 7000 C C . PHE B 1 394 ? -21.031 -19.641 1.149 1 98.19 394 PHE B C 1
ATOM 7002 O O . PHE B 1 394 ? -20.719 -18.547 0.649 1 98.19 394 PHE B O 1
ATOM 7009 N N . PHE B 1 395 ? -21.516 -20.594 0.433 1 98.5 395 PHE B N 1
ATOM 7010 C CA . PHE B 1 395 ? -21.766 -20.484 -0.997 1 98.5 395 PHE B CA 1
ATOM 7011 C C . PHE B 1 395 ? -22.766 -19.375 -1.282 1 98.5 395 PHE B C 1
ATOM 7013 O O . PHE B 1 395 ? -22.531 -18.547 -2.174 1 98.5 395 PHE B O 1
ATOM 7020 N N . ASP B 1 396 ? -23.797 -19.266 -0.471 1 97.81 396 ASP B N 1
ATOM 7021 C CA . ASP B 1 396 ? -24.875 -18.297 -0.678 1 97.81 396 ASP B CA 1
ATOM 7022 C C . ASP B 1 396 ? -24.391 -16.875 -0.431 1 97.81 396 ASP B C 1
ATOM 7024 O O . ASP B 1 396 ? -24.922 -15.93 -1.023 1 97.81 396 ASP B O 1
ATOM 7028 N N . ASN B 1 397 ? -23.422 -16.703 0.381 1 97.06 397 ASN B N 1
ATOM 7029 C CA . ASN B 1 397 ? -22.969 -15.375 0.759 1 97.06 397 ASN B CA 1
ATOM 7030 C C . ASN B 1 397 ? -21.828 -14.891 -0.131 1 97.06 397 ASN B C 1
ATOM 7032 O O . ASN B 1 397 ? -21.703 -13.695 -0.379 1 97.06 397 ASN B O 1
ATOM 7036 N N . HIS B 1 398 ? -20.984 -15.836 -0.649 1 97.69 398 HIS B N 1
ATOM 7037 C CA . HIS B 1 398 ? -19.734 -15.383 -1.234 1 97.69 398 HIS B CA 1
ATOM 7038 C C . HIS B 1 398 ? -19.625 -15.797 -2.697 1 97.69 398 HIS B C 1
ATOM 7040 O O . HIS B 1 398 ? -18.828 -15.242 -3.449 1 97.69 398 HIS B O 1
ATOM 7046 N N . VAL B 1 399 ? -20.406 -16.828 -3.203 1 98.12 399 VAL B N 1
ATOM 7047 C CA . VAL B 1 399 ? -20.078 -17.422 -4.5 1 98.12 399 VAL B CA 1
ATOM 7048 C C . VAL B 1 399 ? -21.312 -17.391 -5.398 1 98.12 399 VAL B C 1
ATOM 7050 O O . VAL B 1 399 ? -21.219 -17.125 -6.598 1 98.12 399 VAL B O 1
ATOM 7053 N N . LYS B 1 400 ? -22.469 -17.562 -4.805 1 96.81 400 LYS B N 1
ATOM 7054 C CA . LYS B 1 400 ? -23.734 -17.625 -5.523 1 96.81 400 LYS B CA 1
ATOM 7055 C C . LYS B 1 400 ? -23.922 -16.406 -6.426 1 96.81 400 LYS B C 1
ATOM 7057 O O . LYS B 1 400 ? -23.422 -15.328 -6.125 1 96.81 400 LYS B O 1
ATOM 7062 N N . VAL B 1 401 ? -24.578 -16.703 -7.566 1 95.38 401 VAL B N 1
ATOM 7063 C CA . VAL B 1 401 ? -24.906 -15.586 -8.453 1 95.38 401 VAL B CA 1
ATOM 7064 C C . VAL B 1 401 ? -25.719 -14.539 -7.688 1 95.38 401 VAL B C 1
ATOM 7066 O O . VAL B 1 401 ? -26.734 -14.859 -7.062 1 95.38 401 VAL B O 1
ATOM 7069 N N . GLY B 1 402 ? -25.203 -13.312 -7.648 1 92.19 402 GLY B N 1
ATOM 7070 C CA . GLY B 1 402 ? -25.922 -12.234 -6.992 1 92.19 402 GLY B CA 1
ATOM 7071 C C . GLY B 1 402 ? -25.703 -12.195 -5.488 1 92.19 402 GLY B C 1
ATOM 7072 O O . GLY B 1 402 ? -26.391 -11.469 -4.773 1 92.19 402 GLY B O 1
ATOM 7073 N N . ALA B 1 403 ? -24.797 -13.023 -5.004 1 95.19 403 ALA B N 1
ATOM 7074 C CA . ALA B 1 403 ? -24.531 -13.031 -3.568 1 95.19 403 ALA B CA 1
ATOM 7075 C C . ALA B 1 403 ? -24.078 -11.656 -3.08 1 95.19 403 ALA B C 1
ATOM 7077 O O . ALA B 1 403 ? -23.344 -10.953 -3.773 1 95.19 403 ALA B O 1
ATOM 7078 N N . PRO B 1 404 ? -24.5 -11.234 -1.846 1 93.44 404 PRO B N 1
ATOM 7079 C CA . PRO B 1 404 ? -24.234 -9.883 -1.338 1 93.44 404 PRO B CA 1
ATOM 7080 C C . PRO B 1 404 ? -22.734 -9.641 -1.089 1 93.44 404 PRO B C 1
ATOM 7082 O O . PRO B 1 404 ? -22.281 -8.5 -1.197 1 93.44 404 PRO B O 1
ATOM 7085 N N . GLU B 1 405 ? -22.016 -10.656 -0.75 1 95.38 405 GLU B N 1
ATOM 7086 C CA . GLU B 1 405 ? -20.609 -10.477 -0.394 1 95.38 405 GLU B CA 1
ATOM 7087 C C . GLU B 1 405 ? -19.688 -10.891 -1.542 1 95.38 405 GLU B C 1
ATOM 7089 O O . GLU B 1 405 ? -18.469 -10.977 -1.369 1 95.38 405 GLU B O 1
ATOM 7094 N N . LYS B 1 406 ? -20.297 -11.203 -2.684 1 96.94 406 LYS B N 1
ATOM 7095 C CA . LYS B 1 406 ? -19.531 -11.727 -3.805 1 96.94 406 LYS B CA 1
ATOM 7096 C C . LYS B 1 406 ? -18.656 -10.648 -4.426 1 96.94 406 LYS B C 1
ATOM 7098 O O . LYS B 1 406 ? -19.109 -9.531 -4.68 1 96.94 406 LYS B O 1
ATOM 7103 N N . LYS B 1 407 ? -17.359 -10.922 -4.562 1 97.44 407 LYS B N 1
ATOM 7104 C CA . LYS B 1 407 ? -16.359 -10.055 -5.191 1 97.44 407 LYS B CA 1
ATOM 7105 C C . LYS B 1 407 ? -15.789 -10.703 -6.445 1 97.44 407 LYS B C 1
ATOM 7107 O O . LYS B 1 407 ? -15.07 -11.703 -6.363 1 97.44 407 LYS B O 1
ATOM 7112 N N . ILE B 1 408 ? -15.984 -10.023 -7.605 1 98.12 408 ILE B N 1
ATOM 7113 C CA . ILE B 1 408 ? -15.633 -10.703 -8.852 1 98.12 408 ILE B CA 1
ATOM 7114 C C . ILE B 1 408 ? -14.617 -9.867 -9.633 1 98.12 408 ILE B C 1
ATOM 7116 O O . ILE B 1 408 ? -14.742 -8.641 -9.703 1 98.12 408 ILE B O 1
ATOM 7120 N N . LEU B 1 409 ? -13.641 -10.539 -10.148 1 98.69 409 LEU B N 1
ATOM 7121 C CA . LEU B 1 409 ? -12.719 -10 -11.148 1 98.69 409 LEU B CA 1
ATOM 7122 C C . LEU B 1 409 ? -12.609 -10.938 -12.352 1 98.69 409 LEU B C 1
ATOM 7124 O O . LEU B 1 409 ? -12.164 -12.078 -12.211 1 98.69 409 LEU B O 1
ATOM 7128 N N . SER B 1 410 ? -13.07 -10.484 -13.461 1 98.44 410 SER B N 1
ATOM 7129 C CA . SER B 1 410 ? -13.023 -11.258 -14.703 1 98.44 410 SER B CA 1
ATOM 7130 C C . SER B 1 410 ? -11.945 -10.734 -15.641 1 98.44 410 SER B C 1
ATOM 7132 O O . SER B 1 410 ? -12.023 -9.586 -16.094 1 98.44 410 SER B O 1
ATOM 7134 N N . ILE B 1 411 ? -10.914 -11.523 -15.867 1 98.81 411 ILE B N 1
ATOM 7135 C CA . ILE B 1 411 ? -9.922 -11.195 -16.875 1 98.81 411 ILE B CA 1
ATOM 7136 C C . ILE B 1 411 ? -10.297 -11.859 -18.203 1 98.81 411 ILE B C 1
ATOM 7138 O O . ILE B 1 411 ? -10.414 -13.086 -18.281 1 98.81 411 ILE B O 1
ATOM 7142 N N . GLN B 1 412 ? -10.422 -11.031 -19.219 1 98.75 412 GLN B N 1
ATOM 7143 C CA . GLN B 1 412 ? -10.945 -11.492 -20.5 1 98.75 412 GLN B CA 1
ATOM 7144 C C . GLN B 1 412 ? -9.93 -11.273 -21.609 1 98.75 412 GLN B C 1
ATOM 7146 O O . GLN B 1 412 ? -9.688 -10.133 -22.016 1 98.75 412 GLN B O 1
ATOM 7151 N N . ILE B 1 413 ? -9.344 -12.375 -22.094 1 98.62 413 ILE B N 1
ATOM 7152 C CA . ILE B 1 413 ? -8.367 -12.289 -23.188 1 98.62 413 ILE B CA 1
ATOM 7153 C C . ILE B 1 413 ? -9.016 -12.742 -24.484 1 98.62 413 ILE B C 1
ATOM 7155 O O . ILE B 1 413 ? -9.383 -13.906 -24.641 1 98.62 413 ILE B O 1
ATOM 7159 N N . TYR B 1 414 ? -9.148 -11.828 -25.438 1 98.44 414 TYR B N 1
ATOM 7160 C CA . TYR B 1 414 ? -9.805 -12.109 -26.719 1 98.44 414 TYR B CA 1
ATOM 7161 C C . TYR B 1 414 ? -8.789 -12.492 -27.781 1 98.44 414 TYR B C 1
ATOM 7163 O O . TYR B 1 414 ? -7.855 -11.734 -28.062 1 98.44 414 TYR B O 1
ATOM 7171 N N . GLY B 1 415 ? -8.953 -13.672 -28.344 1 97.25 415 GLY B N 1
ATOM 7172 C CA . GLY B 1 415 ? -8.125 -14.117 -29.453 1 97.25 415 GLY B CA 1
ATOM 7173 C C . GLY B 1 415 ? -8.602 -13.594 -30.797 1 97.25 415 GLY B C 1
ATOM 7174 O O . GLY B 1 415 ? -9.57 -12.828 -30.859 1 97.25 415 GLY B O 1
ATOM 7175 N N . GLY B 1 416 ? -7.852 -13.961 -31.828 1 95.94 416 GLY B N 1
ATOM 7176 C CA . GLY B 1 416 ? -8.117 -13.461 -33.156 1 95.94 416 GLY B CA 1
ATOM 7177 C C . GLY B 1 416 ? -9.523 -13.766 -33.656 1 95.94 416 GLY B C 1
ATOM 7178 O O . GLY B 1 416 ? -10.148 -12.938 -34.312 1 95.94 416 GLY B O 1
ATOM 7179 N N . LEU B 1 417 ? -10.086 -14.922 -33.25 1 96.81 417 LEU B N 1
ATOM 7180 C CA . LEU B 1 417 ? -11.398 -15.352 -33.719 1 96.81 417 LEU B CA 1
ATOM 7181 C C . LEU B 1 417 ? -12.5 -14.492 -33.094 1 96.81 417 LEU B C 1
ATOM 7183 O O . LEU B 1 417 ? -13.633 -14.477 -33.594 1 96.81 417 LEU B O 1
ATOM 7187 N N . HIS B 1 418 ? -12.148 -13.812 -32.031 1 97.69 418 HIS B N 1
ATOM 7188 C CA . HIS B 1 418 ? -13.172 -13.07 -31.312 1 97.69 418 HIS B CA 1
ATOM 7189 C C . HIS B 1 418 ? -12.859 -11.578 -31.281 1 97.69 418 HIS B C 1
ATOM 7191 O O . HIS B 1 418 ? -13.195 -10.891 -30.312 1 97.69 418 HIS B O 1
ATOM 7197 N N . SER B 1 419 ? -12.195 -11.07 -32.281 1 96.81 419 SER B N 1
ATOM 7198 C CA . SER B 1 419 ? -11.797 -9.672 -32.344 1 96.81 419 SER B CA 1
ATOM 7199 C C . SER B 1 419 ? -13.008 -8.75 -32.438 1 96.81 419 SER B C 1
ATOM 7201 O O . SER B 1 419 ? -13 -7.648 -31.891 1 96.81 419 SER B O 1
ATOM 7203 N N . SER B 1 420 ? -14.047 -9.195 -33.125 1 97 420 SER B N 1
ATOM 7204 C CA . SER B 1 420 ? -15.258 -8.398 -33.25 1 97 420 SER B CA 1
ATOM 7205 C C . SER B 1 420 ? -15.961 -8.242 -31.906 1 97 420 SER B C 1
ATOM 7207 O O . SER B 1 420 ? -16.469 -7.164 -31.594 1 97 420 SER B O 1
ATOM 7209 N N . GLU B 1 421 ? -16 -9.273 -31.172 1 97.25 421 GLU B N 1
ATOM 7210 C CA . GLU B 1 421 ? -16.609 -9.227 -29.844 1 97.25 421 GLU B CA 1
ATOM 7211 C C . GLU B 1 421 ? -15.828 -8.289 -28.922 1 97.25 421 GLU B C 1
ATOM 7213 O O . GLU B 1 421 ? -16.422 -7.605 -28.078 1 97.25 421 GLU B O 1
ATOM 7218 N N . TYR B 1 422 ? -14.516 -8.273 -29.078 1 97.44 422 TYR B N 1
ATOM 7219 C CA . TYR B 1 422 ? -13.688 -7.359 -28.297 1 97.44 422 TYR B CA 1
ATOM 7220 C C . TYR B 1 422 ? -14.047 -5.91 -28.594 1 97.44 422 TYR B C 1
ATOM 7222 O O . TYR B 1 422 ? -14.203 -5.105 -27.672 1 97.44 422 TYR B O 1
ATOM 7230 N N . GLU B 1 423 ? -14.164 -5.586 -29.828 1 96.94 423 GLU B N 1
ATOM 7231 C CA . GLU B 1 423 ? -14.516 -4.227 -30.234 1 96.94 423 GLU B CA 1
ATOM 7232 C C . GLU B 1 423 ? -15.867 -3.818 -29.641 1 96.94 423 GLU B C 1
ATOM 7234 O O . GLU B 1 423 ? -16.047 -2.674 -29.219 1 96.94 423 GLU B O 1
ATOM 7239 N N . LYS B 1 424 ? -16.688 -4.758 -29.562 1 96.31 424 LYS B N 1
ATOM 7240 C CA . LYS B 1 424 ? -18.016 -4.484 -29.031 1 96.31 424 LYS B CA 1
ATOM 7241 C C . LYS B 1 424 ? -17.953 -4.191 -27.531 1 96.31 424 LYS B C 1
ATOM 7243 O O . LYS B 1 424 ? -18.562 -3.232 -27.062 1 96.31 424 LYS B O 1
ATOM 7248 N N . ILE B 1 425 ? -17.234 -5.008 -26.828 1 95.31 425 ILE B N 1
ATOM 7249 C CA . ILE B 1 425 ? -17.219 -4.91 -25.375 1 95.31 425 ILE B CA 1
ATOM 7250 C C . ILE B 1 425 ? -16.531 -3.607 -24.953 1 95.31 425 ILE B C 1
ATOM 7252 O O . ILE B 1 425 ? -16.906 -3.004 -23.953 1 95.31 425 ILE B O 1
ATOM 7256 N N . ILE B 1 426 ? -15.523 -3.137 -25.656 1 94.62 426 ILE B N 1
ATOM 7257 C CA . ILE B 1 426 ? -14.789 -1.941 -25.25 1 94.62 426 ILE B CA 1
ATOM 7258 C C . ILE B 1 426 ? -15.625 -0.698 -25.562 1 94.62 426 ILE B C 1
ATOM 7260 O O . ILE B 1 426 ? -15.391 0.369 -24.984 1 94.62 426 ILE B O 1
ATOM 7264 N N . HIS B 1 427 ? -16.594 -0.777 -26.484 1 94.25 427 HIS B N 1
ATOM 7265 C CA . HIS B 1 427 ? -17.375 0.385 -26.875 1 94.25 427 HIS B CA 1
ATOM 7266 C C . HIS B 1 427 ? -18.734 0.404 -26.172 1 94.25 427 HIS B C 1
ATOM 7268 O O . HIS B 1 427 ? -19.344 1.463 -26.031 1 94.25 427 HIS B O 1
ATOM 7274 N N . ASP B 1 428 ? -19.125 -0.756 -25.766 1 93.06 428 ASP B N 1
ATOM 7275 C CA . ASP B 1 428 ? -20.406 -0.847 -25.078 1 93.06 428 ASP B CA 1
ATOM 7276 C C . ASP B 1 428 ? -20.297 -0.342 -23.641 1 93.06 428 ASP B C 1
ATOM 7278 O O . ASP B 1 428 ? -19.234 -0.402 -23.031 1 93.06 428 ASP B O 1
ATOM 7282 N N . ALA B 1 429 ? -21.438 0.148 -23.125 1 91.12 429 ALA B N 1
ATOM 7283 C CA . ALA B 1 429 ? -21.5 0.502 -21.719 1 91.12 429 ALA B CA 1
ATOM 7284 C C . ALA B 1 429 ? -21.453 -0.744 -20.844 1 91.12 429 ALA B C 1
ATOM 7286 O O . ALA B 1 429 ? -22.031 -1.781 -21.188 1 91.12 429 ALA B O 1
ATOM 7287 N N . PRO B 1 430 ? -20.781 -0.675 -19.734 1 91.88 430 PRO B N 1
ATOM 7288 C CA . PRO B 1 430 ? -20.75 -1.83 -18.828 1 91.88 430 PRO B CA 1
ATOM 7289 C C . PRO B 1 430 ? -22.141 -2.223 -18.344 1 91.88 430 PRO B C 1
ATOM 7291 O O . PRO B 1 430 ? -23 -1.357 -18.141 1 91.88 430 PRO B O 1
ATOM 7294 N N . PRO B 1 431 ? -22.328 -3.475 -18.141 1 88.81 431 PRO B N 1
ATOM 7295 C CA . PRO B 1 431 ? -23.594 -3.914 -17.547 1 88.81 431 PRO B CA 1
ATOM 7296 C C . PRO B 1 431 ? -23.797 -3.361 -16.141 1 88.81 431 PRO B C 1
ATOM 7298 O O . PRO B 1 431 ? -22.859 -2.854 -15.531 1 88.81 431 PRO B O 1
ATOM 7301 N N . PRO B 1 432 ? -25.047 -3.449 -15.672 1 87.44 432 PRO B N 1
ATOM 7302 C CA . PRO B 1 432 ? -25.297 -2.988 -14.312 1 87.44 432 PRO B CA 1
ATOM 7303 C C . PRO B 1 432 ? -24.422 -3.676 -13.273 1 87.44 432 PRO B C 1
ATOM 7305 O O . PRO B 1 432 ? -24.141 -4.871 -13.391 1 87.44 432 PRO B O 1
ATOM 7308 N N . HIS B 1 433 ? -24 -2.979 -12.266 1 89.38 433 HIS B N 1
ATOM 7309 C CA . HIS B 1 433 ? -23.188 -3.461 -11.156 1 89.38 433 HIS B CA 1
ATOM 7310 C C . HIS B 1 433 ? -21.859 -4.012 -11.648 1 89.38 433 HIS B C 1
ATOM 7312 O O . HIS B 1 433 ? -21.328 -4.98 -11.086 1 89.38 433 HIS B O 1
ATOM 7318 N N . SER B 1 434 ? -21.453 -3.574 -12.797 1 93.69 434 SER B N 1
ATOM 7319 C CA . SER B 1 434 ? -20.156 -3.979 -13.336 1 93.69 434 SER B CA 1
ATOM 7320 C C . SER B 1 434 ? -19.281 -2.768 -13.633 1 93.69 434 SER B C 1
ATOM 7322 O O . SER B 1 434 ? -19.781 -1.672 -13.883 1 93.69 434 SER B O 1
ATOM 7324 N N . HIS B 1 435 ? -18.062 -2.973 -13.492 1 94.88 435 HIS B N 1
ATOM 7325 C CA . HIS B 1 435 ? -17.078 -1.94 -13.789 1 94.88 435 HIS B CA 1
ATOM 7326 C C . HIS B 1 435 ? -15.977 -2.475 -14.695 1 94.88 435 HIS B C 1
ATOM 7328 O O . HIS B 1 435 ? -15.336 -3.475 -14.375 1 94.88 435 HIS B O 1
ATOM 7334 N N . ARG B 1 436 ? -15.797 -1.837 -15.836 1 96.88 436 ARG B N 1
ATOM 7335 C CA . ARG B 1 436 ? -14.711 -2.213 -16.734 1 96.88 436 ARG B CA 1
ATOM 7336 C C . ARG B 1 436 ? -13.398 -1.567 -16.312 1 96.88 436 ARG B C 1
ATOM 7338 O O . ARG B 1 436 ? -13.328 -0.352 -16.125 1 96.88 436 ARG B O 1
ATOM 7345 N N . ILE B 1 437 ? -12.406 -2.316 -16.094 1 96.81 437 ILE B N 1
ATOM 7346 C CA . ILE B 1 437 ? -11.07 -1.802 -15.828 1 96.81 437 ILE B CA 1
ATOM 7347 C C . ILE B 1 437 ? -10.414 -1.356 -17.141 1 96.81 437 ILE B C 1
ATOM 7349 O O . ILE B 1 437 ? -10.133 -2.182 -18.016 1 96.81 437 ILE B O 1
ATOM 7353 N N . THR B 1 438 ? -10.125 -0.103 -17.297 1 94.12 438 THR B N 1
ATOM 7354 C CA . THR B 1 438 ? -9.555 0.436 -18.531 1 94.12 438 THR B CA 1
ATOM 7355 C C . THR B 1 438 ? -8.062 0.672 -18.375 1 94.12 438 THR B C 1
ATOM 7357 O O . THR B 1 438 ? -7.336 0.767 -19.375 1 94.12 438 THR B O 1
ATOM 7360 N N . ASP B 1 439 ? -7.598 0.867 -17.141 1 93.88 439 ASP B N 1
ATOM 7361 C CA . ASP B 1 439 ? -6.191 1.032 -16.781 1 93.88 439 ASP B CA 1
ATOM 7362 C C . ASP B 1 439 ? -5.855 0.246 -15.508 1 93.88 439 ASP B C 1
ATOM 7364 O O . ASP B 1 439 ? -6.352 0.563 -14.422 1 93.88 439 ASP B O 1
ATOM 7368 N N . ILE B 1 440 ? -5.023 -0.687 -15.68 1 96.06 440 ILE B N 1
ATOM 7369 C CA . ILE B 1 440 ? -4.703 -1.624 -14.609 1 96.06 440 ILE B CA 1
ATOM 7370 C C . ILE B 1 440 ? -4.129 -0.866 -13.414 1 96.06 440 ILE B C 1
ATOM 7372 O O . ILE B 1 440 ? -4.527 -1.103 -12.266 1 96.06 440 ILE B O 1
ATOM 7376 N N . PHE B 1 441 ? -3.271 0.045 -13.641 1 95.19 441 PHE B N 1
ATOM 7377 C CA . PHE B 1 441 ? -2.521 0.667 -12.555 1 95.19 441 PHE B CA 1
ATOM 7378 C C . PHE B 1 441 ? -3.367 1.714 -11.844 1 95.19 441 PHE B C 1
ATOM 7380 O O . PHE B 1 441 ? -3.291 1.854 -10.617 1 95.19 441 PHE B O 1
ATOM 7387 N N . SER B 1 442 ? -4.156 2.465 -12.578 1 93.56 442 SER B N 1
ATOM 7388 C CA . SER B 1 442 ? -5.094 3.375 -11.93 1 93.56 442 SER B CA 1
ATOM 7389 C C . SER B 1 442 ? -6.082 2.615 -11.047 1 93.56 442 SER B C 1
ATOM 7391 O O . SER B 1 442 ? -6.414 3.066 -9.953 1 93.56 442 SER B O 1
ATOM 7393 N N . PHE B 1 443 ? -6.57 1.481 -11.578 1 95.75 443 PHE B N 1
ATOM 7394 C CA . PHE B 1 443 ? -7.469 0.635 -10.805 1 95.75 443 PHE B CA 1
ATOM 7395 C C . PHE B 1 443 ? -6.805 0.175 -9.516 1 95.75 443 PHE B C 1
ATOM 7397 O O . PHE B 1 443 ? -7.367 0.324 -8.43 1 95.75 443 PHE B O 1
ATOM 7404 N N . ARG B 1 444 ? -5.629 -0.354 -9.641 1 95.62 444 ARG B N 1
ATOM 7405 C CA . ARG B 1 444 ? -4.883 -0.865 -8.492 1 95.62 444 ARG B CA 1
ATOM 7406 C C . ARG B 1 444 ? -4.684 0.221 -7.441 1 95.62 444 ARG B C 1
ATOM 7408 O O . ARG B 1 444 ? -4.875 -0.021 -6.25 1 95.62 444 ARG B O 1
ATOM 7415 N N . ARG B 1 445 ? -4.32 1.416 -7.812 1 94.44 445 ARG B N 1
ATOM 7416 C CA . ARG B 1 445 ? -4.043 2.514 -6.895 1 94.44 445 ARG B CA 1
ATOM 7417 C C . ARG B 1 445 ? -5.312 2.969 -6.184 1 94.44 445 ARG B C 1
ATOM 7419 O O . ARG B 1 445 ? -5.266 3.4 -5.031 1 94.44 445 ARG B O 1
ATOM 7426 N N . SER B 1 446 ? -6.441 2.807 -6.836 1 94.44 446 SER B N 1
ATOM 7427 C CA . SER B 1 446 ? -7.691 3.359 -6.324 1 94.44 446 SER B CA 1
ATOM 7428 C C . SER B 1 446 ? -8.352 2.408 -5.332 1 94.44 446 SER B C 1
ATOM 7430 O O . SER B 1 446 ? -9.25 2.803 -4.59 1 94.44 446 SER B O 1
ATOM 7432 N N . ARG B 1 447 ? -7.91 1.186 -5.285 1 96.06 447 ARG B N 1
ATOM 7433 C CA . ARG B 1 447 ? -8.594 0.189 -4.469 1 96.06 447 ARG B CA 1
ATOM 7434 C C . ARG B 1 447 ? -7.926 0.038 -3.107 1 96.06 447 ARG B C 1
ATOM 7436 O O . ARG B 1 447 ? -6.715 0.233 -2.98 1 96.06 447 ARG B O 1
ATOM 7443 N N . PRO B 1 448 ? -8.766 -0.256 -2.07 1 97.12 448 PRO B N 1
ATOM 7444 C CA . PRO B 1 448 ? -8.156 -0.597 -0.783 1 97.12 448 PRO B CA 1
ATOM 7445 C C . PRO B 1 448 ? -7.289 -1.852 -0.855 1 97.12 448 PRO B C 1
ATOM 7447 O O . PRO B 1 448 ? -7.418 -2.645 -1.792 1 97.12 448 PRO B O 1
ATOM 7450 N N . LEU B 1 449 ? -6.352 -1.982 0.072 1 98 449 LEU B N 1
ATOM 7451 C CA .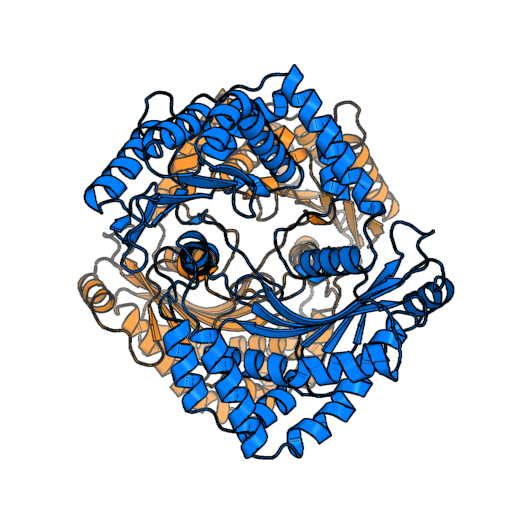 LEU B 1 449 ? -5.465 -3.137 0.137 1 98 449 LEU B CA 1
ATOM 7452 C C . LEU B 1 449 ? -5.664 -3.904 1.439 1 98 449 LEU B C 1
ATOM 7454 O O . LEU B 1 449 ? -5.93 -3.303 2.484 1 98 449 LEU B O 1
ATOM 7458 N N . TYR B 1 450 ? -5.543 -5.234 1.344 1 97.75 450 TYR B N 1
ATOM 7459 C CA . TYR B 1 450 ? -5.469 -6.055 2.547 1 97.75 450 TYR B CA 1
ATOM 7460 C C . TYR B 1 450 ? -4.191 -5.773 3.324 1 97.75 450 TYR B C 1
ATOM 7462 O O . TYR B 1 450 ? -3.219 -5.258 2.766 1 97.75 450 TYR B O 1
ATOM 7470 N N . GLY B 1 451 ? -4.254 -6.078 4.633 1 96.06 451 GLY B N 1
ATOM 7471 C CA . GLY B 1 451 ? -3.016 -6.066 5.398 1 96.06 451 GLY B CA 1
ATOM 7472 C C . GLY B 1 451 ? -2.021 -7.117 4.941 1 96.06 451 GLY B C 1
ATOM 7473 O O . GLY B 1 451 ? -2.393 -8.078 4.266 1 96.06 451 GLY B O 1
ATOM 7474 N N . SER B 1 452 ? -0.786 -6.887 5.223 1 95.38 452 SER B N 1
ATOM 7475 C CA . SER B 1 452 ? 0.271 -7.824 4.859 1 95.38 452 SER B CA 1
ATOM 7476 C C . SER B 1 452 ? 0.617 -8.742 6.027 1 95.38 452 SER B C 1
ATOM 7478 O O . SER B 1 452 ? 0.707 -8.297 7.172 1 95.38 452 SER B O 1
ATOM 7480 N N . PHE B 1 453 ? 0.724 -10.031 5.75 1 93.19 453 PHE B N 1
ATOM 7481 C CA . PHE B 1 453 ? 1.226 -10.953 6.766 1 93.19 453 PHE B CA 1
ATOM 7482 C C . PHE B 1 453 ? 2.742 -10.867 6.875 1 93.19 453 PHE B C 1
ATOM 7484 O O . PHE B 1 453 ? 3.314 -11.188 7.918 1 93.19 453 PHE B O 1
ATOM 7491 N N . ARG B 1 454 ? 3.316 -10.359 5.695 1 86.81 454 ARG B N 1
ATOM 7492 C CA . ARG B 1 454 ? 4.773 -10.266 5.648 1 86.81 454 ARG B CA 1
ATOM 7493 C C . ARG B 1 454 ? 5.262 -8.969 6.277 1 86.81 454 ARG B C 1
ATOM 7495 O O . ARG B 1 454 ? 4.551 -7.961 6.262 1 86.81 454 ARG B O 1
ATOM 7502 N N . GLY B 1 455 ? 6.59 -8.898 6.609 1 67 455 GLY B N 1
ATOM 7503 C CA . GLY B 1 455 ? 7.281 -7.688 7.023 1 67 455 GLY B CA 1
ATOM 7504 C C . GLY B 1 455 ? 7.312 -7.504 8.531 1 67 455 GLY B C 1
ATOM 7505 O O . GLY B 1 455 ? 7.816 -6.496 9.023 1 67 455 GLY B O 1
ATOM 7506 N N . GLY B 1 456 ? 6.445 -8.305 9.367 1 58.59 456 GLY B N 1
ATOM 7507 C CA . GLY B 1 456 ? 6.395 -8.078 10.797 1 58.59 456 GLY B CA 1
ATOM 7508 C C . GLY B 1 456 ? 7.238 -9.062 11.586 1 58.59 456 GLY B C 1
ATOM 7509 O O . GLY B 1 456 ? 7.453 -10.195 11.148 1 58.59 456 GLY B O 1
ATOM 7510 N N . ALA B 1 457 ? 8.102 -8.539 12.133 1 50.38 457 ALA B N 1
ATOM 7511 C CA . ALA B 1 457 ? 8.609 -9.508 13.094 1 50.38 457 ALA B CA 1
ATOM 7512 C C . ALA B 1 457 ? 7.484 -10.375 13.656 1 50.38 457 ALA B C 1
ATOM 7514 O O . ALA B 1 457 ? 7.488 -11.594 13.492 1 50.38 457 ALA B O 1
ATOM 7515 N N . GLY B 1 458 ? 6.883 -10.141 14.859 1 47.75 458 GLY B N 1
ATOM 7516 C CA . GLY B 1 458 ? 5.871 -10.82 15.656 1 47.75 458 GLY B CA 1
ATOM 7517 C C . GLY B 1 458 ? 4.465 -10.633 15.125 1 47.75 458 GLY B C 1
ATOM 7518 O O . GLY B 1 458 ? 4.031 -9.5 14.883 1 47.75 458 GLY B O 1
ATOM 7519 N N . GLN B 1 459 ? 3.982 -11.523 14.039 1 49.03 459 GLN B N 1
ATOM 7520 C CA . GLN B 1 459 ? 2.594 -11.516 13.594 1 49.03 459 GLN B CA 1
ATOM 7521 C C . GLN B 1 459 ? 1.68 -10.906 14.648 1 49.03 459 GLN B C 1
ATOM 7523 O O . GLN B 1 459 ? 1.572 -11.438 15.758 1 49.03 459 GLN B O 1
ATOM 7528 N N . MET B 1 460 ? 1.617 -9.648 14.672 1 46.75 460 MET B N 1
ATOM 7529 C CA . MET B 1 460 ? 0.596 -9.156 15.594 1 46.75 460 MET B CA 1
ATOM 7530 C C . MET B 1 460 ? -0.771 -9.742 15.25 1 46.75 460 MET B C 1
ATOM 7532 O O . MET B 1 460 ? -1.259 -9.57 14.133 1 46.75 460 MET B O 1
ATOM 7536 N N . LYS B 1 461 ? -0.977 -10.945 15.328 1 46.03 461 LYS B N 1
ATOM 7537 C CA . LYS B 1 461 ? -2.365 -11.391 15.273 1 46.03 461 LYS B CA 1
ATOM 7538 C C . LYS B 1 461 ? -3.27 -10.469 16.094 1 46.03 461 LYS B C 1
ATOM 7540 O O . LYS B 1 461 ? -2.986 -10.188 17.25 1 46.03 461 LYS B O 1
ATOM 7545 N N . LEU B 1 462 ? -4.031 -9.625 15.484 1 39.97 462 LEU B N 1
ATOM 7546 C CA . LEU B 1 462 ? -5.059 -8.922 16.234 1 39.97 462 LEU B CA 1
ATOM 7547 C C . LEU B 1 462 ? -6.023 -9.906 16.891 1 39.97 462 LEU B C 1
ATOM 7549 O O . LEU B 1 462 ? -6.328 -10.953 16.312 1 39.97 462 LEU B O 1
#

Radius of gyration: 29.86 Å; Cα contacts (8 Å, |Δi|>4): 1695; chains: 2; bounding box: 70×84×72 Å

Secondary structure (DSSP, 8-state):
--EE-SSEEEEEEE-SSS--S-EEEEEEEE-GGGGSSHHHHHHHHHHHHHHHHHHHHHHHHHHHTT-EEEEEEETTEEEEEEEESTTHHHHHHHHHHHHHT----HHHHHHHHHHHHHHHHGGGGS-HHHHHHHHHHHHHBTT---HHHHHHHHHT--HHHHHHHHHHHHTSBEEEEEEEES--HHHHHHHHHHHHHHHTSSTT----BPPGGG-----BB-PPTTEEEEEEEE-SSTT---EEEEEEEEEEES-HHHHHHHHHHHHHHHHHHHIIIIIIS---SEEEEEEEEETTEEEEEEEEEESSS-HHHHHHHHHHHHHHHHHHHHT--HHHHHHHHHHHHHHHHPPPSSHHHHHHHHHHHHHHT---TTHHHHHHHHHHT--HHHHHHHHHHHTSTT-TT-EEEEEEEE-GGGHHHHHHHHHSPPPTTEEE-S-HHHHHHHS-BPPPSSS-SS----/--EE-SSEEEEEEE-SS---S-EEEEEEEE-GGGGSSHHHHHHHHHHHHHHHHHHHHHHHHHHHTT-EEEEEEETTEEEEEEEESTTHHHHHHHHHHHHHT----HHHHHHHHHHHHHHHHGGGGS-HHHHHHHHHHHHHBTT---HHHHHHHHHT--HHHHHHHHHHHHTS-EEEEEEEES--HHHHHHHHHHHHHHHTSSTT----PPPGGG-----BB-PPTTEEEEEEEE-SSTT---EEEEEEEEEEES-HHHHHHHHHHHHHHHHHHHIIIIIIS---SEEEEEEEEETTEEEEEEEEEESSS-HHHHHHHHHHHHHHHHHHHHT--HHHHHHHHHHHHHHHHPPPSSHHHHHHHHHHHHHHT---TTHHHHHHHHHHT--HHHHHHHHHHHTSTT-TT-EEEEEEEE-GGGHHHHHHHHHSPPPTTEEE-S-HHHHHHHS-BPPPSSS-SS----

Solvent-accessible surface area (backbone atoms only — not comparable to full-atom values): 47752 Å² total; per-residue (Å²): 118,77,46,77,58,74,49,35,35,33,37,70,43,70,53,83,80,74,80,50,74,36,31,40,38,39,37,38,39,37,13,63,50,26,50,69,41,44,54,32,35,45,46,40,42,50,49,28,51,48,51,49,58,68,41,42,78,52,40,58,59,26,51,74,68,61,30,47,72,49,54,41,60,53,87,46,24,32,36,41,38,41,37,24,52,90,55,41,67,62,52,50,48,49,54,53,48,47,63,68,64,60,73,86,48,60,72,61,44,53,52,51,52,51,54,50,50,51,54,56,63,47,53,44,71,50,53,38,52,56,52,26,52,49,51,50,49,57,41,35,34,71,86,59,71,59,66,68,57,29,47,56,36,54,74,74,56,52,60,66,55,46,65,62,42,49,55,62,30,38,37,28,27,32,34,44,33,38,41,33,22,63,62,52,69,67,55,54,51,50,51,52,51,50,49,46,42,58,39,49,67,32,94,82,36,56,31,33,59,46,58,75,79,58,50,53,69,53,39,34,55,47,74,53,59,54,33,36,37,32,35,76,43,68,36,76,38,54,80,39,49,45,12,7,29,32,44,34,34,51,71,50,67,75,41,70,69,60,49,49,45,52,52,49,48,52,62,69,42,33,61,57,50,32,45,47,45,26,66,70,64,52,41,31,90,46,43,45,67,43,77,42,75,55,70,47,38,29,30,40,31,38,39,34,32,14,75,75,49,47,26,72,57,47,52,52,49,53,50,49,48,44,53,55,44,49,53,55,62,73,64,52,50,67,68,57,52,50,48,52,51,49,50,52,41,50,60,61,62,53,74,68,88,46,68,66,56,47,46,49,53,55,47,51,28,56,73,37,29,70,66,56,86,58,46,63,61,52,42,42,56,52,53,74,68,59,51,73,67,56,48,51,50,48,38,50,36,41,65,32,78,84,14,68,52,18,15,38,43,32,30,26,20,30,8,44,77,30,48,68,59,46,58,46,60,75,70,45,80,66,57,87,66,41,43,72,53,88,45,60,53,42,52,42,40,47,36,28,29,42,37,14,44,26,53,37,84,74,66,75,74,128,116,78,44,77,59,75,48,34,36,33,37,70,45,67,53,82,81,73,82,51,74,36,31,40,38,39,36,38,41,37,14,62,50,27,50,70,40,43,53,33,34,44,44,40,42,51,49,28,52,48,50,48,57,68,41,42,80,54,42,58,59,26,50,74,69,62,29,47,71,48,53,42,58,54,86,47,23,31,35,40,36,40,37,24,50,92,54,40,66,62,51,50,48,49,54,52,49,47,63,68,66,60,73,88,50,59,71,59,43,52,52,51,51,51,54,49,52,51,53,56,63,49,54,42,71,51,51,38,53,56,52,25,54,50,51,49,49,55,41,34,35,72,86,59,71,59,65,68,57,29,46,57,36,54,74,74,56,52,58,64,55,46,64,63,42,49,54,61,30,37,38,28,28,33,34,44,34,37,41,33,24,62,62,53,71,68,54,54,51,50,51,52,51,50,50,46,43,58,39,48,66,33,94,80,38,54,32,33,59,47,58,74,80,56,50,52,69,56,40,34,55,48,74,53,60,54,32,35,36,34,35,76,42,70,35,77,37,52,81,40,49,45,12,7,29,32,45,33,34,52,71,50,65,74,42,71,69,60,49,49,45,51,51,50,48,51,62,68,42,32,60,58,49,30,45,47,46,26,68,70,65,53,42,31,91,45,44,45,68,42,79,41,73,55,71,48,37,28,30,41,32,38,40,34,31,15,75,76,50,48,24,73,57,48,52,50,49,52,51,51,48,44,53,54,44,50,55,53,62,74,66,53,49,69,67,57,51,51,48,53,51,49,51,54,41,50,60,62,63,52,74,68,87,46,68,67,57,48,46,49,53,54,47,49,28,56,74,38,29,69,65,56,87,58,46,61,62,54,42,41,56,50,52,75,68,58,52,73,66,56,48,52,50,48,38,50,36,42,64,33,78,85,15,68,52,17,14,38,42,33,29,25,20,28,8,44,78,30,48,68,59,48,57,46,60,76,71,45,79,66,58,87,66,42,41,72,55,88,44,59,52,43,52,42,39,48,35,28,29,43,37,15,44,27,53,35,85,72,67,74,73,127